Protein AF-0000000070131418 (afdb_homodimer)

Foldseek 3Di:
DALVVLCVLAPPLQVLLVVLLVLFFAADDDPPQPAAWKWKDDFLFIFTAYHHDPVVDDPVLLLQVLLQVVLLNCLSVPHPDHFDIDMFGADSDPDADDVFEHEYFKYFLQPVRQCSPPDSTRGYHFAHGSLCRFQPDPQQAPGHLVRSLVLLVVLVVCQVDDNHHLVQFALAEADEEAQPFAALVQGCQLVLVVVVVVVCVVVVHDRYHYDYDDPVSDHRLSVNLSHQEYEDDAGNQHDPSVLSNLQRLHAYEYAQHRMDGSCNVVFAEAELCNLVVHDQDDDDQSVSSCSSPVDHDDLQQGQYYHYGSSCVCVVVSSVSCVVVVVSSSNSSCNSNCVCPVSQCSPSVVNSSNSSSSSVSCRSRYDYDCVRCPPRNHHTVVVCSVPVRD/DALVVLCVLAPPLQVLLVVLLVLFFAADDDPPQPAAWKWKQDFLFIFTAYHHDPVVDDPVLLLQVLLQVVLLNVLSVPHPDHFDIDMFGADSDPDADDVFEHEYFKYFLQPVRQCSVPDVTRGYHFAHGSLCRFQPDPQQAPGHLVRSLVLLVVLVVCQVDDNHHLVQFALAEADEEAQPFAALVQGCQLVLVVVVVVVCVVVVHDRYHYDYDDPVSDHRLSVNLSHQEYEDDAGNQHDPSVLSNLQRLHAYEYAQHRMDGSCNVVFAEAELCVLVVHDQDDDDQSVSSCSSPVDHDDLQQGQYYHYGSSCVCVVVSSVSCVVVVVSSSNSSCNSNCVPPVSQCSPSVVNSSNSSSNSVSCRSRYDYDCVRCPPRNHHTVVVCSVPVRD

InterPro domains:
  IPR006598 Glycosyl transferase CAP10 domain [PF05686] (41-270)
  IPR006598 Glycosyl transferase CAP10 domain [SM00672] (82-368)
  IPR051091 Protein O-Glucosyltransferase/Glycosyltransferase 90 [PTHR12203] (39-366)

Structure (mmCIF, N/CA/C/O backbone):
data_AF-0000000070131418-model_v1
#
loop_
_entity.id
_entity.type
_entity.pdbx_description
1 polymer 'Glycosyl transferase CAP10 domain-containing protein'
#
loop_
_atom_site.group_PDB
_atom_site.id
_atom_site.type_symbol
_atom_site.label_atom_id
_atom_site.label_alt_id
_atom_site.label_comp_id
_atom_site.label_asym_id
_atom_site.label_entity_id
_atom_site.label_seq_id
_atom_site.pdbx_PDB_ins_code
_atom_site.Cartn_x
_atom_site.Cartn_y
_atom_site.Cartn_z
_atom_site.occupancy
_atom_site.B_iso_or_equiv
_atom_site.auth_seq_id
_atom_site.auth_comp_id
_atom_site.auth_asym_id
_atom_site.auth_atom_id
_atom_site.pdbx_PDB_model_num
ATOM 1 N N . MET A 1 1 ? -1.361 -1.388 16.875 1 94.69 1 MET A N 1
ATOM 2 C CA . MET A 1 1 ? -1.987 -1.33 18.188 1 94.69 1 MET A CA 1
ATOM 3 C C . MET A 1 1 ? -3.441 -1.785 18.125 1 94.69 1 MET A C 1
ATOM 5 O O . MET A 1 1 ? -4.117 -1.572 17.125 1 94.69 1 MET A O 1
ATOM 9 N N . THR A 1 2 ? -3.867 -2.418 19.219 1 96.69 2 THR A N 1
ATOM 10 C CA . THR A 1 2 ? -5.285 -2.732 19.359 1 96.69 2 THR A CA 1
ATOM 11 C C . THR A 1 2 ? -6.09 -1.469 19.641 1 96.69 2 THR A C 1
ATOM 13 O O . THR A 1 2 ? -5.523 -0.411 19.922 1 96.69 2 THR A O 1
ATOM 16 N N . GLU A 1 3 ? -7.422 -1.609 19.531 1 96.5 3 GLU A N 1
ATOM 17 C CA . GLU A 1 3 ? -8.289 -0.479 19.844 1 96.5 3 GLU A CA 1
ATOM 18 C C . GLU A 1 3 ? -8.062 0.023 21.266 1 96.5 3 GLU A C 1
ATOM 20 O O . GLU A 1 3 ? -7.984 1.23 21.5 1 96.5 3 GLU A O 1
ATOM 25 N N . ARG A 1 4 ? -8 -0.934 22.203 1 97.5 4 ARG A N 1
ATOM 26 C CA . ARG A 1 4 ? -7.773 -0.574 23.609 1 97.5 4 ARG A CA 1
ATOM 27 C C . ARG A 1 4 ? -6.449 0.16 23.766 1 97.5 4 ARG A C 1
ATOM 29 O O . ARG A 1 4 ? -6.387 1.189 24.453 1 97.5 4 ARG A O 1
ATOM 36 N N . GLU A 1 5 ? -5.383 -0.33 23.141 1 98.12 5 GLU A N 1
ATOM 37 C CA . GLU A 1 5 ? -4.074 0.314 23.203 1 98.12 5 GLU A CA 1
ATOM 38 C C . GLU A 1 5 ? -4.121 1.717 22.609 1 98.12 5 GLU A C 1
ATOM 40 O O . GLU A 1 5 ? -3.496 2.643 23.125 1 98.12 5 GLU A O 1
ATOM 45 N N . CYS A 1 6 ? -4.84 1.902 21.484 1 98.06 6 CYS A N 1
ATOM 46 C CA . CYS A 1 6 ? -4.98 3.193 20.828 1 98.06 6 CYS A CA 1
ATOM 47 C C . CYS A 1 6 ? -5.648 4.207 21.75 1 98.06 6 CYS A C 1
ATOM 49 O O . CYS A 1 6 ? -5.195 5.348 21.859 1 98.06 6 CYS A O 1
ATOM 51 N N . ARG A 1 7 ? -6.703 3.779 22.469 1 97.81 7 ARG A N 1
ATOM 52 C CA . ARG A 1 7 ? -7.445 4.676 23.344 1 97.81 7 ARG A CA 1
ATOM 53 C C . ARG A 1 7 ? -6.598 5.102 24.547 1 97.81 7 ARG A C 1
ATOM 55 O O . ARG A 1 7 ? -6.73 6.227 25.031 1 97.81 7 ARG A O 1
ATOM 62 N N . VAL A 1 8 ? -5.734 4.191 24.984 1 98.12 8 VAL A N 1
ATOM 63 C CA . VAL A 1 8 ? -4.855 4.492 26.109 1 98.12 8 VAL A CA 1
ATOM 64 C C . VAL A 1 8 ? -3.719 5.402 25.641 1 98.12 8 VAL A C 1
ATOM 66 O O . VAL A 1 8 ? -3.383 6.375 26.328 1 98.12 8 VAL A O 1
ATOM 69 N N . ARG A 1 9 ? -3.135 5.113 24.5 1 98.25 9 ARG A N 1
ATOM 70 C CA . ARG A 1 9 ? -1.961 5.828 24 1 98.25 9 ARG A CA 1
ATOM 71 C C . ARG A 1 9 ? -2.334 7.223 23.516 1 98.25 9 ARG A C 1
ATOM 73 O O . ARG A 1 9 ? -1.547 8.164 23.641 1 98.25 9 ARG A O 1
ATOM 80 N N . PHE A 1 10 ? -3.535 7.34 22.922 1 98.56 10 PHE A N 1
ATOM 81 C CA . PHE A 1 10 ? -3.975 8.609 22.359 1 98.56 10 PHE A CA 1
ATOM 82 C C . PHE A 1 10 ? -5.344 9 22.891 1 98.56 10 PHE A C 1
ATOM 84 O O . PHE A 1 10 ? -6.32 9.07 22.141 1 98.56 10 PHE A O 1
ATOM 91 N N . PRO A 1 11 ? -5.363 9.391 24.156 1 98.12 11 PRO A N 1
ATOM 92 C CA . PRO A 1 11 ? -6.645 9.789 24.734 1 98.12 11 PRO A CA 1
ATOM 93 C C . PRO A 1 11 ? -7.324 10.922 23.953 1 98.12 11 PRO A C 1
ATOM 95 O O . PRO A 1 11 ? -6.672 11.898 23.594 1 98.12 11 PRO A O 1
ATOM 98 N N . GLY A 1 12 ? -8.594 10.719 23.641 1 97.81 12 GLY A N 1
ATOM 99 C CA . GLY A 1 12 ? -9.414 11.742 23 1 97.81 12 GLY A CA 1
ATOM 100 C C . GLY A 1 12 ? -9.297 11.742 21.484 1 97.81 12 GLY A C 1
ATOM 101 O O . GLY A 1 12 ? -10.062 12.43 20.797 1 97.81 12 GLY A O 1
ATOM 102 N N . LEU A 1 13 ? -8.367 10.953 20.938 1 98.5 13 LEU A N 1
ATOM 103 C CA . LEU A 1 13 ? -8.133 10.969 19.484 1 98.5 13 LEU A CA 1
ATOM 104 C C . LEU A 1 13 ? -9.414 10.656 18.734 1 98.5 13 LEU A C 1
ATOM 106 O O . LEU A 1 13 ? -9.727 11.312 17.734 1 98.5 13 LEU A O 1
ATOM 110 N N . ALA A 1 14 ? -10.195 9.719 19.25 1 98.06 14 ALA A N 1
ATOM 111 C CA . ALA A 1 14 ? -11.352 9.219 18.5 1 98.06 14 ALA A CA 1
ATOM 112 C C . ALA A 1 14 ? -12.625 9.938 18.922 1 98.06 14 ALA A C 1
ATOM 114 O O . ALA A 1 14 ? -13.727 9.531 18.547 1 98.06 14 ALA A O 1
ATOM 115 N N . GLN A 1 15 ? -12.516 11.016 19.688 1 96.94 15 GLN A N 1
ATOM 116 C CA . GLN A 1 15 ? -13.703 11.672 20.234 1 96.94 15 GLN A CA 1
ATOM 117 C C . GLN A 1 15 ? -14.602 12.195 19.109 1 96.94 15 GLN A C 1
ATOM 119 O O . GLN A 1 15 ? -15.828 12.141 19.219 1 96.94 15 GLN A O 1
ATOM 124 N N . SER A 1 16 ? -13.992 12.727 18.094 1 94.44 16 SER A N 1
ATOM 125 C CA . SER A 1 16 ? -14.781 13.242 16.969 1 94.44 16 SER A CA 1
ATOM 126 C C . SER A 1 16 ? -15.609 12.133 16.328 1 94.44 16 SER A C 1
ATOM 128 O O . SER A 1 16 ? -16.703 12.383 15.836 1 94.44 16 SER A O 1
ATOM 130 N N . ILE A 1 17 ? -15.094 10.93 16.266 1 96.75 17 ILE A N 1
ATOM 131 C CA . ILE A 1 17 ? -15.805 9.766 15.734 1 96.75 17 ILE A CA 1
ATOM 132 C C . ILE A 1 17 ? -16.938 9.391 16.672 1 96.75 17 ILE A C 1
ATOM 134 O O . ILE A 1 17 ? -18.078 9.195 16.234 1 96.75 17 ILE A O 1
ATOM 138 N N . ASP A 1 18 ? -16.641 9.375 17.969 1 96.44 18 ASP A N 1
ATOM 139 C CA . ASP A 1 18 ? -17.625 9.016 18.984 1 96.44 18 ASP A CA 1
ATOM 140 C C . ASP A 1 18 ? -18.812 9.977 18.969 1 96.44 18 ASP A C 1
ATOM 142 O O . ASP A 1 18 ? -19.953 9.555 19.156 1 96.44 18 ASP A O 1
ATOM 146 N N . ASP A 1 19 ? -18.5 11.219 18.734 1 92 19 ASP A N 1
ATOM 147 C CA . ASP A 1 19 ? -19.547 12.234 18.688 1 92 19 ASP A CA 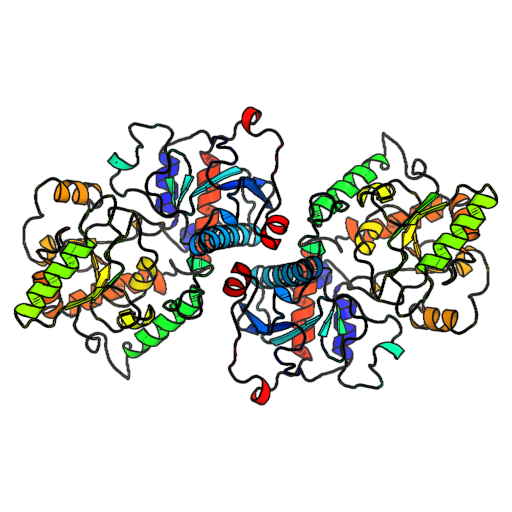1
ATOM 148 C C . ASP A 1 19 ? -20.531 11.953 17.562 1 92 19 ASP A C 1
ATOM 150 O O . ASP A 1 19 ? -21.734 12.133 17.719 1 92 19 ASP A O 1
ATOM 154 N N . VAL A 1 20 ? -20.047 11.578 16.406 1 91.69 20 VAL A N 1
ATOM 155 C CA . VAL A 1 20 ? -20.922 11.305 15.273 1 91.69 20 VAL A CA 1
ATOM 156 C C . VAL A 1 20 ? -21.672 10.008 15.508 1 91.69 20 VAL A C 1
ATOM 158 O O . VAL A 1 20 ? -22.875 9.914 15.195 1 91.69 20 VAL A O 1
ATOM 161 N N . VAL A 1 21 ? -21 9.008 16.047 1 94.06 21 VAL A N 1
ATOM 162 C CA . VAL A 1 21 ? -21.625 7.727 16.359 1 94.06 21 VAL A CA 1
ATOM 163 C C . VAL A 1 21 ? -22.812 7.949 17.297 1 94.06 21 VAL A C 1
ATOM 165 O O . VAL A 1 21 ? -23.859 7.328 17.141 1 94.06 21 VAL A O 1
ATOM 168 N N . ALA A 1 22 ? -22.672 8.836 18.234 1 92.12 22 ALA A N 1
ATOM 169 C CA . ALA A 1 22 ? -23.688 9.117 19.234 1 92.12 22 ALA A CA 1
ATOM 170 C C . ALA A 1 22 ? -24.953 9.695 18.594 1 92.12 22 ALA A C 1
ATOM 172 O O . ALA A 1 22 ? -26.016 9.711 19.203 1 92.12 22 ALA A O 1
ATOM 173 N N . GLN A 1 23 ? -24.828 10.141 17.359 1 87.69 23 GLN A N 1
ATOM 174 C CA . GLN A 1 23 ? -25.984 10.727 16.656 1 87.69 23 GLN A CA 1
ATOM 175 C C . GLN A 1 23 ? -26.906 9.641 16.141 1 87.69 23 GLN A C 1
ATOM 177 O O . GLN A 1 23 ? -28.047 9.922 15.742 1 87.69 23 GLN A O 1
ATOM 182 N N . GLY A 1 24 ? -26.438 8.367 16.109 1 88.88 24 GLY A N 1
ATOM 183 C CA . GLY A 1 24 ? -27.328 7.254 15.797 1 88.88 24 GLY A CA 1
ATOM 184 C C . GLY A 1 24 ? -27.141 6.727 14.383 1 88.88 24 GLY A C 1
ATOM 185 O O . GLY A 1 24 ? -26.266 7.191 13.656 1 88.88 24 GLY A O 1
ATOM 186 N N . PRO A 1 25 ? -27.938 5.773 14.023 1 90.69 25 PRO A N 1
ATOM 187 C CA . PRO A 1 25 ? -27.75 5.07 12.75 1 90.69 25 PRO A CA 1
ATOM 188 C C . PRO A 1 25 ? -28.188 5.91 11.547 1 90.69 25 PRO A C 1
ATOM 190 O O . PRO A 1 25 ? -28.984 6.844 11.695 1 90.69 25 PRO A O 1
ATOM 193 N N . PHE A 1 26 ? -27.641 5.605 10.43 1 89.06 26 PHE A N 1
ATOM 194 C CA . PHE A 1 26 ? -28.016 6.195 9.148 1 89.06 26 PHE A CA 1
ATOM 195 C C . PHE A 1 26 ? -27.938 5.164 8.031 1 89.06 26 PHE A C 1
ATOM 197 O O . PHE A 1 26 ? -27.344 4.094 8.211 1 89.06 26 PHE A O 1
ATOM 204 N N . GLU A 1 27 ? -28.469 5.5 6.867 1 88.62 27 GLU A N 1
ATOM 205 C CA . GLU A 1 27 ? -28.453 4.605 5.715 1 88.62 27 GLU A CA 1
ATOM 206 C C . GLU A 1 27 ? -27.359 4.992 4.73 1 88.62 27 GLU A C 1
ATOM 208 O O . GLU A 1 27 ? -27.234 6.156 4.344 1 88.62 27 GLU A O 1
ATOM 213 N N . VAL A 1 28 ? -26.516 4.008 4.41 1 90.06 28 VAL A N 1
ATOM 214 C CA . VAL A 1 28 ? -25.547 4.266 3.357 1 90.06 28 VAL A CA 1
ATOM 215 C C . VAL A 1 28 ? -26.219 4.16 1.991 1 90.06 28 VAL A C 1
ATOM 217 O O . VAL A 1 28 ? -26.594 3.066 1.563 1 90.06 28 VAL A O 1
ATOM 220 N N . MET A 1 29 ? -26.266 5.211 1.353 1 87.5 29 MET A N 1
ATOM 221 C CA . MET A 1 29 ? -26.938 5.242 0.052 1 87.5 29 MET A CA 1
ATOM 222 C C . MET A 1 29 ? -25.969 4.848 -1.06 1 87.5 29 MET A C 1
ATOM 224 O O . MET A 1 29 ? -24.781 5.152 -0.987 1 87.5 29 MET A O 1
ATOM 228 N N . ASP A 1 30 ? -26.5 4.105 -2 1 90.06 30 ASP A N 1
ATOM 229 C CA . ASP A 1 30 ? -25.766 3.883 -3.24 1 90.06 30 ASP A CA 1
ATOM 230 C C . ASP A 1 30 ? -25.875 5.086 -4.172 1 90.06 30 ASP A C 1
ATOM 232 O O . ASP A 1 30 ? -26.938 5.328 -4.754 1 90.06 30 ASP A O 1
ATOM 236 N N . THR A 1 31 ? -24.828 5.836 -4.312 1 85.31 31 THR A N 1
ATOM 237 C CA . THR A 1 31 ? -24.875 7.098 -5.047 1 85.31 31 THR A CA 1
ATOM 238 C C . THR A 1 31 ? -24.547 6.879 -6.52 1 85.31 31 THR A C 1
ATOM 240 O O . THR A 1 31 ? -24.703 7.789 -7.336 1 85.31 31 THR A O 1
ATOM 243 N N . GLY A 1 32 ? -24.125 5.727 -6.812 1 81.75 32 GLY A N 1
ATOM 244 C CA . GLY A 1 32 ? -23.812 5.41 -8.195 1 81.75 32 GLY A CA 1
ATOM 245 C C . GLY A 1 32 ? -22.531 6.07 -8.688 1 81.75 32 GLY A C 1
ATOM 246 O O . GLY A 1 32 ? -21.766 6.598 -7.887 1 81.75 32 GLY A O 1
ATOM 247 N N . ASP A 1 33 ? -22.281 6.059 -10.008 1 76.88 33 ASP A N 1
ATOM 248 C CA . ASP A 1 33 ? -21.016 6.43 -10.617 1 76.88 33 ASP A CA 1
ATOM 249 C C . ASP A 1 33 ? -20.781 7.941 -10.539 1 76.88 33 ASP A C 1
ATOM 251 O O . ASP A 1 33 ? -19.641 8.406 -10.625 1 76.88 33 ASP A O 1
ATOM 255 N N . ALA A 1 34 ? -21.891 8.633 -10.289 1 74.44 34 ALA A N 1
ATOM 256 C CA . ALA A 1 34 ? -21.766 10.094 -10.281 1 74.44 34 ALA A CA 1
ATOM 257 C C . ALA A 1 34 ? -21.5 10.609 -8.867 1 74.44 34 ALA A C 1
ATOM 259 O O . ALA A 1 34 ? -21.234 11.797 -8.68 1 74.44 34 ALA A O 1
ATOM 260 N N . GLY A 1 35 ? -21.547 9.703 -8.023 1 77.94 35 GLY A N 1
ATOM 261 C CA . GLY A 1 35 ? -21.375 10.117 -6.637 1 77.94 35 GLY A CA 1
ATOM 262 C C . GLY A 1 35 ? -19.938 10.031 -6.164 1 77.94 35 GLY A C 1
ATOM 263 O O . GLY A 1 35 ? -19.016 9.922 -6.977 1 77.94 35 GLY A O 1
ATOM 264 N N . PRO A 1 36 ? -19.766 10.211 -4.84 1 85.69 36 PRO A N 1
ATOM 265 C CA . PRO A 1 36 ? -18.438 10.086 -4.254 1 85.69 36 PRO A CA 1
ATOM 266 C C . PRO A 1 36 ? -17.859 8.68 -4.383 1 85.69 36 PRO A C 1
ATOM 268 O O . PRO A 1 36 ? -18.578 7.746 -4.754 1 85.69 36 PRO A O 1
ATOM 271 N N . LEU A 1 37 ? -16.625 8.609 -4.176 1 93.12 37 LEU A N 1
ATOM 272 C CA . LEU A 1 37 ? -16.031 7.281 -4.102 1 93.12 37 LEU A CA 1
ATOM 273 C C . LEU A 1 37 ? -16.703 6.441 -3.023 1 93.12 37 LEU A C 1
ATOM 275 O O . LEU A 1 37 ? -16.969 6.93 -1.92 1 93.12 37 LEU A O 1
ATOM 279 N N . GLN A 1 38 ? -17.156 5.266 -3.363 1 94.88 38 GLN A N 1
ATOM 280 C CA . GLN A 1 38 ? -17.688 4.328 -2.383 1 94.88 38 GLN A CA 1
ATOM 281 C C . GLN A 1 38 ? -16.859 3.045 -2.346 1 94.88 38 GLN A C 1
ATOM 283 O O . GLN A 1 38 ? -16.422 2.551 -3.387 1 94.88 38 GLN A O 1
ATOM 288 N N . GLY A 1 39 ? -16.594 2.639 -1.175 1 96.25 39 GLY A N 1
ATOM 289 C CA . GLY A 1 39 ? -15.812 1.427 -0.964 1 96.25 39 GLY A CA 1
ATOM 290 C C . GLY A 1 39 ? -16.484 0.446 -0.023 1 96.25 39 GLY A C 1
ATOM 291 O O . GLY A 1 39 ? -17.484 0.779 0.624 1 96.25 39 GLY A O 1
ATOM 292 N N . ARG A 1 40 ? -16.016 -0.737 -0.059 1 97.5 40 ARG A N 1
ATOM 293 C CA . ARG A 1 40 ? -16.469 -1.836 0.785 1 97.5 40 ARG A CA 1
ATOM 294 C C . ARG A 1 40 ? -15.297 -2.504 1.497 1 97.5 40 ARG A C 1
ATOM 296 O O . ARG A 1 40 ? -14.234 -2.701 0.905 1 97.5 40 ARG A O 1
ATOM 303 N N . ILE A 1 41 ? -15.391 -2.699 2.766 1 98.19 41 ILE A N 1
ATOM 304 C CA . ILE A 1 41 ? -14.5 -3.58 3.508 1 98.19 41 ILE A CA 1
ATOM 305 C C . ILE A 1 41 ? -15.203 -4.906 3.793 1 98.19 41 ILE A C 1
ATOM 307 O O . ILE A 1 41 ? -16.297 -4.926 4.348 1 98.19 41 ILE A O 1
ATOM 311 N N . LYS A 1 42 ? -14.688 -5.938 3.34 1 97.31 42 LYS A N 1
ATOM 312 C CA . LYS A 1 42 ? -15.227 -7.273 3.58 1 97.31 42 LYS A CA 1
ATOM 313 C C . LYS A 1 42 ? -14.109 -8.258 3.906 1 97.31 42 LYS A C 1
ATOM 315 O O . LYS A 1 42 ? -13.164 -8.414 3.129 1 97.31 42 LYS A O 1
ATOM 320 N N . ASN A 1 43 ? -14.188 -8.891 5.078 1 95.94 43 ASN A N 1
ATOM 321 C CA . ASN A 1 43 ? -13.203 -9.867 5.531 1 95.94 43 ASN A CA 1
ATOM 322 C C . ASN A 1 43 ? -11.789 -9.312 5.469 1 95.94 43 ASN A C 1
ATOM 324 O O . ASN A 1 43 ? -10.883 -9.961 4.941 1 95.94 43 ASN A O 1
ATOM 328 N N . GLY A 1 44 ? -11.648 -8.078 5.863 1 96.69 44 GLY A N 1
ATOM 329 C CA . GLY A 1 44 ? -10.344 -7.453 5.973 1 96.69 44 GLY A CA 1
ATOM 330 C C . GLY A 1 44 ? -9.773 -7.016 4.633 1 96.69 44 GLY A C 1
ATOM 331 O O . GLY A 1 44 ? -8.586 -6.699 4.527 1 96.69 44 GLY A O 1
ATOM 332 N N . LYS A 1 45 ? -10.602 -7.082 3.588 1 97.69 45 LYS A N 1
ATOM 333 C CA . LYS A 1 45 ? -10.172 -6.656 2.258 1 97.69 45 LYS A CA 1
ATOM 334 C C . LYS A 1 45 ? -10.898 -5.383 1.833 1 97.69 45 LYS A C 1
ATOM 336 O O . LYS A 1 45 ? -12.078 -5.203 2.127 1 97.69 45 LYS A O 1
ATOM 341 N N . LEU A 1 46 ? -10.141 -4.488 1.172 1 98.5 46 LEU A N 1
ATOM 342 C CA . LEU A 1 46 ? -10.688 -3.223 0.695 1 98.5 46 LEU A CA 1
ATOM 343 C C . LEU A 1 46 ? -11.102 -3.324 -0.769 1 98.5 46 LEU A C 1
ATOM 345 O O . LEU A 1 46 ? -10.32 -3.775 -1.609 1 98.5 46 LEU A O 1
ATOM 349 N N . TYR A 1 47 ? -12.344 -2.977 -1.037 1 98.25 47 TYR A N 1
ATOM 350 C CA . TYR A 1 47 ? -12.906 -2.951 -2.385 1 98.25 47 TYR A CA 1
ATOM 351 C C . TYR A 1 47 ? -13.336 -1.541 -2.768 1 98.25 47 TYR A C 1
ATOM 353 O O . TYR A 1 47 ? -13.828 -0.787 -1.927 1 98.25 47 TYR A O 1
ATOM 361 N N . ILE A 1 48 ? -13.141 -1.203 -4.023 1 97.5 48 ILE A N 1
ATOM 362 C CA . ILE A 1 48 ? -13.672 0.032 -4.586 1 97.5 48 ILE A CA 1
ATOM 363 C C . ILE A 1 48 ? -14.938 -0.271 -5.387 1 97.5 48 ILE A C 1
ATOM 365 O O . ILE A 1 48 ? -14.891 -1.01 -6.375 1 97.5 48 ILE A O 1
ATOM 369 N N . VAL A 1 49 ? -16.016 0.255 -4.93 1 95.88 49 VAL A N 1
ATOM 370 C CA . VAL A 1 49 ? -17.312 -0.027 -5.543 1 95.88 49 VAL A CA 1
ATOM 371 C C . VAL A 1 49 ? -17.578 0.973 -6.668 1 95.88 49 VAL A C 1
ATOM 373 O O . VAL A 1 49 ? -18 0.59 -7.758 1 95.88 49 VAL A O 1
ATOM 376 N N . ASN A 1 50 ? -17.359 2.236 -6.363 1 93.06 50 ASN A N 1
ATOM 377 C CA . ASN A 1 50 ? -17.453 3.314 -7.344 1 93.06 50 ASN A CA 1
ATOM 378 C C . ASN A 1 50 ? -16.344 4.344 -7.156 1 93.06 50 ASN A C 1
ATOM 380 O O . ASN A 1 50 ? -15.922 4.605 -6.031 1 93.06 50 ASN A O 1
ATOM 384 N N . ALA A 1 51 ? -15.859 4.82 -8.25 1 93.38 51 ALA A N 1
ATOM 385 C CA . ALA A 1 51 ? -14.828 5.852 -8.234 1 93.38 51 ALA A CA 1
ATOM 386 C C . ALA A 1 51 ? -14.938 6.766 -9.453 1 93.38 51 ALA A C 1
ATOM 388 O O . ALA A 1 51 ? -15.297 6.312 -10.539 1 93.38 51 ALA A O 1
ATOM 389 N N . GLN A 1 52 ? -14.586 7.973 -9.289 1 91.25 52 GLN A N 1
ATOM 390 C CA . GLN A 1 52 ? -14.516 8.891 -10.422 1 91.25 52 GLN A CA 1
ATOM 391 C C . GLN A 1 52 ? -13.406 8.492 -11.391 1 91.25 52 GLN A C 1
ATOM 393 O O . GLN A 1 52 ? -12.375 7.957 -10.977 1 91.25 52 GLN A O 1
ATOM 398 N N . ARG A 1 53 ? -13.633 8.852 -12.711 1 92.62 53 ARG A N 1
ATOM 399 C CA . ARG A 1 53 ? -12.594 8.609 -13.703 1 92.62 53 ARG A CA 1
ATOM 400 C C . ARG A 1 53 ? -11.391 9.508 -13.469 1 92.62 53 ARG A C 1
ATOM 402 O O . ARG A 1 53 ? -11.539 10.656 -13.039 1 92.62 53 ARG A O 1
ATOM 409 N N . ARG A 1 54 ? -10.234 8.977 -13.711 1 90.44 54 ARG A N 1
ATOM 410 C CA . ARG A 1 54 ? -9.008 9.75 -13.555 1 90.44 54 ARG A CA 1
ATOM 411 C C . ARG A 1 54 ? -9.078 11.047 -14.352 1 90.44 54 ARG A C 1
ATOM 413 O O . ARG A 1 54 ? -8.609 12.094 -13.891 1 90.44 54 ARG A O 1
ATOM 420 N N . SER A 1 55 ? -9.711 10.961 -15.477 1 90.94 55 SER A N 1
ATOM 421 C CA . SER A 1 55 ? -9.789 12.102 -16.391 1 90.94 55 SER A CA 1
ATOM 422 C C . SER A 1 55 ? -10.672 13.203 -15.828 1 90.94 55 SER A C 1
ATOM 424 O O . SER A 1 55 ? -10.602 14.352 -16.281 1 90.94 55 SER A O 1
ATOM 426 N N . ASP A 1 56 ? -11.477 12.859 -14.844 1 90.88 56 ASP A N 1
ATOM 427 C CA . ASP A 1 56 ? -12.414 13.82 -14.273 1 90.88 56 ASP A CA 1
ATOM 428 C C . ASP A 1 56 ? -11.797 14.531 -13.07 1 90.88 56 ASP A C 1
ATOM 430 O O . ASP A 1 56 ? -12.414 15.422 -12.484 1 90.88 56 ASP A O 1
ATOM 434 N N . LEU A 1 57 ? -10.586 14.18 -12.766 1 91.06 57 LEU A N 1
ATOM 435 C CA . LEU A 1 57 ? -9.969 14.695 -11.547 1 91.06 57 LEU A CA 1
ATOM 436 C C . LEU A 1 57 ? -8.703 15.484 -11.867 1 91.06 57 LEU A C 1
ATOM 438 O O . LEU A 1 57 ? -7.941 15.109 -12.758 1 91.06 57 LEU A O 1
ATOM 442 N N . SER A 1 58 ? -8.578 16.609 -11.148 1 92 58 SER A N 1
ATOM 443 C CA . SER A 1 58 ? -7.289 17.281 -11.188 1 92 58 SER A CA 1
ATOM 444 C C . SER A 1 58 ? -6.191 16.422 -10.578 1 92 58 SER A C 1
ATOM 446 O O . SER A 1 58 ? -6.477 15.414 -9.914 1 92 58 SER A O 1
ATOM 448 N N . ALA A 1 59 ? -4.969 16.75 -10.828 1 90.81 59 ALA A N 1
ATOM 449 C CA . ALA A 1 59 ? -3.836 16.031 -10.25 1 90.81 59 ALA A CA 1
ATOM 450 C C . ALA A 1 59 ? -3.918 16.016 -8.727 1 90.81 59 ALA A C 1
ATOM 452 O O . ALA A 1 59 ? -3.621 14.992 -8.102 1 90.81 59 ALA A O 1
ATOM 453 N N . GLU A 1 60 ? -4.328 17.094 -8.18 1 89.62 60 GLU A N 1
ATOM 454 C CA . GLU A 1 60 ? -4.438 17.203 -6.727 1 89.62 60 GLU A CA 1
ATOM 455 C C . GLU A 1 60 ? -5.535 16.281 -6.188 1 89.62 60 GLU A C 1
ATOM 457 O O . GLU A 1 60 ? -5.359 15.641 -5.152 1 89.62 60 GLU A O 1
ATOM 462 N N . MET A 1 61 ? -6.625 16.266 -6.922 1 92 61 MET A N 1
ATOM 463 C CA . MET A 1 61 ? -7.734 15.414 -6.512 1 92 61 MET A CA 1
ATOM 464 C C . MET A 1 61 ? -7.348 13.938 -6.594 1 92 61 MET A C 1
ATOM 466 O O . MET A 1 61 ? -7.719 13.148 -5.723 1 92 61 MET A O 1
ATOM 470 N N . LEU A 1 62 ? -6.578 13.641 -7.664 1 93.81 62 LEU A N 1
ATOM 471 C CA . LEU A 1 62 ? -6.102 12.273 -7.816 1 93.81 62 LEU A CA 1
ATOM 472 C C . LEU A 1 62 ? -5.172 11.891 -6.668 1 93.81 62 LEU A C 1
ATOM 474 O O . LEU A 1 62 ? -5.277 10.789 -6.121 1 93.81 62 LEU A O 1
ATOM 478 N N . ASN A 1 63 ? -4.324 12.789 -6.309 1 94.19 63 ASN A N 1
ATOM 479 C CA . ASN A 1 63 ? -3.416 12.547 -5.191 1 94.19 63 ASN A CA 1
ATOM 480 C C . ASN A 1 63 ? -4.172 12.375 -3.879 1 94.19 63 ASN A C 1
ATOM 482 O O . ASN A 1 63 ? -3.861 11.477 -3.094 1 94.19 63 ASN A O 1
ATOM 486 N N . SER A 1 64 ? -5.164 13.203 -3.719 1 94.94 64 SER A N 1
ATOM 487 C CA . SER A 1 64 ? -5.988 13.141 -2.516 1 94.94 64 SER A CA 1
ATOM 488 C C . SER A 1 64 ? -6.715 11.805 -2.414 1 94.94 64 SER A C 1
ATOM 490 O O . SER A 1 64 ? -6.672 11.148 -1.37 1 94.94 64 SER A O 1
ATOM 492 N N . ARG A 1 65 ? -7.352 11.383 -3.443 1 95.12 65 ARG A N 1
ATOM 493 C CA . ARG A 1 65 ? -8.078 10.117 -3.477 1 95.12 65 ARG A CA 1
ATOM 494 C C . ARG A 1 65 ? -7.141 8.945 -3.213 1 95.12 65 ARG A C 1
ATOM 496 O O . ARG A 1 65 ? -7.402 8.125 -2.33 1 95.12 65 ARG A O 1
ATOM 503 N N . THR A 1 66 ? -6.055 8.969 -3.973 1 96.44 66 THR A N 1
ATOM 504 C CA . THR A 1 66 ? -5.117 7.855 -3.922 1 96.44 66 THR A CA 1
ATOM 505 C C . THR A 1 66 ? -4.434 7.781 -2.561 1 96.44 66 THR A C 1
ATOM 507 O O . THR A 1 66 ? -4.32 6.707 -1.972 1 96.44 66 THR A O 1
ATOM 510 N N . GLY A 1 67 ? -4.02 8.938 -2.049 1 97.5 67 GLY A N 1
ATOM 511 C CA . GLY A 1 67 ? -3.396 8.977 -0.737 1 97.5 67 GLY A CA 1
ATOM 512 C C . GLY A 1 67 ? -4.309 8.492 0.373 1 97.5 67 GLY A C 1
ATOM 513 O O . GLY A 1 67 ? -3.887 7.73 1.245 1 97.5 67 GLY A O 1
ATOM 514 N N . SER A 1 68 ? -5.566 8.867 0.319 1 97.19 68 SER A N 1
ATOM 515 C CA . SER A 1 68 ? -6.535 8.461 1.332 1 97.19 68 SER A CA 1
ATOM 516 C C . SER A 1 68 ? -6.781 6.953 1.29 1 97.19 68 SER A C 1
ATOM 518 O O . SER A 1 68 ? -6.859 6.305 2.334 1 97.19 68 SER A O 1
ATOM 520 N N . LEU A 1 69 ? -6.879 6.434 0.088 1 98.19 69 LEU A N 1
ATOM 521 C CA . LEU A 1 69 ? -7.117 5.004 -0.055 1 98.19 69 LEU A CA 1
ATOM 522 C C . LEU A 1 69 ? -5.918 4.199 0.435 1 98.19 69 LEU A C 1
ATOM 524 O O . LEU A 1 69 ? -6.082 3.133 1.032 1 98.19 69 LEU A O 1
ATOM 528 N N . HIS A 1 70 ? -4.715 4.719 0.159 1 98.38 70 HIS A N 1
ATOM 529 C CA . HIS A 1 70 ? -3.521 4.043 0.657 1 98.38 70 HIS A CA 1
ATOM 530 C C . HIS A 1 70 ? -3.477 4.059 2.182 1 98.38 70 HIS A C 1
ATOM 532 O O . HIS A 1 70 ? -3.094 3.064 2.805 1 98.38 70 HIS A O 1
ATOM 538 N N . GLN A 1 71 ? -3.852 5.172 2.797 1 98.5 71 GLN A N 1
ATOM 539 C CA . GLN A 1 71 ? -3.918 5.246 4.254 1 98.5 71 GLN A CA 1
ATOM 540 C C . GLN A 1 71 ? -4.879 4.203 4.812 1 98.5 71 GLN A C 1
ATOM 542 O O . GLN A 1 71 ? -4.543 3.48 5.75 1 98.5 71 GLN A O 1
ATOM 547 N N . LEU A 1 72 ? -6.008 4.184 4.223 1 98.62 72 LEU A N 1
ATOM 548 C CA . LEU A 1 72 ? -7.039 3.254 4.664 1 98.62 72 LEU A CA 1
ATOM 549 C C . LEU A 1 72 ? -6.574 1.81 4.512 1 98.62 72 LEU A C 1
ATOM 551 O O . LEU A 1 72 ? -6.711 1.009 5.441 1 98.62 72 LEU A O 1
ATOM 555 N N . HIS A 1 73 ? -6.027 1.501 3.359 1 98.62 73 HIS A N 1
ATOM 556 C CA . HIS A 1 73 ? -5.531 0.153 3.109 1 98.62 73 HIS A CA 1
ATOM 557 C C . HIS A 1 73 ? -4.453 -0.234 4.117 1 98.62 73 HIS A C 1
ATOM 559 O O . HIS A 1 73 ? -4.477 -1.34 4.664 1 98.62 73 HIS A O 1
ATOM 565 N N . ARG A 1 74 ? -3.5 0.673 4.387 1 97.88 74 ARG A N 1
ATOM 566 C CA . ARG A 1 74 ? -2.438 0.417 5.352 1 97.88 74 ARG A CA 1
ATOM 567 C C . ARG A 1 74 ? -3.012 0.14 6.738 1 97.88 74 ARG A C 1
ATOM 569 O O . ARG A 1 74 ? -2.553 -0.767 7.438 1 97.88 74 ARG A O 1
ATOM 576 N N . ALA A 1 75 ? -4.039 0.919 7.121 1 98.44 75 ALA A N 1
ATOM 577 C CA . ALA A 1 75 ? -4.664 0.725 8.43 1 98.44 75 ALA A CA 1
ATOM 578 C C . ALA A 1 75 ? -5.297 -0.659 8.531 1 98.44 75 ALA A C 1
ATOM 580 O O . ALA A 1 75 ? -5.25 -1.291 9.594 1 98.44 75 ALA A O 1
ATOM 581 N N . ILE A 1 76 ? -5.848 -1.131 7.438 1 98.31 76 ILE A N 1
ATOM 582 C CA . ILE A 1 76 ? -6.527 -2.42 7.422 1 98.31 76 ILE A CA 1
ATOM 583 C C . ILE A 1 76 ? -5.5 -3.547 7.504 1 98.31 76 ILE A C 1
ATOM 585 O O . ILE A 1 76 ? -5.602 -4.426 8.359 1 98.31 76 ILE A O 1
ATOM 589 N N . VAL A 1 77 ? -4.434 -3.488 6.688 1 96.5 77 VAL A N 1
ATOM 590 C CA . VAL A 1 77 ? -3.531 -4.629 6.551 1 96.5 77 VAL A CA 1
ATOM 591 C C . VAL A 1 77 ? -2.615 -4.711 7.77 1 96.5 77 VAL A C 1
ATOM 593 O O . VAL A 1 77 ? -2.092 -5.785 8.086 1 96.5 77 VAL A O 1
ATOM 596 N N . THR A 1 78 ? -2.467 -3.592 8.516 1 96.5 78 THR A N 1
ATOM 597 C CA . THR A 1 78 ? -1.576 -3.594 9.672 1 96.5 78 THR A CA 1
ATOM 598 C C . THR A 1 78 ? -2.363 -3.801 10.961 1 96.5 78 THR A C 1
ATOM 600 O O . THR A 1 78 ? -1.792 -3.781 12.055 1 96.5 78 THR A O 1
ATOM 603 N N . SER A 1 79 ? -3.674 -3.979 10.859 1 97.25 79 SER A N 1
ATOM 604 C CA . SER A 1 79 ? -4.484 -4.125 12.062 1 97.25 79 SER A CA 1
ATOM 605 C C . SER A 1 79 ? -4.203 -5.449 12.758 1 97.25 79 SER A C 1
ATOM 607 O O . SER A 1 79 ? -4.188 -6.504 12.117 1 97.25 79 SER A O 1
ATOM 609 N N . PRO A 1 80 ? -3.984 -5.465 14.031 1 95.06 80 PRO A N 1
ATOM 610 C CA . PRO A 1 80 ? -3.826 -6.719 14.766 1 95.06 80 PRO A CA 1
ATOM 611 C C . PRO A 1 80 ? -5.16 -7.375 15.109 1 95.06 80 PRO A C 1
ATOM 613 O O . PRO A 1 80 ? -5.188 -8.484 15.648 1 95.06 80 PRO A O 1
ATOM 616 N N . GLU A 1 81 ? -6.25 -6.648 14.828 1 97.12 81 GLU A N 1
ATOM 617 C CA . GLU A 1 81 ? -7.602 -7.117 15.109 1 97.12 81 GLU A CA 1
ATOM 618 C C . GLU A 1 81 ? -8.461 -7.129 13.852 1 97.12 81 GLU A C 1
ATOM 620 O O . GLU A 1 81 ? -8.188 -6.383 12.906 1 97.12 81 GLU A O 1
ATOM 625 N N . PRO A 1 82 ? -9.523 -7.973 13.852 1 97.19 82 PRO A N 1
ATOM 626 C CA . PRO A 1 82 ? -10.414 -7.953 12.695 1 97.19 82 PRO A CA 1
ATOM 627 C C . PRO A 1 82 ? -11.062 -6.586 12.469 1 97.19 82 PRO A C 1
ATOM 629 O O . PRO A 1 82 ? -11.414 -5.902 13.43 1 97.19 82 PRO A O 1
ATOM 632 N N . ILE A 1 83 ? -11.133 -6.184 11.266 1 97.88 83 ILE A N 1
ATOM 633 C CA . ILE A 1 83 ? -11.805 -4.961 10.844 1 97.88 83 ILE A CA 1
ATOM 634 C C . ILE A 1 83 ? -13.242 -5.281 10.422 1 97.88 83 ILE A C 1
ATOM 636 O O . ILE A 1 83 ? -13.469 -6.223 9.656 1 97.88 83 ILE A O 1
ATOM 640 N N . PRO A 1 84 ? -14.203 -4.582 10.938 1 98.06 84 PRO A N 1
ATOM 641 C CA . PRO A 1 84 ? -15.586 -4.906 10.594 1 98.06 84 PRO A CA 1
ATOM 642 C C . PRO A 1 84 ? -15.898 -4.668 9.117 1 98.06 84 PRO A C 1
ATOM 644 O O . PRO A 1 84 ? -15.359 -3.736 8.516 1 98.06 84 PRO A O 1
ATOM 647 N N . ASP A 1 85 ? -16.828 -5.531 8.586 1 96.94 85 ASP A N 1
ATOM 648 C CA . ASP A 1 85 ? -17.359 -5.348 7.234 1 96.94 85 ASP A CA 1
ATOM 649 C C . ASP A 1 85 ? -18.25 -4.109 7.152 1 96.94 85 ASP A C 1
ATOM 651 O O . ASP A 1 85 ? -19.016 -3.828 8.078 1 96.94 85 ASP A O 1
ATOM 655 N N . THR A 1 86 ? -18.141 -3.379 6.078 1 96.81 86 THR A N 1
ATOM 656 C CA . THR A 1 86 ? -19.016 -2.217 5.891 1 96.81 86 THR A CA 1
ATOM 657 C C . THR A 1 86 ? -18.891 -1.682 4.469 1 96.81 86 THR A C 1
ATOM 659 O O . THR A 1 86 ? -18.125 -2.207 3.662 1 96.81 86 THR A O 1
ATOM 662 N N . ILE A 1 87 ? -19.797 -0.82 4.113 1 96.5 87 ILE A N 1
ATOM 663 C CA . ILE A 1 87 ? -19.719 0.013 2.918 1 96.5 87 ILE A CA 1
ATOM 664 C C . ILE A 1 87 ? -19.594 1.481 3.318 1 96.5 87 ILE A C 1
ATOM 666 O O . ILE A 1 87 ? -20.25 1.931 4.254 1 96.5 87 ILE A O 1
ATOM 670 N N . PHE A 1 88 ? -18.719 2.189 2.66 1 94.88 88 PHE A N 1
ATOM 671 C CA . PHE A 1 88 ? -18.5 3.572 3.07 1 94.88 88 PHE A CA 1
ATOM 672 C C . PHE A 1 88 ? -18.453 4.496 1.859 1 94.88 88 PHE A C 1
ATOM 674 O O . PHE A 1 88 ? -18.312 4.035 0.725 1 94.88 88 PHE A O 1
ATOM 681 N N . SER A 1 89 ? -18.656 5.75 2.104 1 92.25 89 SER A N 1
ATOM 682 C CA . SER A 1 89 ? -18.531 6.828 1.131 1 92.25 89 SER A CA 1
ATOM 683 C C . SER A 1 89 ? -17.422 7.809 1.53 1 92.25 89 SER A C 1
ATOM 685 O O . SER A 1 89 ? -17.359 8.242 2.682 1 92.25 89 SER A O 1
ATOM 687 N N . LEU A 1 90 ? -16.578 8.07 0.593 1 92.19 90 LEU A N 1
ATOM 688 C CA . LEU A 1 90 ? -15.43 8.938 0.843 1 92.19 90 LEU A CA 1
ATOM 689 C C . LEU A 1 90 ? -15.523 10.219 0.012 1 92.19 90 LEU A C 1
ATOM 691 O O . LEU A 1 90 ? -15.617 10.156 -1.217 1 92.19 90 LEU A O 1
ATOM 695 N N . ASN A 1 91 ? -15.539 11.328 0.679 1 89.12 91 ASN A N 1
ATOM 696 C CA . ASN A 1 91 ? -15.406 12.633 0.033 1 89.12 91 ASN A CA 1
ATOM 697 C C . ASN A 1 91 ? -13.984 13.18 0.156 1 89.12 91 ASN A C 1
ATOM 699 O O . ASN A 1 91 ? -13.656 13.844 1.14 1 89.12 91 ASN A O 1
ATOM 703 N N . PHE A 1 92 ? -13.211 12.992 -0.911 1 88.06 92 PHE A N 1
ATOM 704 C CA . PHE A 1 92 ? -11.805 13.367 -0.877 1 88.06 92 PHE A CA 1
ATOM 705 C C . PHE A 1 92 ? -11.602 14.766 -1.454 1 88.06 92 PHE A C 1
ATOM 707 O O . PHE A 1 92 ? -10.469 15.188 -1.704 1 88.06 92 PHE A O 1
ATOM 714 N N . GLN A 1 93 ? -12.719 15.422 -1.688 1 82.38 93 GLN A N 1
ATOM 715 C CA . GLN A 1 93 ? -12.672 16.781 -2.193 1 82.38 93 GLN A CA 1
ATOM 716 C C . GLN A 1 93 ? -12.891 17.797 -1.069 1 82.38 93 GLN A C 1
ATOM 718 O O . GLN A 1 93 ? -13.352 17.438 0.013 1 82.38 93 GLN A O 1
ATOM 723 N N . ASP A 1 94 ? -12.391 18.969 -1.374 1 71.88 94 ASP A N 1
ATOM 724 C CA . ASP A 1 94 ? -12.617 20.062 -0.435 1 71.88 94 ASP A CA 1
ATOM 725 C C . ASP A 1 94 ? -14.023 20.641 -0.596 1 71.88 94 ASP A C 1
ATOM 727 O O . ASP A 1 94 ? -14.188 21.75 -1.09 1 71.88 94 ASP A O 1
ATOM 731 N N . SER A 1 95 ? -14.992 19.703 -0.555 1 65 95 SER A N 1
ATOM 732 C CA . SER A 1 95 ? -16.359 20.188 -0.747 1 65 95 SER A CA 1
ATOM 733 C C . SER A 1 95 ? -17.062 20.375 0.588 1 65 95 SER A C 1
ATOM 735 O O . SER A 1 95 ? -17.281 19.391 1.32 1 65 95 SER A O 1
ATOM 737 N N . PRO A 1 96 ? -17.375 21.609 0.785 1 59.03 96 PRO A N 1
ATOM 738 C CA . PRO A 1 96 ? -17.922 21.906 2.105 1 59.03 96 PRO A CA 1
ATOM 739 C C . PRO A 1 96 ? -19.281 21.25 2.336 1 59.03 96 PRO A C 1
ATOM 741 O O . PRO A 1 96 ? -19.734 21.156 3.479 1 59.03 96 PRO A O 1
ATOM 744 N N . LEU A 1 97 ? -19.922 20.922 1.196 1 57 97 LEU A N 1
ATOM 745 C CA . LEU A 1 97 ? -21.297 20.5 1.448 1 57 97 LEU A CA 1
ATOM 746 C C . LEU A 1 97 ? -21.531 19.094 0.877 1 57 97 LEU A C 1
ATOM 748 O O . LEU A 1 97 ? -21.422 18.891 -0.333 1 57 97 LEU A O 1
ATOM 752 N N . SER A 1 98 ? -21.094 18.156 1.7 1 59.62 98 SER A N 1
ATOM 753 C CA . SER A 1 98 ? -21.453 16.812 1.288 1 59.62 98 SER A CA 1
ATOM 754 C C . SER A 1 98 ? -22.906 16.5 1.569 1 59.62 98 SER A C 1
ATOM 756 O O . SER A 1 98 ? -23.438 16.844 2.635 1 59.62 98 SER A O 1
ATOM 758 N N . ASP A 1 99 ? -23.734 16.359 0.54 1 58.34 99 ASP A N 1
ATOM 759 C CA . ASP A 1 99 ? -25.156 16.094 0.675 1 58.34 99 ASP A CA 1
ATOM 760 C C . ASP A 1 99 ? -25.406 14.734 1.322 1 58.34 99 ASP A C 1
ATOM 762 O O . ASP A 1 99 ? -26.562 14.375 1.588 1 58.34 99 ASP A O 1
ATOM 766 N N . GLY A 1 100 ? -24.406 14.156 1.915 1 62.72 100 GLY A N 1
ATOM 767 C CA . GLY A 1 100 ? -24.703 12.844 2.465 1 62.72 100 GLY A CA 1
ATOM 768 C C . GLY A 1 100 ? -23.688 12.383 3.488 1 62.72 100 GLY A C 1
ATOM 769 O O . GLY A 1 100 ? -22.891 13.18 3.992 1 62.72 100 GLY A O 1
ATOM 770 N N . TYR A 1 101 ? -23.984 11.148 3.93 1 75.25 101 TYR A N 1
ATOM 771 C CA . TYR A 1 101 ? -23.094 10.484 4.875 1 75.25 101 TYR A CA 1
ATOM 772 C C . TYR A 1 101 ? -21.766 10.125 4.211 1 75.25 101 TYR A C 1
ATOM 774 O O . TYR A 1 101 ? -21.734 9.398 3.219 1 75.25 101 TYR A O 1
ATOM 782 N N . SER A 1 102 ? -20.812 10.852 4.699 1 86.12 102 SER A N 1
ATOM 783 C CA . SER A 1 102 ? -19.516 10.57 4.105 1 86.12 102 SER A CA 1
ATOM 784 C C . SER A 1 102 ? -18.391 10.727 5.129 1 86.12 102 SER A C 1
ATOM 786 O O . SER A 1 102 ? -18.625 11.211 6.238 1 86.12 102 SER A O 1
ATOM 788 N N . ILE A 1 103 ? -17.375 10.164 4.75 1 93 103 ILE A N 1
ATOM 789 C CA . ILE A 1 103 ? -16.094 10.422 5.41 1 93 103 ILE A CA 1
ATOM 790 C C . ILE A 1 103 ? -15.336 11.5 4.652 1 93 103 ILE A C 1
ATOM 792 O O . ILE A 1 103 ? -15.102 11.375 3.445 1 93 103 ILE A O 1
ATOM 796 N N . GLY A 1 104 ? -15.062 12.609 5.316 1 92.44 104 GLY A N 1
ATOM 797 C CA . GLY A 1 104 ? -14.391 13.719 4.652 1 92.44 104 GLY A CA 1
ATOM 798 C C . GLY A 1 104 ? -13.266 14.32 5.477 1 92.44 104 GLY A C 1
ATOM 799 O O . GLY A 1 104 ? -12.977 13.844 6.574 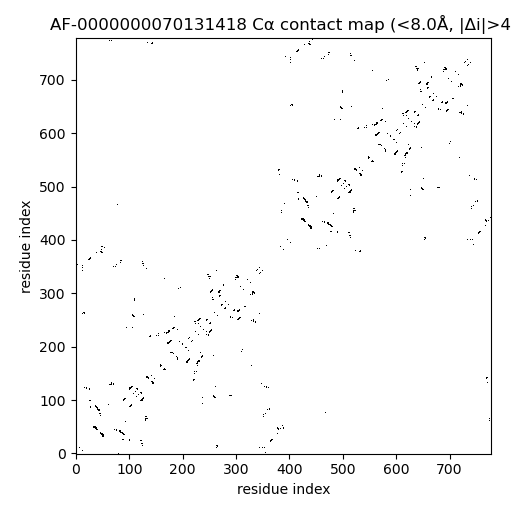1 92.44 104 GLY A O 1
ATOM 800 N N . TYR A 1 105 ? -12.641 15.406 4.945 1 93.19 105 TYR A N 1
ATOM 801 C CA . TYR A 1 105 ? -11.484 16.016 5.602 1 93.19 105 TYR A CA 1
ATOM 802 C C . TYR A 1 105 ? -11.93 17.047 6.633 1 93.19 105 TYR A C 1
ATOM 804 O O . TYR A 1 105 ? -11.148 17.438 7.508 1 93.19 105 TYR A O 1
ATOM 812 N N . SER A 1 106 ? -13.18 17.516 6.445 1 91.62 106 SER A N 1
ATOM 813 C CA . SER A 1 106 ? -13.648 18.578 7.34 1 91.62 106 SER A CA 1
ATOM 814 C C . SER A 1 106 ? -15.164 18.531 7.5 1 91.62 106 SER A C 1
ATOM 816 O O . SER A 1 106 ? -15.859 17.922 6.691 1 91.62 106 SER A O 1
ATOM 818 N N . ARG A 1 107 ? -15.586 19.109 8.539 1 89.31 107 ARG A N 1
ATOM 819 C CA . ARG A 1 107 ? -17 19.328 8.797 1 89.31 107 ARG A CA 1
ATOM 820 C C . ARG A 1 107 ? -17.219 20.609 9.586 1 89.31 107 ARG A C 1
ATOM 822 O O . ARG A 1 107 ? -16.312 21.094 10.273 1 89.31 107 ARG A O 1
ATOM 829 N N . PRO A 1 108 ? -18.391 21.172 9.516 1 88.75 108 PRO A N 1
ATOM 830 C CA . PRO A 1 108 ? -18.625 22.406 10.273 1 88.75 108 PRO A CA 1
ATOM 831 C C . PRO A 1 108 ? -18.422 22.219 11.773 1 88.75 108 PRO A C 1
ATOM 833 O O . PRO A 1 108 ? -18.812 21.188 12.336 1 88.75 108 PRO A O 1
ATOM 836 N N . ALA A 1 109 ? -17.828 23.234 12.406 1 90.94 109 ALA A N 1
ATOM 837 C CA . ALA A 1 109 ? -17.625 23.234 13.852 1 90.94 109 ALA A CA 1
ATOM 838 C C . ALA A 1 109 ? -18.922 23.531 14.586 1 90.94 109 ALA A C 1
ATOM 840 O O . ALA A 1 109 ? -19.172 22.953 15.656 1 90.94 109 ALA A O 1
ATOM 841 N N . ASP A 1 110 ? -19.719 24.406 14 1 88.81 110 ASP A N 1
ATOM 842 C CA . ASP A 1 110 ? -21 24.766 14.578 1 88.81 110 ASP A CA 1
ATOM 843 C C . ASP A 1 110 ? -21.984 23.594 14.492 1 88.81 110 ASP A C 1
ATOM 845 O O . ASP A 1 110 ? -22.375 23.188 13.391 1 88.81 110 ASP A O 1
ATOM 849 N N . PRO A 1 111 ? -22.359 23.078 15.586 1 81.19 111 PRO A N 1
ATOM 850 C CA . PRO A 1 111 ? -23.266 21.938 15.562 1 81.19 111 PRO A CA 1
ATOM 851 C C . PRO A 1 111 ? -24.547 22.203 14.773 1 81.19 111 PRO A C 1
ATOM 853 O O . PRO A 1 111 ? -25.172 21.281 14.266 1 81.19 111 PRO A O 1
ATOM 856 N N . ARG A 1 112 ? -24.953 23.469 14.602 1 78.88 112 ARG A N 1
ATOM 857 C CA . ARG A 1 112 ? -26.188 23.812 13.898 1 78.88 112 ARG A CA 1
ATOM 858 C C . ARG A 1 112 ? -26.031 23.609 12.398 1 78.88 112 ARG A C 1
ATOM 860 O O . ARG A 1 112 ? -27.031 23.516 11.672 1 78.88 112 ARG A O 1
ATOM 867 N N . LEU A 1 113 ? -24.766 23.594 12.023 1 76.75 113 LEU A N 1
ATOM 868 C CA . LEU A 1 113 ? -24.5 23.5 10.594 1 76.75 113 LEU A CA 1
ATOM 869 C C . LEU A 1 113 ? -24.219 22.062 10.18 1 76.75 113 LEU A C 1
ATOM 871 O O . LEU A 1 113 ? -24.047 21.766 8.992 1 76.75 113 LEU A O 1
ATOM 875 N N . ARG A 1 114 ? -24.094 21.25 11.094 1 71.94 114 ARG A N 1
ATOM 876 C CA . ARG A 1 114 ? -23.766 19.859 10.797 1 71.94 114 ARG A CA 1
ATOM 877 C C . ARG A 1 114 ? -25 19.094 10.312 1 71.94 114 ARG A C 1
ATOM 879 O O . ARG A 1 114 ? -24.891 17.984 9.797 1 71.94 114 ARG A O 1
ATOM 886 N N . GLY A 1 115 ? -26.062 19.969 10.109 1 60.16 115 GLY A N 1
ATOM 887 C CA . GLY A 1 115 ? -27.297 19.406 9.602 1 60.16 115 GLY A CA 1
ATOM 888 C C . GLY A 1 115 ? -27.891 18.328 10.5 1 60.16 115 GLY A C 1
ATOM 889 O O . GLY A 1 115 ? -28.75 17.547 10.07 1 60.16 115 GLY A O 1
ATOM 890 N N . ASP A 1 116 ? -27.234 18.031 11.672 1 52.94 116 ASP A N 1
ATOM 891 C CA . ASP A 1 116 ? -27.734 16.969 12.547 1 52.94 116 ASP A CA 1
ATOM 892 C C . ASP A 1 116 ? -29.219 17.156 12.852 1 52.94 116 ASP A C 1
ATOM 894 O O . ASP A 1 116 ? -29.938 16.172 13.031 1 52.94 116 ASP A O 1
ATOM 898 N N . ASP A 1 117 ? -29.656 18.469 12.828 1 49.72 117 ASP A N 1
ATOM 899 C CA . ASP A 1 117 ? -31.031 18.719 13.258 1 49.72 117 ASP A CA 1
ATOM 900 C C . ASP A 1 117 ? -32 18.547 12.102 1 49.72 117 ASP A C 1
ATOM 902 O O . ASP A 1 117 ? -33.219 18.375 12.312 1 49.72 117 ASP A O 1
ATOM 906 N N . LEU A 1 118 ? -31.562 18.75 10.82 1 49.78 118 LEU A N 1
ATOM 907 C CA . LEU A 1 118 ? -32.594 18.812 9.789 1 49.78 118 LEU A CA 1
ATOM 908 C C . LEU A 1 118 ? -32.5 17.594 8.859 1 49.78 118 LEU A C 1
ATOM 910 O O . LEU A 1 118 ? -33.469 17.281 8.148 1 49.78 118 LEU A O 1
ATOM 914 N N . ASN A 1 119 ? -31.422 17.047 8.781 1 55.97 119 ASN A N 1
ATOM 915 C CA . ASN A 1 119 ? -31.312 15.859 7.93 1 55.97 119 ASN A CA 1
ATOM 916 C C . ASN A 1 119 ? -30.75 14.672 8.695 1 55.97 119 ASN A C 1
ATOM 918 O O . ASN A 1 119 ? -29.547 14.625 8.984 1 55.97 119 ASN A O 1
ATOM 922 N N . LYS A 1 120 ? -31.75 13.906 9.281 1 56.88 120 LYS A N 1
ATOM 923 C CA . LYS A 1 120 ? -31.469 12.727 10.102 1 56.88 120 LYS A CA 1
ATOM 924 C C . LYS A 1 120 ? -30.391 11.852 9.461 1 56.88 120 LYS A C 1
ATOM 926 O O . LYS A 1 120 ? -29.75 11.047 10.141 1 56.88 120 LYS A O 1
ATOM 931 N N . ASN A 1 121 ? -30.094 12.227 8.211 1 60.69 121 ASN A N 1
ATOM 932 C CA . ASN A 1 121 ? -29.219 11.281 7.535 1 60.69 121 ASN A CA 1
ATOM 933 C C . ASN A 1 121 ? -27.859 11.898 7.227 1 60.69 121 ASN A C 1
ATOM 935 O O . ASN A 1 121 ? -27 11.25 6.637 1 60.69 121 ASN A O 1
ATOM 939 N N . ARG A 1 122 ? -27.688 13.078 7.73 1 73.69 122 ARG A N 1
ATOM 940 C CA . ARG A 1 122 ? -26.406 13.656 7.375 1 73.69 122 ARG A CA 1
ATOM 941 C C . ARG A 1 122 ? -25.375 13.406 8.477 1 73.69 122 ARG A C 1
ATOM 943 O O . ARG A 1 122 ? -25.594 13.781 9.633 1 73.69 122 ARG A O 1
ATOM 950 N N . ARG A 1 123 ? -24.438 12.602 8.195 1 82 123 ARG A N 1
ATOM 951 C CA . ARG A 1 123 ? -23.297 12.336 9.055 1 82 123 ARG A CA 1
ATOM 952 C C . ARG A 1 123 ? -21.984 12.555 8.297 1 82 123 ARG A C 1
ATOM 954 O O . ARG A 1 123 ? -21.828 12.109 7.16 1 82 123 ARG A O 1
ATOM 961 N N . THR A 1 124 ? -21.172 13.43 8.914 1 87.81 124 THR A N 1
ATOM 962 C CA . THR A 1 124 ? -19.859 13.562 8.32 1 87.81 124 THR A CA 1
ATOM 963 C C . THR A 1 124 ? -18.781 13.125 9.312 1 87.81 124 THR A C 1
ATOM 965 O O . THR A 1 124 ? -18.531 13.789 10.32 1 87.81 124 THR A O 1
ATOM 968 N N . PHE A 1 125 ? -18.281 11.992 9.062 1 93.44 125 PHE A N 1
ATOM 969 C CA . PHE A 1 125 ? -17.094 11.555 9.781 1 93.44 125 PHE A CA 1
ATOM 970 C C . PHE A 1 125 ? -15.844 12.195 9.203 1 93.44 125 PHE A C 1
ATOM 972 O O . PHE A 1 125 ? -15.797 12.523 8.016 1 93.44 125 PHE A O 1
ATOM 979 N N . LEU A 1 126 ? -14.891 12.391 10.023 1 95.12 126 LEU A N 1
ATOM 980 C CA . LEU A 1 126 ? -13.648 13.008 9.578 1 95.12 126 LEU A CA 1
ATOM 981 C C . LEU A 1 126 ? -12.578 11.945 9.336 1 95.12 126 LEU A C 1
ATOM 983 O O . LEU A 1 126 ? -12.453 10.992 10.109 1 95.12 126 LEU A O 1
ATOM 987 N N . MET A 1 127 ? -11.867 12.125 8.281 1 96.56 127 MET A N 1
ATOM 988 C CA . MET A 1 127 ? -10.695 11.289 8.047 1 96.56 127 MET A CA 1
ATOM 989 C C . MET A 1 127 ? -9.414 12.117 8.094 1 96.56 127 MET A C 1
ATOM 991 O O . MET A 1 127 ? -9.453 13.336 7.926 1 96.56 127 MET A O 1
ATOM 995 N N . PRO A 1 128 ? -8.242 11.438 8.383 1 97.5 128 PRO A N 1
ATOM 996 C CA . PRO A 1 128 ? -6.973 12.164 8.297 1 97.5 128 PRO A CA 1
ATOM 997 C C . PRO A 1 128 ? -6.688 12.695 6.895 1 97.5 128 PRO A C 1
ATOM 999 O O . PRO A 1 128 ? -7.078 12.07 5.906 1 97.5 128 PRO A O 1
ATOM 1002 N N . HIS A 1 129 ? -6.039 13.82 6.816 1 96.88 129 HIS A N 1
ATOM 1003 C CA . HIS A 1 129 ? -5.633 14.43 5.555 1 96.88 129 HIS A CA 1
ATOM 1004 C C . HIS A 1 129 ? -4.723 13.5 4.762 1 96.88 129 HIS A C 1
ATOM 1006 O O . HIS A 1 129 ? -3.932 12.758 5.344 1 96.88 129 HIS A O 1
ATOM 1012 N N . PHE A 1 130 ? -4.754 13.531 3.432 1 97.12 130 PHE A N 1
ATOM 1013 C CA . PHE A 1 130 ? -4.008 12.617 2.574 1 97.12 130 PHE A CA 1
ATOM 1014 C C . PHE A 1 130 ? -2.508 12.867 2.697 1 97.12 130 PHE A C 1
ATOM 1016 O O . PHE A 1 130 ? -1.699 12.016 2.311 1 97.12 130 PHE A O 1
ATOM 1023 N N . SER A 1 131 ? -2.08 13.984 3.279 1 97.25 131 SER A N 1
ATOM 1024 C CA . SER A 1 131 ? -0.664 14.281 3.471 1 97.25 131 SER A CA 1
ATOM 1025 C C . SER A 1 131 ? -0.013 13.289 4.426 1 97.25 131 SER A C 1
ATOM 1027 O O . SER A 1 131 ? 1.214 13.18 4.473 1 97.25 131 SER A O 1
ATOM 1029 N N . PHE A 1 132 ? -0.844 12.594 5.215 1 98 132 PHE A N 1
ATOM 1030 C CA . PHE A 1 132 ? -0.302 11.57 6.105 1 98 132 PHE A CA 1
ATOM 1031 C C . PHE A 1 132 ? 0.222 10.383 5.312 1 98 132 PHE A C 1
ATOM 1033 O O . PHE A 1 132 ? 0.963 9.555 5.844 1 98 132 PHE A O 1
ATOM 1040 N N . TRP A 1 133 ? -0.178 10.305 4.012 1 98 133 TRP A N 1
ATOM 1041 C CA . TRP A 1 133 ? 0.49 9.43 3.055 1 98 133 TRP A CA 1
ATOM 1042 C C . TRP A 1 133 ? 1.581 10.188 2.301 1 98 133 TRP A C 1
ATOM 1044 O O . TRP A 1 133 ? 2.771 10 2.574 1 98 133 TRP A O 1
ATOM 1054 N N . ALA A 1 134 ? 1.147 11.109 1.488 1 97.81 134 ALA A N 1
ATOM 1055 C CA . ALA A 1 134 ? 2.086 11.945 0.748 1 97.81 134 ALA A CA 1
ATOM 1056 C C . ALA A 1 134 ? 1.39 13.18 0.178 1 97.81 134 ALA A C 1
ATOM 1058 O O . ALA A 1 134 ? 0.221 13.117 -0.209 1 97.81 134 ALA A O 1
ATOM 1059 N N . TRP A 1 135 ? 2.004 14.172 0.211 1 96.81 135 TRP A N 1
ATOM 1060 C CA . TRP A 1 135 ? 1.637 15.43 -0.431 1 96.81 135 TRP A CA 1
ATOM 1061 C C . TRP A 1 135 ? 2.844 16.062 -1.115 1 96.81 135 TRP A C 1
ATOM 1063 O O . TRP A 1 135 ? 3.457 16.984 -0.574 1 96.81 135 TRP A O 1
ATOM 1073 N N . PRO A 1 136 ? 3.143 15.547 -2.334 1 95.38 136 PRO A N 1
ATOM 1074 C CA . PRO A 1 136 ? 4.406 15.922 -2.971 1 95.38 136 PRO A CA 1
ATOM 1075 C C . PRO A 1 136 ? 4.332 17.266 -3.684 1 95.38 136 PRO A C 1
ATOM 1077 O O . PRO A 1 136 ? 4.406 17.328 -4.914 1 95.38 136 PRO A O 1
ATOM 1080 N N . ILE A 1 137 ? 4.262 18.297 -2.922 1 92.56 137 ILE A N 1
ATOM 1081 C CA . ILE A 1 137 ? 4.344 19.641 -3.453 1 92.56 137 ILE A CA 1
ATOM 1082 C C . ILE A 1 137 ? 5.645 20.297 -2.994 1 92.56 137 ILE A C 1
ATOM 1084 O O . ILE A 1 137 ? 6.289 19.828 -2.057 1 92.56 137 ILE A O 1
ATOM 1088 N N . ARG A 1 138 ? 6.023 21.312 -3.648 1 89.69 138 ARG A N 1
ATOM 1089 C CA . ARG A 1 138 ? 7.32 21.969 -3.477 1 89.69 138 ARG A CA 1
ATOM 1090 C C . ARG A 1 138 ? 7.527 22.406 -2.031 1 89.69 138 ARG A C 1
ATOM 1092 O O . ARG A 1 138 ? 8.648 22.406 -1.528 1 89.69 138 ARG A O 1
ATOM 1099 N N . HIS A 1 139 ? 6.441 22.688 -1.35 1 92.5 139 HIS A N 1
ATOM 1100 C CA . HIS A 1 139 ? 6.578 23.328 -0.046 1 92.5 139 HIS A CA 1
ATOM 1101 C C . HIS A 1 139 ? 6.578 22.297 1.077 1 92.5 139 HIS A C 1
ATOM 1103 O O . HIS A 1 139 ? 6.797 22.641 2.24 1 92.5 139 HIS A O 1
ATOM 1109 N N . VAL A 1 140 ? 6.348 21.094 0.742 1 95.75 140 VAL A N 1
ATOM 1110 C CA . VAL A 1 140 ? 6.363 20.016 1.729 1 95.75 140 VAL A CA 1
ATOM 1111 C C . VAL A 1 140 ? 7.613 19.172 1.541 1 95.75 140 VAL A C 1
ATOM 1113 O O . VAL A 1 140 ? 7.73 18.438 0.558 1 95.75 140 VAL A O 1
ATOM 1116 N N . ALA A 1 141 ? 8.5 19.266 2.498 1 94.38 141 ALA A N 1
ATOM 1117 C CA . ALA A 1 141 ? 9.797 18.609 2.414 1 94.38 141 ALA A CA 1
ATOM 1118 C C . ALA A 1 141 ? 9.625 17.094 2.209 1 94.38 141 ALA A C 1
ATOM 1120 O O . ALA A 1 141 ? 8.914 16.438 2.969 1 94.38 141 ALA A O 1
ATOM 1121 N N . GLY A 1 142 ? 10.25 16.578 1.115 1 93.5 142 GLY A N 1
ATOM 1122 C CA . GLY A 1 142 ? 10.273 15.148 0.846 1 93.5 142 GLY A CA 1
ATOM 1123 C C . GLY A 1 142 ? 8.953 14.617 0.328 1 93.5 142 GLY A C 1
ATOM 1124 O O . GLY A 1 142 ? 8.906 13.57 -0.313 1 93.5 142 GLY A O 1
ATOM 1125 N N . GLY A 1 143 ? 7.844 15.234 0.75 1 96.12 143 GLY A N 1
ATOM 1126 C CA . GLY A 1 143 ? 6.535 14.875 0.233 1 96.12 143 GLY A CA 1
ATOM 1127 C C . GLY A 1 143 ? 5.758 13.953 1.16 1 96.12 143 GLY A C 1
ATOM 1128 O O . GLY A 1 143 ? 4.547 13.797 1.007 1 96.12 143 GLY A O 1
ATOM 1129 N N . THR A 1 144 ? 6.441 13.297 2.082 1 97.38 144 THR A N 1
ATOM 1130 C CA . THR A 1 144 ? 5.742 12.461 3.051 1 97.38 144 THR A CA 1
ATOM 1131 C C . THR A 1 144 ? 5.609 13.18 4.391 1 97.38 144 THR A C 1
ATOM 1133 O O . THR A 1 144 ? 6.355 14.125 4.668 1 97.38 144 THR A O 1
ATOM 1136 N N . PHE A 1 145 ? 4.68 12.766 5.168 1 97.38 145 PHE A N 1
ATOM 1137 C CA . PHE A 1 145 ? 4.383 13.438 6.426 1 97.38 145 PHE A CA 1
ATOM 1138 C C . PHE A 1 145 ? 5.582 13.383 7.367 1 97.38 145 PHE A C 1
ATOM 1140 O O . PHE A 1 145 ? 5.93 14.383 8 1 97.38 145 PHE A O 1
ATOM 1147 N N . ASP A 1 146 ? 6.227 12.211 7.465 1 96.69 146 ASP A N 1
ATOM 1148 C CA . ASP A 1 146 ? 7.328 12.047 8.406 1 96.69 146 ASP A CA 1
ATOM 1149 C C . ASP A 1 146 ? 8.57 12.812 7.941 1 96.69 146 ASP A C 1
ATOM 1151 O O . ASP A 1 146 ? 9.359 13.281 8.758 1 96.69 146 ASP A O 1
ATOM 1155 N N . GLU A 1 147 ? 8.742 12.938 6.605 1 97.06 147 GLU A N 1
ATOM 1156 C CA . GLU A 1 147 ? 9.859 13.75 6.125 1 97.06 147 GLU A CA 1
ATOM 1157 C C . GLU A 1 147 ? 9.633 15.227 6.422 1 97.06 147 GLU A C 1
ATOM 1159 O O . GLU A 1 147 ? 10.57 15.945 6.793 1 97.06 147 GLU A O 1
ATOM 1164 N N . ALA A 1 148 ? 8.422 15.68 6.238 1 97.88 148 ALA A N 1
ATOM 1165 C CA . ALA A 1 148 ? 8.078 17.047 6.605 1 97.88 148 ALA A CA 1
ATOM 1166 C C . ALA A 1 148 ? 8.258 17.281 8.102 1 97.88 148 ALA A C 1
ATOM 1168 O O . ALA A 1 148 ? 8.805 18.297 8.523 1 97.88 148 ALA A O 1
ATOM 1169 N N . ALA A 1 149 ? 7.824 16.328 8.906 1 98.06 149 ALA A N 1
ATOM 1170 C CA . ALA A 1 149 ? 7.977 16.406 10.359 1 98.06 149 ALA A CA 1
ATOM 1171 C C . ALA A 1 149 ? 9.445 16.484 10.758 1 98.06 149 ALA A C 1
ATOM 1173 O O . ALA A 1 149 ? 9.82 17.25 11.641 1 98.06 149 ALA A O 1
ATOM 1174 N N . ALA A 1 150 ? 10.266 15.672 10.109 1 97.44 150 ALA A N 1
ATOM 1175 C CA . ALA A 1 150 ? 11.703 15.672 10.398 1 97.44 150 ALA A CA 1
ATOM 1176 C C . ALA A 1 150 ? 12.328 17.031 10.062 1 97.44 150 ALA A C 1
ATOM 1178 O O . ALA A 1 150 ? 13.195 17.516 10.789 1 97.44 150 ALA A O 1
ATOM 1179 N N . ALA A 1 151 ? 11.898 17.594 8.945 1 98.12 151 ALA A N 1
ATOM 1180 C CA . ALA A 1 151 ? 12.398 18.906 8.57 1 98.12 151 ALA A CA 1
ATOM 1181 C C . ALA A 1 151 ? 12.008 19.969 9.609 1 98.12 151 ALA A C 1
ATOM 1183 O O . ALA A 1 151 ? 12.812 20.828 9.953 1 98.12 151 ALA A O 1
ATOM 1184 N N . ILE A 1 152 ? 10.828 19.891 10.102 1 98.31 152 ILE A N 1
ATOM 1185 C CA . ILE A 1 152 ? 10.352 20.797 11.141 1 98.31 152 ILE A CA 1
ATOM 1186 C C . ILE A 1 152 ? 11.164 20.594 12.414 1 98.31 152 ILE A C 1
ATOM 1188 O O . ILE A 1 152 ? 11.602 21.562 13.039 1 98.31 152 ILE A O 1
ATOM 1192 N N . ASP A 1 153 ? 11.391 19.328 12.758 1 97.44 153 ASP A N 1
ATOM 1193 C CA . ASP A 1 153 ? 12.188 19.016 13.945 1 97.44 153 ASP A CA 1
ATOM 1194 C C . ASP A 1 153 ? 13.586 19.625 13.844 1 97.44 153 ASP A C 1
ATOM 1196 O O . ASP A 1 153 ? 14.125 20.125 14.836 1 97.44 153 ASP A O 1
ATOM 1200 N N . GLU A 1 154 ? 14.102 19.547 12.664 1 96.75 154 GLU A N 1
ATOM 1201 C CA . GLU A 1 154 ? 15.438 20.109 12.453 1 96.75 154 GLU A CA 1
ATOM 1202 C C . GLU A 1 154 ? 15.453 21.609 12.68 1 96.75 154 GLU A C 1
ATOM 1204 O O . GLU A 1 154 ? 16.359 22.141 13.328 1 96.75 154 GLU A O 1
ATOM 1209 N N . VAL A 1 155 ? 14.492 22.281 12.141 1 97.25 155 VAL A N 1
ATOM 1210 C CA . VAL A 1 155 ? 14.398 23.734 12.344 1 97.25 155 VAL A CA 1
ATOM 1211 C C . VAL A 1 155 ? 14.203 24.031 13.828 1 97.25 155 VAL A C 1
ATOM 1213 O O . VAL A 1 155 ? 14.906 24.875 14.383 1 97.25 155 VAL A O 1
ATOM 1216 N N . GLU A 1 156 ? 13.336 23.312 14.5 1 97.25 156 GLU A N 1
ATOM 1217 C CA . GLU A 1 156 ? 13.008 23.547 15.906 1 97.25 156 GLU A CA 1
ATOM 1218 C C . GLU A 1 156 ? 14.211 23.281 16.797 1 97.25 156 GLU A C 1
ATOM 1220 O O . GLU A 1 156 ? 14.391 23.938 17.828 1 97.25 156 GLU A O 1
ATOM 1225 N N . ALA A 1 157 ? 14.984 22.312 16.406 1 95.38 157 ALA A N 1
ATOM 1226 C CA . ALA A 1 157 ? 16.172 21.969 17.188 1 95.38 157 ALA A CA 1
ATOM 1227 C C . ALA A 1 157 ? 17.141 23.156 17.266 1 95.38 157 ALA A C 1
ATOM 1229 O O . ALA A 1 157 ? 17.891 23.297 18.219 1 95.38 157 ALA A O 1
ATOM 1230 N N . GLY A 1 158 ? 17.031 23.984 16.281 1 94.75 158 GLY A N 1
ATOM 1231 C CA . GLY A 1 158 ? 17.859 25.188 16.266 1 94.75 158 GLY A CA 1
ATOM 1232 C C . GLY A 1 158 ? 17.469 26.203 17.328 1 94.75 158 GLY A C 1
ATOM 1233 O O . GLY A 1 158 ? 18.234 27.125 17.625 1 94.75 158 GLY A O 1
ATOM 1234 N N . TYR A 1 159 ? 16.328 25.953 17.906 1 94.88 159 TYR A N 1
ATOM 1235 C CA . TYR A 1 159 ? 15.828 26.891 18.906 1 94.88 159 TYR A CA 1
ATOM 1236 C C . TYR A 1 159 ? 15.727 26.25 20.281 1 94.88 159 TYR A C 1
ATOM 1238 O O . TYR A 1 159 ? 15.031 26.75 21.156 1 94.88 159 TYR A O 1
ATOM 1246 N N . ASP A 1 160 ? 16.203 24.922 20.422 1 84 160 ASP A N 1
ATOM 1247 C CA . ASP A 1 160 ? 16.172 24.188 21.672 1 84 160 ASP A CA 1
ATOM 1248 C C . ASP A 1 160 ? 17.562 24.156 22.312 1 84 160 ASP A C 1
ATOM 1250 O O . ASP A 1 160 ? 18.281 23.156 22.188 1 84 160 ASP A O 1
ATOM 1254 N N . GLY A 1 161 ? 18.219 25.062 22.703 1 66.5 161 GLY A N 1
ATOM 1255 C CA . GLY A 1 161 ? 19.547 25.062 23.281 1 66.5 161 GLY A CA 1
ATOM 1256 C C . GLY A 1 161 ? 20.641 25.297 22.25 1 66.5 161 GLY A C 1
ATOM 1257 O O . GLY A 1 161 ? 20.375 25.359 21.047 1 66.5 161 GLY A O 1
ATOM 1258 N N . GLY A 1 162 ? 21.922 25.5 22.609 1 59.22 162 GLY A N 1
ATOM 1259 C CA . GLY A 1 162 ? 23.203 25.797 22 1 59.22 162 GLY A CA 1
ATOM 1260 C C . GLY A 1 162 ? 23.172 27.016 21.109 1 59.22 162 GLY A C 1
ATOM 1261 O O . GLY A 1 162 ? 24.016 27.906 21.234 1 59.22 162 GLY A O 1
ATOM 1262 N N . GLY A 1 163 ? 22.125 26.844 19.953 1 55.81 163 GLY A N 1
ATOM 1263 C CA . GLY A 1 163 ? 22.188 27.906 18.969 1 55.81 163 GLY A CA 1
ATOM 1264 C C . GLY A 1 163 ? 21.172 29 19.203 1 55.81 163 GLY A C 1
ATOM 1265 O O . GLY A 1 163 ? 21.141 30 18.484 1 55.81 163 GLY A O 1
ATOM 1266 N N . GLY A 1 164 ? 20.234 28.797 20.188 1 75.88 164 GLY A N 1
ATOM 1267 C CA . GLY A 1 164 ? 19.266 29.812 20.531 1 75.88 164 GLY A CA 1
ATOM 1268 C C . GLY A 1 164 ? 18.062 29.266 21.281 1 75.88 164 GLY A C 1
ATOM 1269 O O . GLY A 1 164 ? 17.969 28.062 21.531 1 75.88 164 GLY A O 1
ATOM 1270 N N . ASP A 1 165 ? 17.359 30.078 21.891 1 90.44 165 ASP A N 1
ATOM 1271 C CA . ASP A 1 165 ? 16.109 29.75 22.594 1 90.44 165 ASP A CA 1
ATOM 1272 C C . ASP A 1 165 ? 14.898 30.266 21.828 1 90.44 165 ASP A C 1
ATOM 1274 O O . ASP A 1 165 ? 15.031 30.766 20.703 1 90.44 165 ASP A O 1
ATOM 1278 N N . TRP A 1 166 ? 13.758 30.031 22.188 1 95.44 166 TRP A N 1
ATOM 1279 C CA . TRP A 1 166 ? 12.508 30.391 21.531 1 95.44 166 TRP A CA 1
ATOM 1280 C C . TRP A 1 166 ? 12.5 31.859 21.125 1 95.44 166 TRP A C 1
ATOM 1282 O O . TRP A 1 166 ? 11.969 32.219 20.062 1 95.44 166 TRP A O 1
ATOM 1292 N N . THR A 1 167 ? 13.125 32.688 21.922 1 93.31 167 THR A N 1
ATOM 1293 C CA . THR A 1 167 ? 13.109 34.125 21.688 1 93.31 167 THR A CA 1
ATOM 1294 C C . THR A 1 167 ? 13.977 34.469 20.484 1 93.31 167 THR A C 1
ATOM 1296 O O . THR A 1 167 ? 13.914 35.594 19.984 1 93.31 167 THR A O 1
ATOM 1299 N N . SER A 1 168 ? 14.805 33.531 20.047 1 95.38 168 SER A N 1
ATOM 1300 C CA . SER A 1 168 ? 15.648 33.781 18.875 1 95.38 168 SER A CA 1
ATOM 1301 C C . SER A 1 168 ? 14.852 33.625 17.578 1 95.38 168 SER A C 1
ATOM 1303 O O . SER A 1 168 ? 15.32 34 16.5 1 95.38 168 SER A O 1
ATOM 1305 N N . LYS A 1 169 ? 13.656 33.094 17.656 1 97.5 169 LYS A N 1
ATOM 1306 C CA . LYS A 1 169 ? 12.773 33.062 16.484 1 97.5 169 LYS A CA 1
ATOM 1307 C C . LYS A 1 169 ? 12.422 34.469 16.016 1 97.5 169 LYS A C 1
ATOM 1309 O O . LYS A 1 169 ? 12.484 35.438 16.812 1 97.5 169 LYS A O 1
ATOM 1314 N N . THR A 1 170 ? 12.109 34.562 14.734 1 97.88 170 THR A N 1
ATOM 1315 C CA . THR A 1 170 ? 11.688 35.844 14.18 1 97.88 170 THR A CA 1
ATOM 1316 C C . THR A 1 170 ? 10.406 36.344 14.852 1 97.88 170 THR A C 1
ATOM 1318 O O . THR A 1 170 ? 9.391 35.625 14.836 1 97.88 170 THR A O 1
ATOM 1321 N N . ALA A 1 171 ? 10.422 37.562 15.391 1 97.69 171 ALA A N 1
ATOM 1322 C CA . ALA A 1 171 ? 9.297 38.094 16.141 1 97.69 171 ALA A CA 1
ATOM 1323 C C . ALA A 1 171 ? 8.258 38.719 15.203 1 97.69 171 ALA A C 1
ATOM 1325 O O . ALA A 1 171 ? 7.953 39.906 15.297 1 97.69 171 ALA A O 1
ATOM 1326 N N . ARG A 1 172 ? 7.699 37.906 14.312 1 98.25 172 ARG A N 1
ATOM 1327 C CA . ARG A 1 172 ? 6.688 38.312 13.344 1 98.25 172 ARG A CA 1
ATOM 1328 C C . ARG A 1 172 ? 5.625 37.25 13.172 1 98.25 172 ARG A C 1
ATOM 1330 O O . ARG A 1 172 ? 5.859 36.062 13.5 1 98.25 172 ARG A O 1
ATOM 1337 N N . ALA A 1 173 ? 4.461 37.688 12.781 1 98.81 173 ALA A N 1
ATOM 1338 C CA . ALA A 1 173 ? 3.41 36.75 12.344 1 98.81 173 ALA A CA 1
ATOM 1339 C C . ALA A 1 173 ? 3.498 36.5 10.844 1 98.81 173 ALA A C 1
ATOM 1341 O O . ALA A 1 173 ? 3.443 37.438 10.039 1 98.81 173 ALA A O 1
ATOM 1342 N N . VAL A 1 174 ? 3.646 35.219 10.516 1 98.75 174 VAL A N 1
ATOM 1343 C CA . VAL A 1 174 ? 3.902 34.875 9.125 1 98.75 174 VAL A CA 1
ATOM 1344 C C . VAL A 1 174 ? 2.686 34.188 8.531 1 98.75 174 VAL A C 1
ATOM 1346 O O . VAL A 1 174 ? 2.02 33.406 9.211 1 98.75 174 VAL A O 1
ATOM 1349 N N . TRP A 1 175 ? 2.379 34.469 7.27 1 98.31 175 TRP A N 1
ATOM 1350 C CA . TRP A 1 175 ? 1.327 33.812 6.508 1 98.31 175 TRP A CA 1
ATOM 1351 C C . TRP A 1 175 ? 1.625 33.875 5.012 1 98.31 175 TRP A C 1
ATOM 1353 O O . TRP A 1 175 ? 2.062 34.906 4.492 1 98.31 175 TRP A O 1
ATOM 1363 N N . ARG A 1 176 ? 1.533 32.75 4.375 1 97.06 176 ARG A N 1
ATOM 1364 C CA . ARG A 1 176 ? 1.503 32.625 2.922 1 97.06 176 ARG A CA 1
ATOM 1365 C C . ARG A 1 176 ? 0.26 31.859 2.475 1 97.06 176 ARG A C 1
ATOM 1367 O O . ARG A 1 176 ? -0.023 30.766 2.977 1 97.06 176 ARG A O 1
ATOM 1374 N N . GLY A 1 177 ? -0.569 32.344 1.609 1 94.38 177 GLY A N 1
ATOM 1375 C CA . GLY A 1 177 ? -1.758 31.625 1.179 1 94.38 177 GLY A CA 1
ATOM 1376 C C . GLY A 1 177 ? -2.334 32.156 -0.124 1 94.38 177 GLY A C 1
ATOM 1377 O O . GLY A 1 177 ? -1.935 33.219 -0.601 1 94.38 177 GLY A O 1
ATOM 1378 N N . THR A 1 178 ? -3.197 31.328 -0.688 1 92 178 THR A N 1
ATOM 1379 C CA . THR A 1 178 ? -3.916 31.719 -1.898 1 92 178 THR A CA 1
ATOM 1380 C C . THR A 1 178 ? -5.137 32.562 -1.556 1 92 178 THR A C 1
ATOM 1382 O O . THR A 1 178 ? -6.141 32.031 -1.06 1 92 178 THR A O 1
ATOM 1385 N N . VAL A 1 179 ? -5.094 33.75 -1.99 1 90.38 179 VAL A N 1
ATOM 1386 C CA . VAL A 1 179 ? -6.066 34.75 -1.549 1 90.38 179 VAL A CA 1
ATOM 1387 C C . VAL A 1 179 ? -7.422 34.469 -2.186 1 90.38 179 VAL A C 1
ATOM 1389 O O . VAL A 1 179 ? -8.469 34.719 -1.577 1 90.38 179 VAL A O 1
ATOM 1392 N N . ARG A 1 180 ? -7.406 33.844 -3.346 1 85.5 180 ARG A N 1
ATOM 1393 C CA . ARG A 1 180 ? -8.656 33.688 -4.086 1 85.5 180 ARG A CA 1
ATOM 1394 C C . ARG A 1 180 ? -9.508 32.562 -3.475 1 85.5 180 ARG A C 1
ATOM 1396 O O . ARG A 1 180 ? -10.703 32.469 -3.764 1 85.5 180 ARG A O 1
ATOM 1403 N N . PHE A 1 181 ? -8.922 31.75 -2.711 1 81.94 181 PHE A N 1
ATOM 1404 C CA . PHE A 1 181 ? -9.711 30.734 -2.02 1 81.94 181 PHE A CA 1
ATOM 1405 C C . PHE A 1 181 ? -10.43 31.344 -0.817 1 81.94 181 PHE A C 1
ATOM 1407 O O . PHE A 1 181 ? -9.789 31.75 0.15 1 81.94 181 PHE A O 1
ATOM 1414 N N . GLU A 1 182 ? -11.727 31.438 -0.958 1 80.94 182 GLU A N 1
ATOM 1415 C CA . GLU A 1 182 ? -12.547 32.031 0.087 1 80.94 182 GLU A CA 1
ATOM 1416 C C . GLU A 1 182 ? -13.242 30.969 0.924 1 80.94 182 GLU A C 1
ATOM 1418 O O . GLU A 1 182 ? -13.773 30 0.382 1 80.94 182 GLU A O 1
ATOM 1423 N N . SER A 1 183 ? -13.125 31.219 2.209 1 84 183 SER A N 1
ATOM 1424 C CA . SER A 1 183 ? -13.844 30.312 3.102 1 84 183 SER A CA 1
ATOM 1425 C C . SER A 1 183 ? -15.344 30.359 2.838 1 84 183 SER A C 1
ATOM 1427 O O . SER A 1 183 ? -15.922 31.438 2.682 1 84 183 SER A O 1
ATOM 1429 N N . ALA A 1 184 ? -15.922 29.25 2.793 1 81.88 184 ALA A N 1
ATOM 1430 C CA . ALA A 1 184 ? -17.359 29.156 2.551 1 81.88 184 ALA A CA 1
ATOM 1431 C C . ALA A 1 184 ? -18.156 29.781 3.701 1 81.88 184 ALA A C 1
ATOM 1433 O O . ALA A 1 184 ? -19.234 30.344 3.492 1 81.88 184 ALA A O 1
ATOM 1434 N N . LEU A 1 185 ? -17.516 29.766 4.871 1 84.5 185 LEU A N 1
ATOM 1435 C CA . LEU A 1 185 ? -18.25 30.219 6.043 1 84.5 185 LEU A CA 1
ATOM 1436 C C . LEU A 1 185 ? -17.703 31.562 6.535 1 84.5 185 LEU A C 1
ATOM 1438 O O . LEU A 1 185 ? -18.328 32.219 7.379 1 84.5 185 LEU A O 1
ATOM 1442 N N . GLN A 1 186 ? -16.547 31.953 6.055 1 87.25 186 GLN A N 1
ATOM 1443 C CA . GLN A 1 186 ? -15.945 33.219 6.414 1 87.25 186 GLN A CA 1
ATOM 1444 C C . GLN A 1 186 ? -15.445 33.969 5.176 1 87.25 186 GLN A C 1
ATOM 1446 O O . GLN A 1 186 ? -14.242 34.219 5.035 1 87.25 186 GLN A O 1
ATOM 1451 N N . PRO A 1 187 ? -16.391 34.438 4.402 1 88.38 187 PRO A N 1
ATOM 1452 C CA . PRO A 1 187 ? -15.969 35.125 3.191 1 88.38 187 PRO A CA 1
ATOM 1453 C C . PRO A 1 187 ? -15.078 36.344 3.494 1 88.38 187 PRO A C 1
ATOM 1455 O O . PRO A 1 187 ? -15.336 37.062 4.457 1 88.38 187 PRO A O 1
ATOM 1458 N N . GLY A 1 188 ? -14 36.5 2.711 1 91.69 188 GLY A N 1
ATOM 1459 C CA . GLY A 1 188 ? -13.102 37.625 2.842 1 91.69 188 GLY A CA 1
ATOM 1460 C C . GLY A 1 188 ? -12.008 37.406 3.873 1 91.69 188 GLY A C 1
ATOM 1461 O O . GLY A 1 188 ? -11.156 38.281 4.078 1 91.69 188 GLY A O 1
ATOM 1462 N N . LEU A 1 189 ? -11.984 36.219 4.445 1 94.06 189 LEU A N 1
ATOM 1463 C CA . LEU A 1 189 ? -11.07 35.906 5.539 1 94.06 189 LEU A CA 1
ATOM 1464 C C . LEU A 1 189 ? -9.633 36.25 5.156 1 94.06 189 LEU A C 1
ATOM 1466 O O . LEU A 1 189 ? -8.945 36.969 5.867 1 94.06 189 LEU A O 1
ATOM 1470 N N . ARG A 1 190 ? -9.148 35.781 4.047 1 95.94 190 ARG A N 1
ATOM 1471 C CA . ARG A 1 190 ? -7.762 35.938 3.639 1 95.94 190 ARG A CA 1
ATOM 1472 C C . ARG A 1 190 ? -7.504 37.344 3.109 1 95.94 190 ARG A C 1
ATOM 1474 O O . ARG A 1 190 ? -6.445 37.938 3.355 1 95.94 190 ARG A O 1
ATOM 1481 N N . ARG A 1 191 ? -8.484 37.906 2.393 1 95.19 191 ARG A N 1
ATOM 1482 C CA . ARG A 1 191 ? -8.367 39.281 1.912 1 95.19 191 ARG A CA 1
ATOM 1483 C C . ARG A 1 191 ? -8.234 40.25 3.074 1 95.19 191 ARG A C 1
ATOM 1485 O O . ARG A 1 191 ? -7.414 41.156 3.027 1 95.19 191 ARG A O 1
ATOM 1492 N N . ASN A 1 192 ? -9.062 40.062 4.062 1 96.06 192 ASN A N 1
ATOM 1493 C CA . ASN A 1 192 ? -9.031 40.938 5.23 1 96.06 192 ASN A CA 1
ATOM 1494 C C . ASN A 1 192 ? -7.699 40.844 5.973 1 96.06 192 ASN A C 1
ATOM 1496 O O . ASN A 1 192 ? -7.199 41.844 6.492 1 96.06 192 ASN A O 1
ATOM 1500 N N . LEU A 1 193 ? -7.156 39.656 6.031 1 97.62 193 LEU A N 1
ATOM 1501 C CA . LEU A 1 193 ? -5.855 39.469 6.664 1 97.62 193 LEU A CA 1
ATOM 1502 C C . LEU A 1 193 ? -4.781 40.281 5.953 1 97.62 193 LEU A C 1
ATOM 1504 O O . LEU A 1 193 ? -3.98 40.969 6.602 1 97.62 193 LEU A O 1
ATOM 1508 N N . ILE A 1 194 ? -4.832 40.219 4.668 1 96.75 194 ILE A N 1
ATOM 1509 C CA . ILE A 1 194 ? -3.863 40.969 3.867 1 96.75 194 ILE A CA 1
ATOM 1510 C C . ILE A 1 194 ? -4.039 42.469 4.098 1 96.75 194 ILE A C 1
ATOM 1512 O O . ILE A 1 194 ? -3.057 43.188 4.203 1 96.75 194 ILE A O 1
ATOM 1516 N N . GLN A 1 195 ? -5.223 42.906 4.191 1 96.56 195 GLN A N 1
ATOM 1517 C CA . GLN A 1 195 ? -5.508 44.312 4.398 1 96.56 195 GLN A CA 1
ATOM 1518 C C . GLN A 1 195 ? -4.988 44.781 5.754 1 96.56 195 GLN A C 1
ATOM 1520 O O . GLN A 1 195 ? -4.414 45.875 5.863 1 96.56 195 GLN A O 1
ATOM 1525 N N . VAL A 1 196 ? -5.238 44 6.734 1 97.38 196 VAL A N 1
ATOM 1526 C CA . VAL A 1 196 ? -4.766 44.312 8.07 1 97.38 196 VAL A CA 1
ATOM 1527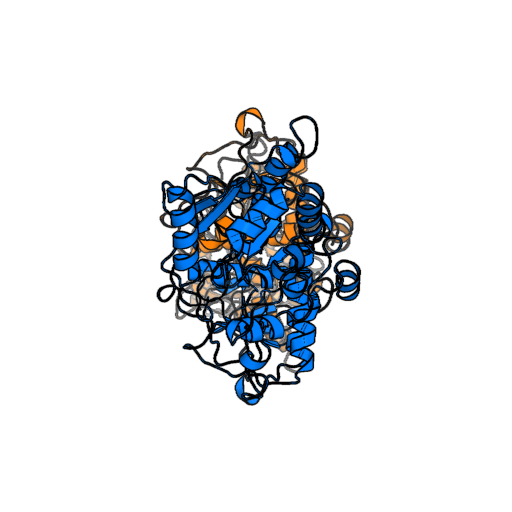 C C . VAL A 1 196 ? -3.24 44.438 8.07 1 97.38 196 VAL A C 1
ATOM 1529 O O . VAL A 1 196 ? -2.672 45.344 8.656 1 97.38 196 VAL A O 1
ATOM 1532 N N . ALA A 1 197 ? -2.561 43.5 7.426 1 96.62 197 ALA A N 1
ATOM 1533 C CA . ALA A 1 197 ? -1.103 43.5 7.336 1 96.62 197 ALA A CA 1
ATOM 1534 C C . ALA A 1 197 ? -0.605 44.719 6.547 1 96.62 197 ALA A C 1
ATOM 1536 O O . ALA A 1 197 ? 0.417 45.312 6.895 1 96.62 197 ALA A O 1
ATOM 1537 N N . ALA A 1 198 ? -1.327 45.031 5.496 1 95.88 198 ALA A N 1
ATOM 1538 C CA . ALA A 1 198 ? -0.963 46.188 4.672 1 95.88 198 ALA A CA 1
ATOM 1539 C C . ALA A 1 198 ? -1.057 47.5 5.473 1 95.88 198 ALA A C 1
ATOM 1541 O O . ALA A 1 198 ? -0.211 48.375 5.328 1 95.88 198 ALA A O 1
ATOM 1542 N N . ARG A 1 199 ? -2.08 47.562 6.227 1 96.31 199 ARG A N 1
ATOM 1543 C CA . ARG A 1 199 ? -2.242 48.75 7.074 1 96.31 199 ARG A CA 1
ATOM 1544 C C . ARG A 1 199 ? -1.109 48.844 8.094 1 96.31 199 ARG A C 1
ATOM 1546 O O . ARG A 1 199 ? -0.602 49.938 8.352 1 96.31 199 ARG A O 1
ATOM 1553 N N . ALA A 1 200 ? -0.791 47.75 8.633 1 94.75 200 ALA A N 1
ATOM 1554 C CA . ALA A 1 200 ? 0.322 47.719 9.578 1 94.75 200 ALA A CA 1
ATOM 1555 C C . ALA A 1 200 ? 1.62 48.188 8.906 1 94.75 200 ALA A C 1
ATOM 1557 O O . ALA A 1 200 ? 2.377 48.969 9.477 1 94.75 200 ALA A O 1
ATOM 1558 N N . ALA A 1 201 ? 1.85 47.719 7.75 1 93.94 201 ALA A N 1
ATOM 1559 C CA . ALA A 1 201 ? 3.051 48.094 7.012 1 93.94 201 ALA A CA 1
ATOM 1560 C C . ALA A 1 201 ? 3.068 49.594 6.727 1 93.94 201 ALA A C 1
ATOM 1562 O O . ALA A 1 201 ? 4.109 50.25 6.852 1 93.94 201 ALA A O 1
ATOM 1563 N N . ALA A 1 202 ? 2.018 50.094 6.363 1 96.25 202 ALA A N 1
ATOM 1564 C CA . ALA A 1 202 ? 1.889 51.5 6.078 1 96.25 202 ALA A CA 1
ATOM 1565 C C . ALA A 1 202 ? 2.174 52.344 7.32 1 96.25 202 ALA A C 1
ATOM 1567 O O . ALA A 1 202 ? 2.682 53.469 7.219 1 96.25 202 ALA A O 1
ATOM 1568 N N . ALA A 1 203 ? 1.816 51.781 8.375 1 95.88 203 ALA A N 1
ATOM 1569 C CA . ALA A 1 203 ? 2.027 52.469 9.641 1 95.88 203 ALA A CA 1
ATOM 1570 C C . ALA A 1 203 ? 3.451 52.25 10.148 1 95.88 203 ALA A C 1
ATOM 1572 O O . ALA A 1 203 ? 3.797 52.719 11.25 1 95.88 203 ALA A O 1
ATOM 1573 N N . GLY A 1 204 ? 4.277 51.562 9.445 1 94.56 204 GLY A N 1
ATOM 1574 C CA . GLY A 1 204 ? 5.668 51.375 9.797 1 94.56 204 GLY A CA 1
ATOM 1575 C C . GLY A 1 204 ? 5.863 50.219 10.797 1 94.56 204 GLY A C 1
ATOM 1576 O O . GLY A 1 204 ? 6.93 50.125 11.406 1 94.56 204 GLY A O 1
ATOM 1577 N N . GLU A 1 205 ? 4.801 49.438 10.906 1 94.69 205 GLU A N 1
ATOM 1578 C CA . GLU A 1 205 ? 4.895 48.281 11.812 1 94.69 205 GLU A CA 1
ATOM 1579 C C . GLU A 1 205 ? 5.484 47.094 11.102 1 94.69 205 GLU A C 1
ATOM 1581 O O . GLU A 1 205 ? 5.273 46.906 9.898 1 94.69 205 GLU A O 1
ATOM 1586 N N . SER A 1 206 ? 6.289 46.25 11.844 1 94.56 206 SER A N 1
ATOM 1587 C CA . SER A 1 206 ? 7 45.156 11.188 1 94.56 206 SER A CA 1
ATOM 1588 C C . SER A 1 206 ? 6.562 43.812 11.734 1 94.56 206 SER A C 1
ATOM 1590 O O . SER A 1 206 ? 7.16 42.781 11.406 1 94.56 206 SER A O 1
ATOM 1592 N N . TRP A 1 207 ? 5.492 43.75 12.492 1 96.75 207 TRP A N 1
ATOM 1593 C CA . TRP A 1 207 ? 5.109 42.531 13.195 1 96.75 207 TRP A CA 1
ATOM 1594 C C . TRP A 1 207 ? 4.562 41.5 12.227 1 96.75 207 TRP A C 1
ATOM 1596 O O . TRP A 1 207 ? 4.52 40.312 12.539 1 96.75 207 TRP A O 1
ATOM 1606 N N . ALA A 1 208 ? 4.164 41.938 11.023 1 97.81 208 ALA A N 1
ATOM 1607 C CA . ALA A 1 208 ? 3.438 41.062 10.117 1 97.81 208 ALA A CA 1
ATOM 1608 C C . ALA A 1 208 ? 4.281 40.719 8.891 1 97.81 208 ALA A C 1
ATOM 1610 O O . ALA A 1 208 ? 4.809 41.625 8.227 1 97.81 208 ALA A O 1
ATOM 1611 N N . ASP A 1 209 ? 4.508 39.5 8.602 1 97.88 209 ASP A N 1
ATOM 1612 C CA . ASP A 1 209 ? 5.027 38.969 7.352 1 97.88 209 ASP A CA 1
ATOM 1613 C C . ASP A 1 209 ? 3.955 38.156 6.609 1 97.88 209 ASP A C 1
ATOM 1615 O O . ASP A 1 209 ? 4.039 36.938 6.512 1 97.88 209 ASP A O 1
ATOM 1619 N N . VAL A 1 210 ? 2.963 38.875 6.113 1 98.25 210 VAL A N 1
ATOM 1620 C CA . VAL A 1 210 ? 1.757 38.312 5.5 1 98.25 210 VAL A CA 1
ATOM 1621 C C . VAL A 1 210 ? 1.749 38.625 4.008 1 98.25 210 VAL A C 1
ATOM 1623 O O . VAL A 1 210 ? 1.619 39.781 3.611 1 98.25 210 VAL A O 1
ATOM 1626 N N . LEU A 1 211 ? 1.902 37.625 3.203 1 96.38 211 LEU A N 1
ATOM 1627 C CA . LEU A 1 211 ? 1.988 37.812 1.761 1 96.38 211 LEU A CA 1
ATOM 1628 C C . LEU A 1 211 ? 1.19 36.75 1.019 1 96.38 211 LEU A C 1
ATOM 1630 O O . LEU A 1 211 ? 1.104 35.594 1.471 1 96.38 211 LEU A O 1
ATOM 1634 N N . PRO A 1 212 ? 0.587 37.094 -0.142 1 95.12 212 PRO A N 1
ATOM 1635 C CA . PRO A 1 212 ? -0.004 36.062 -0.991 1 95.12 212 PRO A CA 1
ATOM 1636 C C . PRO A 1 212 ? 1.015 35.031 -1.44 1 95.12 212 PRO A C 1
ATOM 1638 O O . PRO A 1 212 ? 2.178 35.344 -1.682 1 95.12 212 PRO A O 1
ATOM 1641 N N . LEU A 1 213 ? 0.499 33.812 -1.566 1 93.5 213 LEU A N 1
ATOM 1642 C CA . LEU A 1 213 ? 1.36 32.719 -2 1 93.5 213 LEU A CA 1
ATOM 1643 C C . LEU A 1 213 ? 1.644 32.812 -3.496 1 93.5 213 LEU A C 1
ATOM 1645 O O . LEU A 1 213 ? 0.714 32.844 -4.305 1 93.5 213 LEU A O 1
ATOM 1649 N N . ASN A 1 214 ? 2.855 32.844 -3.875 1 91.69 214 ASN A N 1
ATOM 1650 C CA . ASN A 1 214 ? 3.352 32.719 -5.238 1 91.69 214 ASN A CA 1
ATOM 1651 C C . ASN A 1 214 ? 4.777 32.188 -5.266 1 91.69 214 ASN A C 1
ATOM 1653 O O . ASN A 1 214 ? 5.32 31.797 -4.23 1 91.69 214 ASN A O 1
ATOM 1657 N N . ASP A 1 215 ? 5.363 32.094 -6.371 1 90.44 215 ASP A N 1
ATOM 1658 C CA . ASP A 1 215 ? 6.664 31.453 -6.52 1 90.44 215 ASP A CA 1
ATOM 1659 C C . ASP A 1 215 ? 7.738 32.219 -5.727 1 90.44 215 ASP A C 1
ATOM 1661 O O . ASP A 1 215 ? 8.648 31.594 -5.176 1 90.44 215 ASP A O 1
ATOM 1665 N N . SER A 1 216 ? 7.637 33.5 -5.609 1 92.62 216 SER A N 1
ATOM 1666 C CA . SER A 1 216 ? 8.664 34.312 -4.973 1 92.62 216 SER A CA 1
ATOM 1667 C C . SER A 1 216 ? 8.445 34.406 -3.469 1 92.62 216 SER A C 1
ATOM 1669 O O . SER A 1 216 ? 9.391 34.625 -2.707 1 92.62 216 SER A O 1
ATOM 1671 N N . THR A 1 217 ? 7.199 34.25 -3.029 1 94.69 217 THR A N 1
ATOM 1672 C CA . THR A 1 217 ? 6.895 34.469 -1.622 1 94.69 217 THR A CA 1
ATOM 1673 C C . THR A 1 217 ? 6.746 33.156 -0.877 1 94.69 217 THR A C 1
ATOM 1675 O O . THR A 1 217 ? 6.734 33.125 0.355 1 94.69 217 THR A O 1
ATOM 1678 N N . ALA A 1 218 ? 6.742 32.062 -1.609 1 95.5 218 ALA A N 1
ATOM 1679 C CA . ALA A 1 218 ? 6.48 30.75 -1.024 1 95.5 218 ALA A CA 1
ATOM 1680 C C . ALA A 1 218 ? 7.547 30.391 0.004 1 95.5 218 ALA A C 1
ATOM 1682 O O . ALA A 1 218 ? 8.727 30.688 -0.187 1 95.5 218 ALA A O 1
ATOM 1683 N N . LEU A 1 219 ? 7.07 29.781 1.078 1 97.06 219 LEU A N 1
ATOM 1684 C CA . LEU A 1 219 ? 7.941 29.234 2.113 1 97.06 219 LEU A CA 1
ATOM 1685 C C . LEU A 1 219 ? 7.75 27.734 2.24 1 97.06 219 LEU A C 1
ATOM 1687 O O . LEU A 1 219 ? 6.625 27.234 2.139 1 97.06 219 LEU A O 1
ATOM 1691 N N . ALA A 1 220 ? 8.852 27.062 2.441 1 97.44 220 ALA A N 1
ATOM 1692 C CA . ALA A 1 220 ? 8.727 25.656 2.857 1 97.44 220 ALA A CA 1
ATOM 1693 C C . ALA A 1 220 ? 8 25.547 4.195 1 97.44 220 ALA A C 1
ATOM 1695 O O . ALA A 1 220 ? 8.141 26.422 5.055 1 97.44 220 ALA A O 1
ATOM 1696 N N . ILE A 1 221 ? 7.344 24.5 4.348 1 97.62 221 ILE A N 1
ATOM 1697 C CA . ILE A 1 221 ? 6.5 24.344 5.527 1 97.62 221 ILE A CA 1
ATOM 1698 C C . ILE A 1 221 ? 7.344 24.484 6.793 1 97.62 221 ILE A C 1
ATOM 1700 O O . ILE A 1 221 ? 6.914 25.109 7.766 1 97.62 221 ILE A O 1
ATOM 1704 N N . GLN A 1 222 ? 8.594 23.891 6.777 1 98.5 222 GLN A N 1
ATOM 1705 C CA . GLN A 1 222 ? 9.43 23.938 7.973 1 98.5 222 GLN A CA 1
ATOM 1706 C C . GLN A 1 222 ? 9.945 25.344 8.227 1 98.5 222 GLN A C 1
ATOM 1708 O O . GLN A 1 222 ? 10.336 25.672 9.352 1 98.5 222 GLN A O 1
ATOM 1713 N N . ALA A 1 223 ? 9.93 26.188 7.215 1 98.38 223 ALA A N 1
ATOM 1714 C CA . ALA A 1 223 ? 10.43 27.547 7.355 1 98.38 223 ALA A CA 1
ATOM 1715 C C . ALA A 1 223 ? 9.484 28.391 8.211 1 98.38 223 ALA A C 1
ATOM 1717 O O . ALA A 1 223 ? 9.914 29.359 8.852 1 98.38 223 ALA A O 1
ATOM 1718 N N . PHE A 1 224 ? 8.258 28.047 8.227 1 98.69 224 PHE A N 1
ATOM 1719 C CA . PHE A 1 224 ? 7.301 28.75 9.078 1 98.69 224 PHE A CA 1
ATOM 1720 C C . PHE A 1 224 ? 7.699 28.641 10.547 1 98.69 224 PHE A C 1
ATOM 1722 O O . PHE A 1 224 ? 7.422 29.531 11.344 1 98.69 224 PHE A O 1
ATOM 1729 N N . CYS A 1 225 ? 8.391 27.594 10.906 1 98.56 225 CYS A N 1
ATOM 1730 C CA . CYS A 1 225 ? 8.719 27.281 12.297 1 98.56 225 CYS A CA 1
ATOM 1731 C C . CYS A 1 225 ? 9.828 28.188 12.812 1 98.56 225 CYS A C 1
ATOM 1733 O O . CYS A 1 225 ? 10.148 28.172 14 1 98.56 225 CYS A O 1
ATOM 1735 N N . ARG A 1 226 ? 10.359 29.047 11.953 1 98.31 226 ARG A N 1
ATOM 1736 C CA . ARG A 1 226 ? 11.367 30.016 12.359 1 98.31 226 ARG A CA 1
ATOM 1737 C C . ARG A 1 226 ? 10.719 31.266 12.977 1 98.31 226 ARG A C 1
ATOM 1739 O O . ARG A 1 226 ? 11.398 32.094 13.594 1 98.31 226 ARG A O 1
ATOM 1746 N N . TYR A 1 227 ? 9.414 31.344 12.867 1 98.69 227 TYR A N 1
ATOM 1747 C CA . TYR A 1 227 ? 8.664 32.5 13.352 1 98.69 227 TYR A CA 1
ATOM 1748 C C . TYR A 1 227 ? 8.008 32.219 14.688 1 98.69 227 TYR A C 1
ATOM 1750 O O . TYR A 1 227 ? 7.625 31.078 14.969 1 98.69 227 TYR A O 1
ATOM 1758 N N . ARG A 1 228 ? 7.84 33.25 15.492 1 98.56 228 ARG A N 1
ATOM 1759 C CA . ARG A 1 228 ? 7.184 33.094 16.781 1 98.56 228 ARG A CA 1
ATOM 1760 C C . ARG A 1 228 ? 5.68 32.875 16.609 1 98.56 228 ARG A C 1
ATOM 1762 O O . ARG A 1 228 ? 5.051 32.188 17.406 1 98.56 228 ARG A O 1
ATOM 1769 N N . TYR A 1 229 ? 5.195 33.5 15.547 1 98.88 229 TYR A N 1
ATOM 1770 C CA . TYR A 1 229 ? 3.758 33.438 15.312 1 98.88 229 TYR A CA 1
ATOM 1771 C C . TYR A 1 229 ? 3.453 32.969 13.898 1 98.88 229 TYR A C 1
ATOM 1773 O O . TYR A 1 229 ? 4.055 33.438 12.93 1 98.88 229 TYR A O 1
ATOM 1781 N N . VAL A 1 230 ? 2.594 31.938 13.797 1 98.88 230 VAL A N 1
ATOM 1782 C CA . VAL A 1 230 ? 2.123 31.469 12.5 1 98.88 230 VAL A CA 1
ATOM 1783 C C . VAL A 1 230 ? 0.616 31.688 12.391 1 98.88 230 VAL A C 1
ATOM 1785 O O . VAL A 1 230 ? -0.134 31.375 13.312 1 98.88 230 VAL A O 1
ATOM 1788 N N . LEU A 1 231 ? 0.24 32.344 11.297 1 98.62 231 LEU A N 1
ATOM 1789 C CA . LEU A 1 231 ? -1.17 32.625 11.062 1 98.62 231 LEU A CA 1
ATOM 1790 C C . LEU A 1 231 ? -1.837 31.5 10.281 1 98.62 231 LEU A C 1
ATOM 1792 O O . LEU A 1 231 ? -1.3 31.031 9.266 1 98.62 231 LEU A O 1
ATOM 1796 N N . HIS A 1 232 ? -2.953 31.016 10.781 1 97.75 232 HIS A N 1
ATOM 1797 C CA . HIS A 1 232 ? -3.754 30 10.109 1 97.75 232 HIS A CA 1
ATOM 1798 C C . HIS A 1 232 ? -5.047 30.594 9.562 1 97.75 232 HIS A C 1
ATOM 1800 O O . HIS A 1 232 ? -5.723 31.359 10.25 1 97.75 232 HIS A O 1
ATOM 1806 N N . THR A 1 233 ? -5.34 30.344 8.336 1 95.81 233 THR A N 1
ATOM 1807 C CA . THR A 1 233 ? -6.625 30.625 7.711 1 95.81 233 THR A CA 1
ATOM 1808 C C . THR A 1 233 ? -7.199 29.375 7.055 1 95.81 233 THR A C 1
ATOM 1810 O O . THR A 1 233 ? -6.453 28.562 6.5 1 95.81 233 THR A O 1
ATOM 1813 N N . GLU A 1 234 ? -8.477 29.266 7.176 1 92.31 234 GLU A N 1
ATOM 1814 C CA . GLU A 1 234 ? -9.164 28.25 6.387 1 92.31 234 GLU A CA 1
ATOM 1815 C C . GLU A 1 234 ? -9.172 28.609 4.902 1 92.31 234 GLU A C 1
ATOM 1817 O O . GLU A 1 234 ? -8.891 29.75 4.535 1 92.31 234 GLU A O 1
ATOM 1822 N N . GLY A 1 235 ? -9.352 27.578 4.051 1 89.69 235 GLY A N 1
ATOM 1823 C CA . GLY A 1 235 ? -9.602 27.797 2.633 1 89.69 235 GLY A CA 1
ATOM 1824 C C . GLY A 1 235 ? -11.078 27.844 2.289 1 89.69 235 GLY A C 1
ATOM 1825 O O . GLY A 1 235 ? -11.836 28.609 2.893 1 89.69 235 GLY A O 1
ATOM 1826 N N . VAL A 1 236 ? -11.344 26.969 1.37 1 86.44 236 VAL A N 1
ATOM 1827 C CA . VAL A 1 236 ? -12.773 26.828 1.108 1 86.44 236 VAL A CA 1
ATOM 1828 C C . VAL A 1 236 ? -13.461 26.188 2.318 1 86.44 236 VAL A C 1
ATOM 1830 O O . VAL A 1 236 ? -14.469 26.703 2.807 1 86.44 236 VAL A O 1
ATOM 1833 N N . ALA A 1 237 ? -12.852 25.172 2.812 1 89.25 237 ALA A N 1
ATOM 1834 C CA . ALA A 1 237 ? -13.25 24.578 4.086 1 89.25 237 ALA A CA 1
ATOM 1835 C C . ALA A 1 237 ? -12.062 24.469 5.035 1 89.25 237 ALA A C 1
ATOM 1837 O O . ALA A 1 237 ? -11.891 25.297 5.926 1 89.25 237 ALA A O 1
ATOM 1838 N N . TYR A 1 238 ? -11.18 23.594 4.734 1 87.19 238 TYR A N 1
ATOM 1839 C CA . TYR A 1 238 ? -10.031 23.391 5.605 1 87.19 238 TYR A CA 1
ATOM 1840 C C . TYR A 1 238 ? -8.734 23.75 4.895 1 87.19 238 TYR A C 1
ATOM 1842 O O . TYR A 1 238 ? -8.742 24.094 3.705 1 87.19 238 TYR A O 1
ATOM 1850 N N . SER A 1 239 ? -7.703 23.891 5.719 1 90.38 239 SER A N 1
ATOM 1851 C CA . SER A 1 239 ? -6.363 24.047 5.168 1 90.38 239 SER A CA 1
ATOM 1852 C C . SER A 1 239 ? -5.516 22.812 5.398 1 90.38 239 SER A C 1
ATOM 1854 O O . SER A 1 239 ? -5.34 22.375 6.539 1 90.38 239 SER A O 1
ATOM 1856 N N . GLY A 1 240 ? -4.938 22.375 4.336 1 91.5 240 GLY A N 1
ATOM 1857 C CA . GLY A 1 240 ? -4.129 21.156 4.406 1 91.5 240 GLY A CA 1
ATOM 1858 C C . GLY A 1 240 ? -2.807 21.375 5.121 1 91.5 240 GLY A C 1
ATOM 1859 O O . GLY A 1 240 ? -2.107 20.406 5.438 1 91.5 240 GLY A O 1
ATOM 1860 N N . ARG A 1 241 ? -2.439 22.609 5.453 1 94.25 241 ARG A N 1
ATOM 1861 C CA . ARG A 1 241 ? -1.146 22.844 6.086 1 94.25 241 ARG A CA 1
ATOM 1862 C C . ARG A 1 241 ? -1.297 23 7.594 1 94.25 241 ARG A C 1
ATOM 1864 O O . ARG A 1 241 ? -0.303 23.125 8.312 1 94.25 241 ARG A O 1
ATOM 1871 N N . PHE A 1 242 ? -2.518 23 8.102 1 97 242 PHE A N 1
ATOM 1872 C CA . PHE A 1 242 ? -2.773 23.344 9.5 1 97 242 PHE A CA 1
ATOM 1873 C C . PHE A 1 242 ? -1.972 22.438 10.43 1 97 242 PHE A C 1
ATOM 1875 O O . PHE A 1 242 ? -1.344 22.922 11.375 1 97 242 PHE A O 1
ATOM 1882 N N . HIS A 1 243 ? -1.957 21.156 10.156 1 97.88 243 HIS A N 1
ATOM 1883 C CA . HIS A 1 243 ? -1.268 20.234 11.055 1 97.88 243 HIS A CA 1
ATOM 1884 C C . HIS A 1 243 ? 0.238 20.469 11.047 1 97.88 243 HIS A C 1
ATOM 1886 O O . HIS A 1 243 ? 0.914 20.266 12.055 1 97.88 243 HIS A O 1
ATOM 1892 N N . PHE A 1 244 ? 0.794 20.938 9.945 1 98.25 244 PHE A N 1
ATOM 1893 C CA . PHE A 1 244 ? 2.217 21.266 9.93 1 98.25 244 PHE A CA 1
ATOM 1894 C C . PHE A 1 244 ? 2.506 22.5 10.781 1 98.25 244 PHE A C 1
ATOM 1896 O O . PHE A 1 244 ? 3.516 22.547 11.484 1 98.25 244 PHE A O 1
ATOM 1903 N N . LEU A 1 245 ? 1.612 23.469 10.68 1 98.38 245 LEU A N 1
ATOM 1904 C CA . LEU A 1 245 ? 1.772 24.672 11.508 1 98.38 245 LEU A CA 1
ATOM 1905 C C . LEU A 1 245 ? 1.725 24.312 12.992 1 98.38 245 LEU A C 1
ATOM 1907 O O . LEU A 1 245 ? 2.451 24.891 13.797 1 98.38 245 LEU A O 1
ATOM 1911 N N . GLN A 1 246 ? 0.92 23.344 13.312 1 98.5 246 GLN A N 1
ATOM 1912 C CA . GLN A 1 246 ? 0.761 22.906 14.695 1 98.5 246 GLN A CA 1
ATOM 1913 C C . GLN A 1 246 ? 2.01 22.188 15.195 1 98.5 246 GLN A C 1
ATOM 1915 O O . GLN A 1 246 ? 2.178 21.984 16.391 1 98.5 246 GLN A O 1
ATOM 1920 N N . MET A 1 247 ? 2.854 21.781 14.305 1 98.62 247 MET A N 1
ATOM 1921 C CA . MET A 1 247 ? 4.074 21.078 14.703 1 98.62 247 MET A CA 1
ATOM 1922 C C . MET A 1 247 ? 5.176 22.062 15.062 1 98.62 247 MET A C 1
ATOM 1924 O O . MET A 1 247 ? 6.184 21.688 15.664 1 98.62 247 MET A O 1
ATOM 1928 N N . CYS A 1 248 ? 4.996 23.312 14.672 1 98.5 248 CYS A N 1
ATOM 1929 C CA . CYS A 1 248 ? 5.961 24.359 15.023 1 98.5 248 CYS A CA 1
ATOM 1930 C C . CYS A 1 248 ? 5.82 24.766 16.484 1 98.5 248 CYS A C 1
ATOM 1932 O O . CYS A 1 248 ? 4.707 24.812 17.016 1 98.5 248 CYS A O 1
ATOM 1934 N N . ARG A 1 249 ? 6.934 24.984 17.141 1 98.25 249 ARG A N 1
ATOM 1935 C CA . ARG A 1 249 ? 6.875 25.672 18.422 1 98.25 249 ARG A CA 1
ATOM 1936 C C . ARG A 1 249 ? 6.641 27.156 18.25 1 98.25 249 ARG A C 1
ATOM 1938 O O . ARG A 1 249 ? 7.465 27.984 18.672 1 98.25 249 ARG A O 1
ATOM 1945 N N . SER A 1 250 ? 5.578 27.484 17.625 1 98.81 250 SER A N 1
ATOM 1946 C CA . SER A 1 250 ? 5.066 28.828 17.344 1 98.81 250 SER A CA 1
ATOM 1947 C C . SER A 1 250 ? 3.631 28.984 17.828 1 98.81 250 SER A C 1
ATOM 1949 O O . SER A 1 250 ? 2.898 28 17.953 1 98.81 250 SER A O 1
ATOM 1951 N N . VAL A 1 251 ? 3.297 30.141 18.203 1 98.88 251 VAL A N 1
ATOM 1952 C CA . VAL A 1 251 ? 1.897 30.406 18.531 1 98.88 251 VAL A CA 1
ATOM 1953 C C . VAL A 1 251 ? 1.068 30.438 17.25 1 98.88 251 VAL A C 1
ATOM 1955 O O . VAL A 1 251 ? 1.34 31.234 16.344 1 98.88 251 VAL A O 1
ATOM 1958 N N . VAL A 1 252 ? 0.134 29.531 17.156 1 98.88 252 VAL A N 1
ATOM 1959 C CA . VAL A 1 252 ? -0.807 29.594 16.031 1 98.88 252 VAL A CA 1
ATOM 1960 C C . VAL A 1 252 ? -1.897 30.625 16.344 1 98.88 252 VAL A C 1
ATOM 1962 O O . VAL A 1 252 ? -2.578 30.531 17.359 1 98.88 252 VAL A O 1
ATOM 1965 N N . LEU A 1 253 ? -1.979 31.641 15.492 1 98.81 253 LEU A N 1
ATOM 1966 C CA . LEU A 1 253 ? -3.035 32.656 15.555 1 98.81 253 LEU A CA 1
ATOM 1967 C C . LEU A 1 253 ? -4.066 32.406 14.453 1 98.81 253 LEU A C 1
ATOM 1969 O O . LEU A 1 253 ? -3.707 32.281 13.273 1 98.81 253 LEU A O 1
ATOM 1973 N N . SER A 1 254 ? -5.25 32.281 14.812 1 98 254 SER A N 1
ATOM 1974 C CA . SER A 1 254 ? -6.34 32.031 13.875 1 98 254 SER A CA 1
ATOM 1975 C C . SER A 1 254 ? -7.66 32.562 14.398 1 98 254 SER A C 1
ATOM 1977 O O . SER A 1 254 ? -7.852 32.688 15.609 1 98 254 SER A O 1
ATOM 1979 N N . PRO A 1 255 ? -8.578 33.031 13.445 1 96.12 255 PRO A N 1
ATOM 1980 C CA . PRO A 1 255 ? -9.945 33.094 13.953 1 96.12 255 PRO A CA 1
ATOM 1981 C C . PRO A 1 255 ? -10.461 31.734 14.422 1 96.12 255 PRO A C 1
ATOM 1983 O O . PRO A 1 255 ? -9.867 30.703 14.102 1 96.12 255 PRO A O 1
ATOM 1986 N N . PRO A 1 256 ? -11.547 31.781 15.25 1 95.94 256 PRO A N 1
ATOM 1987 C CA . PRO A 1 256 ? -12.125 30.484 15.602 1 95.94 256 PRO A CA 1
ATOM 1988 C C . PRO A 1 256 ? -12.406 29.609 14.383 1 95.94 256 PRO A C 1
ATOM 1990 O O . PRO A 1 256 ? -13.016 30.078 13.422 1 95.94 256 PRO A O 1
ATOM 1993 N N . LEU A 1 257 ? -11.906 28.344 14.43 1 95.25 257 LEU A N 1
ATOM 1994 C CA . LEU A 1 257 ? -12.109 27.438 13.305 1 95.25 257 LEU A CA 1
ATOM 1995 C C . LEU A 1 257 ? -13.602 27.172 13.086 1 95.25 257 LEU A C 1
ATOM 1997 O O . LEU A 1 257 ? -14.328 26.875 14.039 1 95.25 257 LEU A O 1
ATOM 2001 N N . LEU A 1 258 ? -13.977 27.344 11.852 1 92.69 258 LEU A N 1
ATOM 2002 C CA . LEU A 1 258 ? -15.367 27.031 11.539 1 92.69 258 LEU A CA 1
ATOM 2003 C C . LEU A 1 258 ? -15.477 25.688 10.836 1 92.69 258 LEU A C 1
ATOM 2005 O O . LEU A 1 258 ? -16.578 25.141 10.68 1 92.69 258 LEU A O 1
ATOM 2009 N N . TRP A 1 259 ? -14.383 25.078 10.469 1 91.81 259 TRP A N 1
ATOM 2010 C CA . TRP A 1 259 ? -14.273 23.734 9.914 1 91.81 259 TRP A CA 1
ATOM 2011 C C . TRP A 1 259 ? -13.344 22.875 10.75 1 91.81 259 TRP A C 1
ATOM 2013 O O . TRP A 1 259 ? -12.172 23.203 10.938 1 91.81 259 TRP A O 1
ATOM 2023 N N . MET A 1 260 ? -13.898 21.797 11.156 1 93.31 260 MET A N 1
ATOM 2024 C CA . MET A 1 260 ? -13.141 20.859 11.984 1 93.31 260 MET A CA 1
ATOM 2025 C C . MET A 1 260 ? -12.414 19.844 11.125 1 93.31 260 MET A C 1
ATOM 2027 O O . MET A 1 260 ? -12.961 19.359 10.125 1 93.31 260 MET A O 1
ATOM 2031 N N . GLN A 1 261 ? -11.219 19.547 11.508 1 95.5 261 GLN A N 1
ATOM 2032 C CA . GLN A 1 261 ? -10.492 18.391 10.977 1 95.5 261 GLN A CA 1
ATOM 2033 C C . GLN A 1 261 ? -10.344 17.297 12.031 1 95.5 261 GLN A C 1
ATOM 2035 O O . GLN A 1 261 ? -10.859 17.438 13.148 1 95.5 261 GLN A O 1
ATOM 2040 N N . HIS A 1 262 ? -9.68 16.203 11.789 1 96.12 262 HIS A N 1
ATOM 2041 C CA . HIS A 1 262 ? -9.805 15 12.594 1 96.12 262 HIS A CA 1
ATOM 2042 C C . HIS A 1 262 ? -9.18 15.18 13.969 1 96.12 262 HIS A C 1
ATOM 2044 O O . HIS A 1 262 ? -9.492 14.445 14.906 1 96.12 262 HIS A O 1
ATOM 2050 N N . THR A 1 263 ? -8.297 16.25 14.148 1 97.62 263 THR A N 1
ATOM 2051 C CA . THR A 1 263 ? -7.691 16.453 15.461 1 97.62 263 THR A CA 1
ATOM 2052 C C . THR A 1 263 ? -8.062 17.812 16.031 1 97.62 263 THR A C 1
ATOM 2054 O O . THR A 1 263 ? -7.555 18.219 17.078 1 97.62 263 THR A O 1
ATOM 2057 N N . SER A 1 264 ? -8.914 18.547 15.328 1 96.75 264 SER A N 1
ATOM 2058 C CA . SER A 1 264 ? -9.219 19.922 15.727 1 96.75 264 SER A CA 1
ATOM 2059 C C . SER A 1 264 ? -9.844 19.969 17.109 1 96.75 264 SER A C 1
ATOM 2061 O O . SER A 1 264 ? -9.656 20.938 17.859 1 96.75 264 SER A O 1
ATOM 2063 N N . HIS A 1 265 ? -10.547 18.922 17.5 1 96.38 265 HIS A N 1
ATOM 2064 C CA . HIS A 1 265 ? -11.25 18.906 18.781 1 96.38 265 HIS A CA 1
ATOM 2065 C C . HIS A 1 265 ? -10.266 18.875 19.953 1 96.38 265 HIS A C 1
ATOM 2067 O O . HIS A 1 265 ? -10.648 19.094 21.094 1 96.38 265 HIS A O 1
ATOM 2073 N N . LEU A 1 266 ? -9 18.625 19.672 1 97.88 266 LEU A N 1
ATOM 2074 C CA . LEU A 1 266 ? -7.98 18.547 20.719 1 97.88 266 LEU A CA 1
ATOM 2075 C C . LEU A 1 266 ? -7.422 19.938 21.031 1 97.88 266 LEU A C 1
ATOM 2077 O O . LEU A 1 266 ? -6.645 20.094 21.984 1 97.88 266 LEU A O 1
ATOM 2081 N N . LEU A 1 267 ? -7.832 20.969 20.281 1 98.19 267 LEU A N 1
ATOM 2082 C CA . LEU A 1 267 ? -7.367 22.328 20.5 1 98.19 267 LEU A CA 1
ATOM 2083 C C . LEU A 1 267 ? -7.906 22.875 21.828 1 98.19 267 LEU A C 1
ATOM 2085 O O . LEU A 1 267 ? -9.016 22.531 22.234 1 98.19 267 LEU A O 1
ATOM 2089 N N . ARG A 1 268 ? -7.07 23.672 22.438 1 98.31 268 ARG A N 1
ATOM 2090 C CA . ARG A 1 268 ? -7.418 24.422 23.641 1 98.31 268 ARG A CA 1
ATOM 2091 C C . ARG A 1 268 ? -7.211 25.922 23.406 1 98.31 268 ARG A C 1
ATOM 2093 O O . ARG A 1 268 ? -6.23 26.5 23.891 1 98.31 268 ARG A O 1
ATOM 2100 N N . PRO A 1 269 ? -8.219 26.547 22.781 1 98.38 269 PRO A N 1
ATOM 2101 C CA . PRO A 1 269 ? -8.031 27.938 22.375 1 98.38 269 PRO A CA 1
ATOM 2102 C C . PRO A 1 269 ? -8.195 28.922 23.531 1 98.38 269 PRO A C 1
ATOM 2104 O O . PRO A 1 269 ? -9.031 28.703 24.406 1 98.38 269 PRO A O 1
ATOM 2107 N N . ILE A 1 270 ? -7.359 29.875 23.594 1 98.12 270 ILE A N 1
ATOM 2108 C CA . ILE A 1 270 ? -7.633 31.109 24.328 1 98.12 270 ILE A CA 1
ATOM 2109 C C . ILE A 1 270 ? -8.031 32.219 23.359 1 98.12 270 ILE A C 1
ATOM 2111 O O . ILE A 1 270 ? -7.391 32.406 22.328 1 98.12 270 ILE A O 1
ATOM 2115 N N . PHE A 1 271 ? -9.094 32.875 23.672 1 96.75 271 PHE A N 1
ATOM 2116 C CA . PHE A 1 271 ? -9.555 33.969 22.828 1 96.75 271 PHE A CA 1
ATOM 2117 C C . PHE A 1 271 ? -8.758 35.219 23.109 1 96.75 271 PHE A C 1
ATOM 2119 O O . PHE A 1 271 ? -8.438 35.531 24.266 1 96.75 271 PHE A O 1
ATOM 2126 N N . SER A 1 272 ? -8.484 36 22.047 1 96.81 272 SER A N 1
ATOM 2127 C CA . SER A 1 272 ? -7.734 37.25 22.172 1 96.81 272 SER A CA 1
ATOM 2128 C C . SER A 1 272 ? -8.414 38.188 23.156 1 96.81 272 SER A C 1
ATOM 2130 O O . SER A 1 272 ? -7.738 38.938 23.875 1 96.81 272 SER A O 1
ATOM 2132 N N . ALA A 1 273 ? -9.719 38.188 23.172 1 94.25 273 ALA A N 1
ATOM 2133 C CA . ALA A 1 273 ? -10.445 39 24.125 1 94.25 273 ALA A CA 1
ATOM 2134 C C . ALA A 1 273 ? -10.008 38.719 25.562 1 94.25 273 ALA A C 1
ATOM 2136 O O . ALA A 1 273 ? -9.844 39.656 26.359 1 94.25 273 ALA A O 1
ATOM 2137 N N . SER A 1 274 ? -9.852 37.469 25.859 1 94.31 274 SER A N 1
ATOM 2138 C CA . SER A 1 274 ? -9.406 37.062 27.188 1 94.31 274 SER A CA 1
ATOM 2139 C C . SER A 1 274 ? -7.977 37.531 27.453 1 94.31 274 SER A C 1
ATOM 2141 O O . SER A 1 274 ? -7.656 37.969 28.562 1 94.31 274 SER A O 1
ATOM 2143 N N . LEU A 1 275 ? -7.117 37.438 26.484 1 95.69 275 LEU A N 1
ATOM 2144 C CA . LEU A 1 275 ? -5.727 37.875 26.609 1 95.69 275 LEU A CA 1
ATOM 2145 C C . LEU A 1 275 ? -5.637 39.375 26.828 1 95.69 275 LEU A C 1
ATOM 2147 O O . LEU A 1 275 ? -4.84 39.844 27.656 1 95.69 275 LEU A O 1
ATOM 2151 N N . LEU A 1 276 ? -6.457 40.125 26.109 1 96.06 276 LEU A N 1
ATOM 2152 C CA . LEU A 1 276 ? -6.375 41.562 26.078 1 96.06 276 LEU A CA 1
ATOM 2153 C C . LEU A 1 276 ? -7.25 42.188 27.156 1 96.06 276 LEU A C 1
ATOM 2155 O O . LEU A 1 276 ? -7.25 43.406 27.328 1 96.06 276 LEU A O 1
ATOM 2159 N N . GLY A 1 277 ? -7.938 41.406 27.891 1 93.38 277 GLY A N 1
ATOM 2160 C CA . GLY A 1 277 ? -8.797 41.938 28.938 1 93.38 277 GLY A CA 1
ATOM 2161 C C . GLY A 1 277 ? -9.984 42.719 28.406 1 93.38 277 GLY A C 1
ATOM 2162 O O . GLY A 1 277 ? -10.305 43.781 28.922 1 93.38 277 GLY A O 1
ATOM 2163 N N . ARG A 1 278 ? -10.625 42.188 27.312 1 92 278 ARG A N 1
ATOM 2164 C CA . ARG A 1 278 ? -11.789 42.812 26.672 1 92 278 ARG A CA 1
ATOM 2165 C C . ARG A 1 278 ? -12.961 41.844 26.609 1 92 278 ARG A C 1
ATOM 2167 O O . ARG A 1 278 ? -12.773 40.625 26.766 1 92 278 ARG A O 1
ATOM 2174 N N . PRO A 1 279 ? -14.07 42.406 26.438 1 87.12 279 PRO A N 1
ATOM 2175 C CA . PRO A 1 279 ? -15.211 41.5 26.234 1 87.12 279 PRO A CA 1
ATOM 2176 C C . PRO A 1 279 ? -15.164 40.781 24.891 1 87.12 279 PRO A C 1
ATOM 2178 O O . PRO A 1 279 ? -14.617 41.344 23.922 1 87.12 279 PRO A O 1
ATOM 2181 N N . GLN A 1 280 ? -15.758 39.594 24.828 1 82.94 280 GLN A N 1
ATOM 2182 C CA . GLN A 1 280 ? -15.891 38.875 23.562 1 82.94 280 GLN A CA 1
ATOM 2183 C C . GLN A 1 280 ? -16.734 39.656 22.578 1 82.94 280 GLN A C 1
ATOM 2185 O O . GLN A 1 280 ? -17.703 40.312 22.969 1 82.94 280 GLN A O 1
ATOM 2190 N N . PRO A 1 281 ? -16.266 39.531 21.344 1 80.56 281 PRO A N 1
ATOM 2191 C CA . PRO A 1 281 ? -17.062 40.219 20.344 1 80.56 281 PRO A CA 1
ATOM 2192 C C . PRO A 1 281 ? -18.531 39.812 20.359 1 80.56 281 PRO A C 1
ATOM 2194 O O . PRO A 1 281 ? -18.828 38.625 20.562 1 80.56 281 PRO A O 1
ATOM 2197 N N . ALA A 1 282 ? -19.328 40.781 20.141 1 78.56 282 ALA A N 1
ATOM 2198 C CA . ALA A 1 282 ? -20.766 40.562 20.031 1 78.56 282 ALA A CA 1
ATOM 2199 C C . ALA A 1 282 ? -21.172 40.344 18.578 1 78.56 282 ALA A C 1
ATOM 2201 O O . ALA A 1 282 ? -20.328 40.312 17.688 1 78.56 282 ALA A O 1
ATOM 2202 N N . GLY A 1 283 ? -22.344 39.781 18.25 1 80.62 283 GLY A N 1
ATOM 2203 C CA . GLY A 1 283 ? -22.875 39.656 16.891 1 80.62 283 GLY A CA 1
ATOM 2204 C C . GLY A 1 283 ? -22.891 38.219 16.406 1 80.62 283 GLY A C 1
ATOM 2205 O O . GLY A 1 283 ? -22.594 37.312 17.156 1 80.62 283 GLY A O 1
ATOM 2206 N N . ALA A 1 284 ? -23.172 38.219 15.148 1 79.25 284 ALA A N 1
ATOM 2207 C CA . ALA A 1 284 ? -23.406 36.906 14.562 1 79.25 284 ALA A CA 1
ATOM 2208 C C . ALA A 1 284 ? -22.125 36.094 14.492 1 79.25 284 ALA A C 1
ATOM 2210 O O . ALA A 1 284 ? -22.125 34.906 14.773 1 79.25 284 ALA A O 1
ATOM 2211 N N . SER A 1 285 ? -21.078 36.75 14.102 1 80.25 285 SER A N 1
ATOM 2212 C CA . SER A 1 285 ? -19.797 36.062 14.008 1 80.25 285 SER A CA 1
ATOM 2213 C C . SER A 1 285 ? -19.312 35.594 15.375 1 80.25 285 SER A C 1
ATOM 2215 O O . SER A 1 285 ? -18.797 34.5 15.516 1 80.25 285 SER A O 1
ATOM 2217 N N . GLY A 1 286 ? -19.484 36.438 16.266 1 80.5 286 GLY A N 1
ATOM 2218 C CA . GLY A 1 286 ? -19.125 36.094 17.625 1 80.5 286 GLY A CA 1
ATOM 2219 C C . GLY A 1 286 ? -19.953 34.938 18.188 1 80.5 286 GLY A C 1
ATOM 2220 O O . GLY A 1 286 ? -19.422 34.062 18.859 1 80.5 286 GLY A O 1
ATOM 2221 N N . ALA A 1 287 ? -21.172 35.031 17.906 1 85.44 287 ALA A N 1
ATOM 2222 C CA . ALA A 1 287 ? -22.078 33.969 18.391 1 85.44 287 ALA A CA 1
ATOM 2223 C C . ALA A 1 287 ? -21.719 32.625 17.766 1 85.44 287 ALA A C 1
ATOM 2225 O O . ALA A 1 287 ? -21.75 31.609 18.453 1 85.44 287 ALA A O 1
ATOM 2226 N N . ARG A 1 288 ? -21.484 32.625 16.562 1 88 288 ARG A N 1
ATOM 2227 C CA . ARG A 1 288 ? -21.094 31.391 15.891 1 88 288 ARG A CA 1
ATOM 2228 C C . ARG A 1 288 ? -19.797 30.844 16.453 1 88 288 ARG A C 1
ATOM 2230 O O . ARG A 1 288 ? -19.641 29.625 16.625 1 88 288 ARG A O 1
ATOM 2237 N N . ALA A 1 289 ? -18.875 31.75 16.656 1 87.94 289 ALA A N 1
ATOM 2238 C CA . ALA A 1 289 ? -17.594 31.359 17.25 1 87.94 289 ALA A CA 1
ATOM 2239 C C . ALA A 1 289 ? -17.812 30.703 18.609 1 87.94 289 ALA A C 1
ATOM 2241 O O . ALA A 1 289 ? -17.188 29.688 18.922 1 87.94 289 ALA A O 1
ATOM 2242 N N . ALA A 1 290 ? -18.703 31.312 19.344 1 87.38 290 ALA A N 1
ATOM 2243 C CA . ALA A 1 290 ? -18.953 30.828 20.688 1 87.38 290 ALA A CA 1
ATOM 2244 C C . ALA A 1 290 ? -19.641 29.469 20.656 1 87.38 290 ALA A C 1
ATOM 2246 O O . ALA A 1 290 ? -19.406 28.625 21.531 1 87.38 290 ALA A O 1
ATOM 2247 N N . ARG A 1 291 ? -20.469 29.266 19.703 1 90.38 291 ARG A N 1
ATOM 2248 C CA . ARG A 1 291 ? -21.125 27.969 19.562 1 90.38 291 ARG A CA 1
ATOM 2249 C C . ARG A 1 291 ? -20.125 26.906 19.109 1 90.38 291 ARG A C 1
ATOM 2251 O O . ARG A 1 291 ? -20.219 25.75 19.547 1 90.38 291 ARG A O 1
ATOM 2258 N N . SER A 1 292 ? -19.219 27.312 18.328 1 92.75 292 SER A N 1
ATOM 2259 C CA . SER A 1 292 ? -18.234 26.391 17.781 1 92.75 292 SER A CA 1
ATOM 2260 C C . SER A 1 292 ? -17.156 26.047 18.812 1 92.75 292 SER A C 1
ATOM 2262 O O . SER A 1 292 ? -16.688 24.906 18.859 1 92.75 292 SER A O 1
ATOM 2264 N N . TRP A 1 293 ? -16.797 27.047 19.578 1 95.44 293 TRP A N 1
ATOM 2265 C CA . TRP A 1 293 ? -15.766 26.922 20.594 1 95.44 293 TRP A CA 1
ATOM 2266 C C . TRP A 1 293 ? -16.219 27.562 21.906 1 95.44 293 TRP A C 1
ATOM 2268 O O . TRP A 1 293 ? -15.805 28.672 22.234 1 95.44 293 TRP A O 1
ATOM 2278 N N . PRO A 1 294 ? -16.922 26.797 22.703 1 91.31 294 PRO A N 1
ATOM 2279 C CA . PRO A 1 294 ? -17.594 27.375 23.859 1 91.31 294 PRO A CA 1
ATOM 2280 C C . PRO A 1 294 ? -16.641 27.641 25.031 1 91.31 294 PRO A C 1
ATOM 2282 O O . PRO A 1 294 ? -17.016 28.328 25.984 1 91.31 294 PRO A O 1
ATOM 2285 N N . VAL A 1 295 ? -15.492 27.109 24.969 1 90.19 295 VAL A N 1
ATOM 2286 C CA . VAL A 1 295 ? -14.57 27.234 26.109 1 90.19 295 VAL A CA 1
ATOM 2287 C C . VAL A 1 295 ? -13.352 28.062 25.688 1 90.19 295 VAL A C 1
ATOM 2289 O O . VAL A 1 295 ? -12.727 27.781 24.656 1 90.19 295 VAL A O 1
ATOM 2292 N N . SER A 1 296 ? -13.055 29.047 26.438 1 92.5 296 SER A N 1
ATOM 2293 C CA . SER A 1 296 ? -11.773 29.734 26.359 1 92.5 296 SER A CA 1
ATOM 2294 C C . SER A 1 296 ? -10.828 29.281 27.469 1 92.5 296 SER A C 1
ATOM 2296 O O . SER A 1 296 ? -11.109 29.469 28.641 1 92.5 296 SER A O 1
ATOM 2298 N N . PHE A 1 297 ? -9.719 28.781 27.109 1 97.25 297 PHE A N 1
ATOM 2299 C CA . PHE A 1 297 ? -8.781 28.219 28.078 1 97.25 297 PHE A CA 1
ATOM 2300 C C . PHE A 1 297 ? -7.887 29.312 28.641 1 97.25 297 PHE A C 1
ATOM 2302 O O . PHE A 1 297 ? -7.781 30.406 28.078 1 97.25 297 PHE A O 1
ATOM 2309 N N . SER A 1 298 ? -7.27 29.016 29.797 1 96.88 298 SER A N 1
ATOM 2310 C CA . SER A 1 298 ? -6.355 29.969 30.422 1 96.88 298 SER A CA 1
ATOM 2311 C C . SER A 1 298 ? -5.004 29.984 29.719 1 96.88 298 SER A C 1
ATOM 2313 O O . SER A 1 298 ? -4.703 29.078 28.922 1 96.88 298 SER A O 1
ATOM 2315 N N . VAL A 1 299 ? -4.207 31 29.969 1 96.31 299 VAL A N 1
ATOM 2316 C CA . VAL A 1 299 ? -2.885 31.141 29.375 1 96.31 299 VAL A CA 1
ATOM 2317 C C . VAL A 1 299 ? -2.027 29.938 29.734 1 96.31 299 VAL A C 1
ATOM 2319 O O . VAL A 1 299 ? -1.11 29.578 28.984 1 96.31 299 VAL A O 1
ATOM 2322 N N . GLY A 1 300 ? -2.385 29.266 30.859 1 97.25 300 GLY A N 1
ATOM 2323 C CA . GLY A 1 300 ? -1.601 28.125 31.297 1 97.25 300 GLY A CA 1
ATOM 2324 C C . GLY A 1 300 ? -2.043 26.812 30.672 1 97.25 300 GLY A C 1
ATOM 2325 O O . GLY A 1 300 ? -1.347 25.797 30.781 1 97.25 300 GLY A O 1
ATOM 2326 N N . GLU A 1 301 ? -3.131 26.828 29.859 1 98.31 301 GLU A N 1
ATOM 2327 C CA . GLU A 1 301 ? -3.693 25.594 29.312 1 98.31 301 GLU A CA 1
ATOM 2328 C C . GLU A 1 301 ? -3.785 25.656 27.797 1 98.31 301 GLU A C 1
ATOM 2330 O O . GLU A 1 301 ? -3.816 24.625 27.109 1 98.31 301 GLU A O 1
ATOM 2335 N N . ALA A 1 302 ? -3.801 26.875 27.312 1 98.75 302 ALA A N 1
ATOM 2336 C CA . ALA A 1 302 ? -4.109 27.094 25.906 1 98.75 302 ALA A CA 1
ATOM 2337 C C . ALA A 1 302 ? -2.967 26.625 25.016 1 98.75 302 ALA A C 1
ATOM 2339 O O . ALA A 1 302 ? -1.8 26.656 25.406 1 98.75 302 ALA A O 1
ATOM 2340 N N . ASN A 1 303 ? -3.32 26.109 23.844 1 98.75 303 ASN A N 1
ATOM 2341 C CA . ASN A 1 303 ? -2.316 25.719 22.859 1 98.75 303 ASN A CA 1
ATOM 2342 C C . ASN A 1 303 ? -2.543 26.391 21.516 1 98.75 303 ASN A C 1
ATOM 2344 O O . ASN A 1 303 ? -1.91 26.031 20.531 1 98.75 303 ASN A O 1
ATOM 2348 N N . ILE A 1 304 ? -3.477 27.297 21.422 1 98.88 304 ILE A N 1
ATOM 2349 C CA . ILE A 1 304 ? -3.746 28.109 20.25 1 98.88 304 ILE A CA 1
ATOM 2350 C C . ILE A 1 304 ? -4.434 29.406 20.672 1 98.88 304 ILE A C 1
ATOM 2352 O O . ILE A 1 304 ? -5.082 29.469 21.703 1 98.88 304 ILE A O 1
ATOM 2356 N N . VAL A 1 305 ? -4.262 30.516 19.891 1 98.81 305 VAL A N 1
ATOM 2357 C CA . VAL A 1 305 ? -4.918 31.781 20.172 1 98.81 305 VAL A CA 1
ATOM 2358 C C . VAL A 1 305 ? -5.918 32.094 19.062 1 98.81 305 VAL A C 1
ATOM 2360 O O . VAL A 1 305 ? -5.562 32.125 17.875 1 98.81 305 VAL A O 1
ATOM 2363 N N . PHE A 1 306 ? -7.152 32.312 19.5 1 98.06 306 PHE A N 1
ATOM 2364 C CA . PHE A 1 306 ? -8.195 32.719 18.562 1 98.06 306 PHE A CA 1
ATOM 2365 C C . PHE A 1 306 ? -8.367 34.25 18.578 1 98.06 306 PHE A C 1
ATOM 2367 O O . PHE A 1 306 ? -8.656 34.844 19.625 1 98.06 306 PHE A O 1
ATOM 2374 N N . VAL A 1 307 ? -8.148 34.875 17.453 1 97.19 307 VAL A N 1
ATOM 2375 C CA . VAL A 1 307 ? -8.398 36.281 17.266 1 97.19 307 VAL A CA 1
ATOM 2376 C C . VAL A 1 307 ? -9.766 36.5 16.625 1 97.19 307 VAL A C 1
ATOM 2378 O O . VAL A 1 307 ? -10.453 35.531 16.281 1 97.19 307 VAL A O 1
ATOM 2381 N N . THR A 1 308 ? -10.133 37.75 16.453 1 94.19 308 THR A N 1
ATOM 2382 C CA . THR A 1 308 ? -11.43 38.062 15.859 1 94.19 308 THR A CA 1
ATOM 2383 C C . THR A 1 308 ? -11.445 37.688 14.375 1 94.19 308 THR A C 1
ATOM 2385 O O . THR A 1 308 ? -10.406 37.719 13.711 1 94.19 308 THR A O 1
ATOM 2388 N N . GLN A 1 309 ? -12.586 37.375 13.844 1 92.38 309 GLN A N 1
ATOM 2389 C CA . GLN A 1 309 ? -12.758 36.906 12.477 1 92.38 309 GLN A CA 1
ATOM 2390 C C . GLN A 1 309 ? -12.266 37.938 11.469 1 92.38 309 GLN A C 1
ATOM 2392 O O . GLN A 1 309 ? -11.781 37.562 10.391 1 92.38 309 GLN A O 1
ATOM 2397 N N . ASP A 1 310 ? -12.438 39.188 11.742 1 92.25 310 ASP A N 1
ATOM 2398 C CA . ASP A 1 310 ? -12.039 40.25 10.812 1 92.25 310 ASP A CA 1
ATOM 2399 C C . ASP A 1 310 ? -10.602 40.688 11.07 1 92.25 310 ASP A C 1
ATOM 2401 O O . ASP A 1 310 ? -10.133 41.656 10.492 1 92.25 310 ASP A O 1
ATOM 2405 N N . TRP A 1 311 ? -9.898 40.094 11.977 1 96.25 311 TRP A N 1
ATOM 2406 C CA . TRP A 1 311 ? -8.484 40.281 12.297 1 96.25 311 TRP A CA 1
ATOM 2407 C C . TRP A 1 311 ? -8.266 41.656 12.969 1 96.25 311 TRP A C 1
ATOM 2409 O O . TRP A 1 311 ? -7.129 42.125 13.07 1 96.25 311 TRP A O 1
ATOM 2419 N N . SER A 1 312 ? -9.312 42.312 13.469 1 93.81 312 SER A N 1
ATOM 2420 C CA . SER A 1 312 ? -9.195 43.656 14 1 93.81 312 SER A CA 1
ATOM 2421 C C . SER A 1 312 ? -8.305 43.688 15.242 1 93.81 312 SER A C 1
ATOM 2423 O O . SER A 1 312 ? -7.684 44.719 15.531 1 93.81 312 SER A O 1
ATOM 2425 N N . ASP A 1 313 ? -8.258 42.625 15.953 1 96 313 ASP A N 1
ATOM 2426 C CA . ASP A 1 313 ? -7.488 42.625 17.188 1 96 313 ASP A CA 1
ATOM 2427 C C . ASP A 1 313 ? -6.141 41.938 17 1 96 313 ASP A C 1
ATOM 2429 O O . ASP A 1 313 ? -5.41 41.719 17.969 1 96 313 ASP A O 1
ATOM 2433 N N . LEU A 1 314 ? -5.793 41.5 15.75 1 98.19 314 LEU A N 1
ATOM 2434 C CA . LEU A 1 314 ? -4.562 40.75 15.484 1 98.19 314 LEU A CA 1
ATOM 2435 C C . LEU A 1 314 ? -3.342 41.594 15.867 1 98.19 314 LEU A C 1
ATOM 2437 O O . LEU A 1 314 ? -2.453 41.094 16.562 1 98.19 314 LEU A O 1
ATOM 2441 N N . PRO A 1 315 ? -3.213 42.938 15.492 1 97.75 315 PRO A N 1
ATOM 2442 C CA . PRO A 1 315 ? -2.029 43.719 15.859 1 97.75 315 PRO A CA 1
ATOM 2443 C C . PRO A 1 315 ? -1.826 43.812 17.375 1 97.75 315 PRO A C 1
ATOM 2445 O O . PRO A 1 315 ? -0.715 43.562 17.859 1 97.75 315 PRO A O 1
ATOM 2448 N N . GLU A 1 316 ? -2.895 44.031 18.094 1 97.31 316 GLU A N 1
ATOM 2449 C CA . GLU A 1 316 ? -2.803 44.156 19.547 1 97.31 316 GLU A CA 1
ATOM 2450 C C . GLU A 1 316 ? -2.471 42.812 20.203 1 97.31 316 GLU A C 1
ATOM 2452 O O . GLU A 1 316 ? -1.778 42.781 21.219 1 97.31 316 GLU A O 1
ATOM 2457 N N . THR A 1 317 ? -3.037 41.781 19.656 1 98.44 317 THR A N 1
ATOM 2458 C CA . THR A 1 317 ? -2.77 40.469 20.188 1 98.44 317 THR A CA 1
ATOM 2459 C C . THR A 1 317 ? -1.293 40.094 20.031 1 98.44 317 THR A C 1
ATOM 2461 O O . THR A 1 317 ? -0.662 39.625 20.969 1 98.44 317 THR A O 1
ATOM 2464 N N . VAL A 1 318 ? -0.712 40.344 18.844 1 98.69 318 VAL A N 1
ATOM 2465 C CA . VAL A 1 318 ? 0.7 40.062 18.609 1 98.69 318 VAL A CA 1
ATOM 2466 C C . VAL A 1 318 ? 1.558 40.906 19.531 1 98.69 318 VAL A C 1
ATOM 2468 O O . VAL A 1 318 ? 2.508 40.406 20.141 1 98.69 318 VAL A O 1
ATOM 2471 N N . ALA A 1 319 ? 1.217 42.188 19.688 1 97.88 319 ALA A N 1
ATOM 2472 C CA . ALA A 1 319 ? 1.953 43.094 20.578 1 97.88 319 ALA A CA 1
ATOM 2473 C C . ALA A 1 319 ? 1.916 42.594 22.031 1 97.88 319 ALA A C 1
ATOM 2475 O O . ALA A 1 319 ? 2.928 42.625 22.734 1 97.88 319 ALA A O 1
ATOM 2476 N N . TRP A 1 320 ? 0.765 42.156 22.422 1 98.38 320 TRP A N 1
ATOM 2477 C CA . TRP A 1 320 ? 0.616 41.656 23.781 1 98.38 320 TRP A CA 1
ATOM 2478 C C . TRP A 1 320 ? 1.48 40.406 24 1 98.38 320 TRP A C 1
ATOM 2480 O O . TRP A 1 320 ? 2.16 40.281 25.016 1 98.38 320 TRP A O 1
ATOM 2490 N N . LEU A 1 321 ? 1.458 39.469 23.062 1 98.69 321 LEU A N 1
ATOM 2491 C CA . LEU A 1 321 ? 2.242 38.25 23.172 1 98.69 321 LEU A CA 1
ATOM 2492 C C . LEU A 1 321 ? 3.734 38.562 23.188 1 98.69 321 LEU A C 1
ATOM 2494 O O . LEU A 1 321 ? 4.496 37.906 23.922 1 98.69 321 LEU A O 1
ATOM 2498 N N . GLU A 1 322 ? 4.184 39.594 22.422 1 98.12 322 GLU A N 1
ATOM 2499 C CA . GLU A 1 322 ? 5.586 40 22.422 1 98.12 322 GLU A CA 1
ATOM 2500 C C . GLU A 1 322 ? 5.984 40.594 23.766 1 98.12 322 GLU A C 1
ATOM 2502 O O . GLU A 1 322 ? 7.129 40.438 24.203 1 98.12 322 GLU A O 1
ATOM 2507 N N . ALA A 1 323 ? 5.07 41.188 24.406 1 97.81 323 ALA A N 1
ATOM 2508 C CA . ALA A 1 323 ? 5.32 41.781 25.719 1 97.81 323 ALA A CA 1
ATOM 2509 C C . ALA A 1 323 ? 5.305 40.688 26.797 1 97.81 323 ALA A C 1
ATOM 2511 O O . ALA A 1 323 ? 5.777 40.938 27.922 1 97.81 323 ALA A O 1
ATOM 2512 N N . HIS A 1 324 ? 4.754 39.531 26.484 1 97.62 324 HIS A N 1
ATOM 2513 C CA . HIS A 1 324 ? 4.676 38.438 27.438 1 97.62 324 HIS A CA 1
ATOM 2514 C C . HIS A 1 324 ? 5.254 37.156 26.828 1 97.62 324 HIS A C 1
ATOM 2516 O O . HIS A 1 324 ? 4.543 36.156 26.688 1 97.62 324 HIS A O 1
ATOM 2522 N N . PRO A 1 325 ? 6.555 37.094 26.594 1 96.62 325 PRO A N 1
ATOM 2523 C CA . PRO A 1 325 ? 7.168 36 25.844 1 96.62 325 PRO A CA 1
ATOM 2524 C C . PRO A 1 325 ? 7.023 34.656 26.531 1 96.62 325 PRO A C 1
ATOM 2526 O O . PRO A 1 325 ? 6.938 33.625 25.859 1 96.62 325 PRO A O 1
ATOM 2529 N N . HIS A 1 326 ? 6.906 34.656 27.828 1 96.81 326 HIS A N 1
ATOM 2530 C CA . HIS A 1 326 ? 6.746 33.375 28.531 1 96.81 326 HIS A CA 1
ATOM 2531 C C . HIS A 1 326 ? 5.387 32.75 28.25 1 96.81 326 HIS A C 1
ATOM 2533 O O . HIS A 1 326 ? 5.266 31.531 28.141 1 96.81 326 HIS A O 1
ATOM 2539 N N . VAL A 1 327 ? 4.371 33.562 28.219 1 98.12 327 VAL A N 1
ATOM 2540 C CA . VAL A 1 327 ? 3.029 33.094 27.891 1 98.12 327 VAL A CA 1
ATOM 2541 C C . VAL A 1 327 ? 3 32.594 26.438 1 98.12 327 VAL A C 1
ATOM 2543 O O . VAL A 1 327 ? 2.48 31.5 26.172 1 98.12 327 VAL A O 1
ATOM 2546 N N . ALA A 1 328 ? 3.613 33.344 25.562 1 98.56 328 ALA A N 1
ATOM 2547 C CA . ALA A 1 328 ? 3.643 33 24.141 1 98.56 328 ALA A CA 1
ATOM 2548 C C . ALA A 1 328 ? 4.359 31.656 23.938 1 98.56 328 ALA A C 1
ATOM 2550 O O . ALA A 1 328 ? 3.824 30.75 23.297 1 98.56 328 ALA A O 1
ATOM 2551 N N . GLU A 1 329 ? 5.516 31.562 24.531 1 98.06 329 GLU A N 1
ATOM 2552 C CA . GLU A 1 329 ? 6.277 30.328 24.422 1 98.06 329 GLU A CA 1
ATOM 2553 C C . GLU A 1 329 ? 5.512 29.156 25.031 1 98.06 329 GLU A C 1
ATOM 2555 O O . GLU A 1 329 ? 5.57 28.031 24.5 1 98.06 329 GLU A O 1
ATOM 2560 N N . GLY A 1 330 ? 4.879 29.375 26.156 1 98.44 330 GLY A N 1
ATOM 2561 C CA . GLY A 1 330 ? 4.082 28.328 26.781 1 98.44 330 GLY A CA 1
ATOM 2562 C C . GLY A 1 330 ? 2.992 27.797 25.875 1 98.44 330 GLY A C 1
ATOM 2563 O O . GLY A 1 330 ? 2.826 26.578 25.75 1 98.44 330 GLY A O 1
ATOM 2564 N N . ILE A 1 331 ? 2.238 28.672 25.234 1 98.75 331 ILE A N 1
ATOM 2565 C CA . ILE A 1 331 ? 1.167 28.297 24.312 1 98.75 331 ILE A CA 1
ATOM 2566 C C . ILE A 1 331 ? 1.744 27.5 23.141 1 98.75 331 ILE A C 1
ATOM 2568 O O . ILE A 1 331 ? 1.234 26.422 22.797 1 98.75 331 ILE A O 1
ATOM 2572 N N . ALA A 1 332 ? 2.842 28 22.578 1 98.62 332 ALA A N 1
ATOM 2573 C CA . ALA A 1 332 ? 3.512 27.344 21.453 1 98.62 332 ALA A CA 1
ATOM 2574 C C . ALA A 1 332 ? 3.998 25.953 21.844 1 98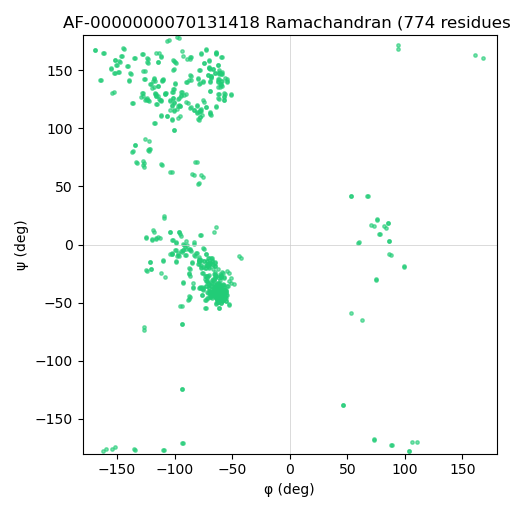.62 332 ALA A C 1
ATOM 2576 O O . ALA A 1 332 ? 3.812 24.984 21.109 1 98.62 332 ALA A O 1
ATOM 2577 N N . SER A 1 333 ? 4.574 25.828 23.016 1 98.12 333 SER A N 1
ATOM 2578 C CA . SER A 1 333 ? 5.152 24.578 23.5 1 98.12 333 SER A CA 1
ATOM 2579 C C . SER A 1 333 ? 4.074 23.531 23.766 1 98.12 333 SER A C 1
ATOM 2581 O O . SER A 1 333 ? 4.238 22.359 23.438 1 98.12 333 SER A O 1
ATOM 2583 N N . ARG A 1 334 ? 2.98 23.953 24.359 1 98.69 334 ARG A N 1
ATOM 2584 C CA . ARG A 1 334 ? 1.902 23.031 24.656 1 98.69 334 ARG A CA 1
ATOM 2585 C C . ARG A 1 334 ? 1.294 22.453 23.391 1 98.69 334 ARG A C 1
ATOM 2587 O O . ARG A 1 334 ? 0.913 21.281 23.344 1 98.69 334 ARG A O 1
ATOM 2594 N N . GLN A 1 335 ? 1.227 23.312 22.375 1 98.38 335 GLN A N 1
ATOM 2595 C CA . GLN A 1 335 ? 0.739 22.828 21.094 1 98.38 335 GLN A CA 1
ATOM 2596 C C . GLN A 1 335 ? 1.642 21.719 20.547 1 98.38 335 GLN A C 1
ATOM 2598 O O . GLN A 1 335 ? 1.169 20.625 20.219 1 98.38 335 GLN A O 1
ATOM 2603 N N . ARG A 1 336 ? 2.883 22.016 20.438 1 98.25 336 ARG A N 1
ATOM 2604 C CA . ARG A 1 336 ? 3.838 21.062 19.875 1 98.25 336 ARG A CA 1
ATOM 2605 C C . ARG A 1 336 ? 3.969 19.828 20.75 1 98.25 336 ARG A C 1
ATOM 2607 O O . ARG A 1 336 ? 4.117 18.719 20.25 1 98.25 336 ARG A O 1
ATOM 2614 N N . GLU A 1 337 ? 3.914 20.016 22.078 1 97.88 337 GLU A N 1
ATOM 2615 C CA . GLU A 1 337 ? 4.004 18.891 23.016 1 97.88 337 GLU A CA 1
ATOM 2616 C C . GLU A 1 337 ? 2.834 17.922 22.828 1 97.88 337 GLU A C 1
ATOM 2618 O O . GLU A 1 337 ? 3.004 16.703 22.922 1 97.88 337 GLU A O 1
ATOM 2623 N N . LEU A 1 338 ? 1.73 18.453 22.516 1 97.94 338 LEU A N 1
ATOM 2624 C CA . LEU A 1 338 ? 0.564 17.609 22.312 1 97.94 338 LEU A CA 1
ATOM 2625 C C . LEU A 1 338 ? 0.674 16.859 20.984 1 97.94 338 LEU A C 1
ATOM 2627 O O . LEU A 1 338 ? 0.653 15.625 20.969 1 97.94 338 LEU A O 1
ATOM 2631 N N . PHE A 1 339 ? 0.863 17.531 19.938 1 98.31 339 PHE A N 1
ATOM 2632 C CA . PHE A 1 339 ? 0.681 16.938 18.625 1 98.31 339 PHE A CA 1
ATOM 2633 C C . PHE A 1 339 ? 1.934 16.188 18.188 1 98.31 339 PHE A C 1
ATOM 2635 O O . PHE A 1 339 ? 1.845 15.156 17.516 1 98.31 339 PHE A O 1
ATOM 2642 N N . VAL A 1 340 ? 3.135 16.734 18.531 1 98.12 340 VAL A N 1
ATOM 2643 C CA . VAL A 1 340 ? 4.391 16.062 18.203 1 98.12 340 VAL A CA 1
ATOM 2644 C C . VAL A 1 340 ? 4.848 15.203 19.375 1 98.12 340 VAL A C 1
ATOM 2646 O O . VAL A 1 340 ? 5.02 13.992 19.219 1 98.12 340 VAL A O 1
ATOM 2649 N N . GLY A 1 341 ? 4.941 15.781 20.547 1 97.69 341 GLY A N 1
ATOM 2650 C CA . GLY A 1 341 ? 5.391 15.062 21.734 1 97.69 341 GLY A CA 1
ATOM 2651 C C . GLY A 1 341 ? 4.465 13.922 22.125 1 97.69 341 GLY A C 1
ATOM 2652 O O . GLY A 1 341 ? 4.922 12.836 22.469 1 97.69 341 GLY A O 1
ATOM 2653 N N . GLY A 1 342 ? 3.17 14.242 22.047 1 97.94 342 GLY A N 1
ATOM 2654 C CA . GLY A 1 342 ? 2.162 13.25 22.391 1 97.94 342 GLY A CA 1
ATOM 2655 C C . GLY A 1 342 ? 1.909 12.242 21.281 1 97.94 342 GLY A C 1
ATOM 2656 O O . GLY A 1 342 ? 1.255 11.219 21.516 1 97.94 342 GLY A O 1
ATOM 2657 N N . GLY A 1 343 ? 2.379 12.523 20.109 1 98.12 343 GLY A N 1
ATOM 2658 C CA . GLY A 1 343 ? 2.338 11.57 19.016 1 98.12 343 GLY A CA 1
ATOM 2659 C C . GLY A 1 343 ? 1.03 11.602 18.25 1 98.12 343 GLY A C 1
ATOM 2660 O O . GLY A 1 343 ? 0.7 10.656 17.531 1 98.12 343 GLY A O 1
ATOM 2661 N N . TYR A 1 344 ? 0.226 12.641 18.328 1 98.56 344 TYR A N 1
ATOM 2662 C CA . TYR A 1 344 ? -1.085 12.672 17.688 1 98.56 344 TYR A CA 1
ATOM 2663 C C . TYR A 1 344 ? -0.954 12.859 16.188 1 98.56 344 TYR A C 1
ATOM 2665 O O . TYR A 1 344 ? -1.913 12.648 15.438 1 98.56 344 TYR A O 1
ATOM 2673 N N . PHE A 1 345 ? 0.29 13.266 15.719 1 98 345 PHE A N 1
ATOM 2674 C CA . PHE A 1 345 ? 0.576 13.359 14.297 1 98 345 PHE A CA 1
ATOM 2675 C C . PHE A 1 345 ? 1.536 12.258 13.859 1 98 345 PHE A C 1
ATOM 2677 O O . PHE A 1 345 ? 2.207 12.383 12.836 1 98 345 PHE A O 1
ATOM 2684 N N . SER A 1 346 ? 1.586 11.156 14.625 1 97 346 SER A N 1
ATOM 2685 C CA . SER A 1 346 ? 2.414 10 14.281 1 97 346 SER A CA 1
ATOM 2686 C C . SER A 1 346 ? 1.668 9.039 13.359 1 97 346 SER A C 1
ATOM 2688 O O . SER A 1 346 ? 0.438 9.062 13.297 1 97 346 SER A O 1
ATOM 2690 N N . PRO A 1 347 ? 2.434 8.188 12.648 1 95.06 347 PRO A N 1
ATOM 2691 C CA . PRO A 1 347 ? 1.79 7.125 11.875 1 95.06 347 PRO A CA 1
ATOM 2692 C C . PRO A 1 347 ? 0.924 6.207 12.734 1 95.06 347 PRO A C 1
ATOM 2694 O O . PRO A 1 347 ? -0.113 5.723 12.281 1 95.06 347 PRO A O 1
ATOM 2697 N N . ALA A 1 348 ? 1.328 5.984 13.938 1 96.62 348 ALA A N 1
ATOM 2698 C CA . ALA A 1 348 ? 0.562 5.148 14.852 1 96.62 348 ALA A CA 1
ATOM 2699 C C . ALA A 1 348 ? -0.808 5.758 15.141 1 96.62 348 ALA A C 1
ATOM 2701 O O . ALA A 1 348 ? -1.823 5.059 15.117 1 96.62 348 ALA A O 1
ATOM 2702 N N . ALA A 1 349 ? -0.821 7.051 15.406 1 98.5 349 ALA A N 1
ATOM 2703 C CA . ALA A 1 349 ? -2.084 7.727 15.688 1 98.5 349 ALA A CA 1
ATOM 2704 C C . ALA A 1 349 ? -2.988 7.73 14.461 1 98.5 349 ALA A C 1
ATOM 2706 O O . ALA A 1 349 ? -4.207 7.57 14.578 1 98.5 349 ALA A O 1
ATOM 2707 N N . GLU A 1 350 ? -2.383 7.938 13.336 1 98.19 350 GLU A N 1
ATOM 2708 C CA . GLU A 1 350 ? -3.143 7.926 12.086 1 98.19 350 GLU A CA 1
ATOM 2709 C C . GLU A 1 350 ? -3.805 6.57 11.859 1 98.19 350 GLU A C 1
ATOM 2711 O O . GLU A 1 350 ? -4.988 6.5 11.523 1 98.19 350 GLU A O 1
ATOM 2716 N N . ALA A 1 351 ? -3.076 5.48 12.047 1 97.94 351 ALA A N 1
ATOM 2717 C CA . ALA A 1 351 ? -3.619 4.137 11.883 1 97.94 351 ALA A CA 1
ATOM 2718 C C . ALA A 1 351 ? -4.715 3.854 12.906 1 97.94 351 ALA A C 1
ATOM 2720 O O . ALA A 1 351 ? -5.762 3.299 12.57 1 97.94 351 ALA A O 1
ATOM 2721 N N . CYS A 1 352 ? -4.418 4.25 14.164 1 98.62 352 CYS A N 1
ATOM 2722 C CA . CYS A 1 352 ? -5.414 4.109 15.219 1 98.62 352 CYS A CA 1
ATOM 2723 C C . CYS A 1 352 ? -6.707 4.828 14.844 1 98.62 352 CYS A C 1
ATOM 2725 O O . CYS A 1 352 ? -7.797 4.285 15.023 1 98.62 352 CYS A O 1
ATOM 2727 N N . TYR A 1 353 ? -6.582 6.039 14.336 1 98.88 353 TYR A N 1
ATOM 2728 C CA . TYR A 1 353 ? -7.758 6.832 14 1 98.88 353 TYR A CA 1
ATOM 2729 C C . TYR A 1 353 ? -8.562 6.16 12.891 1 98.88 353 TYR A C 1
ATOM 2731 O O . TYR A 1 353 ? -9.789 6.039 12.992 1 98.88 353 TYR A O 1
ATOM 2739 N N . TRP A 1 354 ? -7.914 5.699 11.828 1 98.81 354 TRP A N 1
ATOM 2740 C CA . TRP A 1 354 ? -8.602 5.039 10.719 1 98.81 354 TRP A CA 1
ATOM 2741 C C . TRP A 1 354 ? -9.367 3.812 11.211 1 98.81 354 TRP A C 1
ATOM 2743 O O . TRP A 1 354 ? -10.508 3.59 10.812 1 98.81 354 TRP A O 1
ATOM 2753 N N . ARG A 1 355 ? -8.727 3.014 12.039 1 98.81 355 ARG A N 1
ATOM 2754 C CA . ARG A 1 355 ? -9.375 1.807 12.539 1 98.81 355 ARG A CA 1
ATOM 2755 C C . ARG A 1 355 ? -10.578 2.154 13.406 1 98.81 355 ARG A C 1
ATOM 2757 O O . ARG A 1 355 ? -11.641 1.535 13.289 1 98.81 355 ARG A O 1
ATOM 2764 N N . SER A 1 356 ? -10.406 3.195 14.242 1 98.69 356 SER A N 1
ATOM 2765 C CA . SER A 1 356 ? -11.531 3.67 15.039 1 98.69 356 SER A CA 1
ATOM 2766 C C . SER A 1 356 ? -12.648 4.203 14.156 1 98.69 356 SER A C 1
ATOM 2768 O O . SER A 1 356 ? -13.836 4.023 14.461 1 98.69 356 SER A O 1
ATOM 2770 N N . LEU A 1 357 ? -12.281 4.891 13.117 1 98.56 357 LEU A N 1
ATOM 2771 C CA . LEU A 1 357 ? -13.25 5.445 12.18 1 98.56 357 LEU A CA 1
ATOM 2772 C C . LEU A 1 357 ? -14.07 4.336 11.523 1 98.56 357 LEU A C 1
ATOM 2774 O O . LEU A 1 357 ? -15.297 4.426 11.461 1 98.56 357 LEU A O 1
ATOM 2778 N N . ILE A 1 358 ? -13.398 3.242 11.047 1 98.38 358 ILE A N 1
ATOM 2779 C CA . ILE A 1 358 ? -14.094 2.125 10.414 1 98.38 358 ILE A CA 1
ATOM 2780 C C . ILE A 1 358 ? -15.039 1.471 11.414 1 98.38 358 ILE A C 1
ATOM 2782 O O . ILE A 1 358 ? -16.188 1.174 11.094 1 98.38 358 ILE A O 1
ATOM 2786 N N . ARG A 1 359 ? -14.539 1.278 12.625 1 98.12 359 ARG A N 1
ATOM 2787 C CA . ARG A 1 359 ? -15.352 0.645 13.664 1 98.12 359 ARG A CA 1
ATOM 2788 C C . ARG A 1 359 ? -16.562 1.505 14.016 1 98.12 359 ARG A C 1
ATOM 2790 O O . ARG A 1 359 ? -17.688 1.01 14.07 1 98.12 359 ARG A O 1
ATOM 2797 N N . GLY A 1 360 ? -16.266 2.816 14.305 1 97.56 360 GLY A N 1
ATOM 2798 C CA . GLY A 1 360 ? -17.375 3.719 14.594 1 97.56 360 GLY A CA 1
ATOM 2799 C C . GLY A 1 360 ? -18.391 3.811 13.477 1 97.56 360 GLY A C 1
ATOM 2800 O O . GLY A 1 360 ? -19.594 3.699 13.711 1 97.56 360 GLY A O 1
ATOM 2801 N N . TRP A 1 361 ? -17.938 3.984 12.273 1 97.06 361 TRP A N 1
ATOM 2802 C CA . TRP A 1 361 ? -18.797 4.031 11.094 1 97.06 361 TRP A CA 1
ATOM 2803 C C . TRP A 1 361 ? -19.656 2.773 11 1 97.06 361 TRP A C 1
ATOM 2805 O O . TRP A 1 361 ? -20.875 2.857 10.781 1 97.06 361 TRP A O 1
ATOM 2815 N N . SER A 1 362 ? -19.062 1.598 11.148 1 96.75 362 SER A N 1
ATOM 2816 C CA . SER A 1 362 ? -19.734 0.319 10.938 1 96.75 362 SER A CA 1
ATOM 2817 C C . SER A 1 362 ? -20.844 0.1 11.961 1 96.75 362 SER A C 1
ATOM 2819 O O . SER A 1 362 ? -21.781 -0.673 11.719 1 96.75 362 SER A O 1
ATOM 2821 N N . THR A 1 363 ? -20.75 0.744 13.102 1 96.44 363 THR A N 1
ATOM 2822 C CA . THR A 1 363 ? -21.75 0.552 14.141 1 96.44 363 THR A CA 1
ATOM 2823 C C . THR A 1 363 ? -23.031 1.304 13.797 1 96.44 363 THR A C 1
ATOM 2825 O O . THR A 1 363 ? -24.125 0.924 14.242 1 96.44 363 THR A O 1
ATOM 2828 N N . VAL A 1 364 ? -22.891 2.355 12.969 1 94.5 364 VAL A N 1
ATOM 2829 C CA . VAL A 1 364 ? -24.062 3.201 12.805 1 94.5 364 VAL A CA 1
ATOM 2830 C C . VAL A 1 364 ? -24.469 3.25 11.328 1 94.5 364 VAL A C 1
ATOM 2832 O O . VAL A 1 364 ? -25.562 3.684 10.992 1 94.5 364 VAL A O 1
ATOM 2835 N N . ALA A 1 365 ? -23.578 2.82 10.43 1 93.69 365 ALA A N 1
ATOM 2836 C CA . ALA A 1 365 ? -23.906 2.779 9.008 1 93.69 365 ALA A CA 1
ATOM 2837 C C . ALA A 1 365 ? -24.719 1.538 8.664 1 93.69 365 ALA A C 1
ATOM 2839 O O . ALA A 1 365 ? -24.234 0.412 8.781 1 93.69 365 ALA A O 1
ATOM 2840 N N . HIS A 1 366 ? -25.922 1.718 8.281 1 92.88 366 HIS A N 1
ATOM 2841 C CA . HIS A 1 366 ? -26.781 0.61 7.852 1 92.88 366 HIS A CA 1
ATOM 2842 C C . HIS A 1 366 ? -26.578 0.309 6.367 1 92.88 366 HIS A C 1
ATOM 2844 O O . HIS A 1 366 ? -26.797 1.18 5.52 1 92.88 366 HIS A O 1
ATOM 2850 N N . VAL A 1 367 ? -26.141 -0.829 6.07 1 93.19 367 VAL A N 1
ATOM 2851 C CA . VAL A 1 367 ? -25.938 -1.308 4.707 1 93.19 367 VAL A CA 1
ATOM 2852 C C . VAL A 1 367 ? -27.078 -2.24 4.32 1 93.19 367 VAL A C 1
ATOM 2854 O O . VAL A 1 367 ? -27.156 -3.381 4.781 1 93.19 367 VAL A O 1
ATOM 2857 N N . ASP A 1 368 ? -27.953 -1.77 3.459 1 93.25 368 ASP A N 1
ATOM 2858 C CA . ASP A 1 368 ? -29.125 -2.529 3.033 1 93.25 368 ASP A CA 1
ATOM 2859 C C . ASP A 1 368 ? -28.75 -3.598 2.01 1 93.25 368 ASP A C 1
ATOM 2861 O O . ASP A 1 368 ? -28.328 -3.277 0.894 1 93.25 368 ASP A O 1
ATOM 2865 N N . PRO A 1 369 ? -28.938 -4.809 2.369 1 92.06 369 PRO A N 1
ATOM 2866 C CA . PRO A 1 369 ? -28.594 -5.875 1.428 1 92.06 369 PRO A CA 1
ATOM 2867 C C . PRO A 1 369 ? -29.375 -5.785 0.119 1 92.06 369 PRO A C 1
ATOM 2869 O O . PRO A 1 369 ? -28.891 -6.246 -0.922 1 92.06 369 PRO A O 1
ATOM 2872 N N . ASP A 1 370 ? -30.547 -5.215 0.112 1 92.88 370 ASP A N 1
ATOM 2873 C CA . ASP A 1 370 ? -31.359 -5.086 -1.094 1 92.88 370 ASP A CA 1
ATOM 2874 C C . ASP A 1 370 ? -30.766 -4.051 -2.047 1 92.88 370 ASP A C 1
ATOM 2876 O O . ASP A 1 370 ? -30.984 -4.121 -3.258 1 92.88 370 ASP A O 1
ATOM 2880 N N . VAL A 1 371 ? -30.094 -3.125 -1.447 1 90.06 371 VAL A N 1
ATOM 2881 C CA . VAL A 1 371 ? -29.484 -2.061 -2.24 1 90.06 371 VAL A CA 1
ATOM 2882 C C . VAL A 1 371 ? -28.109 -2.502 -2.723 1 90.06 371 VAL A C 1
ATOM 2884 O O . VAL A 1 371 ? -27.766 -2.326 -3.895 1 90.06 371 VAL A O 1
ATOM 2887 N N . TRP A 1 372 ? -27.344 -3.064 -1.887 1 91.44 372 TRP A N 1
ATOM 2888 C CA . TRP A 1 372 ? -25.938 -3.324 -2.17 1 91.44 372 TRP A CA 1
ATOM 2889 C C . TRP A 1 372 ? -25.734 -4.77 -2.609 1 91.44 372 TRP A C 1
ATOM 2891 O O . TRP A 1 372 ? -24.766 -5.074 -3.314 1 91.44 372 TRP A O 1
ATOM 2901 N N . GLY A 1 373 ? -26.625 -5.562 -2.416 1 84.62 373 GLY A N 1
ATOM 2902 C CA . GLY A 1 373 ? -26.578 -6.949 -2.861 1 84.62 373 GLY A CA 1
ATOM 2903 C C . GLY A 1 373 ? -25.25 -7.629 -2.545 1 84.62 373 GLY A C 1
ATOM 2904 O O . GLY A 1 373 ? -24.703 -7.453 -1.455 1 84.62 373 GLY A O 1
ATOM 2905 N N . THR A 1 374 ? -24.828 -8.398 -3.604 1 84.06 374 THR A N 1
ATOM 2906 C CA . THR A 1 374 ? -23.609 -9.18 -3.42 1 84.06 374 THR A CA 1
ATOM 2907 C C . THR A 1 374 ? -22.422 -8.539 -4.148 1 84.06 374 THR A C 1
ATOM 2909 O O . THR A 1 374 ? -21.344 -9.117 -4.223 1 84.06 374 THR A O 1
ATOM 2912 N N . ARG A 1 375 ? -22.688 -7.348 -4.586 1 87.44 375 ARG A N 1
ATOM 2913 C CA . ARG A 1 375 ? -21.656 -6.625 -5.312 1 87.44 375 ARG A CA 1
ATOM 2914 C C . ARG A 1 375 ? -20.453 -6.332 -4.414 1 87.44 375 ARG A C 1
ATOM 2916 O O . ARG A 1 375 ? -20.578 -5.621 -3.416 1 87.44 375 ARG A O 1
ATOM 2923 N N . LEU A 1 376 ? -19.312 -6.781 -4.676 1 91.88 376 LEU A N 1
ATOM 2924 C CA . LEU A 1 376 ? -18.125 -6.594 -3.832 1 91.88 376 LEU A CA 1
ATOM 2925 C C . LEU A 1 376 ? -17.344 -5.359 -4.262 1 91.88 376 LEU A C 1
ATOM 2927 O O . LEU A 1 376 ? -16.844 -4.613 -3.42 1 91.88 376 LEU A O 1
ATOM 2931 N N . GLY A 1 377 ? -17.359 -5.047 -5.586 1 94.81 377 GLY A N 1
ATOM 2932 C CA . GLY A 1 377 ? -16.453 -4.043 -6.145 1 94.81 377 GLY A CA 1
ATOM 2933 C C . GLY A 1 377 ? -15.117 -4.613 -6.574 1 94.81 377 GLY A C 1
ATOM 2934 O O . GLY A 1 377 ? -14.969 -5.828 -6.711 1 94.81 377 GLY A O 1
ATOM 2935 N N . THR A 1 378 ? -14.234 -3.742 -6.938 1 96.88 378 THR A N 1
ATOM 2936 C CA . THR A 1 378 ? -12.883 -4.102 -7.363 1 96.88 378 THR A CA 1
ATOM 2937 C C . THR A 1 378 ? -11.914 -4.039 -6.188 1 96.88 378 THR A C 1
ATOM 2939 O O . THR A 1 378 ? -11.891 -3.059 -5.441 1 96.88 378 THR A O 1
ATOM 2942 N N . ARG A 1 379 ? -11.133 -5.102 -6.047 1 98.25 379 ARG A N 1
ATOM 2943 C CA . ARG A 1 379 ? -10.117 -5.102 -4.996 1 98.25 379 ARG A CA 1
ATOM 2944 C C . ARG A 1 379 ? -9.211 -3.885 -5.105 1 98.25 379 ARG A C 1
ATOM 2946 O O . ARG A 1 379 ? -8.82 -3.492 -6.207 1 98.25 379 ARG A O 1
ATOM 2953 N N . PHE A 1 380 ? -8.883 -3.334 -3.992 1 98.56 380 PHE A N 1
ATOM 2954 C CA . PHE A 1 380 ? -7.973 -2.195 -3.971 1 98.56 380 PHE A CA 1
ATOM 2955 C C . PHE A 1 380 ? -6.668 -2.533 -4.684 1 98.56 380 PHE A C 1
ATOM 2957 O O . PHE A 1 380 ? -6.086 -1.683 -5.363 1 98.56 380 PHE A O 1
ATOM 2964 N N . GLU A 1 381 ? -6.152 -3.758 -4.5 1 98.5 381 GLU A N 1
ATOM 2965 C CA . GLU A 1 381 ? -4.906 -4.184 -5.133 1 98.5 381 GLU A CA 1
ATOM 2966 C C . GLU A 1 381 ? -4.973 -4.02 -6.645 1 98.5 381 GLU A C 1
ATOM 2968 O O . GLU A 1 381 ? -4.008 -3.57 -7.27 1 98.5 381 GLU A O 1
ATOM 2973 N N . VAL A 1 382 ? -6.105 -4.367 -7.184 1 97.88 382 VAL A N 1
ATOM 2974 C CA . VAL A 1 382 ? -6.312 -4.215 -8.625 1 97.88 382 VAL A CA 1
ATOM 2975 C C . VAL A 1 382 ? -6.445 -2.734 -8.969 1 97.88 382 VAL A C 1
ATOM 2977 O O . VAL A 1 382 ? -5.793 -2.246 -9.898 1 97.88 382 VAL A O 1
ATOM 2980 N N . PHE A 1 383 ? -7.238 -2 -8.203 1 97.25 383 PHE A N 1
ATOM 2981 C CA . PHE A 1 383 ? -7.492 -0.582 -8.422 1 97.25 383 PHE A CA 1
ATOM 2982 C C . PHE A 1 383 ? -6.199 0.218 -8.344 1 97.25 383 PHE A C 1
ATOM 2984 O O . PHE A 1 383 ? -6.02 1.188 -9.086 1 97.25 383 PHE A O 1
ATOM 2991 N N . SER A 1 384 ? -5.277 -0.133 -7.441 1 96.44 384 SER A N 1
ATOM 2992 C CA . SER A 1 384 ? -4.059 0.611 -7.156 1 96.44 384 SER A CA 1
ATOM 2993 C C . SER A 1 384 ? -3.096 0.572 -8.336 1 96.44 384 SER A C 1
ATOM 2995 O O . SER A 1 384 ? -2.143 1.351 -8.398 1 96.44 384 SER A O 1
ATOM 2997 N N . LEU A 1 385 ? -3.277 -0.333 -9.258 1 94.94 385 LEU A N 1
ATOM 2998 C CA . LEU A 1 385 ? -2.371 -0.456 -10.398 1 94.94 385 LEU A CA 1
ATOM 2999 C C . LEU A 1 385 ? -2.609 0.661 -11.406 1 94.94 385 LEU A C 1
ATOM 3001 O O . LEU A 1 385 ? -1.657 1.251 -11.922 1 94.94 385 LEU A O 1
ATOM 3005 N N . LYS A 1 386 ? -3.912 1.037 -11.648 1 87.88 386 LYS A N 1
ATOM 3006 C CA . LYS A 1 386 ? -4.23 2.012 -12.688 1 87.88 386 LYS A CA 1
ATOM 3007 C C . LYS A 1 386 ? -4.938 3.229 -12.102 1 87.88 386 LYS A C 1
ATOM 3009 O O . LYS A 1 386 ? -5.023 4.273 -12.75 1 87.88 386 LYS A O 1
ATOM 3014 N N . GLY A 1 387 ? -5.508 3.035 -10.945 1 87.69 387 GLY A N 1
ATOM 3015 C CA . GLY A 1 387 ? -6.27 4.105 -10.32 1 87.69 387 GLY A CA 1
ATOM 3016 C C . GLY A 1 387 ? -7.637 4.312 -10.945 1 87.69 387 GLY A C 1
ATOM 3017 O O . GLY A 1 387 ? -8.172 5.422 -10.938 1 87.69 387 GLY A O 1
ATOM 3018 N N . GLU A 1 388 ? -8.117 3.312 -11.594 1 89.06 388 GLU A N 1
ATOM 3019 C CA . GLU A 1 388 ? -9.445 3.381 -12.203 1 89.06 388 GLU A CA 1
ATOM 3020 C C . GLU A 1 388 ? -10.094 2 -12.266 1 89.06 388 GLU A C 1
ATOM 3022 O O . GLU A 1 388 ? -9.398 0.981 -12.234 1 89.06 388 GLU A O 1
ATOM 3027 N N . LEU A 1 389 ? -11.453 2.018 -12.297 1 90 389 LEU A N 1
ATOM 3028 C CA . LEU A 1 389 ? -12.219 0.775 -12.367 1 90 389 LEU A CA 1
ATOM 3029 C C . LEU A 1 389 ? -12.227 0.219 -13.789 1 90 389 LEU A C 1
ATOM 3031 O O . LEU A 1 389 ? -12.172 0.98 -14.758 1 90 389 LEU A O 1
ATOM 3035 N N . MET B 1 1 ? 4.348 -12.195 11.148 1 94.56 1 MET B N 1
ATOM 3036 C CA . MET B 1 1 ? 5.168 -13.203 11.805 1 94.56 1 MET B CA 1
ATOM 3037 C C . MET B 1 1 ? 6.625 -12.758 11.891 1 94.56 1 MET B C 1
ATOM 3039 O O . MET B 1 1 ? 7.113 -12.055 11 1 94.56 1 MET B O 1
ATOM 3043 N N . THR B 1 2 ? 7.262 -13.172 12.961 1 96.75 2 THR B N 1
ATOM 3044 C CA . THR B 1 2 ? 8.703 -12.977 13.07 1 96.75 2 THR B CA 1
ATOM 3045 C C . THR B 1 2 ? 9.453 -13.93 12.141 1 96.75 2 THR B C 1
ATOM 3047 O O . THR B 1 2 ? 8.859 -14.859 11.586 1 96.75 2 THR B O 1
ATOM 3050 N N . GLU B 1 3 ? 10.758 -13.664 11.984 1 96.5 3 GLU B N 1
ATOM 3051 C CA . GLU B 1 3 ? 11.578 -14.547 11.164 1 96.5 3 GLU B CA 1
ATOM 3052 C C . GLU B 1 3 ? 11.539 -15.984 11.688 1 96.5 3 GLU B C 1
ATOM 3054 O O . GLU B 1 3 ? 11.414 -16.922 10.914 1 96.5 3 GLU B O 1
ATOM 3059 N N . ARG B 1 4 ? 11.688 -16.109 13.031 1 97.44 4 ARG B N 1
ATOM 3060 C CA . ARG B 1 4 ? 11.656 -17.438 13.648 1 97.44 4 ARG B CA 1
ATOM 3061 C C . ARG B 1 4 ? 10.328 -18.125 13.391 1 97.44 4 ARG B C 1
ATOM 3063 O O . ARG B 1 4 ? 10.297 -19.297 13.016 1 97.44 4 ARG B O 1
ATOM 3070 N N . GLU B 1 5 ? 9.211 -17.406 13.539 1 98.12 5 GLU B N 1
ATOM 3071 C CA . GLU B 1 5 ? 7.883 -17.953 13.281 1 98.12 5 GLU B CA 1
ATOM 3072 C C . GLU B 1 5 ? 7.734 -18.375 11.82 1 98.12 5 GLU B C 1
ATOM 3074 O O . GLU B 1 5 ? 7.137 -19.406 11.523 1 98.12 5 GLU B O 1
ATOM 3079 N N . CYS B 1 6 ? 8.25 -17.578 10.875 1 98.06 6 CYS B N 1
ATOM 3080 C CA . CYS B 1 6 ? 8.195 -17.875 9.445 1 98.06 6 CYS B CA 1
ATOM 3081 C C . CYS B 1 6 ? 8.922 -19.172 9.125 1 98.06 6 CYS B C 1
ATOM 3083 O O . CYS B 1 6 ? 8.406 -20.016 8.383 1 98.06 6 CYS B O 1
ATOM 3085 N N . ARG B 1 7 ? 10.102 -19.375 9.727 1 97.75 7 ARG B N 1
ATOM 3086 C CA . ARG B 1 7 ? 10.906 -20.562 9.461 1 97.75 7 ARG B CA 1
ATOM 3087 C C . ARG B 1 7 ? 10.234 -21.812 9.992 1 97.75 7 ARG B C 1
ATOM 3089 O O . ARG B 1 7 ? 10.352 -22.891 9.406 1 97.75 7 ARG B O 1
ATOM 3096 N N . VAL B 1 8 ? 9.516 -21.641 11.109 1 98.12 8 VAL B N 1
ATOM 3097 C CA . VAL B 1 8 ? 8.812 -22.766 11.711 1 98.12 8 VAL B CA 1
ATOM 3098 C C . VAL B 1 8 ? 7.551 -23.078 10.906 1 98.12 8 VAL B C 1
ATOM 3100 O O . VAL B 1 8 ? 7.254 -24.234 10.625 1 98.12 8 VAL B O 1
ATOM 3103 N N . ARG B 1 9 ? 6.816 -22.047 10.516 1 98.25 9 ARG B N 1
ATOM 3104 C CA . ARG B 1 9 ? 5.527 -22.203 9.844 1 98.25 9 ARG B CA 1
ATOM 3105 C C . ARG B 1 9 ? 5.715 -22.688 8.406 1 98.25 9 ARG B C 1
ATOM 3107 O O . ARG B 1 9 ? 4.887 -23.438 7.883 1 98.25 9 ARG B O 1
ATOM 3114 N N . PHE B 1 10 ? 6.793 -22.219 7.762 1 98.56 10 PHE B N 1
ATOM 3115 C CA . PHE B 1 10 ? 7.035 -22.531 6.363 1 98.56 10 PHE B CA 1
ATOM 3116 C C . PHE B 1 10 ? 8.438 -23.109 6.176 1 98.56 10 PHE B C 1
ATOM 3118 O O . PHE B 1 10 ? 9.273 -22.484 5.508 1 98.56 10 PHE B O 1
ATOM 3125 N N . PRO B 1 11 ? 8.641 -24.312 6.648 1 98.12 11 PRO B N 1
ATOM 3126 C CA . PRO B 1 11 ? 9.961 -24.922 6.496 1 98.12 11 PRO B CA 1
ATOM 3127 C C . PRO B 1 11 ? 10.422 -24.984 5.039 1 98.12 11 PRO B C 1
ATOM 3129 O O . PRO B 1 11 ? 9.641 -25.375 4.16 1 98.12 11 PRO B O 1
ATOM 3132 N N . GLY B 1 12 ? 11.625 -24.516 4.785 1 97.81 12 GLY B N 1
ATOM 3133 C CA . GLY B 1 12 ? 12.25 -24.609 3.477 1 97.81 12 GLY B CA 1
ATOM 3134 C C . GLY B 1 12 ? 11.906 -23.438 2.564 1 97.81 12 GLY B C 1
ATOM 3135 O O . GLY B 1 12 ? 12.5 -23.281 1.495 1 97.81 12 GLY B O 1
ATOM 3136 N N . LEU B 1 13 ? 10.961 -22.578 2.977 1 98.5 13 LEU B N 1
ATOM 3137 C CA . LEU B 1 13 ? 10.5 -21.5 2.113 1 98.5 13 LEU B CA 1
ATOM 3138 C C . LEU B 1 13 ? 11.672 -20.609 1.684 1 98.5 13 LEU B C 1
ATOM 3140 O O . LEU B 1 13 ? 11.773 -20.25 0.512 1 98.5 13 LEU B O 1
ATOM 3144 N N . ALA B 1 14 ? 12.586 -20.375 2.607 1 98.06 14 ALA B N 1
ATOM 3145 C CA . ALA B 1 14 ? 13.641 -19.391 2.354 1 98.06 14 ALA B CA 1
ATOM 3146 C C . ALA B 1 14 ? 14.914 -20.078 1.853 1 98.06 14 ALA B C 1
ATOM 3148 O O . ALA B 1 14 ? 15.969 -19.453 1.758 1 98.06 14 ALA B O 1
ATOM 3149 N N . GLN B 1 15 ? 14.844 -21.359 1.509 1 96.94 15 GLN B N 1
ATOM 3150 C CA . GLN B 1 15 ? 16.047 -22.094 1.143 1 96.94 15 GLN B CA 1
ATOM 3151 C C . GLN B 1 15 ? 16.719 -21.484 -0.09 1 96.94 15 GLN B C 1
ATOM 3153 O O . GLN B 1 15 ? 17.938 -21.438 -0.176 1 96.94 15 GLN B O 1
ATOM 3158 N N . SER B 1 16 ? 15.914 -21.078 -1.027 1 94.25 16 SER B N 1
ATOM 3159 C CA . SER B 1 16 ? 16.469 -20.484 -2.234 1 94.25 16 SER B CA 1
ATOM 3160 C C . SER B 1 16 ? 17.266 -19.219 -1.909 1 94.25 16 SER B C 1
ATOM 3162 O O . SER B 1 16 ? 18.266 -18.922 -2.572 1 94.25 16 SER B O 1
ATOM 3164 N N . ILE B 1 17 ? 16.844 -18.453 -0.946 1 96.69 17 ILE B N 1
ATOM 3165 C CA . ILE B 1 17 ? 17.547 -17.266 -0.479 1 96.69 17 ILE B CA 1
ATOM 3166 C C . ILE B 1 17 ? 18.844 -17.656 0.208 1 96.69 17 ILE B C 1
ATOM 3168 O O . ILE B 1 17 ? 19.906 -17.109 -0.092 1 96.69 17 ILE B O 1
ATOM 3172 N N . ASP B 1 18 ? 18.75 -18.688 1.062 1 96.38 18 ASP B N 1
ATOM 3173 C CA . ASP B 1 18 ? 19.906 -19.172 1.81 1 96.38 18 ASP B CA 1
ATOM 3174 C C . ASP B 1 18 ? 21 -19.656 0.867 1 96.38 18 ASP B C 1
ATOM 3176 O O . ASP B 1 18 ? 22.188 -19.453 1.121 1 96.38 18 ASP B O 1
ATOM 3180 N N . ASP B 1 19 ? 20.562 -20.281 -0.18 1 91.81 19 ASP B N 1
ATOM 3181 C CA . ASP B 1 19 ? 21.516 -20.812 -1.158 1 91.81 19 ASP B CA 1
ATOM 3182 C C . ASP B 1 19 ? 22.312 -19.688 -1.8 1 91.81 19 ASP B C 1
ATOM 3184 O O . ASP B 1 19 ? 23.516 -19.828 -2.029 1 91.81 19 ASP B O 1
ATOM 3188 N N . VAL B 1 20 ? 21.688 -18.609 -2.135 1 91.62 20 VAL B N 1
ATOM 3189 C CA . VAL B 1 20 ? 22.375 -17.484 -2.76 1 91.62 20 VAL B CA 1
ATOM 3190 C C . VAL B 1 20 ? 23.266 -16.797 -1.731 1 91.62 20 VAL B C 1
ATOM 3192 O O . VAL B 1 20 ? 24.406 -16.391 -2.041 1 91.62 20 VAL B O 1
ATOM 3195 N N . VAL B 1 21 ? 22.766 -16.641 -0.523 1 94.06 21 VAL B N 1
ATOM 3196 C CA . VAL B 1 21 ? 23.531 -16.016 0.554 1 94.06 21 VAL B CA 1
ATOM 3197 C C . VAL B 1 21 ? 24.828 -16.797 0.772 1 94.06 21 VAL B C 1
ATOM 3199 O O . VAL B 1 21 ? 25.891 -16.203 0.99 1 94.06 21 VAL B O 1
ATOM 3202 N N . ALA B 1 22 ? 24.766 -18.078 0.687 1 92.19 22 ALA B N 1
ATOM 3203 C CA . ALA B 1 22 ? 25.906 -18.953 0.922 1 92.19 22 ALA B CA 1
ATOM 3204 C C . ALA B 1 22 ? 27 -18.734 -0.124 1 92.19 22 ALA B C 1
ATOM 3206 O O . ALA B 1 22 ? 28.141 -19.125 0.071 1 92.19 22 ALA B O 1
ATOM 3207 N N . GLN B 1 23 ? 26.656 -18.062 -1.212 1 87.75 23 GLN B N 1
ATOM 3208 C CA . GLN B 1 23 ? 27.625 -17.812 -2.271 1 87.75 23 GLN B CA 1
ATOM 3209 C C . GLN B 1 23 ? 28.547 -16.656 -1.9 1 87.75 23 GLN B C 1
ATOM 3211 O O . GLN B 1 23 ? 29.578 -16.438 -2.543 1 87.75 23 GLN B O 1
ATOM 3216 N N . GLY B 1 24 ? 28.172 -15.859 -0.845 1 88.81 24 GLY B N 1
ATOM 3217 C CA . GLY B 1 24 ? 29.078 -14.852 -0.324 1 88.81 24 GLY B CA 1
ATOM 3218 C C . GLY B 1 24 ? 28.719 -13.445 -0.751 1 88.81 24 GLY B C 1
ATOM 3219 O O . GLY B 1 24 ? 27.703 -13.234 -1.415 1 88.81 24 GLY B O 1
ATOM 3220 N N . PRO B 1 25 ? 29.516 -12.508 -0.366 1 90.62 25 PRO B N 1
ATOM 3221 C CA . PRO B 1 25 ? 29.188 -11.094 -0.577 1 90.62 25 PRO B CA 1
ATOM 3222 C C . PRO B 1 25 ? 29.359 -10.664 -2.031 1 90.62 25 PRO B C 1
ATOM 3224 O O . PRO B 1 25 ? 30.094 -11.305 -2.789 1 90.62 25 PRO B O 1
ATOM 3227 N N . PHE B 1 26 ? 28.672 -9.641 -2.396 1 89 26 PHE B N 1
ATOM 3228 C CA . PHE B 1 26 ? 28.797 -8.992 -3.699 1 89 26 PHE B CA 1
ATOM 3229 C C . PHE B 1 26 ? 28.609 -7.484 -3.576 1 89 26 PHE B C 1
ATOM 3231 O O . PHE B 1 26 ? 28.156 -6.992 -2.547 1 89 26 PHE B O 1
ATOM 3238 N N . GLU B 1 27 ? 28.922 -6.75 -4.637 1 88.69 27 GLU B N 1
ATOM 3239 C CA . GLU B 1 27 ? 28.797 -5.297 -4.652 1 88.69 27 GLU B CA 1
ATOM 3240 C C . GLU B 1 27 ? 27.531 -4.867 -5.383 1 88.69 27 GLU B C 1
ATOM 3242 O O . GLU B 1 27 ? 27.266 -5.32 -6.5 1 88.69 27 GLU B O 1
ATOM 3247 N N . VAL B 1 28 ? 26.734 -4.066 -4.691 1 90 28 VAL B N 1
ATOM 3248 C CA . VAL B 1 28 ? 25.578 -3.492 -5.383 1 90 28 VAL B CA 1
ATOM 3249 C C . VAL B 1 28 ? 26.031 -2.32 -6.25 1 90 28 VAL B C 1
ATOM 3251 O O . VAL B 1 28 ? 26.422 -1.27 -5.734 1 90 28 VAL B O 1
ATOM 3254 N N . MET B 1 29 ? 25.906 -2.486 -7.465 1 87.5 29 MET B N 1
ATOM 3255 C CA . MET B 1 29 ? 26.344 -1.452 -8.398 1 87.5 29 MET B CA 1
ATOM 3256 C C . MET B 1 29 ? 25.25 -0.416 -8.617 1 87.5 29 MET B C 1
ATOM 3258 O O . MET B 1 29 ? 24.062 -0.748 -8.609 1 87.5 29 MET B O 1
ATOM 3262 N N . ASP B 1 30 ? 25.688 0.812 -8.711 1 89.94 30 ASP B N 1
ATOM 3263 C CA . ASP B 1 30 ? 24.781 1.857 -9.188 1 89.94 30 ASP B CA 1
ATOM 3264 C C . ASP B 1 30 ? 24.672 1.833 -10.711 1 89.94 30 ASP B C 1
ATOM 3266 O O . ASP B 1 30 ? 25.609 2.213 -11.414 1 89.94 30 ASP B O 1
ATOM 3270 N N . THR B 1 31 ? 23.562 1.401 -11.211 1 85.31 31 THR B N 1
ATOM 3271 C CA . THR B 1 31 ? 23.406 1.182 -12.648 1 85.31 31 THR B CA 1
ATOM 3272 C C . THR B 1 31 ? 22.875 2.436 -13.336 1 85.31 31 THR B C 1
ATOM 3274 O O . THR B 1 31 ? 22.828 2.506 -14.562 1 85.31 31 THR B O 1
ATOM 3277 N N . GLY B 1 32 ? 22.5 3.357 -12.562 1 81.56 32 GLY B N 1
ATOM 3278 C CA . GLY B 1 32 ? 22 4.605 -13.117 1 81.56 32 GLY B CA 1
ATOM 3279 C C . GLY B 1 32 ? 20.609 4.477 -13.719 1 81.56 32 GLY B C 1
ATOM 3280 O O . GLY B 1 32 ? 19.922 3.467 -13.516 1 81.56 32 GLY B O 1
ATOM 3281 N N . ASP B 1 33 ? 20.141 5.484 -14.469 1 76.75 33 ASP B N 1
ATOM 3282 C CA . ASP B 1 33 ? 18.766 5.633 -14.922 1 76.75 33 ASP B CA 1
ATOM 3283 C C . ASP B 1 33 ? 18.438 4.609 -16 1 76.75 33 ASP B C 1
ATOM 3285 O O . ASP B 1 33 ? 17.266 4.301 -16.234 1 76.75 33 ASP B O 1
ATOM 3289 N N . ALA B 1 34 ? 19.5 4.059 -16.562 1 74.69 34 ALA B N 1
ATOM 3290 C CA . ALA B 1 34 ? 19.266 3.125 -17.656 1 74.69 34 ALA B CA 1
ATOM 3291 C C . ALA B 1 34 ? 19.188 1.688 -17.156 1 74.69 34 ALA B C 1
ATOM 3293 O O . ALA B 1 34 ? 18.859 0.773 -17.906 1 74.69 34 ALA B O 1
ATOM 3294 N N . GLY B 1 35 ? 19.438 1.602 -15.945 1 78.25 35 GLY B N 1
ATOM 3295 C CA . GLY B 1 35 ? 19.453 0.259 -15.383 1 78.25 35 GLY B CA 1
ATOM 3296 C C . GLY B 1 35 ? 18.125 -0.163 -14.805 1 78.25 35 GLY B C 1
ATOM 3297 O O . GLY B 1 35 ? 17.094 0.458 -15.086 1 78.25 35 GLY B O 1
ATOM 3298 N N . PRO B 1 36 ? 18.141 -1.317 -14.109 1 85.81 36 PRO B N 1
ATOM 3299 C CA . PRO B 1 36 ? 16.922 -1.797 -13.453 1 85.81 36 PRO B CA 1
ATOM 3300 C C . PRO B 1 36 ? 16.453 -0.857 -12.352 1 85.81 36 PRO B C 1
ATOM 3302 O O . PRO B 1 36 ? 17.156 0.083 -11.984 1 85.81 36 PRO B O 1
ATOM 3305 N N . LEU B 1 37 ? 15.266 -1.091 -11.977 1 93.19 37 LEU B N 1
ATOM 3306 C CA . LEU B 1 37 ? 14.789 -0.36 -10.812 1 93.19 37 LEU B CA 1
ATOM 3307 C C . LEU B 1 37 ? 15.695 -0.607 -9.609 1 93.19 37 LEU B C 1
ATOM 3309 O O . LEU B 1 37 ? 16.094 -1.745 -9.352 1 93.19 37 LEU B O 1
ATOM 3313 N N . GLN B 1 38 ? 16.156 0.431 -8.969 1 94.88 38 GLN B N 1
ATOM 3314 C CA . GLN B 1 38 ? 16.922 0.308 -7.73 1 94.88 38 GLN B CA 1
ATOM 3315 C C . GLN B 1 38 ? 16.219 1.024 -6.582 1 94.88 38 GLN B C 1
ATOM 3317 O O . GLN B 1 38 ? 15.656 2.104 -6.77 1 94.88 38 GLN B O 1
ATOM 3322 N N . GLY B 1 39 ? 16.172 0.349 -5.504 1 96.25 39 GLY B N 1
ATOM 3323 C CA . GLY B 1 39 ? 15.531 0.889 -4.316 1 96.25 39 GLY B CA 1
ATOM 3324 C C . GLY B 1 39 ? 16.422 0.833 -3.084 1 96.25 39 GLY B C 1
ATOM 3325 O O . GLY B 1 39 ? 17.484 0.203 -3.105 1 96.25 39 GLY B O 1
ATOM 3326 N N . ARG B 1 40 ? 16.031 1.573 -2.117 1 97.5 40 ARG B N 1
ATOM 3327 C CA . ARG B 1 40 ? 16.703 1.649 -0.822 1 97.5 40 ARG B CA 1
ATOM 3328 C C . ARG B 1 40 ? 15.719 1.433 0.319 1 97.5 40 ARG B C 1
ATOM 3330 O O . ARG B 1 40 ? 14.594 1.935 0.277 1 97.5 40 ARG B O 1
ATOM 3337 N N . ILE B 1 41 ? 16.031 0.579 1.231 1 98.19 41 ILE B N 1
ATOM 3338 C CA . ILE B 1 41 ? 15.328 0.49 2.51 1 98.19 41 ILE B CA 1
ATOM 3339 C C . ILE B 1 41 ? 16.172 1.157 3.6 1 98.19 41 ILE B C 1
ATOM 3341 O O . ILE B 1 41 ? 17.344 0.823 3.785 1 98.19 41 ILE B O 1
ATOM 3345 N N . LYS B 1 42 ? 15.672 2.121 4.191 1 97.25 42 LYS B N 1
ATOM 3346 C CA . LYS B 1 42 ? 16.328 2.818 5.285 1 97.25 42 LYS B CA 1
ATOM 3347 C C . LYS B 1 42 ? 15.359 3.109 6.426 1 97.25 42 LYS B C 1
ATOM 3349 O O . LYS B 1 42 ? 14.32 3.734 6.215 1 97.25 42 LYS B O 1
ATOM 3354 N N . ASN B 1 43 ? 15.672 2.609 7.617 1 95.94 43 ASN B N 1
ATOM 3355 C CA . ASN B 1 43 ? 14.852 2.811 8.805 1 95.94 43 ASN B CA 1
ATOM 3356 C C . ASN B 1 43 ? 13.406 2.4 8.562 1 95.94 43 ASN B C 1
ATOM 3358 O O . ASN B 1 43 ? 12.484 3.15 8.883 1 95.94 43 ASN B O 1
ATOM 3362 N N . GLY B 1 44 ? 13.242 1.302 7.891 1 96.69 44 GLY B N 1
ATOM 3363 C CA . GLY B 1 44 ? 11.93 0.724 7.684 1 96.69 44 GLY B CA 1
ATOM 3364 C C . GLY B 1 44 ? 11.125 1.432 6.609 1 96.69 44 GLY B C 1
ATOM 3365 O O . GLY B 1 44 ? 9.914 1.222 6.488 1 96.69 44 GLY B O 1
ATOM 3366 N N . LYS B 1 45 ? 11.773 2.338 5.895 1 97.75 45 LYS B N 1
ATOM 3367 C CA . LYS B 1 45 ? 11.109 3.064 4.812 1 97.75 45 LYS B CA 1
ATOM 3368 C C . LYS B 1 45 ? 11.656 2.641 3.451 1 97.75 45 LYS B C 1
ATOM 3370 O O . LYS B 1 45 ? 12.852 2.391 3.307 1 97.75 45 LYS B O 1
ATOM 3375 N N . LEU B 1 46 ? 10.742 2.539 2.467 1 98.5 46 LEU B N 1
ATOM 3376 C CA . LEU B 1 46 ? 11.102 2.146 1.109 1 98.5 46 LEU B CA 1
ATOM 3377 C C . LEU B 1 46 ? 11.281 3.371 0.22 1 98.5 46 LEU B C 1
ATOM 3379 O O . LEU B 1 46 ? 10.414 4.246 0.173 1 98.5 46 LEU B O 1
ATOM 3383 N N . TYR B 1 47 ? 12.438 3.463 -0.414 1 98.25 47 TYR B N 1
ATOM 3384 C CA . TYR B 1 47 ? 12.773 4.531 -1.352 1 98.25 47 TYR B CA 1
ATOM 3385 C C . TYR B 1 47 ? 13.031 3.969 -2.746 1 98.25 47 TYR B C 1
ATOM 3387 O O . TYR B 1 47 ? 13.602 2.887 -2.891 1 98.25 47 TYR B O 1
ATOM 3395 N N . ILE B 1 48 ? 12.602 4.711 -3.748 1 97.5 48 ILE B N 1
ATOM 3396 C CA . ILE B 1 48 ? 12.938 4.406 -5.133 1 97.5 48 ILE B CA 1
ATOM 3397 C C . ILE B 1 48 ? 14.078 5.312 -5.594 1 97.5 48 ILE B C 1
ATOM 3399 O O . ILE B 1 48 ? 13.938 6.535 -5.625 1 97.5 48 ILE B O 1
ATOM 3403 N N . VAL B 1 49 ? 15.18 4.711 -5.879 1 95.81 49 VAL B N 1
ATOM 3404 C CA . VAL B 1 49 ? 16.375 5.461 -6.246 1 95.81 49 VAL B CA 1
ATOM 3405 C C . VAL B 1 49 ? 16.391 5.719 -7.75 1 95.81 49 VAL B C 1
ATOM 3407 O O . VAL B 1 49 ? 16.672 6.836 -8.195 1 95.81 49 VAL B O 1
ATOM 3410 N N . ASN B 1 50 ? 16.125 4.664 -8.516 1 93.06 50 ASN B N 1
ATOM 3411 C CA . ASN B 1 50 ? 15.992 4.742 -9.961 1 93.06 50 ASN B CA 1
ATOM 3412 C C . ASN B 1 50 ? 14.844 3.869 -10.469 1 93.06 50 ASN B C 1
ATOM 3414 O O . ASN B 1 50 ? 14.586 2.801 -9.914 1 93.06 50 ASN B O 1
ATOM 3418 N N . ALA B 1 51 ? 14.148 4.379 -11.422 1 93.31 51 ALA B N 1
ATOM 3419 C CA . ALA B 1 51 ? 13.062 3.635 -12.047 1 93.31 51 ALA B CA 1
ATOM 3420 C C . ALA B 1 51 ? 12.906 4.008 -13.523 1 93.31 51 ALA B C 1
ATOM 3422 O O . ALA B 1 51 ? 13.117 5.164 -13.898 1 93.31 51 ALA B O 1
ATOM 3423 N N . GLN B 1 52 ? 12.492 3.102 -14.305 1 91.25 52 GLN B N 1
ATOM 3424 C CA . GLN B 1 52 ? 12.18 3.387 -15.703 1 91.25 52 GLN B CA 1
ATOM 3425 C C . GLN B 1 52 ? 10.961 4.309 -15.812 1 91.25 52 GLN B C 1
ATOM 3427 O O . GLN B 1 52 ? 10.055 4.25 -14.984 1 91.25 52 GLN B O 1
ATOM 3432 N N . ARG B 1 53 ? 10.953 5.113 -16.938 1 92.56 53 ARG B N 1
ATOM 3433 C CA . ARG B 1 53 ? 9.789 5.957 -17.188 1 92.56 53 ARG B CA 1
ATOM 3434 C C . ARG B 1 53 ? 8.57 5.113 -17.547 1 92.56 53 ARG B C 1
ATOM 3436 O O . ARG B 1 53 ? 8.703 4.07 -18.188 1 92.56 53 ARG B O 1
ATOM 3443 N N . ARG B 1 54 ? 7.426 5.559 -17.109 1 90.38 54 ARG B N 1
ATOM 3444 C CA . ARG B 1 54 ? 6.188 4.852 -17.422 1 90.38 54 ARG B CA 1
ATOM 3445 C C . ARG B 1 54 ? 6.031 4.652 -18.922 1 90.38 54 ARG B C 1
ATOM 3447 O O . ARG B 1 54 ? 5.559 3.605 -19.359 1 90.38 54 ARG B O 1
ATOM 3454 N N . SER B 1 55 ? 6.477 5.629 -19.641 1 90.94 55 SER B N 1
ATOM 3455 C CA . SER B 1 55 ? 6.316 5.625 -21.094 1 90.94 55 SER B CA 1
ATOM 3456 C C . SER B 1 55 ? 7.195 4.559 -21.75 1 90.94 55 SER B C 1
ATOM 3458 O O . SER B 1 55 ? 6.965 4.176 -22.891 1 90.94 55 SER B O 1
ATOM 3460 N N . ASP B 1 56 ? 8.172 4.082 -21 1 90.81 56 ASP B N 1
ATOM 3461 C CA . ASP B 1 56 ? 9.109 3.104 -21.531 1 90.81 56 ASP B CA 1
ATOM 3462 C C . ASP B 1 56 ? 8.641 1.679 -21.25 1 90.81 56 ASP B C 1
ATOM 3464 O O . ASP B 1 56 ? 9.273 0.713 -21.672 1 90.81 56 ASP B O 1
ATOM 3468 N N . LEU B 1 57 ? 7.531 1.564 -20.609 1 91.06 57 LEU B N 1
ATOM 3469 C CA . LEU B 1 57 ? 7.082 0.251 -20.156 1 91.06 57 LEU B CA 1
ATOM 3470 C C . LEU B 1 57 ? 5.727 -0.094 -20.75 1 91.06 57 LEU B C 1
ATOM 3472 O O . LEU B 1 57 ? 4.863 0.775 -20.891 1 91.06 57 LEU B O 1
ATOM 3476 N N . SER B 1 58 ? 5.621 -1.354 -21.156 1 92 58 SER B N 1
ATOM 3477 C CA . SER B 1 58 ? 4.289 -1.844 -21.5 1 92 58 SER B CA 1
ATOM 3478 C C . SER B 1 58 ? 3.375 -1.854 -20.281 1 92 58 SER B C 1
ATOM 3480 O O . SER B 1 58 ? 3.84 -1.712 -19.141 1 92 58 SER B O 1
ATOM 3482 N N . ALA B 1 59 ? 2.107 -1.973 -20.484 1 90.75 59 ALA B N 1
ATOM 3483 C CA . ALA B 1 59 ? 1.136 -2.053 -19.406 1 90.75 59 ALA B CA 1
ATOM 3484 C C . ALA B 1 59 ? 1.459 -3.211 -18.469 1 90.75 59 ALA B C 1
ATOM 3486 O O . ALA B 1 59 ? 1.343 -3.082 -17.25 1 90.75 59 ALA B O 1
ATOM 3487 N N . GLU B 1 60 ? 1.875 -4.289 -19.031 1 89.69 60 GLU B N 1
ATOM 3488 C CA . GLU B 1 60 ? 2.205 -5.469 -18.234 1 89.69 60 GLU B CA 1
ATOM 3489 C C . GLU B 1 60 ? 3.439 -5.227 -17.375 1 89.69 60 GLU B C 1
ATOM 3491 O O . GLU B 1 60 ? 3.479 -5.633 -16.203 1 89.69 60 GLU B O 1
ATOM 3496 N N . MET B 1 61 ? 4.398 -4.562 -17.984 1 91.94 61 MET B N 1
ATOM 3497 C CA . MET B 1 61 ? 5.621 -4.254 -17.25 1 91.94 61 MET B CA 1
ATOM 3498 C C . MET B 1 61 ? 5.34 -3.295 -16.094 1 91.94 61 MET B C 1
ATOM 3500 O O . MET B 1 61 ? 5.902 -3.439 -15.008 1 91.94 61 MET B O 1
ATOM 3504 N N . LEU B 1 62 ? 4.43 -2.336 -16.406 1 93.75 62 LEU B N 1
ATOM 3505 C CA . LEU B 1 62 ? 4.043 -1.389 -15.367 1 93.75 62 LEU B CA 1
ATOM 3506 C C . LEU B 1 62 ? 3.34 -2.102 -14.211 1 93.75 62 LEU B C 1
ATOM 3508 O O . LEU B 1 62 ? 3.615 -1.822 -13.047 1 93.75 62 LEU B O 1
ATOM 3512 N N . ASN B 1 63 ? 2.494 -3.014 -14.555 1 94.25 63 ASN B N 1
ATOM 3513 C CA . ASN B 1 63 ? 1.795 -3.791 -13.539 1 94.25 63 ASN B CA 1
ATOM 3514 C C . ASN B 1 63 ? 2.764 -4.637 -12.711 1 94.25 63 ASN B C 1
ATOM 3516 O O . ASN B 1 63 ? 2.65 -4.695 -11.484 1 94.25 63 ASN B O 1
ATOM 3520 N N . SER B 1 64 ? 3.697 -5.211 -13.406 1 94.94 64 SER B N 1
ATOM 3521 C CA . SER B 1 64 ? 4.703 -6.039 -12.75 1 94.94 64 SER B CA 1
ATOM 3522 C C . SER B 1 64 ? 5.535 -5.215 -11.773 1 94.94 64 SER B C 1
ATOM 3524 O O . SER B 1 64 ? 5.715 -5.609 -10.617 1 94.94 64 SER B O 1
ATOM 3526 N N . ARG B 1 65 ? 6.039 -4.109 -12.188 1 95.06 65 ARG B N 1
ATOM 3527 C CA . ARG B 1 65 ? 6.844 -3.229 -11.352 1 95.06 65 ARG B CA 1
ATOM 3528 C C . ARG B 1 65 ? 6.055 -2.764 -10.133 1 95.06 65 ARG B C 1
ATOM 3530 O O . ARG B 1 65 ? 6.516 -2.908 -8.992 1 95.06 65 ARG B O 1
ATOM 3537 N N . THR B 1 66 ? 4.863 -2.275 -10.445 1 96.44 66 THR B N 1
ATOM 3538 C CA . THR B 1 66 ? 4.035 -1.682 -9.398 1 96.44 66 THR B CA 1
ATOM 3539 C C . THR B 1 66 ? 3.584 -2.74 -8.398 1 96.44 66 THR B C 1
ATOM 3541 O O . THR B 1 66 ? 3.65 -2.525 -7.184 1 96.44 66 THR B O 1
ATOM 3544 N N . GLY B 1 67 ? 3.17 -3.896 -8.906 1 97.5 67 GLY B N 1
ATOM 3545 C CA . GLY B 1 67 ? 2.76 -4.98 -8.031 1 97.5 67 GLY B CA 1
ATOM 3546 C C . GLY B 1 67 ? 3.871 -5.465 -7.117 1 97.5 67 GLY B C 1
ATOM 3547 O O . GLY B 1 67 ? 3.65 -5.699 -5.926 1 97.5 67 GLY B O 1
ATOM 3548 N N . SER B 1 68 ? 5.074 -5.559 -7.645 1 97.25 68 SER B N 1
ATOM 3549 C CA . SER B 1 68 ? 6.219 -6.012 -6.859 1 97.25 68 SER B CA 1
ATOM 3550 C C . SER B 1 68 ? 6.566 -5.016 -5.762 1 97.25 68 SER B C 1
ATOM 3552 O O . SER B 1 68 ? 6.855 -5.406 -4.629 1 97.25 68 SER B O 1
ATOM 3554 N N . LEU B 1 69 ? 6.508 -3.746 -6.113 1 98.19 69 LEU B N 1
ATOM 3555 C CA . LEU B 1 69 ? 6.828 -2.715 -5.133 1 98.19 69 LEU B CA 1
ATOM 3556 C C . LEU B 1 69 ? 5.785 -2.678 -4.02 1 98.19 69 LEU B C 1
ATOM 3558 O O . LEU B 1 69 ? 6.121 -2.455 -2.855 1 98.19 69 LEU B O 1
ATOM 3562 N N . HIS B 1 70 ? 4.523 -2.891 -4.402 1 98.38 70 HIS B N 1
ATOM 3563 C CA . HIS B 1 70 ? 3.479 -2.943 -3.385 1 98.38 70 HIS B CA 1
ATOM 3564 C C . HIS B 1 70 ? 3.678 -4.133 -2.451 1 98.38 70 HIS B C 1
ATOM 3566 O O . HIS B 1 70 ? 3.473 -4.016 -1.24 1 98.38 70 HIS B O 1
ATOM 3572 N N . GLN B 1 71 ? 4.066 -5.277 -2.984 1 98.5 71 GLN B N 1
ATOM 3573 C CA . GLN B 1 71 ? 4.359 -6.441 -2.156 1 98.5 71 GLN B CA 1
ATOM 3574 C C . GLN B 1 71 ? 5.473 -6.141 -1.159 1 98.5 71 GLN B C 1
ATOM 3576 O O . GLN B 1 71 ? 5.348 -6.438 0.031 1 98.5 71 GLN B O 1
ATOM 3581 N N . LEU B 1 72 ? 6.488 -5.586 -1.687 1 98.62 72 LEU B N 1
ATOM 3582 C CA . LEU B 1 72 ? 7.648 -5.262 -0.864 1 98.62 72 LEU B CA 1
ATOM 3583 C C . LEU B 1 72 ? 7.277 -4.273 0.236 1 98.62 72 LEU B C 1
ATOM 3585 O O . LEU B 1 72 ? 7.617 -4.48 1.402 1 98.62 72 LEU B O 1
ATOM 3589 N N . HIS B 1 73 ? 6.574 -3.23 -0.152 1 98.69 73 HIS B N 1
ATOM 3590 C CA . HIS B 1 73 ? 6.145 -2.227 0.815 1 98.69 73 HIS B CA 1
ATOM 3591 C C . HIS B 1 73 ? 5.277 -2.846 1.905 1 98.69 73 HIS B C 1
ATOM 3593 O O . HIS B 1 73 ? 5.469 -2.568 3.092 1 98.69 73 HIS B O 1
ATOM 3599 N N . ARG B 1 74 ? 4.316 -3.697 1.521 1 97.88 74 ARG B N 1
ATOM 3600 C CA . ARG B 1 74 ? 3.445 -4.367 2.482 1 97.88 74 ARG B CA 1
ATOM 3601 C C . ARG B 1 74 ? 4.254 -5.219 3.455 1 97.88 74 ARG B C 1
ATOM 3603 O O . ARG B 1 74 ? 3.982 -5.223 4.656 1 97.88 74 ARG B O 1
ATOM 3610 N N . ALA B 1 75 ? 5.27 -5.926 2.928 1 98.44 75 ALA B N 1
ATOM 3611 C CA . ALA B 1 75 ? 6.105 -6.766 3.781 1 98.44 75 ALA B CA 1
ATOM 3612 C C . ALA B 1 75 ? 6.852 -5.926 4.816 1 98.44 75 ALA B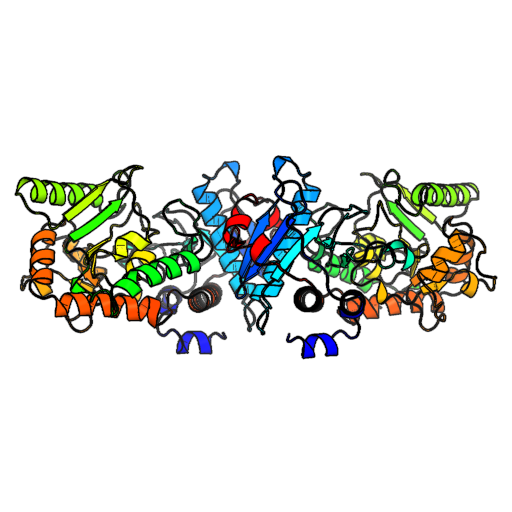 C 1
ATOM 3614 O O . ALA B 1 75 ? 7.027 -6.348 5.961 1 98.44 75 ALA B O 1
ATOM 3615 N N . ILE B 1 76 ? 7.246 -4.738 4.414 1 98.31 76 ILE B N 1
ATOM 3616 C CA . ILE B 1 76 ? 8.016 -3.857 5.289 1 98.31 76 ILE B CA 1
ATOM 3617 C C . ILE B 1 76 ? 7.102 -3.287 6.371 1 98.31 76 ILE B C 1
ATOM 3619 O O . ILE B 1 76 ? 7.406 -3.383 7.562 1 98.31 76 ILE B O 1
ATOM 3623 N N . VAL B 1 77 ? 5.914 -2.781 6 1 96.5 77 VAL B N 1
ATOM 3624 C CA . VAL B 1 77 ? 5.094 -2.023 6.938 1 96.5 77 VAL B CA 1
ATOM 3625 C C . VAL B 1 77 ? 4.395 -2.98 7.898 1 96.5 77 VAL B C 1
ATOM 3627 O O . VAL B 1 77 ? 4.004 -2.588 9 1 96.5 77 VAL B O 1
ATOM 3630 N N . THR B 1 78 ? 4.285 -4.277 7.52 1 96.56 78 THR B N 1
ATOM 3631 C CA . THR B 1 78 ? 3.596 -5.238 8.375 1 96.56 78 THR B CA 1
ATOM 3632 C C . THR B 1 78 ? 4.594 -6.039 9.203 1 96.56 78 THR B C 1
ATOM 3634 O O . THR B 1 78 ? 4.203 -6.938 9.953 1 96.56 78 THR B O 1
ATOM 3637 N N . SER B 1 79 ? 5.879 -5.75 9.062 1 97.25 79 SER B N 1
ATOM 3638 C CA . SER B 1 79 ? 6.879 -6.527 9.789 1 97.25 79 SER B CA 1
ATOM 3639 C C . SER B 1 79 ? 6.812 -6.246 11.289 1 97.25 79 SER B C 1
ATOM 3641 O O . SER B 1 79 ? 6.773 -5.09 11.711 1 97.25 79 SER B O 1
ATOM 3643 N N . PRO B 1 80 ? 6.809 -7.23 12.125 1 95.06 80 PRO B N 1
ATOM 3644 C CA . PRO B 1 80 ? 6.859 -7.023 13.57 1 95.06 80 PRO B CA 1
ATOM 3645 C C . PRO B 1 80 ? 8.281 -6.766 14.078 1 95.06 80 PRO B C 1
ATOM 3647 O O . PRO B 1 80 ? 8.477 -6.488 15.266 1 95.06 80 PRO B O 1
ATOM 3650 N N . GLU B 1 81 ? 9.242 -6.926 13.164 1 97.12 81 GLU B N 1
ATOM 3651 C CA . GLU B 1 81 ? 10.656 -6.746 13.492 1 97.12 81 GLU B CA 1
ATOM 3652 C C . GLU B 1 81 ? 11.305 -5.703 12.586 1 97.12 81 GLU B C 1
ATOM 3654 O O . GLU B 1 81 ? 10.828 -5.457 11.477 1 97.12 81 GLU B O 1
ATOM 3659 N N . PRO B 1 82 ? 12.414 -5.102 13.062 1 97.19 82 PRO B N 1
ATOM 3660 C CA . PRO B 1 82 ? 13.109 -4.152 12.195 1 97.19 82 PRO B CA 1
ATOM 3661 C C . PRO B 1 82 ? 13.602 -4.789 10.898 1 97.19 82 PRO B C 1
ATOM 3663 O O . PRO B 1 82 ? 14.055 -5.938 10.906 1 97.19 82 PRO B O 1
ATOM 3666 N N . ILE B 1 83 ? 13.445 -4.109 9.844 1 97.88 83 ILE B N 1
ATOM 3667 C CA . ILE B 1 83 ? 13.945 -4.5 8.531 1 97.88 83 ILE B CA 1
ATOM 3668 C C . ILE B 1 83 ? 15.312 -3.863 8.289 1 97.88 83 ILE B C 1
ATOM 3670 O O . ILE B 1 83 ? 15.492 -2.662 8.508 1 97.88 83 ILE B O 1
ATOM 3674 N N . PRO B 1 84 ? 16.297 -4.629 7.922 1 98.06 84 PRO B N 1
ATOM 3675 C CA . PRO B 1 84 ? 17.625 -4.051 7.738 1 98.06 84 PRO B CA 1
ATOM 3676 C C . PRO B 1 84 ? 17.688 -3.041 6.594 1 98.06 84 PRO B C 1
ATOM 3678 O O . PRO B 1 84 ? 16.984 -3.199 5.594 1 98.06 84 PRO B O 1
ATOM 3681 N N . ASP B 1 85 ? 18.578 -2.023 6.77 1 96.94 85 ASP B N 1
ATOM 3682 C CA . ASP B 1 85 ? 18.875 -1.061 5.715 1 96.94 85 ASP B CA 1
ATOM 3683 C C . ASP B 1 85 ? 19.641 -1.716 4.566 1 96.94 85 ASP B C 1
ATOM 3685 O O . ASP B 1 85 ? 20.516 -2.553 4.797 1 96.94 85 ASP B O 1
ATOM 3689 N N . THR B 1 86 ? 19.312 -1.347 3.359 1 96.81 86 THR B N 1
ATOM 3690 C CA . THR B 1 86 ? 20.047 -1.873 2.211 1 96.81 86 THR B CA 1
ATOM 3691 C C . THR B 1 86 ? 19.672 -1.122 0.938 1 96.81 86 THR B C 1
ATOM 3693 O O . THR B 1 86 ? 18.812 -0.231 0.97 1 96.81 86 THR B O 1
ATOM 3696 N N . ILE B 1 87 ? 20.422 -1.314 -0.088 1 96.5 87 ILE B N 1
ATOM 3697 C CA . ILE B 1 87 ? 20.094 -0.92 -1.452 1 96.5 87 ILE B CA 1
ATOM 3698 C C . ILE B 1 87 ? 19.938 -2.164 -2.324 1 96.5 87 ILE B C 1
ATOM 3700 O O . ILE B 1 87 ? 20.703 -3.119 -2.201 1 96.5 87 ILE B O 1
ATOM 3704 N N . PHE B 1 88 ? 18.906 -2.162 -3.143 1 94.88 88 PHE B N 1
ATOM 3705 C CA . PHE B 1 88 ? 18.656 -3.367 -3.926 1 94.88 88 PHE B CA 1
ATOM 3706 C C . PHE B 1 88 ? 18.359 -3.018 -5.375 1 94.88 88 PHE B C 1
ATOM 3708 O O . PHE B 1 88 ? 18.062 -1.863 -5.691 1 94.88 88 PHE B O 1
ATOM 3715 N N . SER B 1 89 ? 18.5 -3.982 -6.227 1 92.25 89 SER B N 1
ATOM 3716 C CA . SER B 1 89 ? 18.125 -3.922 -7.637 1 92.25 89 SER B CA 1
ATOM 3717 C C . SER B 1 89 ? 17.031 -4.93 -7.969 1 92.25 89 SER B C 1
ATOM 3719 O O . SER B 1 89 ? 17.125 -6.102 -7.594 1 92.25 89 SER B O 1
ATOM 3721 N N . LEU B 1 90 ? 16.031 -4.438 -8.617 1 92.19 90 LEU B N 1
ATOM 3722 C CA . LEU B 1 90 ? 14.867 -5.262 -8.945 1 92.19 90 LEU B CA 1
ATOM 3723 C C . LEU B 1 90 ? 14.719 -5.414 -10.453 1 92.19 90 LEU B C 1
ATOM 3725 O O . LEU B 1 90 ? 14.602 -4.418 -11.172 1 92.19 90 LEU B O 1
ATOM 3729 N N . ASN B 1 91 ? 14.75 -6.629 -10.906 1 89.19 91 ASN B N 1
ATOM 3730 C CA . ASN B 1 91 ? 14.414 -6.961 -12.281 1 89.19 91 ASN B CA 1
ATOM 3731 C C . ASN B 1 91 ? 12.992 -7.504 -12.398 1 89.19 91 ASN B C 1
ATOM 3733 O O . ASN B 1 91 ? 12.773 -8.703 -12.25 1 89.19 91 ASN B O 1
ATOM 3737 N N . PHE B 1 92 ? 12.078 -6.621 -12.781 1 87.75 92 PHE B N 1
ATOM 3738 C CA . PHE B 1 92 ? 10.664 -6.988 -12.828 1 87.75 92 PHE B CA 1
ATOM 3739 C C . PHE B 1 92 ? 10.266 -7.449 -14.219 1 87.75 92 PHE B C 1
ATOM 3741 O O . PHE B 1 92 ? 9.086 -7.625 -14.508 1 87.75 92 PHE B O 1
ATOM 3748 N N . GLN B 1 93 ? 11.273 -7.578 -15.047 1 82.25 93 GLN B N 1
ATOM 3749 C CA . GLN B 1 93 ? 11.039 -8.062 -16.406 1 82.25 93 GLN B CA 1
ATOM 3750 C C . GLN B 1 93 ? 11.367 -9.547 -16.516 1 82.25 93 GLN B C 1
ATOM 3752 O O . GLN B 1 93 ? 12.039 -10.109 -15.656 1 82.25 93 GLN B O 1
ATOM 3757 N N . ASP B 1 94 ? 10.719 -10.094 -17.516 1 70.38 94 ASP B N 1
ATOM 3758 C CA . ASP B 1 94 ? 11.023 -11.484 -17.828 1 70.38 94 ASP B CA 1
ATOM 3759 C C . ASP B 1 94 ? 12.32 -11.609 -18.609 1 70.38 94 ASP B C 1
ATOM 3761 O O . ASP B 1 94 ? 12.297 -11.891 -19.812 1 70.38 94 ASP B O 1
ATOM 3765 N N . SER B 1 95 ? 13.359 -10.984 -18.016 1 64.88 95 SER B N 1
ATOM 3766 C CA . SER B 1 95 ? 14.617 -11.016 -18.766 1 64.88 95 SER B CA 1
ATOM 3767 C C . SER B 1 95 ? 15.586 -12.031 -18.172 1 64.88 95 SER B C 1
ATOM 3769 O O . SER B 1 95 ? 15.984 -11.906 -17 1 64.88 95 SER B O 1
ATOM 3771 N N . PRO B 1 96 ? 15.82 -13.008 -19.031 1 57.56 96 PRO B N 1
ATOM 3772 C CA . PRO B 1 96 ? 16.625 -14.117 -18.516 1 57.56 96 PRO B CA 1
ATOM 3773 C C . PRO B 1 96 ? 18.031 -13.688 -18.109 1 57.56 96 PRO B C 1
ATOM 3775 O O . PRO B 1 96 ? 18.734 -14.414 -17.391 1 57.56 96 PRO B O 1
ATOM 3778 N N . LEU B 1 97 ? 18.422 -12.547 -18.688 1 55.72 97 LEU B N 1
ATOM 3779 C CA . LEU B 1 97 ? 19.844 -12.328 -18.469 1 55.72 97 LEU B CA 1
ATOM 3780 C C . LEU B 1 97 ? 20.094 -10.992 -17.766 1 55.72 97 LEU B C 1
ATOM 3782 O O . LEU B 1 97 ? 19.734 -9.938 -18.312 1 55.72 97 LEU B O 1
ATOM 3786 N N . SER B 1 98 ? 19.891 -11.109 -16.453 1 59.16 98 SER B N 1
ATOM 3787 C CA . SER B 1 98 ? 20.312 -9.906 -15.734 1 59.16 98 SER B CA 1
ATOM 3788 C C . SER B 1 98 ? 21.828 -9.844 -15.578 1 59.16 98 SER B C 1
ATOM 3790 O O . SER B 1 98 ? 22.469 -10.852 -15.297 1 59.16 98 SER B O 1
ATOM 3792 N N . ASP B 1 99 ? 22.469 -8.867 -16.188 1 58.31 99 ASP B N 1
ATOM 3793 C CA . ASP B 1 99 ? 23.922 -8.719 -16.141 1 58.31 99 ASP B CA 1
ATOM 3794 C C . ASP B 1 99 ? 24.406 -8.406 -14.734 1 58.31 99 ASP B C 1
ATOM 3796 O O . ASP B 1 99 ? 25.609 -8.297 -14.492 1 58.31 99 ASP B O 1
ATOM 3800 N N . GLY B 1 100 ? 23.531 -8.531 -13.766 1 62.75 100 GLY B N 1
ATOM 3801 C CA . GLY B 1 100 ? 24.016 -8.156 -12.453 1 62.75 100 GLY B CA 1
ATOM 3802 C C . GLY B 1 100 ? 23.203 -8.742 -11.32 1 62.75 100 GLY B C 1
ATOM 3803 O O . GLY B 1 100 ? 22.406 -9.672 -11.531 1 62.75 100 GLY B O 1
ATOM 3804 N N . TYR B 1 101 ? 23.625 -8.305 -10.125 1 75.62 101 TYR B N 1
ATOM 3805 C CA . TYR B 1 101 ? 22.953 -8.711 -8.891 1 75.62 101 TYR B CA 1
ATOM 3806 C C . TYR B 1 101 ? 21.562 -8.086 -8.797 1 75.62 101 TYR B C 1
ATOM 3808 O O . TYR B 1 101 ? 21.422 -6.863 -8.836 1 75.62 101 TYR B O 1
ATOM 3816 N N . SER B 1 102 ? 20.656 -9 -8.898 1 86.5 102 SER B N 1
ATOM 3817 C CA . SER B 1 102 ? 19.297 -8.469 -8.844 1 86.5 102 SER B CA 1
ATOM 3818 C C . SER B 1 102 ? 18.344 -9.445 -8.156 1 86.5 102 SER B C 1
ATOM 3820 O O . SER B 1 102 ? 18.719 -10.586 -7.879 1 86.5 102 SER B O 1
ATOM 3822 N N . ILE B 1 103 ? 17.312 -8.883 -7.801 1 93.06 103 ILE B N 1
ATOM 3823 C CA . ILE B 1 103 ? 16.141 -9.656 -7.395 1 93.06 103 ILE B CA 1
ATOM 3824 C C . ILE B 1 103 ? 15.188 -9.812 -8.578 1 93.06 103 ILE B C 1
ATOM 3826 O O . ILE B 1 103 ? 14.781 -8.82 -9.188 1 93.06 103 ILE B O 1
ATOM 3830 N N . GLY B 1 104 ? 14.93 -11.055 -8.977 1 92.44 104 GLY B N 1
ATOM 3831 C CA . GLY B 1 104 ? 14.078 -11.289 -10.125 1 92.44 104 GLY B CA 1
ATOM 3832 C C . GLY B 1 104 ? 13.062 -12.391 -9.906 1 92.44 104 GLY B C 1
ATOM 3833 O O . GLY B 1 104 ? 12.984 -12.961 -8.82 1 92.44 104 GLY B O 1
ATOM 3834 N N . TYR B 1 105 ? 12.281 -12.719 -10.977 1 93.19 105 TYR B N 1
ATOM 3835 C CA . TYR B 1 105 ? 11.211 -13.695 -10.852 1 93.19 105 TYR B CA 1
ATOM 3836 C C . TYR B 1 105 ? 11.727 -15.109 -11.094 1 93.19 105 TYR B C 1
ATOM 3838 O O . TYR B 1 105 ? 11.07 -16.094 -10.734 1 93.19 105 TYR B O 1
ATOM 3846 N N . SER B 1 106 ? 12.891 -15.164 -11.781 1 91.5 106 SER B N 1
ATOM 3847 C CA . SER B 1 106 ? 13.406 -16.484 -12.117 1 91.5 106 SER B CA 1
ATOM 3848 C C . SER B 1 106 ? 14.93 -16.469 -12.234 1 91.5 106 SER B C 1
ATOM 3850 O O . SER B 1 106 ? 15.539 -15.406 -12.359 1 91.5 106 SER B O 1
ATOM 3852 N N . ARG B 1 107 ? 15.469 -17.609 -12.094 1 89.19 107 ARG B N 1
ATOM 3853 C CA . ARG B 1 107 ? 16.891 -17.844 -12.328 1 89.19 107 ARG B CA 1
ATOM 3854 C C . ARG B 1 107 ? 17.141 -19.25 -12.875 1 89.19 107 ARG B C 1
ATOM 3856 O O . ARG B 1 107 ? 16.312 -20.141 -12.672 1 89.19 107 ARG B O 1
ATOM 3863 N N . PRO B 1 108 ? 18.219 -19.453 -13.531 1 88.62 108 PRO B N 1
ATOM 3864 C CA . PRO B 1 108 ? 18.484 -20.797 -14.062 1 88.62 108 PRO B CA 1
ATOM 3865 C C . PRO B 1 108 ? 18.531 -21.859 -12.969 1 88.62 108 PRO B C 1
ATOM 3867 O O . PRO B 1 108 ? 19.078 -21.609 -11.891 1 88.62 108 PRO B O 1
ATOM 3870 N N . ALA B 1 109 ? 17.969 -23.031 -13.258 1 90.88 109 ALA B N 1
ATOM 3871 C CA . ALA B 1 109 ? 18 -24.156 -12.336 1 90.88 109 ALA B CA 1
ATOM 3872 C C . ALA B 1 109 ? 19.375 -24.812 -12.312 1 90.88 109 ALA B C 1
ATOM 3874 O O . ALA B 1 109 ? 19.828 -25.266 -11.266 1 90.88 109 ALA B O 1
ATOM 3875 N N . ASP B 1 110 ? 19.984 -24.859 -13.477 1 88.69 110 ASP B N 1
ATOM 3876 C CA . ASP B 1 110 ? 21.328 -25.438 -13.602 1 88.69 110 ASP B CA 1
ATOM 3877 C C . ASP B 1 110 ? 22.375 -24.562 -12.914 1 88.69 110 ASP B C 1
ATOM 3879 O O . ASP B 1 110 ? 22.594 -23.422 -13.32 1 88.69 110 ASP B O 1
ATOM 3883 N N . PRO B 1 111 ? 22.938 -25.062 -11.891 1 81.12 111 PRO B N 1
ATOM 3884 C CA . PRO B 1 111 ? 23.922 -24.266 -11.156 1 81.12 111 PRO B CA 1
ATOM 3885 C C . PRO B 1 111 ? 25.031 -23.719 -12.055 1 81.12 111 PRO B C 1
ATOM 3887 O O . PRO B 1 111 ? 25.641 -22.703 -11.734 1 81.12 111 PRO B O 1
ATOM 3890 N N . ARG B 1 112 ? 25.312 -24.359 -13.211 1 78.94 112 ARG B N 1
ATOM 3891 C CA . ARG B 1 112 ? 26.375 -23.922 -14.102 1 78.94 112 ARG B CA 1
ATOM 3892 C C . ARG B 1 112 ? 26 -22.641 -14.836 1 78.94 112 ARG B C 1
ATOM 3894 O O . ARG B 1 112 ? 26.875 -21.938 -15.359 1 78.94 112 ARG B O 1
ATOM 3901 N N . LEU B 1 113 ? 24.703 -22.422 -14.852 1 76.31 113 LEU B N 1
ATOM 3902 C CA . LEU B 1 113 ? 24.219 -21.281 -15.609 1 76.31 113 LEU B CA 1
ATOM 3903 C C . LEU B 1 113 ? 23.984 -20.078 -14.695 1 76.31 113 LEU B C 1
ATOM 3905 O O . LEU B 1 113 ? 23.641 -19 -15.164 1 76.31 113 LEU B O 1
ATOM 3909 N N . ARG B 1 114 ? 24.047 -20.312 -13.484 1 70.88 114 ARG B N 1
ATOM 3910 C CA . ARG B 1 114 ? 23.766 -19.234 -12.531 1 70.88 114 ARG B CA 1
ATOM 3911 C C . ARG B 1 114 ? 24.953 -18.281 -12.43 1 70.88 114 ARG B C 1
ATOM 3913 O O . ARG B 1 114 ? 24.828 -17.203 -11.859 1 70.88 114 ARG B O 1
ATOM 3920 N N . GLY B 1 115 ? 25.906 -18.562 -13.391 1 60.06 115 GLY B N 1
ATOM 3921 C CA . GLY B 1 115 ? 27.078 -17.703 -13.461 1 60.06 115 GLY B CA 1
ATOM 3922 C C . GLY B 1 115 ? 27.891 -17.703 -12.18 1 60.06 115 GLY B C 1
ATOM 3923 O O . GLY B 1 115 ? 28.703 -16.812 -11.961 1 60.06 115 GLY B O 1
ATOM 3924 N N . ASP B 1 116 ? 27.484 -18.516 -11.133 1 53.06 116 ASP B N 1
ATOM 3925 C CA . ASP B 1 116 ? 28.203 -18.516 -9.859 1 53.06 116 ASP B CA 1
ATOM 3926 C C . ASP B 1 116 ? 29.703 -18.75 -10.07 1 53.06 116 ASP B C 1
ATOM 3928 O O . ASP B 1 116 ? 30.531 -18.25 -9.297 1 53.06 116 ASP B O 1
ATOM 3932 N N . ASP B 1 117 ? 30.031 -19.531 -11.141 1 49.41 117 ASP B N 1
ATOM 3933 C CA . ASP B 1 117 ? 31.438 -19.922 -11.297 1 49.41 117 ASP B CA 1
ATOM 3934 C C . ASP B 1 117 ? 32.219 -18.828 -12.016 1 49.41 117 ASP B C 1
ATOM 3936 O O . ASP B 1 117 ? 33.469 -18.766 -11.906 1 49.41 117 ASP B O 1
ATOM 3940 N N . LEU B 1 118 ? 31.625 -18.031 -12.984 1 49.22 118 LEU B N 1
ATOM 3941 C CA . LEU B 1 118 ? 32.469 -17.188 -13.836 1 49.22 118 LEU B CA 1
ATOM 3942 C C . LEU B 1 118 ? 32.312 -15.719 -13.469 1 49.22 118 LEU B C 1
ATOM 3944 O O . LEU B 1 118 ? 33.156 -14.898 -13.82 1 49.22 118 LEU B O 1
ATOM 3948 N N . ASN B 1 119 ? 31.219 -15.359 -12.977 1 55.62 119 ASN B N 1
ATOM 3949 C CA . ASN B 1 119 ? 31.047 -13.961 -12.594 1 55.62 119 ASN B CA 1
ATOM 3950 C C . ASN B 1 119 ? 30.688 -13.828 -11.109 1 55.62 119 ASN B C 1
ATOM 3952 O O . ASN B 1 119 ? 29.547 -14.07 -10.719 1 55.62 119 ASN B O 1
ATOM 3956 N N . LYS B 1 120 ? 31.828 -13.742 -10.328 1 55.97 120 LYS B N 1
ATOM 3957 C CA . LYS B 1 120 ? 31.766 -13.633 -8.867 1 55.97 120 LYS B CA 1
ATOM 3958 C C . LYS B 1 120 ? 30.672 -12.656 -8.438 1 55.97 120 LYS B C 1
ATOM 3960 O O . LYS B 1 120 ? 30.219 -12.695 -7.297 1 55.97 120 LYS B O 1
ATOM 3965 N N . ASN B 1 121 ? 30.188 -11.945 -9.469 1 59.56 121 ASN B N 1
ATOM 3966 C CA . ASN B 1 121 ? 29.312 -10.867 -9.047 1 59.56 121 ASN B CA 1
ATOM 3967 C C . ASN B 1 121 ? 27.859 -11.117 -9.477 1 59.56 121 ASN B C 1
ATOM 3969 O O . ASN B 1 121 ? 26.984 -10.297 -9.219 1 59.56 121 ASN B O 1
ATOM 3973 N N . ARG B 1 122 ? 27.656 -12.273 -10.023 1 72.94 122 ARG B N 1
ATOM 3974 C CA . ARG B 1 122 ? 26.281 -12.453 -10.453 1 72.94 122 ARG B CA 1
ATOM 3975 C C . ARG B 1 122 ? 25.469 -13.227 -9.422 1 72.94 122 ARG B C 1
ATOM 3977 O O . ARG B 1 122 ? 25.844 -14.344 -9.039 1 72.94 122 ARG B O 1
ATOM 3984 N N . ARG B 1 123 ? 24.609 -12.57 -8.781 1 81.5 123 ARG B N 1
ATOM 3985 C CA . ARG B 1 123 ? 23.656 -13.164 -7.859 1 81.5 123 ARG B CA 1
ATOM 3986 C C . ARG B 1 123 ? 22.219 -12.805 -8.258 1 81.5 123 ARG B C 1
ATOM 3988 O O . ARG B 1 123 ? 21.938 -11.648 -8.594 1 81.5 123 ARG B O 1
ATOM 3995 N N . THR B 1 124 ? 21.438 -13.898 -8.406 1 87.69 124 THR B N 1
ATOM 3996 C CA . THR B 1 124 ? 20.031 -13.609 -8.641 1 87.69 124 THR B CA 1
ATOM 3997 C C . THR B 1 124 ? 19.172 -14.18 -7.516 1 87.69 124 THR B C 1
ATOM 3999 O O . THR B 1 124 ? 19.062 -15.398 -7.375 1 87.69 124 THR B O 1
ATOM 4002 N N . PHE B 1 125 ? 18.75 -13.312 -6.707 1 93.38 125 PHE B N 1
ATOM 4003 C CA . PHE B 1 125 ? 17.734 -13.688 -5.734 1 93.38 125 PHE B CA 1
ATOM 4004 C C . PHE B 1 125 ? 16.344 -13.742 -6.387 1 93.38 125 PHE B C 1
ATOM 4006 O O . PHE B 1 125 ? 16.094 -13.023 -7.359 1 93.38 125 PHE B O 1
ATOM 4013 N N . LEU B 1 126 ? 15.531 -14.57 -5.879 1 95.12 126 LEU B N 1
ATOM 4014 C CA . LEU B 1 126 ? 14.188 -14.703 -6.43 1 95.12 126 LEU B CA 1
ATOM 4015 C C . LEU B 1 126 ? 13.18 -13.938 -5.59 1 95.12 126 LEU B C 1
ATOM 4017 O O . LEU B 1 126 ? 13.258 -13.938 -4.359 1 95.12 126 LEU B O 1
ATOM 4021 N N . MET B 1 127 ? 12.289 -13.289 -6.266 1 96.56 127 MET B N 1
ATOM 4022 C CA . MET B 1 127 ? 11.156 -12.672 -5.574 1 96.56 127 MET B CA 1
ATOM 4023 C C . MET B 1 127 ? 9.844 -13.336 -5.98 1 96.56 127 MET B C 1
ATOM 4025 O O . MET B 1 127 ? 9.766 -13.977 -7.027 1 96.56 127 MET B O 1
ATOM 4029 N N . PRO B 1 128 ? 8.789 -13.211 -5.094 1 97.5 128 PRO B N 1
ATOM 4030 C CA . PRO B 1 128 ? 7.469 -13.703 -5.504 1 97.5 128 PRO B CA 1
ATOM 4031 C C . PRO B 1 128 ? 6.926 -12.977 -6.73 1 97.5 128 PRO B C 1
ATOM 4033 O O . PRO B 1 128 ? 7.199 -11.789 -6.918 1 97.5 128 PRO B O 1
ATOM 4036 N N . HIS B 1 129 ? 6.184 -13.672 -7.539 1 96.88 129 HIS B N 1
ATOM 4037 C CA . HIS B 1 129 ? 5.535 -13.117 -8.719 1 96.88 129 HIS B CA 1
ATOM 4038 C C . HIS B 1 129 ? 4.586 -11.984 -8.352 1 96.88 129 HIS B C 1
ATOM 4040 O O . HIS B 1 129 ? 3.959 -12.023 -7.285 1 96.88 129 HIS B O 1
ATOM 4046 N N . PHE B 1 130 ? 4.406 -10.977 -9.195 1 97.12 130 PHE B N 1
ATOM 4047 C CA . PHE B 1 130 ? 3.604 -9.797 -8.898 1 97.12 130 PHE B CA 1
ATOM 4048 C C . PHE B 1 130 ? 2.127 -10.156 -8.781 1 97.12 130 PHE B C 1
ATOM 4050 O O . PHE B 1 130 ? 1.336 -9.391 -8.234 1 97.12 130 PHE B O 1
ATOM 4057 N N . SER B 1 131 ? 1.714 -11.344 -9.211 1 97.25 131 SER B N 1
ATOM 4058 C CA . SER B 1 131 ? 0.329 -11.789 -9.094 1 97.25 131 SER B CA 1
ATOM 4059 C C . SER B 1 131 ? -0.081 -11.953 -7.637 1 97.25 131 SER B C 1
ATOM 4061 O O . SER B 1 131 ? -1.272 -12.016 -7.324 1 97.25 131 SER B O 1
ATOM 4063 N N . PHE B 1 132 ? 0.912 -12.062 -6.754 1 98 132 PHE B N 1
ATOM 4064 C CA . PHE B 1 132 ? 0.6 -12.148 -5.332 1 98 132 PHE B CA 1
ATOM 4065 C C . PHE B 1 132 ? 0.044 -10.82 -4.816 1 98 132 PHE B C 1
ATOM 4067 O O . PHE B 1 132 ? -0.542 -10.766 -3.734 1 98 132 PHE B O 1
ATOM 4074 N N . TRP B 1 133 ? 0.244 -9.734 -5.625 1 98 133 TRP B N 1
ATOM 4075 C CA . TRP B 1 133 ? -0.499 -8.492 -5.434 1 98 133 TRP B CA 1
ATOM 4076 C C . TRP B 1 133 ? -1.748 -8.469 -6.309 1 98 133 TRP B C 1
ATOM 4078 O O . TRP B 1 133 ? -2.861 -8.656 -5.812 1 98 133 TRP B O 1
ATOM 4088 N N . ALA B 1 134 ? -1.518 -8.391 -7.578 1 97.75 134 ALA B N 1
ATOM 4089 C CA . ALA B 1 134 ? -2.623 -8.414 -8.531 1 97.75 134 ALA B CA 1
ATOM 4090 C C . ALA B 1 134 ? -2.121 -8.695 -9.945 1 97.75 134 ALA B C 1
ATOM 4092 O O . ALA B 1 134 ? -1.024 -8.273 -10.32 1 97.75 134 ALA B O 1
ATOM 4093 N N . TRP B 1 135 ? -2.803 -9.398 -10.602 1 96.81 135 TRP B N 1
ATOM 4094 C CA . TRP B 1 135 ? -2.639 -9.672 -12.023 1 96.81 135 TRP B CA 1
ATOM 4095 C C . TRP B 1 135 ? -3.982 -9.641 -12.742 1 96.81 135 TRP B C 1
ATOM 4097 O O . TRP B 1 135 ? -4.566 -10.688 -13.031 1 96.81 135 TRP B O 1
ATOM 4107 N N . PRO B 1 136 ? -4.434 -8.391 -13.031 1 95.31 136 PRO B N 1
ATOM 4108 C CA . PRO B 1 136 ? -5.809 -8.227 -13.516 1 95.31 136 PRO B CA 1
ATOM 4109 C C . PRO B 1 136 ? -5.953 -8.523 -15.008 1 95.31 136 PRO B C 1
ATOM 4111 O O . PRO B 1 136 ? -6.23 -7.613 -15.789 1 95.31 136 PRO B O 1
ATOM 4114 N N . ILE B 1 137 ? -5.836 -9.742 -15.336 1 92.5 137 ILE B N 1
ATOM 4115 C CA . ILE B 1 137 ? -6.105 -10.195 -16.703 1 92.5 137 ILE B CA 1
ATOM 4116 C C . ILE B 1 137 ? -7.363 -11.062 -16.719 1 92.5 137 ILE B C 1
ATOM 4118 O O . ILE B 1 137 ? -7.816 -11.531 -15.672 1 92.5 137 ILE B O 1
ATOM 4122 N N . ARG B 1 138 ? -7.914 -11.219 -17.844 1 89.69 138 ARG B N 1
ATOM 4123 C CA . ARG B 1 138 ? -9.219 -11.859 -18.016 1 89.69 138 ARG B CA 1
ATOM 4124 C C . ARG B 1 138 ? -9.219 -13.273 -17.438 1 89.69 138 ARG B C 1
ATOM 4126 O O . ARG B 1 138 ? -10.25 -13.742 -16.953 1 89.69 138 ARG B O 1
ATOM 4133 N N . HIS B 1 139 ? -8.062 -13.891 -17.422 1 92.56 139 HIS B N 1
ATOM 4134 C CA . HIS B 1 139 ? -8.039 -15.312 -17.094 1 92.56 139 HIS B CA 1
ATOM 4135 C C . HIS B 1 139 ? -7.789 -15.531 -15.602 1 92.56 139 HIS B C 1
ATOM 4137 O O . HIS B 1 139 ? -7.855 -16.656 -15.109 1 92.56 139 HIS B O 1
ATOM 4143 N N . VAL B 1 140 ? -7.516 -14.508 -14.914 1 95.69 140 VAL B N 1
ATOM 4144 C CA . VAL B 1 140 ? -7.293 -14.594 -13.477 1 95.69 140 VAL B CA 1
ATOM 4145 C C . VAL B 1 140 ? -8.492 -14.008 -12.727 1 95.69 140 VAL B C 1
ATOM 4147 O O . VAL B 1 140 ? -8.703 -12.789 -12.75 1 95.69 140 VAL B O 1
ATOM 4150 N N . ALA B 1 141 ? -9.211 -14.875 -12.078 1 94.38 141 ALA B N 1
ATOM 4151 C CA . ALA B 1 141 ? -10.453 -14.484 -11.406 1 94.38 141 ALA B CA 1
ATOM 4152 C C . ALA B 1 141 ? -10.203 -13.367 -10.398 1 94.38 141 ALA B C 1
ATOM 4154 O O . ALA B 1 141 ? -9.328 -13.484 -9.531 1 94.38 141 ALA B O 1
ATOM 4155 N N . GLY B 1 142 ? -10.953 -12.242 -10.57 1 93.56 142 GLY B N 1
ATOM 4156 C CA . GLY B 1 142 ? -10.914 -11.133 -9.633 1 93.56 142 GLY B CA 1
ATOM 4157 C C . GLY B 1 142 ? -9.648 -10.297 -9.742 1 93.56 142 GLY B C 1
ATOM 4158 O O . GLY B 1 142 ? -9.625 -9.141 -9.328 1 93.56 142 GLY B O 1
ATOM 4159 N N . GLY B 1 143 ? -8.547 -10.93 -10.141 1 96.12 143 GLY B N 1
ATOM 4160 C CA . GLY B 1 143 ? -7.309 -10.203 -10.391 1 96.12 143 GLY B CA 1
ATOM 4161 C C . GLY B 1 143 ? -6.324 -10.281 -9.234 1 96.12 143 GLY B C 1
ATOM 4162 O O . GLY B 1 143 ? -5.141 -9.977 -9.398 1 96.12 143 GLY B O 1
ATOM 4163 N N . THR B 1 144 ? -6.797 -10.625 -8.047 1 97.38 144 THR B N 1
ATOM 4164 C CA . THR B 1 144 ? -5.887 -10.797 -6.922 1 97.38 144 THR B CA 1
ATOM 4165 C C . THR B 1 144 ? -5.602 -12.281 -6.676 1 97.38 144 THR B C 1
ATOM 4167 O O . THR B 1 144 ? -6.367 -13.141 -7.109 1 97.38 144 THR B O 1
ATOM 4170 N N . PHE B 1 145 ? -4.531 -12.547 -6.035 1 97.38 145 PHE B N 1
ATOM 4171 C CA . PHE B 1 145 ? -4.09 -13.922 -5.828 1 97.38 145 PHE B CA 1
ATOM 4172 C C . PHE B 1 145 ? -5.113 -14.703 -5.016 1 97.38 145 PHE B C 1
ATOM 4174 O O . PHE B 1 145 ? -5.43 -15.852 -5.344 1 97.38 145 PHE B O 1
ATOM 4181 N N . ASP B 1 146 ? -5.645 -14.086 -3.945 1 96.75 146 ASP B N 1
ATOM 4182 C CA . ASP B 1 146 ? -6.562 -14.805 -3.066 1 96.75 146 ASP B CA 1
ATOM 4183 C C . ASP B 1 146 ? -7.914 -15.016 -3.744 1 96.75 146 ASP B C 1
ATOM 4185 O O . ASP B 1 146 ? -8.602 -16 -3.479 1 96.75 146 ASP B O 1
ATOM 4189 N N . GLU B 1 147 ? -8.312 -14.07 -4.625 1 97.06 147 GLU B N 1
ATOM 4190 C CA . GLU B 1 147 ? -9.555 -14.297 -5.367 1 97.06 147 GLU B CA 1
ATOM 4191 C C . GLU B 1 147 ? -9.391 -15.445 -6.363 1 97.06 147 GLU B C 1
ATOM 4193 O O . GLU B 1 147 ? -10.312 -16.25 -6.539 1 97.06 147 GLU B O 1
ATOM 4198 N N . ALA B 1 148 ? -8.266 -15.492 -7.027 1 97.88 148 ALA B N 1
ATOM 4199 C CA . ALA B 1 148 ? -7.973 -16.609 -7.914 1 97.88 148 ALA B CA 1
ATOM 4200 C C . ALA B 1 148 ? -7.93 -17.922 -7.137 1 97.88 148 ALA B C 1
ATOM 4202 O O . ALA B 1 148 ? -8.477 -18.938 -7.586 1 97.88 148 ALA B O 1
ATOM 4203 N N . ALA B 1 149 ? -7.301 -17.922 -5.977 1 98.06 149 ALA B N 1
ATOM 4204 C CA . ALA B 1 149 ? -7.223 -19.109 -5.125 1 98.06 149 ALA B CA 1
ATOM 4205 C C . ALA B 1 149 ? -8.617 -19.562 -4.699 1 98.06 149 ALA B C 1
ATOM 4207 O O . ALA B 1 149 ? -8.898 -20.766 -4.695 1 98.06 149 ALA B O 1
ATOM 4208 N N . ALA B 1 150 ? -9.469 -18.625 -4.348 1 97.44 150 ALA B N 1
ATOM 4209 C CA . ALA B 1 150 ? -10.836 -18.953 -3.943 1 97.44 150 ALA B CA 1
ATOM 4210 C C . ALA B 1 150 ? -11.602 -19.594 -5.094 1 97.44 150 ALA B C 1
ATOM 4212 O O . ALA B 1 150 ? -12.383 -20.531 -4.883 1 97.44 150 ALA B O 1
ATOM 4213 N N . ALA B 1 151 ? -11.406 -19.062 -6.281 1 98.12 151 ALA B N 1
ATOM 4214 C CA . ALA B 1 151 ? -12.055 -19.641 -7.453 1 98.12 151 ALA B CA 1
ATOM 4215 C C . ALA B 1 151 ? -11.586 -21.078 -7.688 1 98.12 151 ALA B C 1
ATOM 4217 O O . ALA B 1 151 ? -12.391 -21.953 -8.016 1 98.12 151 ALA B O 1
ATOM 4218 N N . ILE B 1 152 ? -10.336 -21.328 -7.516 1 98.25 152 ILE B N 1
ATOM 4219 C CA . ILE B 1 152 ? -9.766 -22.656 -7.66 1 98.25 152 ILE B CA 1
ATOM 4220 C C . ILE B 1 152 ? -10.359 -23.578 -6.594 1 98.25 152 ILE B C 1
ATOM 4222 O O . ILE B 1 152 ? -10.758 -24.719 -6.891 1 98.25 152 ILE B O 1
ATOM 4226 N N . ASP B 1 153 ? -10.422 -23.062 -5.359 1 97.44 153 ASP B N 1
ATOM 4227 C CA . ASP B 1 153 ? -10.992 -23.844 -4.266 1 97.44 153 ASP B CA 1
ATOM 4228 C C . ASP B 1 153 ? -12.43 -24.266 -4.578 1 97.44 153 ASP B C 1
ATOM 4230 O O . ASP B 1 153 ? -12.844 -25.375 -4.258 1 97.44 153 ASP B O 1
ATOM 4234 N N . GLU B 1 154 ? -13.125 -23.344 -5.16 1 96.75 154 GLU B N 1
ATOM 4235 C CA . GLU B 1 154 ? -14.516 -23.625 -5.5 1 96.75 154 GLU B CA 1
ATOM 4236 C C . GLU B 1 154 ? -14.609 -24.766 -6.523 1 96.75 154 GLU B C 1
ATOM 4238 O O . GLU B 1 154 ? -15.438 -25.656 -6.387 1 96.75 154 GLU B O 1
ATOM 4243 N N . VAL B 1 155 ? -13.805 -24.688 -7.535 1 97.25 155 VAL B N 1
ATOM 4244 C CA . VAL B 1 155 ? -13.789 -25.75 -8.539 1 97.25 155 VAL B CA 1
ATOM 4245 C C . VAL B 1 155 ? -13.391 -27.078 -7.891 1 97.25 155 VAL B C 1
ATOM 4247 O O . VAL B 1 155 ? -14.047 -28.094 -8.094 1 97.25 155 VAL B O 1
ATOM 4250 N N . GLU B 1 156 ? -12.367 -27.078 -7.059 1 97.31 156 GLU B N 1
ATOM 4251 C CA . GLU B 1 156 ? -11.844 -28.297 -6.434 1 97.31 156 GLU B CA 1
ATOM 4252 C C . GLU B 1 156 ? -12.859 -28.906 -5.473 1 97.31 156 GLU B C 1
ATOM 4254 O O . GLU B 1 156 ? -12.922 -30.125 -5.324 1 97.31 156 GLU B O 1
ATOM 4259 N N . ALA B 1 157 ? -13.609 -28.047 -4.844 1 95.44 157 ALA B N 1
ATOM 4260 C CA . ALA B 1 157 ? -14.633 -28.516 -3.918 1 95.44 157 ALA B CA 1
ATOM 4261 C C . ALA B 1 157 ? -15.656 -29.406 -4.637 1 95.44 157 ALA B C 1
ATOM 4263 O O . ALA B 1 157 ? -16.25 -30.297 -4.027 1 95.44 157 ALA B O 1
ATOM 4264 N N . GLY B 1 158 ? -15.773 -29.172 -5.898 1 94.81 158 GLY B N 1
ATOM 4265 C CA . GLY B 1 158 ? -16.688 -29.984 -6.695 1 94.81 158 GLY B CA 1
ATOM 4266 C C . GLY B 1 158 ? -16.203 -31.406 -6.891 1 94.81 158 GLY B C 1
ATOM 4267 O O . GLY B 1 158 ? -16.984 -32.281 -7.301 1 94.81 158 GLY B O 1
ATOM 4268 N N . TYR B 1 159 ? -14.969 -31.609 -6.535 1 94.88 159 TYR B N 1
ATOM 4269 C CA . TYR B 1 159 ? -14.391 -32.938 -6.734 1 94.88 159 TYR B CA 1
ATOM 4270 C C . TYR B 1 159 ? -14.023 -33.562 -5.402 1 94.88 159 TYR B C 1
ATOM 4272 O O . TYR B 1 159 ? -13.234 -34.531 -5.363 1 94.88 159 TYR B O 1
ATOM 4280 N N . ASP B 1 160 ? -14.367 -32.906 -4.215 1 84.06 160 ASP B N 1
ATOM 4281 C CA . ASP B 1 160 ? -14.086 -33.406 -2.877 1 84.06 160 ASP B CA 1
ATOM 4282 C C . ASP B 1 160 ? -15.352 -33.969 -2.227 1 84.06 160 ASP B C 1
ATOM 4284 O O . ASP B 1 160 ? -15.961 -33.312 -1.378 1 84.06 160 ASP B O 1
ATOM 4288 N N . GLY B 1 161 ? -16 -34.875 -2.576 1 67.12 161 GLY B N 1
ATOM 4289 C CA . GLY B 1 161 ? -17.219 -35.438 -2.002 1 67.12 161 GLY B CA 1
ATOM 4290 C C . GLY B 1 161 ? -18.484 -34.875 -2.635 1 67.12 161 GLY B C 1
ATOM 4291 O O . GLY B 1 161 ? -18.422 -33.969 -3.449 1 67.12 161 GLY B O 1
ATOM 4292 N N . GLY B 1 162 ? -19.672 -35.438 -2.393 1 59.25 162 GLY B N 1
ATOM 4293 C CA . GLY B 1 162 ? -21.062 -35.219 -2.779 1 59.25 162 GLY B CA 1
ATOM 4294 C C . GLY B 1 162 ? -21.281 -35.375 -4.273 1 59.25 162 GLY B C 1
ATOM 4295 O O . GLY B 1 162 ? -22.156 -36.125 -4.703 1 59.25 162 GLY B O 1
ATOM 4296 N N . GLY B 1 163 ? -20.484 -34.25 -5.051 1 55.31 163 GLY B N 1
ATOM 4297 C CA . GLY B 1 163 ? -20.812 -34.219 -6.469 1 55.31 163 GLY B CA 1
ATOM 4298 C C . GLY B 1 163 ? -19.828 -35 -7.328 1 55.31 163 GLY B C 1
ATOM 4299 O O . GLY B 1 163 ? -20.016 -35.125 -8.539 1 55.31 163 GLY B O 1
ATOM 4300 N N . GLY B 1 164 ? -18.672 -35.438 -6.727 1 75.56 164 GLY B N 1
ATOM 4301 C CA . GLY B 1 164 ? -17.734 -36.25 -7.477 1 75.56 164 GLY B CA 1
ATOM 4302 C C . GLY B 1 164 ? -16.391 -36.406 -6.781 1 75.56 164 GLY B C 1
ATOM 4303 O O . GLY B 1 164 ? -16.172 -35.844 -5.703 1 75.56 164 GLY B O 1
ATOM 4304 N N . ASP B 1 165 ? -15.664 -37.344 -7.121 1 90.44 165 ASP B N 1
ATOM 4305 C CA . ASP B 1 165 ? -14.305 -37.594 -6.633 1 90.44 165 ASP B CA 1
ATOM 4306 C C . ASP B 1 165 ? -13.266 -37.219 -7.695 1 90.44 165 ASP B C 1
ATOM 4308 O O . ASP B 1 165 ? -13.609 -36.688 -8.75 1 90.44 165 ASP B O 1
ATOM 4312 N N . TRP B 1 166 ? -12.07 -37.281 -7.469 1 95.5 166 TRP B N 1
ATOM 4313 C CA . TRP B 1 166 ? -10.969 -36.875 -8.344 1 95.5 166 TRP B CA 1
ATOM 4314 C C . TRP B 1 166 ? -11.133 -37.5 -9.734 1 95.5 166 TRP B C 1
ATOM 4316 O O . TRP B 1 166 ? -10.805 -36.875 -10.742 1 95.5 166 TRP B O 1
ATOM 4326 N N . THR B 1 167 ? -11.68 -38.688 -9.781 1 93.38 167 THR B N 1
ATOM 4327 C CA . THR B 1 167 ? -11.812 -39.406 -11.039 1 93.38 167 THR B CA 1
ATOM 4328 C C . THR B 1 167 ? -12.883 -38.781 -11.914 1 93.38 167 THR B C 1
ATOM 4330 O O . THR B 1 167 ? -12.984 -39.094 -13.102 1 93.38 167 THR B O 1
ATOM 4333 N N . SER B 1 168 ? -13.711 -37.906 -11.336 1 95.44 168 SER B N 1
ATOM 4334 C CA . SER B 1 168 ? -14.742 -37.188 -12.102 1 95.44 168 SER B CA 1
ATOM 4335 C C . SER B 1 168 ? -14.148 -36.062 -12.906 1 95.44 168 SER B C 1
ATOM 4337 O O . SER B 1 168 ? -14.812 -35.5 -13.789 1 95.44 168 SER B O 1
ATOM 4339 N N . LYS B 1 169 ? -12.922 -35.688 -12.633 1 97.56 169 LYS B N 1
ATOM 4340 C CA . LYS B 1 169 ? -12.242 -34.688 -13.461 1 97.56 169 LYS B CA 1
ATOM 4341 C C . LYS B 1 169 ? -12.078 -35.188 -14.891 1 97.56 169 LYS B C 1
ATOM 4343 O O . LYS B 1 169 ? -12.086 -36.406 -15.133 1 97.56 169 LYS B O 1
ATOM 4348 N N . THR B 1 170 ? -11.977 -34.25 -15.797 1 97.88 170 THR B N 1
ATOM 4349 C CA . THR B 1 170 ? -11.75 -34.594 -17.203 1 97.88 170 THR B CA 1
ATOM 4350 C C . THR B 1 170 ? -10.414 -35.312 -17.359 1 97.88 170 THR B C 1
ATOM 4352 O O . THR B 1 170 ? -9.367 -34.781 -17 1 97.88 170 THR B O 1
ATOM 4355 N N . ALA B 1 171 ? -10.438 -36.5 -17.969 1 97.69 171 ALA B N 1
ATOM 4356 C CA . ALA B 1 171 ? -9.25 -37.344 -18.125 1 97.69 171 ALA B CA 1
ATOM 4357 C C . ALA B 1 171 ? -8.43 -36.938 -19.328 1 97.69 171 ALA B C 1
ATOM 4359 O O . ALA B 1 171 ? -8.203 -37.75 -20.25 1 97.69 171 ALA B O 1
ATOM 4360 N N . ARG B 1 172 ? -7.949 -35.688 -19.344 1 98.31 172 ARG B N 1
ATOM 4361 C CA . ARG B 1 172 ? -7.137 -35.125 -20.422 1 98.31 172 ARG B CA 1
ATOM 4362 C C . ARG B 1 172 ? -6.039 -34.219 -19.859 1 98.31 172 ARG B C 1
ATOM 4364 O O . ARG B 1 172 ? -6.133 -33.75 -18.719 1 98.31 172 ARG B O 1
ATOM 4371 N N . ALA B 1 173 ? -4.988 -34.125 -20.625 1 98.81 173 ALA B N 1
ATOM 4372 C CA . ALA B 1 173 ? -3.953 -33.125 -20.359 1 98.81 173 ALA B CA 1
ATOM 4373 C C . ALA B 1 173 ? -4.262 -31.797 -21.062 1 98.81 173 ALA B C 1
ATOM 4375 O O . ALA B 1 173 ? -4.414 -31.766 -22.281 1 98.81 173 ALA B O 1
ATOM 4376 N N . VAL B 1 174 ? -4.363 -30.75 -20.25 1 98.75 174 VAL B N 1
ATOM 4377 C CA . VAL B 1 174 ? -4.812 -29.484 -20.797 1 98.75 174 VAL B CA 1
ATOM 4378 C C . VAL B 1 174 ? -3.656 -28.484 -20.812 1 98.75 174 VAL B C 1
ATOM 4380 O O . VAL B 1 174 ? -2.834 -28.469 -19.891 1 98.75 174 VAL B O 1
ATOM 4383 N N . TRP B 1 175 ? -3.58 -27.672 -21.875 1 98.31 175 TRP B N 1
ATOM 4384 C CA . TRP B 1 175 ? -2.617 -26.578 -22 1 98.31 175 TRP B CA 1
ATOM 4385 C C . TRP B 1 175 ? -3.154 -25.484 -22.906 1 98.31 175 TRP B C 1
ATOM 4387 O O . TRP B 1 175 ? -3.742 -25.766 -23.953 1 98.31 175 TRP B O 1
ATOM 4397 N N . ARG B 1 176 ? -3.08 -24.297 -22.453 1 97.12 176 ARG B N 1
ATOM 4398 C CA . ARG B 1 176 ? -3.27 -23.078 -23.234 1 97.12 176 ARG B CA 1
ATOM 4399 C C . ARG B 1 176 ? -2.061 -22.156 -23.125 1 97.12 176 ARG B C 1
ATOM 4401 O O . ARG B 1 176 ? -1.62 -21.828 -22.016 1 97.12 176 ARG B O 1
ATOM 4408 N N . GLY B 1 177 ? -1.413 -21.734 -24.172 1 94.38 177 GLY B N 1
ATOM 4409 C CA . GLY B 1 177 ? -0.256 -20.859 -24.062 1 94.38 177 GLY B CA 1
ATOM 4410 C C . GLY B 1 177 ? 0.063 -20.141 -25.375 1 94.38 177 GLY B C 1
ATOM 4411 O O . GLY B 1 177 ? -0.491 -20.469 -26.422 1 94.38 177 GLY B O 1
ATOM 4412 N N . THR B 1 178 ? 0.889 -19.125 -25.219 1 92.06 178 THR B N 1
ATOM 4413 C CA . THR B 1 178 ? 1.371 -18.375 -26.375 1 92.06 178 THR B CA 1
ATOM 4414 C C . THR B 1 178 ? 2.562 -19.078 -27.016 1 92.06 178 THR B C 1
ATOM 4416 O O . THR B 1 178 ? 3.67 -19.047 -26.469 1 92.06 178 THR B O 1
ATOM 4419 N N . VAL B 1 179 ? 2.354 -19.5 -28.203 1 90.5 179 VAL B N 1
ATOM 4420 C CA . VAL B 1 179 ? 3.305 -20.391 -28.844 1 90.5 179 VAL B CA 1
ATOM 4421 C C . VAL B 1 179 ? 4.559 -19.609 -29.25 1 90.5 179 VAL B C 1
ATOM 4423 O O . VAL B 1 179 ? 5.664 -20.156 -29.234 1 90.5 179 VAL B O 1
ATOM 4426 N N . ARG B 1 180 ? 4.391 -18.328 -29.484 1 85.75 180 ARG B N 1
ATOM 4427 C CA . ARG B 1 180 ? 5.504 -17.547 -30 1 85.75 180 ARG B CA 1
ATOM 4428 C C . ARG B 1 180 ? 6.527 -17.25 -28.922 1 85.75 180 ARG B C 1
ATOM 4430 O O . ARG B 1 180 ? 7.664 -16.859 -29.203 1 85.75 180 ARG B O 1
ATOM 4437 N N . PHE B 1 181 ? 6.145 -17.359 -27.703 1 82.19 181 PHE B N 1
ATOM 4438 C CA . PHE B 1 181 ? 7.109 -17.188 -26.625 1 82.19 181 PHE B CA 1
ATOM 4439 C C . PHE B 1 181 ? 7.965 -18.438 -26.469 1 82.19 181 PHE B C 1
ATOM 4441 O O . PHE B 1 181 ? 7.457 -19.5 -26.109 1 82.19 181 PHE B O 1
ATOM 4448 N N . GLU B 1 182 ? 9.211 -18.281 -26.844 1 80.88 182 GLU B N 1
ATOM 4449 C CA . GLU B 1 182 ? 10.148 -19.406 -26.781 1 80.88 182 GLU B CA 1
ATOM 4450 C C . GLU B 1 182 ? 11.039 -19.328 -25.547 1 80.88 182 GLU B C 1
ATOM 4452 O O . GLU B 1 182 ? 11.555 -18.25 -25.219 1 80.88 182 GLU B O 1
ATOM 4457 N N . SER B 1 183 ? 11.117 -20.5 -24.938 1 83.62 183 SER B N 1
ATOM 4458 C CA . SER B 1 183 ? 12.031 -20.547 -23.797 1 83.62 183 SER B CA 1
ATOM 4459 C C . SER B 1 183 ? 13.461 -20.266 -24.234 1 83.62 183 SER B C 1
ATOM 4461 O O . SER B 1 183 ? 13.93 -20.797 -25.25 1 83.62 183 SER B O 1
ATOM 4463 N N . ALA B 1 184 ? 14.109 -19.484 -23.5 1 81.69 184 ALA B N 1
ATOM 4464 C CA . ALA B 1 184 ? 15.5 -19.141 -23.812 1 81.69 184 ALA B CA 1
ATOM 4465 C C . ALA B 1 184 ? 16.406 -20.359 -23.688 1 81.69 184 ALA B C 1
ATOM 4467 O O . ALA B 1 184 ? 17.391 -20.469 -24.422 1 81.69 184 ALA B O 1
ATOM 4468 N N . LEU B 1 185 ? 15.969 -21.312 -22.859 1 84.62 185 LEU B N 1
ATOM 4469 C CA . LEU B 1 185 ? 16.844 -22.453 -22.609 1 84.62 185 LEU B CA 1
ATOM 4470 C C . LEU B 1 185 ? 16.281 -23.719 -23.25 1 84.62 185 LEU B C 1
ATOM 4472 O O . LEU B 1 185 ? 16.984 -24.734 -23.328 1 84.62 185 LEU B O 1
ATOM 4476 N N . GLN B 1 186 ? 15.031 -23.672 -23.672 1 87.44 186 GLN B N 1
ATOM 4477 C CA . GLN B 1 186 ? 14.406 -24.812 -24.344 1 87.44 186 GLN B CA 1
ATOM 4478 C C . GLN B 1 186 ? 13.664 -24.359 -25.594 1 87.44 186 GLN B C 1
ATOM 4480 O O . GLN B 1 186 ? 12.438 -24.5 -25.672 1 87.44 186 GLN B O 1
ATOM 4485 N N . PRO B 1 187 ? 14.445 -23.984 -26.578 1 88.56 187 PRO B N 1
ATOM 4486 C CA . PRO B 1 187 ? 13.773 -23.531 -27.812 1 88.56 187 PRO B CA 1
ATOM 4487 C C . PRO B 1 187 ? 12.867 -24.594 -28.406 1 88.56 187 PRO B C 1
ATOM 4489 O O . PRO B 1 187 ? 13.211 -25.766 -28.422 1 88.56 187 PRO B O 1
ATOM 4492 N N . GLY B 1 188 ? 11.656 -24.156 -28.844 1 91.81 188 GLY B N 1
ATOM 4493 C CA . GLY B 1 188 ? 10.703 -25.031 -29.5 1 91.81 188 GLY B CA 1
ATOM 4494 C C . GLY B 1 188 ? 9.805 -25.781 -28.516 1 91.81 188 GLY B C 1
ATOM 4495 O O . GLY B 1 188 ? 8.93 -26.547 -28.922 1 91.81 188 GLY B O 1
ATOM 4496 N N . LEU B 1 189 ? 9.969 -25.5 -27.266 1 94.12 189 LEU B N 1
ATOM 4497 C CA . LEU B 1 189 ? 9.266 -26.219 -26.203 1 94.12 189 LEU B CA 1
ATOM 4498 C C . LEU B 1 189 ? 7.762 -26.234 -26.453 1 94.12 189 LEU B C 1
ATOM 4500 O O . LEU B 1 189 ? 7.145 -27.297 -26.484 1 94.12 189 LEU B O 1
ATOM 4504 N N . ARG B 1 190 ? 7.145 -25.125 -26.703 1 96 190 ARG B N 1
ATOM 4505 C CA . ARG B 1 190 ? 5.699 -25.016 -26.859 1 96 190 ARG B CA 1
ATOM 4506 C C . ARG B 1 190 ? 5.254 -25.5 -28.234 1 96 190 ARG B C 1
ATOM 4508 O O . ARG B 1 190 ? 4.203 -26.141 -28.359 1 96 190 ARG B O 1
ATOM 4515 N N . ARG B 1 191 ? 6.062 -25.219 -29.25 1 95.25 191 ARG B N 1
ATOM 4516 C CA . ARG B 1 191 ? 5.766 -25.719 -30.578 1 95.25 191 ARG B CA 1
ATOM 4517 C C . ARG B 1 191 ? 5.742 -27.25 -30.609 1 95.25 191 ARG B C 1
ATOM 4519 O O . ARG B 1 191 ? 4.855 -27.859 -31.203 1 95.25 191 ARG B O 1
ATOM 4526 N N . ASN B 1 192 ? 6.738 -27.844 -30 1 96.12 192 ASN B N 1
ATOM 4527 C CA . ASN B 1 192 ? 6.832 -29.297 -29.953 1 96.12 192 ASN B CA 1
ATOM 4528 C C . ASN B 1 192 ? 5.648 -29.906 -29.203 1 96.12 192 ASN B C 1
ATOM 4530 O O . ASN B 1 192 ? 5.164 -30.984 -29.594 1 96.12 192 ASN B O 1
ATOM 4534 N N . LEU B 1 193 ? 5.207 -29.25 -28.172 1 97.62 193 LEU B N 1
ATOM 4535 C CA . LEU B 1 193 ? 4.043 -29.719 -27.422 1 97.62 193 LEU B CA 1
ATOM 4536 C C . LEU B 1 193 ? 2.811 -29.766 -28.312 1 97.62 193 LEU B C 1
ATOM 4538 O O . LEU B 1 193 ? 2.076 -30.766 -28.312 1 97.62 193 LEU B O 1
ATOM 4542 N N . ILE B 1 194 ? 2.66 -28.719 -29.062 1 96.75 194 ILE B N 1
ATOM 4543 C CA . ILE B 1 194 ? 1.521 -28.641 -29.969 1 96.75 194 ILE B CA 1
ATOM 4544 C C . ILE B 1 194 ? 1.616 -29.75 -31.016 1 96.75 194 ILE B C 1
ATOM 4546 O O . ILE B 1 194 ? 0.61 -30.375 -31.359 1 96.75 194 ILE B O 1
ATOM 4550 N N . GLN B 1 195 ? 2.768 -30.016 -31.484 1 96.56 195 GLN B N 1
ATOM 4551 C CA . GLN B 1 195 ? 2.973 -31.047 -32.5 1 96.56 195 GLN B CA 1
ATOM 4552 C C . GLN B 1 195 ? 2.641 -32.438 -31.953 1 96.56 195 GLN B C 1
ATOM 4554 O O . GLN B 1 195 ? 2.01 -33.25 -32.625 1 96.56 195 GLN B O 1
ATOM 4559 N N . VAL B 1 196 ? 3.104 -32.656 -30.766 1 97.38 196 VAL B N 1
ATOM 4560 C CA . VAL B 1 196 ? 2.824 -33.938 -30.125 1 97.38 196 VAL B CA 1
ATOM 4561 C C . VAL B 1 196 ? 1.316 -34.125 -29.969 1 97.38 196 VAL B C 1
ATOM 4563 O O . VAL B 1 196 ? 0.78 -35.219 -30.219 1 97.38 196 VAL B O 1
ATOM 4566 N N . ALA B 1 197 ? 0.61 -33.094 -29.531 1 96.62 197 ALA B N 1
ATOM 4567 C CA . ALA B 1 197 ? -0.839 -33.156 -29.359 1 96.62 197 ALA B CA 1
ATOM 4568 C C . ALA B 1 197 ? -1.547 -33.344 -30.703 1 96.62 197 ALA B C 1
ATOM 4570 O O . ALA B 1 197 ? -2.541 -34.062 -30.781 1 96.62 197 ALA B O 1
ATOM 4571 N N . ALA B 1 198 ? -1.032 -32.688 -31.719 1 95.88 198 ALA B N 1
ATOM 4572 C CA . ALA B 1 198 ? -1.61 -32.781 -33.062 1 95.88 198 ALA B CA 1
ATOM 4573 C C . ALA B 1 198 ? -1.489 -34.219 -33.594 1 95.88 198 ALA B C 1
ATOM 4575 O O . ALA B 1 198 ? -2.412 -34.719 -34.219 1 95.88 198 ALA B O 1
ATOM 4576 N N . ARG B 1 199 ? -0.36 -34.781 -33.344 1 96.38 199 ARG B N 1
ATOM 4577 C CA . ARG B 1 199 ? -0.153 -36.156 -33.75 1 96.38 199 ARG B CA 1
ATOM 4578 C C . ARG B 1 199 ? -1.112 -37.094 -33.031 1 96.38 199 ARG B C 1
ATOM 4580 O O . ARG B 1 199 ? -1.655 -38.031 -33.656 1 96.38 199 ARG B O 1
ATOM 4587 N N . ALA B 1 200 ? -1.261 -36.844 -31.812 1 94.75 200 ALA B N 1
ATOM 4588 C CA . ALA B 1 200 ? -2.203 -37.656 -31.031 1 94.75 200 ALA B CA 1
ATOM 4589 C C . ALA B 1 200 ? -3.621 -37.5 -31.578 1 94.75 200 ALA B C 1
ATOM 4591 O O . ALA B 1 200 ? -4.332 -38.5 -31.719 1 94.75 200 ALA B O 1
ATOM 4592 N N . ALA B 1 201 ? -4.004 -36.344 -31.891 1 94.06 201 ALA B N 1
ATOM 4593 C CA . ALA B 1 201 ? -5.336 -36.094 -32.438 1 94.06 201 ALA B CA 1
ATOM 4594 C C . ALA B 1 201 ? -5.512 -36.812 -33.781 1 94.06 201 ALA B C 1
ATOM 4596 O O . ALA B 1 201 ? -6.566 -37.406 -34.031 1 94.06 201 ALA B O 1
ATOM 4597 N N . ALA B 1 202 ? -4.578 -36.781 -34.562 1 96.25 202 ALA B N 1
ATOM 4598 C CA . ALA B 1 202 ? -4.605 -37.438 -35.844 1 96.25 202 ALA B CA 1
ATOM 4599 C C . ALA B 1 202 ? -4.75 -38.969 -35.688 1 96.25 202 ALA B C 1
ATOM 4601 O O . ALA B 1 202 ? -5.352 -39.625 -36.531 1 96.25 202 ALA B O 1
ATOM 4602 N N . ALA B 1 203 ? -4.184 -39.375 -34.656 1 95.94 203 ALA B N 1
ATOM 4603 C CA . ALA B 1 203 ? -4.238 -40.812 -34.375 1 95.94 203 ALA B CA 1
ATOM 4604 C C . ALA B 1 203 ? -5.543 -41.188 -33.688 1 95.94 203 ALA B C 1
ATOM 4606 O O . ALA B 1 203 ? -5.746 -42.344 -33.312 1 95.94 203 ALA B O 1
ATOM 4607 N N . GLY B 1 204 ? -6.418 -40.281 -33.438 1 94.56 204 GLY B N 1
ATOM 4608 C CA . GLY B 1 204 ? -7.715 -40.5 -32.844 1 94.56 204 GLY B CA 1
ATOM 4609 C C . GLY B 1 204 ? -7.656 -40.594 -31.312 1 94.56 204 GLY B C 1
ATOM 4610 O O . GLY B 1 204 ? -8.602 -41.062 -30.688 1 94.56 204 GLY B O 1
ATOM 4611 N N . GLU B 1 205 ? -6.523 -40.125 -30.812 1 94.69 205 GLU B N 1
ATOM 4612 C CA . GLU B 1 205 ? -6.387 -40.094 -29.359 1 94.69 205 GLU B CA 1
ATOM 4613 C C . GLU B 1 205 ? -6.988 -38.812 -28.766 1 94.69 205 GLU B C 1
ATOM 4615 O O . GLU B 1 205 ? -6.953 -37.75 -29.391 1 94.69 205 GLU B O 1
ATOM 4620 N N . SER B 1 206 ? -7.594 -38.938 -27.531 1 94.62 206 SER B N 1
ATOM 4621 C CA . SER B 1 206 ? -8.32 -37.781 -26.969 1 94.62 206 SER B CA 1
ATOM 4622 C C . SER B 1 206 ? -7.699 -37.312 -25.672 1 94.62 206 SER B C 1
ATOM 4624 O O . SER B 1 206 ? -8.258 -36.469 -24.969 1 94.62 206 SER B O 1
ATOM 4626 N N . TRP B 1 207 ? -6.523 -37.812 -25.328 1 96.69 207 TRP B N 1
ATOM 4627 C CA . TRP B 1 207 ? -5.941 -37.562 -24.016 1 96.69 207 TRP B CA 1
ATOM 4628 C C . TRP B 1 207 ? -5.48 -36.094 -23.906 1 96.69 207 TRP B C 1
ATOM 4630 O O . TRP B 1 207 ? -5.301 -35.594 -22.797 1 96.69 207 TRP B O 1
ATOM 4640 N N . ALA B 1 208 ? -5.312 -35.406 -25.062 1 97.81 208 ALA B N 1
ATOM 4641 C CA . ALA B 1 208 ? -4.676 -34.094 -25.047 1 97.81 208 ALA B CA 1
ATOM 4642 C C . ALA B 1 208 ? -5.68 -33 -25.406 1 97.81 208 ALA B C 1
ATOM 4644 O O . ALA B 1 208 ? -6.367 -33.094 -26.422 1 97.81 208 ALA B O 1
ATOM 4645 N N . ASP B 1 209 ? -5.852 -32.031 -24.594 1 97.88 209 ASP B N 1
ATOM 4646 C CA . ASP B 1 209 ? -6.52 -30.766 -24.859 1 97.88 209 ASP B CA 1
ATOM 4647 C C . ASP B 1 209 ? -5.52 -29.609 -24.875 1 97.88 209 ASP B C 1
ATOM 4649 O O . ASP B 1 209 ? -5.527 -28.766 -23.969 1 97.88 209 ASP B O 1
ATOM 4653 N N . VAL B 1 210 ? -4.676 -29.594 -25.875 1 98.25 210 VAL B N 1
ATOM 4654 C CA . VAL B 1 210 ? -3.547 -28.688 -26.031 1 98.25 210 VAL B CA 1
ATOM 4655 C C . VAL B 1 210 ? -3.799 -27.734 -27.188 1 98.25 210 VAL B C 1
ATOM 4657 O O . VAL B 1 210 ? -3.816 -28.141 -28.344 1 98.25 210 VAL B O 1
ATOM 4660 N N . LEU B 1 211 ? -3.998 -26.484 -26.875 1 96.38 211 LEU B N 1
ATOM 4661 C CA . LEU B 1 211 ? -4.324 -25.5 -27.906 1 96.38 211 LEU B CA 1
ATOM 4662 C C . LEU B 1 211 ? -3.574 -24.188 -27.656 1 96.38 211 LEU B C 1
ATOM 4664 O O . LEU B 1 211 ? -3.33 -23.812 -26.516 1 96.38 211 LEU B O 1
ATOM 4668 N N . PRO B 1 212 ? -3.199 -23.469 -28.75 1 95.12 212 PRO B N 1
ATOM 4669 C CA . PRO B 1 212 ? -2.674 -22.109 -28.562 1 95.12 212 PRO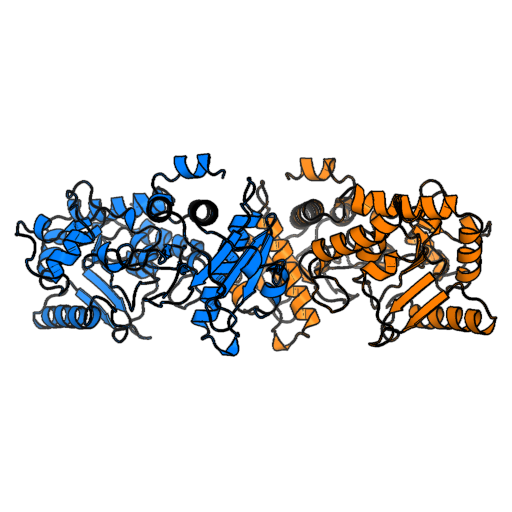 B CA 1
ATOM 4670 C C . PRO B 1 212 ? -3.666 -21.188 -27.859 1 95.12 212 PRO B C 1
ATOM 4672 O O . PRO B 1 212 ? -4.875 -21.297 -28.078 1 95.12 212 PRO B O 1
ATOM 4675 N N . LEU B 1 213 ? -3.086 -20.297 -27.078 1 93.44 213 LEU B N 1
ATOM 4676 C CA . LEU B 1 213 ? -3.916 -19.328 -26.359 1 93.44 213 LEU B CA 1
ATOM 4677 C C . LEU B 1 213 ? -4.438 -18.25 -27.297 1 93.44 213 LEU B C 1
ATOM 4679 O O . LEU B 1 213 ? -3.656 -17.594 -27.984 1 93.44 213 LEU B O 1
ATOM 4683 N N . ASN B 1 214 ? -5.699 -18.078 -27.391 1 91.75 214 ASN B N 1
ATOM 4684 C CA . ASN B 1 214 ? -6.391 -16.969 -28.031 1 91.75 214 ASN B CA 1
ATOM 4685 C C . ASN B 1 214 ? -7.758 -16.719 -27.406 1 91.75 214 ASN B C 1
ATOM 4687 O O . ASN B 1 214 ? -8.102 -17.312 -26.391 1 91.75 214 ASN B O 1
ATOM 4691 N N . ASP B 1 215 ? -8.5 -15.867 -27.922 1 90.5 215 ASP B N 1
ATOM 4692 C CA . ASP B 1 215 ? -9.758 -15.445 -27.312 1 90.5 215 ASP B CA 1
ATOM 4693 C C . ASP B 1 215 ? -10.742 -16.609 -27.234 1 90.5 215 ASP B C 1
ATOM 4695 O O . ASP B 1 215 ? -11.5 -16.719 -26.266 1 90.5 215 ASP B O 1
ATOM 4699 N N . SER B 1 216 ? -10.727 -17.5 -28.188 1 92.69 216 SER B N 1
ATOM 4700 C CA . SER B 1 216 ? -11.703 -18.578 -28.266 1 92.69 216 SER B CA 1
ATOM 4701 C C . SER B 1 216 ? -11.25 -19.797 -27.453 1 92.69 216 SER B C 1
ATOM 4703 O O . SER B 1 216 ? -12.078 -20.578 -27 1 92.69 216 SER B O 1
ATOM 4705 N N . THR B 1 217 ? -9.938 -19.922 -27.25 1 94.69 217 THR B N 1
ATOM 4706 C CA . THR B 1 217 ? -9.438 -21.125 -26.609 1 94.69 217 THR B CA 1
ATOM 4707 C C . THR B 1 217 ? -9.07 -20.859 -25.156 1 94.69 217 THR B C 1
ATOM 4709 O O . THR B 1 217 ? -8.859 -21.797 -24.375 1 94.69 217 THR B O 1
ATOM 4712 N N . ALA B 1 218 ? -9.102 -19.609 -24.766 1 95.5 218 ALA B N 1
ATOM 4713 C CA . ALA B 1 218 ? -8.648 -19.219 -23.438 1 95.5 218 ALA B CA 1
ATOM 4714 C C . ALA B 1 218 ? -9.516 -19.875 -22.359 1 95.5 218 ALA B C 1
ATOM 4716 O O . ALA B 1 218 ? -10.727 -20 -22.516 1 95.5 218 ALA B O 1
ATOM 4717 N N . LEU B 1 219 ? -8.828 -20.297 -21.312 1 97.06 219 LEU B N 1
ATOM 4718 C CA . LEU B 1 219 ? -9.477 -20.812 -20.109 1 97.06 219 LEU B CA 1
ATOM 4719 C C . LEU B 1 219 ? -9.156 -19.938 -18.891 1 97.06 219 LEU B C 1
ATOM 4721 O O . LEU B 1 219 ? -8.031 -19.453 -18.75 1 97.06 219 LEU B O 1
ATOM 4725 N N . ALA B 1 220 ? -10.156 -19.766 -18.078 1 97.44 220 ALA B N 1
ATOM 4726 C CA . ALA B 1 220 ? -9.867 -19.203 -16.766 1 97.44 220 ALA B CA 1
ATOM 4727 C C . ALA B 1 220 ? -8.922 -20.109 -15.969 1 97.44 220 ALA B C 1
ATOM 4729 O O . ALA B 1 220 ? -8.984 -21.328 -16.094 1 97.44 220 ALA B O 1
ATOM 4730 N N . ILE B 1 221 ? -8.164 -19.516 -15.18 1 97.62 221 ILE B N 1
ATOM 4731 C CA . ILE B 1 221 ? -7.137 -20.266 -14.461 1 97.62 221 ILE B CA 1
ATOM 4732 C C . ILE B 1 221 ? -7.777 -21.391 -13.664 1 97.62 221 ILE B C 1
ATOM 4734 O O . ILE B 1 221 ? -7.25 -22.516 -13.625 1 97.62 221 ILE B O 1
ATOM 4738 N N . GLN B 1 222 ? -8.969 -21.109 -13.008 1 98.5 222 GLN B N 1
ATOM 4739 C CA . GLN B 1 222 ? -9.602 -22.125 -12.172 1 98.5 222 GLN B CA 1
ATOM 4740 C C . GLN B 1 222 ? -10.172 -23.25 -13.023 1 98.5 222 GLN B C 1
ATOM 4742 O O . GLN B 1 222 ? -10.406 -24.359 -12.531 1 98.5 222 GLN B O 1
ATOM 4747 N N . ALA B 1 223 ? -10.398 -22.984 -14.297 1 98.38 223 ALA B N 1
ATOM 4748 C CA . ALA B 1 223 ? -10.969 -24 -15.188 1 98.38 223 ALA B CA 1
ATOM 4749 C C . ALA B 1 223 ? -9.969 -25.109 -15.461 1 98.38 223 ALA B C 1
ATOM 4751 O O . ALA B 1 223 ? -10.359 -26.25 -15.742 1 98.38 223 ALA B O 1
ATOM 4752 N N . PHE B 1 224 ? -8.727 -24.828 -15.383 1 98.69 224 PHE B N 1
ATOM 4753 C CA . PHE B 1 224 ? -7.703 -25.844 -15.547 1 98.69 224 PHE B CA 1
ATOM 4754 C C . PHE B 1 224 ? -7.855 -26.938 -14.5 1 98.69 224 PHE B C 1
ATOM 4756 O O . PHE B 1 224 ? -7.527 -28.094 -14.75 1 98.69 224 PHE B O 1
ATOM 4763 N N . CYS B 1 225 ? -8.391 -26.609 -13.359 1 98.56 225 CYS B N 1
ATOM 4764 C CA . CYS B 1 225 ? -8.477 -27.516 -12.211 1 98.56 225 CYS B CA 1
ATOM 4765 C C . CYS B 1 225 ? -9.547 -28.578 -12.43 1 98.56 225 CYS B C 1
ATOM 4767 O O . CYS B 1 225 ? -9.68 -29.5 -11.633 1 98.56 225 CYS B O 1
ATOM 4769 N N . ARG B 1 226 ? -10.273 -28.484 -13.531 1 98.38 226 ARG B N 1
ATOM 4770 C CA . ARG B 1 226 ? -11.273 -29.5 -13.867 1 98.38 226 ARG B CA 1
ATOM 4771 C C . ARG B 1 226 ? -10.633 -30.703 -14.547 1 98.38 226 ARG B C 1
ATOM 4773 O O . ARG B 1 226 ? -11.266 -31.734 -14.703 1 98.38 226 ARG B O 1
ATOM 4780 N N . TYR B 1 227 ? -9.375 -30.562 -14.898 1 98.69 227 TYR B N 1
ATOM 4781 C CA . TYR B 1 227 ? -8.656 -31.609 -15.609 1 98.69 227 TYR B CA 1
ATOM 4782 C C . TYR B 1 227 ? -7.773 -32.406 -14.664 1 98.69 227 TYR B C 1
ATOM 4784 O O . TYR B 1 227 ? -7.266 -31.875 -13.68 1 98.69 227 TYR B O 1
ATOM 4792 N N . ARG B 1 228 ? -7.555 -33.688 -15.008 1 98.62 228 ARG B N 1
ATOM 4793 C CA . ARG B 1 228 ? -6.688 -34.531 -14.188 1 98.62 228 ARG B CA 1
ATOM 4794 C C . ARG B 1 228 ? -5.223 -34.156 -14.375 1 98.62 228 ARG B C 1
ATOM 4796 O O . ARG B 1 228 ? -4.418 -34.281 -13.453 1 98.62 228 ARG B O 1
ATOM 4803 N N . TYR B 1 229 ? -4.957 -33.656 -15.586 1 98.88 229 TYR B N 1
ATOM 4804 C CA . TYR B 1 229 ? -3.574 -33.344 -15.922 1 98.88 229 TYR B CA 1
ATOM 4805 C C . TYR B 1 229 ? -3.463 -31.938 -16.469 1 98.88 229 TYR B C 1
ATOM 4807 O O . TYR B 1 229 ? -4.242 -31.531 -17.328 1 98.88 229 TYR B O 1
ATOM 4815 N N . VAL B 1 230 ? -2.566 -31.156 -15.875 1 98.88 230 VAL B N 1
ATOM 4816 C CA . VAL B 1 230 ? -2.275 -29.812 -16.391 1 98.88 230 VAL B CA 1
ATOM 4817 C C . VAL B 1 230 ? -0.826 -29.75 -16.859 1 98.88 230 VAL B C 1
ATOM 4819 O O . VAL B 1 230 ? 0.084 -30.203 -16.172 1 98.88 230 VAL B O 1
ATOM 4822 N N . LEU B 1 231 ? -0.678 -29.266 -18.078 1 98.62 231 LEU B N 1
ATOM 4823 C CA . LEU B 1 231 ? 0.651 -29.172 -18.672 1 98.62 231 LEU B CA 1
ATOM 4824 C C . LEU B 1 231 ? 1.267 -27.797 -18.391 1 98.62 231 LEU B C 1
ATOM 4826 O O . LEU B 1 231 ? 0.612 -26.766 -18.578 1 98.62 231 LEU B O 1
ATOM 4830 N N . HIS B 1 232 ? 2.479 -27.797 -17.875 1 97.81 232 HIS B N 1
ATOM 4831 C CA . HIS B 1 232 ? 3.236 -26.578 -17.641 1 97.81 232 HIS B CA 1
ATOM 4832 C C . HIS B 1 232 ? 4.379 -26.438 -18.641 1 97.81 232 HIS B C 1
ATOM 4834 O O . HIS B 1 232 ? 5.098 -27.391 -18.906 1 97.81 232 HIS B O 1
ATOM 4840 N N . THR B 1 233 ? 4.492 -25.297 -19.25 1 95.81 233 THR B N 1
ATOM 4841 C CA . THR B 1 233 ? 5.641 -24.906 -20.062 1 95.81 233 THR B CA 1
ATOM 4842 C C . THR B 1 233 ? 6.195 -23.562 -19.578 1 95.81 233 THR B C 1
ATOM 4844 O O . THR B 1 233 ? 5.441 -22.688 -19.172 1 95.81 233 THR B O 1
ATOM 4847 N N . GLU B 1 234 ? 7.473 -23.484 -19.625 1 92.25 234 GLU B N 1
ATOM 4848 C CA . GLU B 1 234 ? 8.102 -22.188 -19.438 1 92.25 234 GLU B CA 1
ATOM 4849 C C . GLU B 1 234 ? 7.84 -21.266 -20.625 1 92.25 234 GLU B C 1
ATOM 4851 O O . GLU B 1 234 ? 7.41 -21.719 -21.688 1 92.25 234 GLU B O 1
ATOM 4856 N N . GLY B 1 235 ? 7.969 -19.938 -20.391 1 89.62 235 GLY B N 1
ATOM 4857 C CA . GLY B 1 235 ? 7.957 -18.953 -21.453 1 89.62 235 GLY B CA 1
ATOM 4858 C C . GLY B 1 235 ? 9.344 -18.594 -21.953 1 89.62 235 GLY B C 1
ATOM 4859 O O . GLY B 1 235 ? 10.133 -19.484 -22.312 1 89.62 235 GLY B O 1
ATOM 4860 N N . VAL B 1 236 ? 9.539 -17.312 -21.875 1 86.5 236 VAL B N 1
ATOM 4861 C CA . VAL B 1 236 ? 10.906 -16.906 -22.156 1 86.5 236 VAL B CA 1
ATOM 4862 C C . VAL B 1 236 ? 11.828 -17.406 -21.047 1 86.5 236 VAL B C 1
ATOM 4864 O O . VAL B 1 236 ? 12.859 -18.016 -21.312 1 86.5 236 VAL B O 1
ATOM 4867 N N . ALA B 1 237 ? 11.383 -17.203 -19.859 1 89.31 237 ALA B N 1
ATOM 4868 C CA . ALA B 1 237 ? 12.016 -17.781 -18.672 1 89.31 237 ALA B CA 1
ATOM 4869 C C . ALA B 1 237 ? 11.008 -18.547 -17.828 1 89.31 237 ALA B C 1
ATOM 4871 O O . ALA B 1 237 ? 10.883 -19.766 -17.938 1 89.31 237 ALA B O 1
ATOM 4872 N N . TYR B 1 238 ? 10.18 -17.828 -17.172 1 87.31 238 TYR B N 1
ATOM 4873 C CA . TYR B 1 238 ? 9.195 -18.453 -16.297 1 87.31 238 TYR B CA 1
ATOM 4874 C C . TYR B 1 238 ? 7.781 -18.234 -16.828 1 87.31 238 TYR B C 1
ATOM 4876 O O . TYR B 1 238 ? 7.578 -17.516 -17.797 1 87.31 238 TYR B O 1
ATOM 4884 N N . SER B 1 239 ? 6.883 -19.047 -16.266 1 90.5 239 SER B N 1
ATOM 4885 C CA . SER B 1 239 ? 5.465 -18.828 -16.516 1 90.5 239 SER B CA 1
ATOM 4886 C C . SER B 1 239 ? 4.762 -18.281 -15.273 1 90.5 239 SER B C 1
ATOM 4888 O O . SER B 1 239 ? 4.816 -18.891 -14.203 1 90.5 239 SER B O 1
ATOM 4890 N N . GLY B 1 240 ? 4.059 -17.234 -15.5 1 91.56 240 GLY B N 1
ATOM 4891 C CA . GLY B 1 240 ? 3.371 -16.594 -14.391 1 91.56 240 GLY B CA 1
ATOM 4892 C C . GLY B 1 240 ? 2.17 -17.375 -13.898 1 91.56 240 GLY B C 1
ATOM 4893 O O . GLY B 1 240 ? 1.609 -17.062 -12.844 1 91.56 240 GLY B O 1
ATOM 4894 N N . ARG B 1 241 ? 1.76 -18.438 -14.594 1 94.38 241 ARG B N 1
ATOM 4895 C CA . ARG B 1 241 ? 0.571 -19.172 -14.18 1 94.38 241 ARG B CA 1
ATOM 4896 C C . ARG B 1 241 ? 0.95 -20.422 -13.391 1 94.38 241 ARG B C 1
ATOM 4898 O O . ARG B 1 241 ? 0.078 -21.125 -12.875 1 94.38 241 ARG B O 1
ATOM 4905 N N . PHE B 1 242 ? 2.229 -20.719 -13.281 1 97.06 242 PHE B N 1
ATOM 4906 C CA . PHE B 1 242 ? 2.68 -22 -12.727 1 97.06 242 PHE B CA 1
ATOM 4907 C C . PHE B 1 242 ? 2.107 -22.203 -11.328 1 97.06 242 PHE B C 1
ATOM 4909 O O . PHE B 1 242 ? 1.604 -23.281 -11.016 1 97.06 242 PHE B O 1
ATOM 4916 N N . HIS B 1 243 ? 2.158 -21.188 -10.492 1 97.81 243 HIS B N 1
ATOM 4917 C CA . HIS B 1 243 ? 1.692 -21.359 -9.117 1 97.81 243 HIS B CA 1
ATOM 4918 C C . HIS B 1 243 ? 0.191 -21.625 -9.07 1 97.81 243 HIS B C 1
ATOM 4920 O O . HIS B 1 243 ? -0.297 -22.312 -8.18 1 97.81 243 HIS B O 1
ATOM 4926 N N . PHE B 1 244 ? -0.568 -21.094 -10.016 1 98.25 244 PHE B N 1
ATOM 4927 C CA . PHE B 1 244 ? -1.996 -21.391 -10.055 1 98.25 244 PHE B CA 1
ATOM 4928 C C . PHE B 1 244 ? -2.24 -22.844 -10.43 1 98.25 244 PHE B C 1
ATOM 4930 O O . PHE B 1 244 ? -3.125 -23.5 -9.875 1 98.25 244 PHE B O 1
ATOM 4937 N N . LEU B 1 245 ? -1.455 -23.328 -11.398 1 98.38 245 LEU B N 1
ATOM 4938 C CA . LEU B 1 245 ? -1.572 -24.734 -11.781 1 98.38 245 LEU B CA 1
ATOM 4939 C C . LEU B 1 245 ? -1.263 -25.641 -10.594 1 98.38 245 LEU B C 1
ATOM 4941 O O . LEU B 1 245 ? -1.898 -26.688 -10.43 1 98.38 245 LEU B O 1
ATOM 4945 N N . GLN B 1 246 ? -0.343 -25.234 -9.789 1 98.5 246 GLN B N 1
ATOM 4946 C CA . GLN B 1 246 ? 0.067 -26.016 -8.625 1 98.5 246 GLN B CA 1
ATOM 4947 C C . GLN B 1 246 ? -1.028 -26.031 -7.562 1 98.5 246 GLN B C 1
ATOM 4949 O O . GLN B 1 246 ? -0.991 -26.859 -6.645 1 98.5 246 GLN B O 1
ATOM 4954 N N . MET B 1 247 ? -1.963 -25.156 -7.66 1 98.62 247 MET B N 1
ATOM 4955 C CA . MET B 1 247 ? -3.047 -25.109 -6.684 1 98.62 247 MET B CA 1
ATOM 4956 C C . MET B 1 247 ? -4.152 -26.094 -7.051 1 98.62 247 MET B C 1
ATOM 4958 O O . MET B 1 247 ? -5.023 -26.391 -6.23 1 98.62 247 MET B O 1
ATOM 4962 N N . CYS B 1 248 ? -4.137 -26.562 -8.281 1 98.56 248 CYS B N 1
ATOM 4963 C CA . CYS B 1 248 ? -5.109 -27.562 -8.719 1 98.56 248 CYS B CA 1
ATOM 4964 C C . CYS B 1 248 ? -4.766 -28.938 -8.156 1 98.56 248 CYS B C 1
ATOM 4966 O O . CYS B 1 248 ? -3.594 -29.281 -8.047 1 98.56 248 CYS B O 1
ATOM 4968 N N . ARG B 1 249 ? -5.777 -29.672 -7.762 1 98.25 249 ARG B N 1
ATOM 4969 C CA . ARG B 1 249 ? -5.559 -31.094 -7.496 1 98.25 249 ARG B CA 1
ATOM 4970 C C . ARG B 1 249 ? -5.473 -31.875 -8.797 1 98.25 249 ARG B C 1
ATOM 4972 O O . ARG B 1 249 ? -6.273 -32.781 -9.039 1 98.25 249 ARG B O 1
ATOM 4979 N N . SER B 1 250 ? -4.547 -31.531 -9.602 1 98.81 250 SER B N 1
ATOM 4980 C CA . SER B 1 250 ? -4.191 -32.125 -10.883 1 98.81 250 SER B CA 1
ATOM 4981 C C . SER B 1 250 ? -2.713 -32.469 -10.938 1 98.81 250 SER B C 1
ATOM 4983 O O . SER B 1 250 ? -1.897 -31.891 -10.227 1 98.81 250 SER B O 1
ATOM 4985 N N . VAL B 1 251 ? -2.412 -33.469 -11.664 1 98.88 251 VAL B N 1
ATOM 4986 C CA . VAL B 1 251 ? -1.003 -33.781 -11.883 1 98.88 251 VAL B CA 1
ATOM 4987 C C . VAL B 1 251 ? -0.393 -32.75 -12.828 1 98.88 251 VAL B C 1
ATOM 4989 O O . VAL B 1 251 ? -0.862 -32.562 -13.961 1 98.88 251 VAL B O 1
ATOM 4992 N N . VAL B 1 252 ? 0.574 -32.031 -12.344 1 98.88 252 VAL B N 1
ATOM 4993 C CA . VAL B 1 252 ? 1.318 -31.125 -13.227 1 98.88 252 VAL B CA 1
ATOM 4994 C C . VAL B 1 252 ? 2.359 -31.922 -14.008 1 98.88 252 VAL B C 1
ATOM 4996 O O . VAL B 1 252 ? 3.197 -32.625 -13.414 1 98.88 252 VAL B O 1
ATOM 4999 N N . LEU B 1 253 ? 2.238 -31.906 -15.32 1 98.88 253 LEU B N 1
ATOM 5000 C CA . LEU B 1 253 ? 3.209 -32.5 -16.234 1 98.88 253 LEU B CA 1
ATOM 5001 C C . LEU B 1 253 ? 4.062 -31.422 -16.891 1 98.88 253 LEU B C 1
ATOM 5003 O O . LEU B 1 253 ? 3.535 -30.469 -17.469 1 98.88 253 LEU B O 1
ATOM 5007 N N . SER B 1 254 ? 5.293 -31.531 -16.75 1 98 254 SER B N 1
ATOM 5008 C CA . SER B 1 254 ? 6.238 -30.562 -17.297 1 98 254 SER B CA 1
ATOM 5009 C C . SER B 1 254 ? 7.578 -31.219 -17.609 1 98 254 SER B C 1
ATOM 5011 O O . SER B 1 254 ? 7.949 -32.219 -17 1 98 254 SER B O 1
ATOM 5013 N N . PRO B 1 255 ? 8.297 -30.703 -18.703 1 96.19 255 PRO B N 1
ATOM 5014 C CA . PRO B 1 255 ? 9.727 -31.031 -18.656 1 96.19 255 PRO B CA 1
ATOM 5015 C C . PRO B 1 255 ? 10.414 -30.484 -17.406 1 96.19 255 PRO B C 1
ATOM 5017 O O . PRO B 1 255 ? 9.852 -29.641 -16.703 1 96.19 255 PRO B O 1
ATOM 5020 N N . PRO B 1 256 ? 11.609 -31.078 -17.109 1 96.06 256 PRO B N 1
ATOM 5021 C CA . PRO B 1 256 ? 12.328 -30.484 -15.977 1 96.06 256 PRO B CA 1
ATOM 5022 C C . PRO B 1 256 ? 12.477 -28.969 -16.109 1 96.06 256 PRO B C 1
ATOM 5024 O O . PRO B 1 256 ? 12.891 -28.469 -17.156 1 96.06 256 PRO B O 1
ATOM 5027 N N . LEU B 1 257 ? 12.086 -28.25 -15.016 1 95.25 257 LEU B N 1
ATOM 5028 C CA . LEU B 1 257 ? 12.18 -26.797 -15.039 1 95.25 257 LEU B CA 1
ATOM 5029 C C . LEU B 1 257 ? 13.625 -26.344 -15.211 1 95.25 257 LEU B C 1
ATOM 5031 O O . LEU B 1 257 ? 14.516 -26.828 -14.5 1 95.25 257 LEU B O 1
ATOM 5035 N N . LEU B 1 258 ? 13.789 -25.469 -16.156 1 92.62 258 LEU B N 1
ATOM 5036 C CA . LEU B 1 258 ? 15.133 -24.922 -16.328 1 92.62 258 LEU B CA 1
ATOM 5037 C C . LEU B 1 258 ? 15.227 -23.516 -15.727 1 92.62 258 LEU B C 1
ATOM 5039 O O . LEU B 1 258 ? 16.312 -22.969 -15.594 1 92.62 258 LEU B O 1
ATOM 5043 N N . TRP B 1 259 ? 14.125 -22.953 -15.328 1 91.69 259 TRP B N 1
ATOM 5044 C CA . TRP B 1 259 ? 14.031 -21.672 -14.617 1 91.69 259 TRP B CA 1
ATOM 5045 C C . TRP B 1 259 ? 13.32 -21.844 -13.281 1 91.69 259 TRP B C 1
ATOM 5047 O O . TRP B 1 259 ? 12.172 -22.297 -13.234 1 91.69 259 TRP B O 1
ATOM 5057 N N . MET B 1 260 ? 14.016 -21.453 -12.289 1 93.25 260 MET B N 1
ATOM 5058 C CA . MET B 1 260 ? 13.469 -21.562 -10.938 1 93.25 260 MET B CA 1
ATOM 5059 C C . MET B 1 260 ? 12.695 -20.297 -10.555 1 93.25 260 MET B C 1
ATOM 5061 O O . MET B 1 260 ? 13.109 -19.188 -10.891 1 93.25 260 MET B O 1
ATOM 5065 N N . GLN B 1 261 ? 11.602 -20.5 -9.906 1 95.44 261 GLN B N 1
ATOM 5066 C CA . GLN B 1 261 ? 10.891 -19.422 -9.227 1 95.44 261 GLN B CA 1
ATOM 5067 C C . GLN B 1 261 ? 11 -19.562 -7.711 1 95.44 261 GLN B C 1
ATOM 5069 O O . GLN B 1 261 ? 11.672 -20.469 -7.211 1 95.44 261 GLN B O 1
ATOM 5074 N N . HIS B 1 262 ? 10.391 -18.734 -6.914 1 96.06 262 HIS B N 1
ATOM 5075 C CA . HIS B 1 262 ? 10.742 -18.578 -5.508 1 96.06 262 HIS B CA 1
ATOM 5076 C C . HIS B 1 262 ? 10.328 -19.812 -4.703 1 96.06 262 HIS B C 1
ATOM 5078 O O . HIS B 1 262 ? 10.852 -20.047 -3.609 1 96.06 262 HIS B O 1
ATOM 5084 N N . THR B 1 263 ? 9.398 -20.688 -5.285 1 97.62 263 THR B N 1
ATOM 5085 C CA . THR B 1 263 ? 9 -21.875 -4.531 1 97.62 263 THR B CA 1
ATOM 5086 C C . THR B 1 263 ? 9.352 -23.156 -5.297 1 97.62 263 THR B C 1
ATOM 5088 O O . THR B 1 263 ? 8.992 -24.25 -4.879 1 97.62 263 THR B O 1
ATOM 5091 N N . SER B 1 264 ? 10.016 -23.016 -6.422 1 96.75 264 SER B N 1
ATOM 5092 C CA . SER B 1 264 ? 10.281 -24.156 -7.285 1 96.75 264 SER B CA 1
ATOM 5093 C C . SER B 1 264 ? 11.109 -25.219 -6.562 1 96.75 264 SER B C 1
ATOM 5095 O O . SER B 1 264 ? 10.969 -26.406 -6.828 1 96.75 264 SER B O 1
ATOM 5097 N N . HIS B 1 265 ? 11.953 -24.797 -5.633 1 96.38 265 HIS B N 1
ATOM 5098 C CA . HIS B 1 265 ? 12.844 -25.719 -4.941 1 96.38 265 HIS B CA 1
ATOM 5099 C C . HIS B 1 265 ? 12.07 -26.672 -4.043 1 96.38 265 HIS B C 1
ATOM 5101 O O . HIS B 1 265 ? 12.617 -27.672 -3.566 1 96.38 265 HIS B O 1
ATOM 5107 N N . LEU B 1 266 ? 10.797 -26.406 -3.818 1 97.88 266 LEU B N 1
ATOM 5108 C CA . LEU B 1 266 ? 9.969 -27.234 -2.957 1 97.88 266 LEU B CA 1
ATOM 5109 C C . LEU B 1 266 ? 9.367 -28.406 -3.744 1 97.88 266 LEU B C 1
ATOM 5111 O O . LEU B 1 266 ? 8.734 -29.297 -3.164 1 97.88 266 LEU B O 1
ATOM 5115 N N . LEU B 1 267 ? 9.57 -28.438 -5.07 1 98.19 267 LEU B N 1
ATOM 5116 C CA . LEU B 1 267 ? 9.039 -29.5 -5.91 1 98.19 267 LEU B CA 1
ATOM 5117 C C . LEU B 1 267 ? 9.742 -30.828 -5.609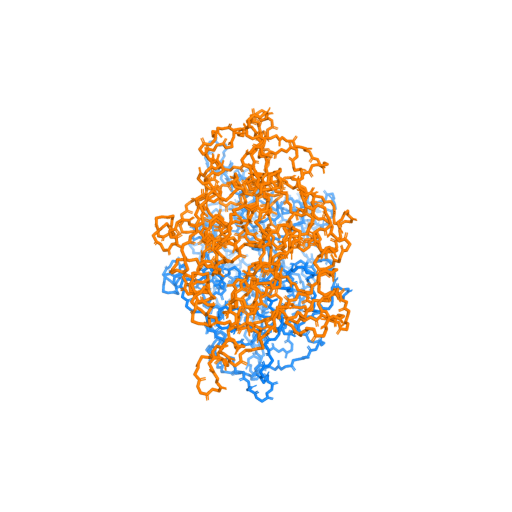 1 98.19 267 LEU B C 1
ATOM 5119 O O . LEU B 1 267 ? 10.93 -30.844 -5.281 1 98.19 267 LEU B O 1
ATOM 5123 N N . ARG B 1 268 ? 8.961 -31.859 -5.699 1 98.31 268 ARG B N 1
ATOM 5124 C CA . ARG B 1 268 ? 9.438 -33.25 -5.617 1 98.31 268 ARG B CA 1
ATOM 5125 C C . ARG B 1 268 ? 9.078 -34.031 -6.875 1 98.31 268 ARG B C 1
ATOM 5127 O O . ARG B 1 268 ? 8.141 -34.812 -6.875 1 98.31 268 ARG B O 1
ATOM 5134 N N . PRO B 1 269 ? 9.922 -33.844 -7.891 1 98.44 269 PRO B N 1
ATOM 5135 C CA . PRO B 1 269 ? 9.562 -34.438 -9.188 1 98.44 269 PRO B CA 1
ATOM 5136 C C . PRO B 1 269 ? 9.836 -35.938 -9.266 1 98.44 269 PRO B C 1
ATOM 5138 O O . PRO B 1 269 ? 10.812 -36.406 -8.695 1 98.44 269 PRO B O 1
ATOM 5141 N N . ILE B 1 270 ? 8.953 -36.656 -9.844 1 98.12 270 ILE B N 1
ATOM 5142 C CA . ILE B 1 270 ? 9.242 -37.969 -10.383 1 98.12 270 ILE B CA 1
ATOM 5143 C C . ILE B 1 270 ? 9.398 -37.906 -11.898 1 98.12 270 ILE B C 1
ATOM 5145 O O . ILE B 1 270 ? 8.586 -37.25 -12.578 1 98.12 270 ILE B O 1
ATOM 5149 N N . PHE B 1 271 ? 10.43 -38.469 -12.375 1 96.75 271 PHE B N 1
ATOM 5150 C CA . PHE B 1 271 ? 10.664 -38.469 -13.812 1 96.75 271 PHE B CA 1
ATOM 5151 C C . PHE B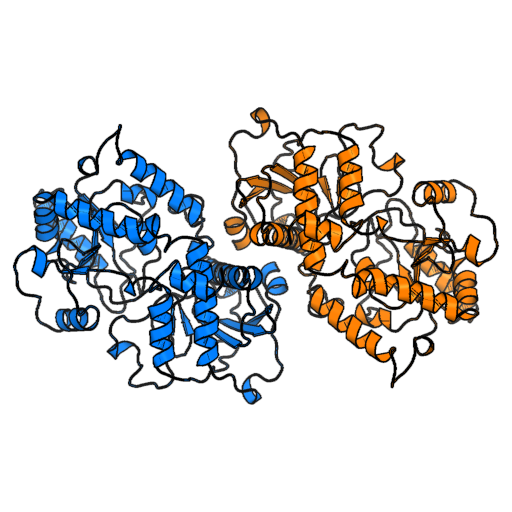 1 271 ? 9.828 -39.531 -14.5 1 96.75 271 PHE B C 1
ATOM 5153 O O . PHE B 1 271 ? 9.672 -40.656 -13.969 1 96.75 271 PHE B O 1
ATOM 5160 N N . SER B 1 272 ? 9.328 -39.219 -15.695 1 96.88 272 SER B N 1
ATOM 5161 C CA . SER B 1 272 ? 8.523 -40.156 -16.453 1 96.88 272 SER B CA 1
ATOM 5162 C C . SER B 1 272 ? 9.273 -41.469 -16.703 1 96.88 272 SER B C 1
ATOM 5164 O O . SER B 1 272 ? 8.672 -42.562 -16.719 1 96.88 272 SER B O 1
ATOM 5166 N N . ALA B 1 273 ? 10.57 -41.375 -16.891 1 94.19 273 ALA B N 1
ATOM 5167 C CA . ALA B 1 273 ? 11.383 -42.594 -17.062 1 94.19 273 ALA B CA 1
ATOM 5168 C C . ALA B 1 273 ? 11.188 -43.531 -15.891 1 94.19 273 ALA B C 1
ATOM 5170 O O . ALA B 1 273 ? 11.086 -44.75 -16.094 1 94.19 273 ALA B O 1
ATOM 5171 N N . SER B 1 274 ? 11.18 -43 -14.719 1 94.31 274 SER B N 1
ATOM 5172 C CA . SER B 1 274 ? 10.977 -43.812 -13.531 1 94.31 274 SER B CA 1
ATOM 5173 C C . SER B 1 274 ? 9.578 -44.406 -13.508 1 94.31 274 SER B C 1
ATOM 5175 O O . SER B 1 274 ? 9.398 -45.594 -13.125 1 94.31 274 SER B O 1
ATOM 5177 N N . LEU B 1 275 ? 8.57 -43.688 -13.883 1 95.75 275 LEU B N 1
ATOM 5178 C CA . LEU B 1 275 ? 7.191 -44.156 -13.914 1 95.75 275 LEU B CA 1
ATOM 5179 C C . LEU B 1 275 ? 7.023 -45.281 -14.93 1 95.75 275 LEU B C 1
ATOM 5181 O O . LEU B 1 275 ? 6.336 -46.281 -14.656 1 95.75 275 LEU B O 1
ATOM 5185 N N . LEU B 1 276 ? 7.66 -45.125 -16.062 1 96.06 276 LEU B N 1
ATOM 5186 C CA . LEU B 1 276 ? 7.465 -46 -17.203 1 96.06 276 LEU B CA 1
ATOM 5187 C C . LEU B 1 276 ? 8.453 -47.188 -17.156 1 96.06 276 LEU B C 1
ATOM 5189 O O . LEU B 1 276 ? 8.391 -48.094 -18 1 96.06 276 LEU B O 1
ATOM 5193 N N . GLY B 1 277 ? 9.305 -47.188 -16.203 1 93.44 277 GLY B N 1
ATOM 5194 C CA . GLY B 1 277 ? 10.289 -48.25 -16.094 1 93.44 277 GLY B CA 1
ATOM 5195 C C . GLY B 1 277 ? 11.312 -48.25 -17.219 1 93.44 277 GLY B C 1
ATOM 5196 O O . GLY B 1 277 ? 11.641 -49.281 -17.766 1 93.44 277 GLY B O 1
ATOM 5197 N N . ARG B 1 278 ? 11.797 -47 -17.594 1 91.88 278 ARG B N 1
ATOM 5198 C CA . ARG B 1 278 ? 12.789 -46.812 -18.641 1 91.88 278 ARG B CA 1
ATOM 5199 C C . ARG B 1 278 ? 14 -46.062 -18.109 1 91.88 278 ARG B C 1
ATOM 5201 O O . ARG B 1 278 ? 13.938 -45.438 -17.047 1 91.88 278 ARG B O 1
ATOM 5208 N N . PRO B 1 279 ? 15.047 -46.219 -18.828 1 87.12 279 PRO B N 1
ATOM 5209 C CA . PRO B 1 279 ? 16.203 -45.406 -18.438 1 87.12 279 PRO B CA 1
ATOM 5210 C C . PRO B 1 279 ? 16 -43.906 -18.703 1 87.12 279 PRO B C 1
ATOM 5212 O O . PRO B 1 279 ? 15.266 -43.562 -19.641 1 87.12 279 PRO B O 1
ATOM 5215 N N . GLN B 1 280 ? 16.656 -43.094 -17.906 1 83 280 GLN B N 1
ATOM 5216 C CA . GLN B 1 280 ? 16.641 -41.656 -18.156 1 83 280 GLN B CA 1
ATOM 5217 C C . GLN B 1 280 ? 17.266 -41.312 -19.516 1 83 280 GLN B C 1
ATOM 5219 O O . GLN B 1 280 ? 18.219 -41.969 -19.938 1 83 280 GLN B O 1
ATOM 5224 N N . PRO B 1 281 ? 16.594 -40.312 -20.094 1 80.31 281 PRO B N 1
ATOM 5225 C CA . PRO B 1 281 ? 17.172 -39.938 -21.375 1 80.31 281 PRO B CA 1
ATOM 5226 C C . PRO B 1 281 ? 18.656 -39.562 -21.281 1 80.31 281 PRO B C 1
ATOM 5228 O O . PRO B 1 281 ? 19.078 -38.938 -20.297 1 80.31 281 PRO B O 1
ATOM 5231 N N . ALA B 1 282 ? 19.297 -39.938 -22.281 1 78.31 282 ALA B N 1
ATOM 5232 C CA . ALA B 1 282 ? 20.703 -39.594 -22.391 1 78.31 282 ALA B CA 1
ATOM 5233 C C . ALA B 1 282 ? 20.891 -38.312 -23.188 1 78.31 282 ALA B C 1
ATOM 5235 O O . ALA B 1 282 ? 19.922 -37.688 -23.594 1 78.31 282 ALA B O 1
ATOM 5236 N N . GLY B 1 283 ? 22.109 -37.656 -23.172 1 80.75 283 GLY B N 1
ATOM 5237 C CA . GLY B 1 283 ? 22.422 -36.5 -23.984 1 80.75 283 GLY B CA 1
ATOM 5238 C C . GLY B 1 283 ? 22.469 -35.188 -23.188 1 80.75 283 GLY B C 1
ATOM 5239 O O . GLY B 1 283 ? 22.375 -35.219 -21.953 1 80.75 283 GLY B O 1
ATOM 5240 N N . ALA B 1 284 ? 22.547 -34.219 -23.969 1 79.75 284 ALA B N 1
ATOM 5241 C CA . ALA B 1 284 ? 22.781 -32.906 -23.359 1 79.75 284 ALA B CA 1
ATOM 5242 C C . ALA B 1 284 ? 21.562 -32.438 -22.578 1 79.75 284 ALA B C 1
ATOM 5244 O O . ALA B 1 284 ? 21.703 -31.891 -21.469 1 79.75 284 ALA B O 1
ATOM 5245 N N . SER B 1 285 ? 20.438 -32.625 -23.156 1 80.25 285 SER B N 1
ATOM 5246 C CA . SER B 1 285 ? 19.203 -32.219 -22.484 1 80.25 285 SER B CA 1
ATOM 5247 C C . SER B 1 285 ? 18.984 -33.031 -21.203 1 80.25 285 SER B C 1
ATOM 5249 O O . SER B 1 285 ? 18.578 -32.469 -20.188 1 80.25 285 SER B O 1
ATOM 5251 N N . GLY B 1 286 ? 19.234 -34.219 -21.328 1 80.75 286 GLY B N 1
ATOM 5252 C CA . GLY B 1 286 ? 19.109 -35.062 -20.156 1 80.75 286 GLY B CA 1
ATOM 5253 C C . GLY B 1 286 ? 20.094 -34.719 -19.062 1 80.75 286 GLY B C 1
ATOM 5254 O O . GLY B 1 286 ? 19.75 -34.719 -17.875 1 80.75 286 GLY B O 1
ATOM 5255 N N . ALA B 1 287 ? 21.25 -34.469 -19.5 1 85.69 287 ALA B N 1
ATOM 5256 C CA . ALA B 1 287 ? 22.297 -34.094 -18.531 1 85.69 287 ALA B CA 1
ATOM 5257 C C . ALA B 1 287 ? 21.953 -32.781 -17.812 1 85.69 287 ALA B C 1
ATOM 5259 O O . ALA B 1 287 ? 22.156 -32.656 -16.609 1 85.69 287 ALA B O 1
ATOM 5260 N N . ARG B 1 288 ? 21.516 -31.875 -18.516 1 88.19 288 ARG B N 1
ATOM 5261 C CA . ARG B 1 288 ? 21.125 -30.609 -17.922 1 88.19 288 ARG B CA 1
ATOM 5262 C C . ARG B 1 288 ? 19.969 -30.797 -16.938 1 88.19 288 ARG B C 1
ATOM 5264 O O . ARG B 1 288 ? 19.938 -30.172 -15.875 1 88.19 288 ARG B O 1
ATOM 5271 N N . ALA B 1 289 ? 19.016 -31.594 -17.375 1 88.06 289 ALA B N 1
ATOM 5272 C CA . ALA B 1 289 ? 17.891 -31.906 -16.5 1 88.06 289 ALA B CA 1
ATOM 5273 C C . ALA B 1 289 ? 18.375 -32.531 -15.188 1 88.06 289 ALA B C 1
ATOM 5275 O O . ALA B 1 289 ? 17.891 -32.156 -14.109 1 88.06 289 ALA B O 1
ATOM 5276 N N . ALA B 1 290 ? 19.312 -33.406 -15.344 1 87.62 290 ALA B N 1
ATOM 5277 C CA . ALA B 1 290 ? 19.828 -34.125 -14.18 1 87.62 290 ALA B CA 1
ATOM 5278 C C . ALA B 1 290 ? 20.594 -33.188 -13.25 1 87.62 290 ALA B C 1
ATOM 5280 O O . ALA B 1 290 ? 20.562 -33.344 -12.031 1 87.62 290 ALA B O 1
ATOM 5281 N N . ARG B 1 291 ? 21.281 -32.25 -13.828 1 90.56 291 ARG B N 1
ATOM 5282 C CA . ARG B 1 291 ? 22 -31.281 -13.016 1 90.56 291 ARG B CA 1
ATOM 5283 C C . ARG B 1 291 ? 21.031 -30.328 -12.32 1 90.56 291 ARG B C 1
ATOM 5285 O O . ARG B 1 291 ? 21.266 -29.922 -11.18 1 90.56 291 ARG B O 1
ATOM 5292 N N . SER B 1 292 ? 19.969 -30.062 -12.977 1 92.81 292 SER B N 1
ATOM 5293 C CA . SER B 1 292 ? 18.984 -29.125 -12.445 1 92.81 292 SER B CA 1
ATOM 5294 C C . SER B 1 292 ? 18.109 -29.781 -11.375 1 92.81 292 SER B C 1
ATOM 5296 O O . SER B 1 292 ? 17.734 -29.141 -10.391 1 92.81 292 SER B O 1
ATOM 5298 N N . TRP B 1 293 ? 17.812 -31.031 -11.617 1 95.5 293 TRP B N 1
ATOM 5299 C CA . TRP B 1 293 ? 16.969 -31.828 -10.727 1 95.5 293 TRP B CA 1
ATOM 5300 C C . TRP B 1 293 ? 17.562 -33.188 -10.484 1 95.5 293 TRP B C 1
ATOM 5302 O O . TRP B 1 293 ? 17.125 -34.188 -11.078 1 95.5 293 TRP B O 1
ATOM 5312 N N . PRO B 1 294 ? 18.438 -33.281 -9.516 1 91.38 294 PRO B N 1
ATOM 5313 C CA . PRO B 1 294 ? 19.25 -34.469 -9.359 1 91.38 294 PRO B CA 1
ATOM 5314 C C . PRO B 1 294 ? 18.484 -35.625 -8.688 1 91.38 294 PRO B C 1
ATOM 5316 O O . PRO B 1 294 ? 18.938 -36.781 -8.695 1 91.38 294 PRO B O 1
ATOM 5319 N N . VAL B 1 295 ? 17.375 -35.344 -8.141 1 90.06 295 VAL B N 1
ATOM 5320 C CA . VAL B 1 295 ? 16.656 -36.375 -7.395 1 90.06 295 VAL B CA 1
ATOM 5321 C C . VAL B 1 295 ? 15.32 -36.656 -8.086 1 90.06 295 VAL B C 1
ATOM 5323 O O . VAL B 1 295 ? 14.57 -35.75 -8.414 1 90.06 295 VAL B O 1
ATOM 5326 N N . SER B 1 296 ? 15.078 -37.875 -8.344 1 92.31 296 SER B N 1
ATOM 5327 C CA . SER B 1 296 ? 13.75 -38.344 -8.719 1 92.31 296 SER B CA 1
ATOM 5328 C C . SER B 1 296 ? 13.031 -39 -7.527 1 92.31 296 SER B C 1
ATOM 5330 O O . SER B 1 296 ? 13.492 -40 -6.977 1 92.31 296 SER B O 1
ATOM 5332 N N . PHE B 1 297 ? 11.914 -38.5 -7.203 1 97.25 297 PHE B N 1
ATOM 5333 C CA . PHE B 1 297 ? 11.188 -38.969 -6.031 1 97.25 297 PHE B CA 1
ATOM 5334 C C . PHE B 1 297 ? 10.312 -40.156 -6.387 1 97.25 297 PHE B C 1
ATOM 5336 O O . PHE B 1 297 ? 10.031 -40.406 -7.562 1 97.25 297 PHE B O 1
ATOM 5343 N N . SER B 1 298 ? 9.906 -40.906 -5.344 1 96.88 298 SER B N 1
ATOM 5344 C CA . SER B 1 298 ? 9.031 -42.062 -5.551 1 96.88 298 SER B CA 1
ATOM 5345 C C . SER B 1 298 ? 7.59 -41.625 -5.781 1 96.88 298 SER B C 1
ATOM 5347 O O . SER B 1 298 ? 7.234 -40.469 -5.531 1 96.88 298 SER B O 1
ATOM 5349 N N . VAL B 1 299 ? 6.766 -42.531 -6.297 1 96.25 299 VAL B N 1
ATOM 5350 C CA . VAL B 1 299 ? 5.355 -42.25 -6.562 1 96.25 299 VAL B CA 1
ATOM 5351 C C . VAL B 1 299 ? 4.66 -41.812 -5.273 1 96.25 299 VAL B C 1
ATOM 5353 O O . VAL B 1 299 ? 3.672 -41.094 -5.312 1 96.25 299 VAL B O 1
ATOM 5356 N N . GLY B 1 300 ? 5.238 -42.25 -4.121 1 97.25 300 GLY B N 1
ATOM 5357 C CA . GLY B 1 300 ? 4.625 -41.906 -2.842 1 97.25 300 GLY B CA 1
ATOM 5358 C C . GLY B 1 300 ? 5.062 -40.562 -2.285 1 97.25 300 GLY B C 1
ATOM 5359 O O . GLY B 1 300 ? 4.469 -40.062 -1.329 1 97.25 300 GLY B O 1
ATOM 5360 N N . GLU B 1 301 ? 6.008 -39.875 -2.957 1 98.31 301 GLU B N 1
ATOM 5361 C CA . GLU B 1 301 ? 6.57 -38.656 -2.436 1 98.31 301 GLU B CA 1
ATOM 5362 C C . GLU B 1 301 ? 6.418 -37.5 -3.438 1 98.31 301 GLU B C 1
ATOM 5364 O O . GLU B 1 301 ? 6.418 -36.344 -3.057 1 98.31 301 GLU B O 1
ATOM 5369 N N . ALA B 1 302 ? 6.266 -37.906 -4.676 1 98.75 302 ALA B N 1
ATOM 5370 C CA . ALA B 1 302 ? 6.328 -36.938 -5.758 1 98.75 302 ALA B CA 1
ATOM 5371 C C . ALA B 1 302 ? 5.098 -36.031 -5.754 1 98.75 302 ALA B C 1
ATOM 5373 O O . ALA B 1 302 ? 4.012 -36.438 -5.352 1 98.75 302 ALA B O 1
ATOM 5374 N N . ASN B 1 303 ? 5.297 -34.781 -6.137 1 98.75 303 ASN B N 1
ATOM 5375 C CA . ASN B 1 303 ? 4.18 -33.844 -6.266 1 98.75 303 ASN B CA 1
ATOM 5376 C C . ASN B 1 303 ? 4.137 -33.219 -7.652 1 98.75 303 ASN B C 1
ATOM 5378 O O . ASN B 1 303 ? 3.379 -32.281 -7.887 1 98.75 303 ASN B O 1
ATOM 5382 N N . ILE B 1 304 ? 4.98 -33.656 -8.562 1 98.88 304 ILE B N 1
ATOM 5383 C CA . ILE B 1 304 ? 4.996 -33.219 -9.961 1 98.88 304 ILE B CA 1
ATOM 5384 C C . ILE B 1 304 ? 5.637 -34.312 -10.812 1 98.88 304 ILE B C 1
ATOM 5386 O O . ILE B 1 304 ? 6.441 -35.125 -10.32 1 98.88 304 ILE B O 1
ATOM 5390 N N . VAL B 1 305 ? 5.266 -34.438 -12.109 1 98.81 305 VAL B N 1
ATOM 5391 C CA . VAL B 1 305 ? 5.855 -35.406 -13.031 1 98.81 305 VAL B CA 1
ATOM 5392 C C . VAL B 1 305 ? 6.641 -34.656 -14.117 1 98.81 305 VAL B C 1
ATOM 5394 O O . VAL B 1 305 ? 6.098 -33.781 -14.805 1 98.81 305 VAL B O 1
ATOM 5397 N N . PHE B 1 306 ? 7.895 -35.031 -14.211 1 98.06 306 PHE B N 1
ATOM 5398 C CA . PHE B 1 306 ? 8.742 -34.5 -15.273 1 98.06 306 PHE B CA 1
ATOM 5399 C C . PHE B 1 306 ? 8.797 -35.438 -16.453 1 98.06 306 PHE B C 1
ATOM 5401 O O . PHE B 1 306 ? 9.203 -36.594 -16.312 1 98.06 306 PHE B O 1
ATOM 5408 N N . VAL B 1 307 ? 8.367 -34.969 -17.609 1 97.25 307 VAL B N 1
ATOM 5409 C CA . VAL B 1 307 ? 8.477 -35.719 -18.859 1 97.25 307 VAL B CA 1
ATOM 5410 C C . VAL B 1 307 ? 9.703 -35.25 -19.625 1 97.25 307 VAL B C 1
ATOM 5412 O O . VAL B 1 307 ? 10.398 -34.312 -19.203 1 97.25 307 VAL B O 1
ATOM 5415 N N . THR B 1 308 ? 9.945 -35.875 -20.766 1 94.19 308 THR B N 1
ATOM 5416 C CA . THR B 1 308 ? 11.109 -35.5 -21.562 1 94.19 308 THR B CA 1
ATOM 5417 C C . THR B 1 308 ? 10.914 -34.125 -22.188 1 94.19 308 THR B C 1
ATOM 5419 O O . THR B 1 308 ? 9.781 -33.719 -22.453 1 94.19 308 THR B O 1
ATOM 5422 N N . GLN B 1 309 ? 11.969 -33.438 -22.453 1 92.38 309 GLN B N 1
ATOM 5423 C CA . GLN B 1 309 ? 11.953 -32.062 -22.953 1 92.38 309 GLN B CA 1
ATOM 5424 C C . GLN B 1 309 ? 11.242 -31.969 -24.297 1 92.38 309 GLN B C 1
ATOM 5426 O O . GLN B 1 309 ? 10.617 -30.953 -24.594 1 92.38 309 GLN B O 1
ATOM 5431 N N . ASP B 1 310 ? 11.352 -32.969 -25.109 1 92.31 310 ASP B N 1
ATOM 5432 C CA . ASP B 1 310 ? 10.734 -32.969 -26.438 1 92.31 310 ASP B CA 1
ATOM 5433 C C . ASP B 1 310 ? 9.328 -33.531 -26.391 1 92.31 310 ASP B C 1
ATOM 5435 O O . ASP B 1 310 ? 8.703 -33.75 -27.438 1 92.31 310 ASP B O 1
ATOM 5439 N N . TRP B 1 311 ? 8.82 -33.938 -25.266 1 96.31 311 TRP B N 1
ATOM 5440 C CA . TRP B 1 311 ? 7.465 -34.406 -25 1 96.31 311 TRP B CA 1
ATOM 5441 C C . TRP B 1 311 ? 7.258 -35.781 -25.594 1 96.31 311 TRP B C 1
ATOM 5443 O O . TRP B 1 311 ? 6.121 -36.25 -25.719 1 96.31 311 TRP B O 1
ATOM 5453 N N . SER B 1 312 ? 8.312 -36.5 -25.953 1 93.88 312 SER B N 1
ATOM 5454 C CA . SER B 1 312 ? 8.188 -37.781 -26.656 1 93.88 312 SER B CA 1
ATOM 5455 C C . SER B 1 312 ? 7.504 -38.844 -25.781 1 93.88 312 SER B C 1
ATOM 5457 O O . SER B 1 312 ? 6.859 -39.75 -26.297 1 93.88 312 SER B O 1
ATOM 5459 N N . ASP B 1 313 ? 7.645 -38.719 -24.516 1 96 313 ASP B N 1
ATOM 5460 C CA . ASP B 1 313 ? 7.082 -39.719 -23.641 1 96 313 ASP B CA 1
ATOM 5461 C C . ASP B 1 313 ? 5.781 -39.25 -23 1 96 313 ASP B C 1
ATOM 5463 O O . ASP B 1 313 ? 5.234 -39.906 -22.109 1 96 313 ASP B O 1
ATOM 5467 N N . LEU B 1 314 ? 5.277 -38.031 -23.375 1 98.19 314 LEU B N 1
ATOM 5468 C CA . LEU B 1 314 ? 4.082 -37.438 -22.766 1 98.19 314 LEU B CA 1
ATOM 5469 C C . LEU B 1 314 ? 2.877 -38.344 -22.984 1 98.19 314 LEU B C 1
ATOM 5471 O O . LEU B 1 314 ? 2.154 -38.656 -22.031 1 98.19 314 LEU B O 1
ATOM 5475 N N . PRO B 1 315 ? 2.584 -38.938 -24.234 1 97.75 315 PRO B N 1
ATOM 5476 C CA . PRO B 1 315 ? 1.417 -39.781 -24.422 1 97.75 315 PRO B CA 1
ATOM 5477 C C . PRO B 1 315 ? 1.448 -41.031 -23.531 1 97.75 315 PRO B C 1
ATOM 5479 O O . PRO B 1 315 ? 0.449 -41.344 -22.875 1 97.75 315 PRO B O 1
ATOM 5482 N N . GLU B 1 316 ? 2.602 -41.656 -23.438 1 97.38 316 GLU B N 1
ATOM 5483 C CA . GLU B 1 316 ? 2.729 -42.875 -22.641 1 97.38 316 GLU B CA 1
ATOM 5484 C C . GLU B 1 316 ? 2.609 -42.562 -21.141 1 97.38 316 GLU B C 1
ATOM 5486 O O . GLU B 1 316 ? 2.092 -43.375 -20.375 1 97.38 316 GLU B O 1
ATOM 5491 N N . THR B 1 317 ? 3.162 -41.438 -20.781 1 98.44 317 THR B N 1
ATOM 5492 C CA . THR B 1 317 ? 3.084 -41.031 -19.375 1 98.44 317 THR B CA 1
ATOM 5493 C C . THR B 1 317 ? 1.634 -40.812 -18.969 1 98.44 317 THR B C 1
ATOM 5495 O O . THR B 1 317 ? 1.198 -41.281 -17.922 1 98.44 317 THR B O 1
ATOM 5498 N N . VAL B 1 318 ? 0.853 -40.062 -19.781 1 98.69 318 VAL B N 1
ATOM 5499 C CA . VAL B 1 318 ? -0.554 -39.812 -19.484 1 98.69 318 VAL B CA 1
ATOM 5500 C C . VAL B 1 318 ? -1.315 -41.125 -19.438 1 98.69 318 VAL B C 1
ATOM 5502 O O . VAL B 1 318 ? -2.115 -41.375 -18.531 1 98.69 318 VAL B O 1
ATOM 5505 N N . ALA B 1 319 ? -1.058 -42.062 -20.391 1 97.88 319 ALA B N 1
ATOM 5506 C CA . ALA B 1 319 ? -1.71 -43.344 -20.422 1 97.88 319 ALA B CA 1
ATOM 5507 C C . ALA B 1 319 ? -1.407 -44.156 -19.141 1 97.88 319 ALA B C 1
ATOM 5509 O O . ALA B 1 319 ? -2.295 -44.781 -18.578 1 97.88 319 ALA B O 1
ATOM 5510 N N . TRP B 1 320 ? -0.167 -44.094 -18.766 1 98.38 320 TRP B N 1
ATOM 5511 C CA . TRP B 1 320 ? 0.233 -44.812 -17.547 1 98.38 320 TRP B CA 1
ATOM 5512 C C . TRP B 1 320 ? -0.491 -44.281 -16.328 1 98.38 320 TRP B C 1
ATOM 5514 O O . TRP B 1 320 ? -0.989 -45.031 -15.5 1 98.38 320 TRP B O 1
ATOM 5524 N N . LEU B 1 321 ? -0.542 -42.969 -16.172 1 98.69 321 LEU B N 1
ATOM 5525 C CA . LEU B 1 321 ? -1.206 -42.312 -15.031 1 98.69 321 LEU B CA 1
ATOM 5526 C C . LEU B 1 321 ? -2.695 -42.656 -15.023 1 98.69 321 LEU B C 1
ATOM 5528 O O . LEU B 1 321 ? -3.277 -42.875 -13.961 1 98.69 321 LEU B O 1
ATOM 5532 N N . GLU B 1 322 ? -3.344 -42.719 -16.219 1 98.12 322 GLU B N 1
ATOM 5533 C CA . GLU B 1 322 ? -4.754 -43.094 -16.312 1 98.12 322 GLU B CA 1
ATOM 5534 C C . GLU B 1 322 ? -4.973 -44.562 -15.883 1 98.12 322 GLU B C 1
ATOM 5536 O O . GLU B 1 322 ? -6.023 -44.875 -15.328 1 98.12 322 GLU B O 1
ATOM 5541 N N . ALA B 1 323 ? -4.016 -45.344 -16.109 1 97.81 323 ALA B N 1
ATOM 5542 C CA . ALA B 1 323 ? -4.098 -46.75 -15.711 1 97.81 323 ALA B CA 1
ATOM 5543 C C . ALA B 1 323 ? -3.826 -46.906 -14.219 1 97.81 323 ALA B C 1
ATOM 5545 O O . ALA B 1 323 ? -4.129 -47.969 -13.641 1 97.81 323 ALA B O 1
ATOM 5546 N N . HIS B 1 324 ? -3.246 -45.906 -13.609 1 97.62 324 HIS B N 1
ATOM 5547 C CA . HIS B 1 324 ? -2.934 -45.906 -12.18 1 97.62 324 HIS B CA 1
ATOM 5548 C C . HIS B 1 324 ? -3.502 -44.688 -11.477 1 97.62 324 HIS B C 1
ATOM 5550 O O . HIS B 1 324 ? -2.752 -43.906 -10.906 1 97.62 324 HIS B O 1
ATOM 5556 N N . PRO B 1 325 ? -4.82 -44.562 -11.375 1 96.56 325 PRO B N 1
ATOM 5557 C CA . PRO B 1 325 ? -5.461 -43.344 -10.898 1 96.56 325 PRO B CA 1
ATOM 5558 C C . PRO B 1 325 ? -5.113 -43.031 -9.453 1 96.56 325 PRO B C 1
ATOM 5560 O O . PRO B 1 325 ? -5.059 -41.844 -9.07 1 96.56 325 PRO B O 1
ATOM 5563 N N . HIS B 1 326 ? -4.797 -44 -8.656 1 96.81 326 HIS B N 1
ATOM 5564 C CA . HIS B 1 326 ? -4.434 -43.75 -7.27 1 96.81 326 HIS B CA 1
ATOM 5565 C C . HIS B 1 326 ? -3.088 -43.031 -7.176 1 96.81 326 HIS B C 1
ATOM 5567 O O . HIS B 1 326 ? -2.898 -42.156 -6.316 1 96.81 326 HIS B O 1
ATOM 5573 N N . VAL B 1 327 ? -2.154 -43.438 -8 1 98.12 327 VAL B N 1
ATOM 5574 C CA . VAL B 1 327 ? -0.851 -42.781 -8.047 1 98.12 327 VAL B CA 1
ATOM 5575 C C . VAL B 1 327 ? -1.01 -41.344 -8.547 1 98.12 327 VAL B C 1
ATOM 5577 O O . VAL B 1 327 ? -0.459 -40.406 -7.953 1 98.12 327 VAL B O 1
ATOM 5580 N N . ALA B 1 328 ? -1.809 -41.188 -9.578 1 98.56 328 ALA B N 1
ATOM 5581 C CA . ALA B 1 328 ? -2.031 -39.875 -10.164 1 98.56 328 ALA B CA 1
ATOM 5582 C C . ALA B 1 328 ? -2.67 -38.938 -9.148 1 98.56 328 ALA B C 1
ATOM 5584 O O . ALA B 1 328 ? -2.182 -37.812 -8.93 1 98.56 328 ALA B O 1
ATOM 5585 N N . GLU B 1 329 ? -3.703 -39.406 -8.523 1 98.12 329 GLU B N 1
ATOM 5586 C CA . GLU B 1 329 ? -4.383 -38.625 -7.512 1 98.12 329 GLU B CA 1
ATOM 5587 C C . GLU B 1 329 ? -3.445 -38.281 -6.355 1 98.12 329 GLU B C 1
ATOM 5589 O O . GLU B 1 329 ? -3.502 -37.188 -5.805 1 98.12 329 GLU B O 1
ATOM 5594 N N . GLY B 1 330 ? -2.658 -39.25 -5.938 1 98.44 330 GLY B N 1
ATOM 5595 C CA . GLY B 1 330 ? -1.696 -39 -4.871 1 98.44 330 GLY B CA 1
ATOM 5596 C C . GLY B 1 330 ? -0.726 -37.875 -5.184 1 98.44 330 GLY B C 1
ATOM 5597 O O . GLY B 1 330 ? -0.491 -37 -4.348 1 98.44 330 GLY B O 1
ATOM 5598 N N . ILE B 1 331 ? -0.15 -37.875 -6.379 1 98.75 331 ILE B N 1
ATOM 5599 C CA . ILE B 1 331 ? 0.789 -36.844 -6.816 1 98.75 331 ILE B CA 1
ATOM 5600 C C . ILE B 1 331 ? 0.097 -35.5 -6.824 1 98.75 331 ILE B C 1
ATOM 5602 O O . ILE B 1 331 ? 0.627 -34.531 -6.293 1 98.75 331 ILE B O 1
ATOM 5606 N N . ALA B 1 332 ? -1.109 -35.438 -7.395 1 98.62 332 ALA B N 1
ATOM 5607 C CA . ALA B 1 332 ? -1.898 -34.219 -7.461 1 98.62 332 ALA B CA 1
ATOM 5608 C C . ALA B 1 332 ? -2.209 -33.688 -6.066 1 98.62 332 ALA B C 1
ATOM 5610 O O . ALA B 1 332 ? -2.072 -32.5 -5.809 1 98.62 332 ALA B O 1
ATOM 5611 N N . SER B 1 333 ? -2.578 -34.562 -5.164 1 98.12 333 SER B N 1
ATOM 5612 C CA . SER B 1 333 ? -2.979 -34.188 -3.814 1 98.12 333 SER B CA 1
ATOM 5613 C C . SER B 1 333 ? -1.792 -33.656 -3.014 1 98.12 333 SER B C 1
ATOM 5615 O O . SER B 1 333 ? -1.918 -32.688 -2.279 1 98.12 333 SER B O 1
ATOM 5617 N N . ARG B 1 334 ? -0.657 -34.281 -3.15 1 98.69 334 ARG B N 1
ATOM 5618 C CA . ARG B 1 334 ? 0.524 -33.875 -2.412 1 98.69 334 ARG B CA 1
ATOM 5619 C C . ARG B 1 334 ? 0.963 -32.469 -2.85 1 98.69 334 ARG B C 1
ATOM 5621 O O . ARG B 1 334 ? 1.418 -31.672 -2.027 1 98.69 334 ARG B O 1
ATOM 5628 N N . GLN B 1 335 ? 0.801 -32.219 -4.156 1 98.38 335 GLN B N 1
ATOM 5629 C CA . GLN B 1 335 ? 1.113 -30.891 -4.645 1 98.38 335 GLN B CA 1
ATOM 5630 C C . GLN B 1 335 ? 0.222 -29.844 -3.986 1 98.38 335 GLN B C 1
ATOM 5632 O O . GLN B 1 335 ? 0.718 -28.859 -3.424 1 98.38 335 GLN B O 1
ATOM 5637 N N . ARG B 1 336 ? -1.042 -30.047 -4.074 1 98.25 336 ARG B N 1
ATOM 5638 C CA . ARG B 1 336 ? -2 -29.078 -3.539 1 98.25 336 ARG B CA 1
ATOM 5639 C C . ARG B 1 336 ? -1.893 -28.984 -2.02 1 98.25 336 ARG B C 1
ATOM 5641 O O . ARG B 1 336 ? -2.033 -27.906 -1.447 1 98.25 336 ARG B O 1
ATOM 5648 N N . GLU B 1 337 ? -1.639 -30.109 -1.355 1 97.88 337 GLU B N 1
ATOM 5649 C CA . GLU B 1 337 ? -1.488 -30.125 0.097 1 97.88 337 GLU B CA 1
ATOM 5650 C C . GLU B 1 337 ? -0.294 -29.297 0.538 1 97.88 337 GLU B C 1
ATOM 5652 O O . GLU B 1 337 ? -0.353 -28.609 1.564 1 97.88 337 GLU B O 1
ATOM 5657 N N . LEU B 1 338 ? 0.705 -29.328 -0.236 1 97.94 338 LEU B N 1
ATOM 5658 C CA . LEU B 1 338 ? 1.884 -28.531 0.102 1 97.94 338 LEU B CA 1
ATOM 5659 C C . LEU B 1 338 ? 1.622 -27.047 -0.113 1 97.94 338 LEU B C 1
ATOM 5661 O O . LEU B 1 338 ? 1.736 -26.25 0.822 1 97.94 338 LEU B O 1
ATOM 5665 N N . PHE B 1 339 ? 1.215 -26.672 -1.242 1 98.31 339 PHE B N 1
ATOM 5666 C CA . PHE B 1 339 ? 1.229 -25.266 -1.625 1 98.31 339 PHE B CA 1
ATOM 5667 C C . PHE B 1 339 ? -0.017 -24.562 -1.111 1 98.31 339 PHE B C 1
ATOM 5669 O O . PHE B 1 339 ? 0.043 -23.391 -0.733 1 98.31 339 PHE B O 1
ATOM 5676 N N . VAL B 1 340 ? -1.182 -25.266 -1.119 1 98.12 340 VAL B N 1
ATOM 5677 C CA . VAL B 1 340 ? -2.42 -24.672 -0.614 1 98.12 340 VAL B CA 1
ATOM 5678 C C . VAL B 1 340 ? -2.619 -25.078 0.848 1 98.12 340 VAL B C 1
ATOM 5680 O O . VAL B 1 340 ? -2.707 -24.203 1.725 1 98.12 340 VAL B O 1
ATOM 5683 N N . GLY B 1 341 ? -2.572 -26.359 1.145 1 97.69 341 GLY B N 1
ATOM 5684 C CA . GLY B 1 341 ? -2.771 -26.844 2.5 1 97.69 341 GLY B CA 1
ATOM 5685 C C . GLY B 1 341 ? -1.709 -26.359 3.469 1 97.69 341 GLY B C 1
ATOM 5686 O O . GLY B 1 341 ? -2.018 -25.984 4.602 1 97.69 341 GLY B O 1
ATOM 5687 N N . GLY B 1 342 ? -0.478 -26.406 2.957 1 97.94 342 GLY B N 1
ATOM 5688 C CA . GLY B 1 342 ? 0.647 -25.984 3.773 1 97.94 342 GLY B CA 1
ATOM 5689 C C . GLY B 1 342 ? 0.8 -24.469 3.838 1 97.94 342 GLY B C 1
ATOM 5690 O O . GLY B 1 342 ? 1.563 -23.953 4.656 1 97.94 342 GLY B O 1
ATOM 5691 N N . GLY B 1 343 ? 0.129 -23.766 2.979 1 98.06 343 GLY B N 1
ATOM 5692 C CA . GLY B 1 343 ? 0.069 -22.312 3.035 1 98.06 343 GLY B CA 1
ATOM 5693 C C . GLY B 1 343 ? 1.232 -21.641 2.33 1 98.06 343 GLY B C 1
ATOM 5694 O O . GLY B 1 343 ? 1.519 -20.469 2.576 1 98.06 343 GLY B O 1
ATOM 5695 N N . TYR B 1 344 ? 1.955 -22.297 1.452 1 98.5 344 TYR B N 1
ATOM 5696 C CA . TYR B 1 344 ? 3.141 -21.719 0.822 1 98.5 344 TYR B CA 1
ATOM 5697 C C . TYR B 1 344 ? 2.754 -20.688 -0.23 1 98.5 344 TYR B C 1
ATOM 5699 O O . TYR B 1 344 ? 3.594 -19.906 -0.678 1 98.5 344 TYR B O 1
ATOM 5707 N N . PHE B 1 345 ? 1.431 -20.688 -0.627 1 98 345 PHE B N 1
ATOM 5708 C CA . PHE B 1 345 ? 0.909 -19.672 -1.529 1 98 345 PHE B CA 1
ATOM 5709 C C . PHE B 1 345 ? -0.031 -18.719 -0.791 1 98 345 PHE B C 1
ATOM 5711 O O . PHE B 1 345 ? -0.89 -18.094 -1.405 1 98 345 PHE B O 1
ATOM 5718 N N . SER B 1 346 ? 0.147 -18.594 0.54 1 96.94 346 SER B N 1
ATOM 5719 C CA . SER B 1 346 ? -0.633 -17.672 1.353 1 96.94 346 SER B CA 1
ATOM 5720 C C . SER B 1 346 ? 0.028 -16.297 1.413 1 96.94 346 SER B C 1
ATOM 5722 O O . SER B 1 346 ? 1.228 -16.172 1.159 1 96.94 346 SER B O 1
ATOM 5724 N N . PRO B 1 347 ? -0.774 -15.266 1.756 1 95 347 PRO B N 1
ATOM 5725 C CA . PRO B 1 347 ? -0.181 -13.945 2 1 95 347 PRO B CA 1
ATOM 5726 C C . PRO B 1 347 ? 0.879 -13.977 3.098 1 95 347 PRO B C 1
ATOM 5728 O O . PRO B 1 347 ? 1.866 -13.234 3.025 1 95 347 PRO B O 1
ATOM 5731 N N . ALA B 1 348 ? 0.682 -14.789 4.07 1 96.62 348 ALA B N 1
ATOM 5732 C CA . ALA B 1 348 ? 1.646 -14.914 5.16 1 96.62 348 ALA B CA 1
ATOM 5733 C C . ALA B 1 348 ? 2.992 -15.414 4.652 1 96.62 348 ALA B C 1
ATOM 5735 O O . ALA B 1 348 ? 4.043 -14.875 5.012 1 96.62 348 ALA B O 1
ATOM 5736 N N . ALA B 1 349 ? 2.957 -16.438 3.812 1 98.5 349 ALA B N 1
ATOM 5737 C CA . ALA B 1 349 ? 4.195 -16.984 3.26 1 98.5 349 ALA B CA 1
ATOM 5738 C C . ALA B 1 349 ? 4.891 -15.961 2.361 1 98.5 349 ALA B C 1
ATOM 5740 O O . ALA B 1 349 ? 6.121 -15.867 2.363 1 98.5 349 ALA B O 1
ATOM 5741 N N . GLU B 1 350 ? 4.094 -15.273 1.601 1 98.19 350 GLU B N 1
ATOM 5742 C CA . GLU B 1 350 ? 4.645 -14.25 0.722 1 98.19 350 GLU B CA 1
ATOM 5743 C C . GLU B 1 350 ? 5.363 -13.164 1.521 1 98.19 350 GLU B C 1
ATOM 5745 O O . GLU B 1 350 ? 6.477 -12.773 1.177 1 98.19 350 GLU B O 1
ATOM 5750 N N . ALA B 1 351 ? 4.766 -12.68 2.596 1 98 351 ALA B N 1
ATOM 5751 C CA . ALA B 1 351 ? 5.375 -11.656 3.447 1 98 351 ALA B CA 1
ATOM 5752 C C . ALA B 1 351 ? 6.641 -12.188 4.121 1 98 351 ALA B C 1
ATOM 5754 O O . ALA B 1 351 ? 7.66 -11.5 4.172 1 98 351 ALA B O 1
ATOM 5755 N N . CYS B 1 352 ? 6.512 -13.43 4.637 1 98.62 352 CYS B N 1
ATOM 5756 C CA . CYS B 1 352 ? 7.672 -14.086 5.23 1 98.62 352 CYS B CA 1
ATOM 5757 C C . CYS B 1 352 ? 8.828 -14.148 4.242 1 98.62 352 CYS B C 1
ATOM 5759 O O . CYS B 1 352 ? 9.977 -13.859 4.598 1 98.62 352 CYS B O 1
ATOM 5761 N N . TYR B 1 353 ? 8.539 -14.539 3.016 1 98.88 353 TYR B N 1
ATOM 5762 C CA . TYR B 1 353 ? 9.578 -14.688 2.006 1 98.88 353 TYR B CA 1
ATOM 5763 C C . TYR B 1 353 ? 10.25 -13.352 1.712 1 98.88 353 TYR B C 1
ATOM 5765 O O . TYR B 1 353 ? 11.477 -13.258 1.677 1 98.88 353 TYR B O 1
ATOM 5773 N N . TRP B 1 354 ? 9.469 -12.281 1.516 1 98.81 354 TRP B N 1
ATOM 5774 C CA . TRP B 1 354 ? 10.016 -10.961 1.237 1 98.81 354 TRP B CA 1
ATOM 5775 C C . TRP B 1 354 ? 10.945 -10.508 2.361 1 98.81 354 TRP B C 1
ATOM 5777 O O . TRP B 1 354 ? 12.023 -9.977 2.105 1 98.81 354 TRP B O 1
ATOM 5787 N N . ARG B 1 355 ? 10.508 -10.688 3.588 1 98.81 355 ARG B N 1
ATOM 5788 C CA . ARG B 1 355 ? 11.32 -10.258 4.719 1 98.81 355 ARG B CA 1
ATOM 5789 C C . ARG B 1 355 ? 12.617 -11.062 4.797 1 98.81 355 ARG B C 1
ATOM 5791 O O . ARG B 1 355 ? 13.688 -10.5 5.035 1 98.81 355 ARG B O 1
ATOM 5798 N N . SER B 1 356 ? 12.492 -12.375 4.531 1 98.69 356 SER B N 1
ATOM 5799 C CA . SER B 1 356 ? 13.695 -13.203 4.477 1 98.69 356 SER B CA 1
ATOM 5800 C C . SER B 1 356 ? 14.617 -12.773 3.342 1 98.69 356 SER B C 1
ATOM 5802 O O . SER B 1 356 ? 15.844 -12.805 3.482 1 98.69 356 SER B O 1
ATOM 5804 N N . LEU B 1 357 ? 14.039 -12.43 2.24 1 98.56 357 LEU B N 1
ATOM 5805 C CA . LEU B 1 357 ? 14.797 -11.977 1.079 1 98.56 357 LEU B CA 1
ATOM 5806 C C . LEU B 1 357 ? 15.578 -10.703 1.403 1 98.56 357 LEU B C 1
ATOM 5808 O O . LEU B 1 357 ? 16.766 -10.617 1.1 1 98.56 357 LEU B O 1
ATOM 5812 N N . ILE B 1 358 ? 14.922 -9.703 2.061 1 98.44 358 ILE B N 1
ATOM 5813 C CA . ILE B 1 358 ? 15.594 -8.453 2.428 1 98.44 358 ILE B CA 1
ATOM 5814 C C . ILE B 1 358 ? 16.734 -8.75 3.395 1 98.44 358 ILE B C 1
ATOM 5816 O O . ILE B 1 358 ? 17.844 -8.227 3.234 1 98.44 358 ILE B O 1
ATOM 5820 N N . ARG B 1 359 ? 16.453 -9.602 4.367 1 98.12 359 ARG B N 1
ATOM 5821 C CA . ARG B 1 359 ? 17.469 -9.938 5.359 1 98.12 359 ARG B CA 1
ATOM 5822 C C . ARG B 1 359 ? 18.656 -10.664 4.719 1 98.12 359 ARG B C 1
ATOM 5824 O O . ARG B 1 359 ? 19.812 -10.305 4.953 1 98.12 359 ARG B O 1
ATOM 5831 N N . GLY B 1 360 ? 18.312 -11.734 3.928 1 97.56 360 GLY B N 1
ATOM 5832 C CA . GLY B 1 360 ? 19.375 -12.445 3.234 1 97.56 360 GLY B CA 1
ATOM 5833 C C . GLY B 1 360 ? 20.188 -11.555 2.312 1 97.56 360 GLY B C 1
ATOM 5834 O O . GLY B 1 360 ? 21.422 -11.578 2.348 1 97.56 360 GLY B O 1
ATOM 5835 N N . TRP B 1 361 ? 19.547 -10.773 1.516 1 97.06 361 TRP B N 1
ATOM 5836 C CA . TRP B 1 361 ? 20.203 -9.828 0.62 1 97.06 361 TRP B CA 1
ATOM 5837 C C . TRP B 1 361 ? 21.141 -8.891 1.396 1 97.06 361 TRP B C 1
ATOM 5839 O O . TRP B 1 361 ? 22.281 -8.688 1.011 1 97.06 361 TRP B O 1
ATOM 5849 N N . SER B 1 362 ? 20.656 -8.312 2.49 1 96.81 362 SER B N 1
ATOM 5850 C CA . SER B 1 362 ? 21.375 -7.289 3.242 1 96.81 362 SER B CA 1
ATOM 5851 C C . SER B 1 362 ? 22.656 -7.859 3.865 1 96.81 362 SER B C 1
ATOM 5853 O O . SER B 1 362 ? 23.594 -7.117 4.156 1 96.81 362 SER B O 1
ATOM 5855 N N . THR B 1 363 ? 22.672 -9.156 4.09 1 96.38 363 THR B N 1
ATOM 5856 C CA . THR B 1 363 ? 23.844 -9.766 4.719 1 96.38 363 THR B CA 1
ATOM 5857 C C . THR B 1 363 ? 25 -9.875 3.725 1 96.38 363 THR B C 1
ATOM 5859 O O . THR B 1 363 ? 26.156 -9.891 4.121 1 96.38 363 THR B O 1
ATOM 5862 N N . VAL B 1 364 ? 24.641 -9.906 2.428 1 94.44 364 VAL B N 1
ATOM 5863 C CA . VAL B 1 364 ? 25.719 -10.219 1.488 1 94.44 364 VAL B CA 1
ATOM 5864 C C . VAL B 1 364 ? 25.875 -9.086 0.481 1 94.44 364 VAL B C 1
ATOM 5866 O O . VAL B 1 364 ? 26.875 -9.008 -0.233 1 94.44 364 VAL B O 1
ATOM 5869 N N . ALA B 1 365 ? 24.891 -8.195 0.394 1 93.69 365 ALA B N 1
ATOM 5870 C CA . ALA B 1 365 ? 24.984 -7.043 -0.502 1 93.69 365 ALA B CA 1
ATOM 5871 C C . ALA B 1 365 ? 25.828 -5.934 0.115 1 93.69 365 ALA B C 1
ATOM 5873 O O . ALA B 1 365 ? 25.453 -5.344 1.131 1 93.69 365 ALA B O 1
ATOM 5874 N N . HIS B 1 366 ? 26.938 -5.66 -0.449 1 92.81 366 HIS B N 1
ATOM 5875 C CA . HIS B 1 366 ? 27.797 -4.562 0.007 1 92.81 366 HIS B CA 1
ATOM 5876 C C . HIS B 1 366 ? 27.375 -3.244 -0.642 1 92.81 366 HIS B C 1
ATOM 5878 O O . HIS B 1 366 ? 27.391 -3.125 -1.869 1 92.81 366 HIS B O 1
ATOM 5884 N N . VAL B 1 367 ? 26.984 -2.332 0.12 1 93.12 367 VAL B N 1
ATOM 5885 C CA . VAL B 1 367 ? 26.609 -0.992 -0.319 1 93.12 367 VAL B CA 1
ATOM 5886 C C . VAL B 1 367 ? 27.75 -0.016 -0.022 1 93.12 367 VAL B C 1
ATOM 5888 O O . VAL B 1 367 ? 27.984 0.348 1.135 1 93.12 367 VAL B O 1
ATOM 5891 N N . ASP B 1 368 ? 28.438 0.433 -1.049 1 93.25 368 ASP B N 1
ATOM 5892 C CA . ASP B 1 368 ? 29.578 1.33 -0.912 1 93.25 368 ASP B CA 1
ATOM 5893 C C . ASP B 1 368 ? 29.125 2.766 -0.658 1 93.25 368 ASP B C 1
ATOM 5895 O O . ASP B 1 368 ? 28.516 3.391 -1.526 1 93.25 368 ASP B O 1
ATOM 5899 N N . PRO B 1 369 ? 29.453 3.254 0.464 1 91.94 369 PRO B N 1
ATOM 5900 C CA . PRO B 1 369 ? 29.047 4.625 0.765 1 91.94 369 PRO B CA 1
ATOM 5901 C C . PRO B 1 369 ? 29.594 5.641 -0.231 1 91.94 369 PRO B C 1
ATOM 5903 O O . PRO B 1 369 ? 29 6.699 -0.442 1 91.94 369 PRO B O 1
ATOM 5906 N N . ASP B 1 370 ? 30.719 5.383 -0.85 1 92.81 370 ASP B N 1
ATOM 5907 C CA . ASP B 1 370 ? 31.312 6.297 -1.816 1 92.81 370 ASP B CA 1
ATOM 5908 C C . ASP B 1 370 ? 30.516 6.332 -3.113 1 92.81 370 ASP B C 1
ATOM 5910 O O . ASP B 1 370 ? 30.531 7.328 -3.842 1 92.81 370 ASP B O 1
ATOM 5914 N N . VAL B 1 371 ? 29.859 5.23 -3.357 1 89.94 371 VAL B N 1
ATOM 5915 C CA . VAL B 1 371 ? 29.062 5.125 -4.57 1 89.94 371 VAL B CA 1
ATOM 5916 C C . VAL B 1 371 ? 27.656 5.664 -4.312 1 89.94 371 VAL B C 1
ATOM 5918 O O . VAL B 1 371 ? 27.125 6.438 -5.113 1 89.94 371 VAL B O 1
ATOM 5921 N N . TRP B 1 372 ? 27.094 5.312 -3.246 1 91.31 372 TRP B N 1
ATOM 5922 C CA . TRP B 1 372 ? 25.672 5.586 -3 1 91.31 372 TRP B CA 1
ATOM 5923 C C . TRP B 1 372 ? 25.5 6.82 -2.125 1 91.31 372 TRP B C 1
ATOM 5925 O O . TRP B 1 372 ? 24.469 7.484 -2.172 1 91.31 372 TRP B O 1
ATOM 5935 N N . GLY B 1 373 ? 26.469 7.254 -1.532 1 84.44 373 GLY B N 1
ATOM 5936 C CA . GLY B 1 373 ? 26.453 8.469 -0.732 1 84.44 373 GLY B CA 1
ATOM 5937 C C . GLY B 1 373 ? 25.25 8.547 0.198 1 84.44 373 GLY B C 1
ATOM 5938 O O . GLY B 1 373 ? 24.875 7.555 0.821 1 84.44 373 GLY B O 1
ATOM 5939 N N . THR B 1 374 ? 24.719 9.812 0.206 1 83.81 374 THR B N 1
ATOM 5940 C CA . THR B 1 374 ? 23.609 10.07 1.116 1 83.81 374 THR B CA 1
ATOM 5941 C C . THR B 1 374 ? 22.281 10.133 0.354 1 83.81 374 THR B C 1
ATOM 5943 O O . THR B 1 374 ? 21.25 10.492 0.923 1 83.81 374 THR B O 1
ATOM 5946 N N . ARG B 1 375 ? 22.375 9.734 -0.873 1 87.31 375 ARG B N 1
ATOM 5947 C CA . ARG B 1 375 ? 21.188 9.758 -1.716 1 87.31 375 ARG B CA 1
ATOM 5948 C C . ARG B 1 375 ? 20.125 8.789 -1.195 1 87.31 375 ARG B C 1
ATOM 5950 O O . ARG B 1 375 ? 20.359 7.582 -1.146 1 87.31 375 ARG B O 1
ATOM 5957 N N . LEU B 1 376 ? 19 9.195 -0.827 1 91.75 376 LEU B N 1
ATOM 5958 C CA . LEU B 1 376 ? 17.969 8.344 -0.265 1 91.75 376 LEU B CA 1
ATOM 5959 C C . LEU B 1 376 ? 17.031 7.84 -1.356 1 91.75 376 LEU B C 1
ATOM 5961 O O . LEU B 1 376 ? 16.609 6.68 -1.332 1 91.75 376 LEU B O 1
ATOM 5965 N N . GLY B 1 377 ? 16.797 8.664 -2.414 1 94.81 377 GLY B N 1
ATOM 5966 C CA . GLY B 1 377 ? 15.75 8.391 -3.387 1 94.81 377 GLY B CA 1
ATOM 5967 C C . GLY B 1 377 ? 14.406 8.984 -2.998 1 94.81 377 GLY B C 1
ATOM 5968 O O . GLY B 1 377 ? 14.328 9.836 -2.115 1 94.81 377 GLY B O 1
ATOM 5969 N N . THR B 1 378 ? 13.398 8.648 -3.748 1 96.88 378 THR B N 1
ATOM 5970 C CA . THR B 1 378 ? 12.031 9.102 -3.516 1 96.88 378 THR B CA 1
ATOM 5971 C C . THR B 1 378 ? 11.258 8.078 -2.684 1 96.88 378 THR B C 1
ATOM 5973 O O . THR B 1 378 ? 11.289 6.883 -2.979 1 96.88 378 THR B O 1
ATOM 5976 N N . ARG B 1 379 ? 10.602 8.578 -1.656 1 98.25 379 ARG B N 1
ATOM 5977 C CA . ARG B 1 379 ? 9.773 7.691 -0.844 1 98.25 379 ARG B CA 1
ATOM 5978 C C . ARG B 1 379 ? 8.766 6.941 -1.706 1 98.25 379 ARG B C 1
ATOM 5980 O O . ARG B 1 379 ? 8.172 7.516 -2.621 1 98.25 379 ARG B O 1
ATOM 5987 N N . PHE B 1 380 ? 8.57 5.707 -1.387 1 98.56 380 PHE B N 1
ATOM 5988 C CA . PHE B 1 380 ? 7.59 4.906 -2.107 1 98.56 380 PHE B CA 1
ATOM 5989 C C . PHE B 1 380 ? 6.219 5.57 -2.072 1 98.56 380 PHE B C 1
ATOM 5991 O O . PHE B 1 380 ? 5.473 5.52 -3.053 1 98.56 380 PHE B O 1
ATOM 5998 N N . GLU B 1 381 ? 5.844 6.156 -0.935 1 98.5 381 GLU B N 1
ATOM 5999 C CA . GLU B 1 381 ? 4.551 6.82 -0.794 1 98.5 381 GLU B CA 1
ATOM 6000 C C . GLU B 1 381 ? 4.359 7.891 -1.864 1 98.5 381 GLU B C 1
ATOM 6002 O O . GLU B 1 381 ? 3.275 8.016 -2.438 1 98.5 381 GLU B O 1
ATOM 6007 N N . VAL B 1 382 ? 5.414 8.617 -2.109 1 97.88 382 VAL B N 1
ATOM 6008 C CA . VAL B 1 382 ? 5.379 9.648 -3.139 1 97.88 382 VAL B CA 1
ATOM 6009 C C . VAL B 1 382 ? 5.34 9 -4.52 1 97.88 382 VAL B C 1
ATOM 6011 O O . VAL B 1 382 ? 4.508 9.352 -5.359 1 97.88 382 VAL B O 1
ATOM 6014 N N . PHE B 1 383 ? 6.188 8 -4.742 1 97.25 383 PHE B N 1
ATOM 6015 C CA . PHE B 1 383 ? 6.293 7.293 -6.016 1 97.25 383 PHE B CA 1
ATOM 6016 C C . PHE B 1 383 ? 4.965 6.641 -6.383 1 97.25 383 PHE B C 1
ATOM 6018 O O . PHE B 1 383 ? 4.59 6.594 -7.555 1 97.25 383 PHE B O 1
ATOM 6025 N N . SER B 1 384 ? 4.234 6.086 -5.41 1 96.44 384 SER B N 1
ATOM 6026 C CA . SER B 1 384 ? 3.02 5.301 -5.613 1 96.44 384 SER B CA 1
ATOM 6027 C C . SER B 1 384 ? 1.889 6.168 -6.156 1 96.44 384 SER B C 1
ATOM 6029 O O . SER B 1 384 ? 0.881 5.652 -6.641 1 96.44 384 SER B O 1
ATOM 6031 N N . LEU B 1 385 ? 1.988 7.465 -6.047 1 94.94 385 LEU B N 1
ATOM 6032 C CA . LEU B 1 385 ? 0.923 8.352 -6.504 1 94.94 385 LEU B CA 1
ATOM 6033 C C . LEU B 1 385 ? 0.913 8.453 -8.023 1 94.94 385 LEU B C 1
ATOM 6035 O O . LEU B 1 385 ? -0.152 8.422 -8.648 1 94.94 385 LEU B O 1
ATOM 6039 N N . LYS B 1 386 ? 2.129 8.492 -8.664 1 87.88 386 LYS B N 1
ATOM 6040 C CA . LYS B 1 386 ? 2.205 8.711 -10.109 1 87.88 386 LYS B CA 1
ATOM 6041 C C . LYS B 1 386 ? 2.895 7.539 -10.805 1 87.88 386 LYS B C 1
ATOM 6043 O O . LYS B 1 386 ? 2.797 7.391 -12.023 1 87.88 386 LYS B O 1
ATOM 6048 N N . GLY B 1 387 ? 3.65 6.801 -10.047 1 87.56 387 GLY B N 1
ATOM 6049 C CA . GLY B 1 387 ? 4.406 5.699 -10.609 1 87.56 387 GLY B CA 1
ATOM 6050 C C . GLY B 1 387 ? 5.641 6.148 -11.375 1 87.56 387 GLY B C 1
ATOM 6051 O O . GLY B 1 387 ? 6.078 5.473 -12.305 1 87.56 387 GLY B O 1
ATOM 6052 N N . GLU B 1 388 ? 6.086 7.316 -11.086 1 88.94 388 GLU B N 1
ATOM 6053 C CA . GLU B 1 388 ? 7.289 7.836 -11.727 1 88.94 388 GLU B CA 1
ATOM 6054 C C . GLU B 1 388 ? 8.031 8.805 -10.812 1 88.94 388 GLU B C 1
ATOM 6056 O O . GLU B 1 388 ? 7.438 9.367 -9.883 1 88.94 388 GLU B O 1
ATOM 6061 N N . LEU B 1 389 ? 9.375 8.922 -11.062 1 89.88 389 LEU B N 1
ATOM 6062 C CA . LEU B 1 389 ? 10.211 9.82 -10.273 1 89.88 389 LEU B CA 1
ATOM 6063 C C . LEU B 1 389 ? 10.031 11.266 -10.727 1 89.88 389 LEU B C 1
ATOM 6065 O O . LEU B 1 389 ? 9.758 11.523 -11.898 1 89.88 389 LEU B O 1
#

pLDDT: mean 92.63, std 9.0, range [49.22, 98.88]

Secondary structure (DSSP, 8-state):
--HHHHHHHSTTTTHHHHHHHTT--EE----GGGSSEEEEEETTEEEEEE---GGGS-HHHHHHHHHHHHHHHHHHHT-SSPPPPEEEEEE-S--S--SSSEEES-EESSGGGTTTTT-TT--EEE---GGGT----TTSTTSSHHHHHHHHHHHHHTTSSSS--GGGSEEEEEEEE-TT---SSSTTHHHHHHHHHHHHHHTT--SEEEEE-STTT---GGGGGGEEEEE----SS--TTHHHHTTSSSEEEESPPSEE-TTGGG--EEEHHHHHT-PPPPHHHHHHHHHH---PPPTTT-SEEE--TT-TTHHHHHHHHHH-HHHHHHHHHHHHIIIIIT-TTSHHHHHHHHHHHHHHHHHHEE--HHHHTT---EEHHHHHHHS--/--HHHHHHHSTTTTHHHHHHHTT--EE-----TTSSEEEEEETTEEEEEE---GGGS-HHHHHHHHHHHHHHHHHHHT-SSPPPPEEEEEE-S--S--SSSEEES-EESSGGGTTTTT-TT--EEE---GGGT----TTSTTSSHHHHHHHHHHHHHTTSBTTB-GGGSEEEEEEEE-TT---SSSTTHHHHHHHHHHHHHHTT--SEEEEE-STTT---GGGGGGEEEEE----SS--TTHHHHTTSSSEEEESPPSEE-TTGGG--EEEHHHHHT-PPPPHHHHHHHHHH---PPPTTT-SEEE--TT-TTHHHHHHHHHH-HHHHHHHHHHHHIIIIIT-TTSHHHHHHHHHHHHHHHHHHEE--HHHHTT---EEHHHHHHHS--

Solvent-accessible surface area (backbone atoms only — not comparable to full-atom values): 41279 Å² total; per-residue (Å²): 111,48,72,69,52,33,51,68,66,40,69,70,59,57,46,68,45,51,56,54,42,72,73,47,61,35,73,60,75,86,63,53,68,85,33,57,32,25,34,25,35,51,88,65,38,54,17,43,60,30,60,59,55,61,87,79,41,53,72,67,48,47,39,30,45,51,21,39,50,50,48,52,50,52,30,53,72,52,42,82,57,90,55,74,56,41,70,50,35,41,40,64,55,88,57,81,72,64,96,41,56,28,36,20,50,54,40,56,35,31,65,85,68,46,31,57,86,79,34,80,53,38,40,74,43,58,36,77,62,27,42,74,38,25,43,80,44,94,39,34,47,85,10,28,41,67,47,31,49,50,48,31,49,55,52,47,50,47,33,63,49,100,76,30,44,69,82,67,31,44,83,26,36,34,36,69,41,63,59,83,46,45,21,75,89,43,71,53,44,54,54,41,48,46,50,53,39,50,53,36,46,74,70,71,46,71,49,58,51,61,45,65,50,45,90,86,60,58,63,44,61,38,58,53,44,45,21,40,24,34,52,54,67,60,21,49,40,60,45,93,55,52,69,61,57,43,54,19,70,20,30,42,38,23,42,66,67,58,43,32,42,53,64,51,84,74,62,32,37,19,39,41,31,69,77,70,74,46,76,71,67,73,59,70,69,33,48,49,39,40,64,38,49,76,64,67,40,52,74,90,63,14,32,32,38,24,36,48,75,73,42,79,50,43,68,60,46,53,53,50,37,67,75,34,54,67,53,38,49,46,18,5,44,47,26,15,42,45,36,55,70,54,34,65,74,32,72,65,39,52,34,42,45,51,50,48,43,54,49,41,46,46,74,23,49,40,74,50,60,88,79,52,57,86,70,60,53,45,42,42,60,50,31,68,70,76,57,48,136,111,48,72,70,53,33,50,68,66,40,69,70,57,57,46,67,45,50,57,53,41,72,73,48,64,38,73,59,74,86,63,53,69,84,33,58,34,25,34,25,35,51,88,64,37,54,18,43,60,30,59,60,56,59,89,77,40,55,72,66,47,48,41,29,44,52,20,40,51,51,49,51,50,51,30,51,73,53,41,82,56,91,53,73,58,41,70,48,35,40,39,63,55,88,56,86,74,64,96,39,56,27,35,20,51,53,40,55,35,32,64,83,67,44,31,60,86,78,34,79,55,37,41,73,43,59,34,77,61,26,41,73,39,26,43,80,43,93,40,35,46,85,10,29,40,68,48,30,50,50,47,31,49,56,53,47,49,48,32,64,50,100,78,30,44,70,81,68,30,44,82,26,36,35,36,67,41,61,59,84,45,45,21,75,87,43,72,52,45,53,53,41,48,46,49,52,39,48,51,37,46,73,71,72,47,72,50,57,49,59,46,67,49,44,89,86,61,57,63,43,60,41,59,54,42,47,22,41,24,33,51,54,68,60,21,51,42,58,44,93,57,52,69,62,56,43,55,18,68,18,31,42,39,23,41,64,65,58,41,32,41,54,63,51,85,74,64,32,36,20,40,41,32,68,76,71,72,45,75,71,67,72,61,70,68,32,48,49,40,40,63,38,49,76,63,68,40,51,74,90,64,14,33,32,39,24,34,48,74,73,44,80,49,44,67,60,45,53,54,52,37,68,75,34,53,68,53,38,49,45,18,3,44,48,26,17,42,46,37,56,70,54,34,64,75,32,73,66,39,51,34,41,44,50,49,50,42,53,48,41,45,45,74,23,50,40,74,50,56,87,78,52,58,85,69,59,53,43,42,42,60,50,31,68,72,75,57,48,136

Radius of gyration: 31.19 Å; Cα contacts (8 Å, |Δi|>4): 1543; chains: 2; bounding box: 65×101×67 Å

Nearest PDB structures (foldseek):
  5ub5-assembly1_A  TM=7.439E-01  e=7.596E-15  Homo sapiens
  5f87-assembly3_C  TM=7.067E-01  e=5.555E-13  Drosophila melanogaster
  1rzv-assembly2_B  TM=4.441E-01  e=1.183E-02  Agrobacterium tumefaciens
  8dti-assembly1_B  TM=5.041E-01  e=4.569E-01  Arabidopsis thaliana
  7ec0-assembly1_A  TM=3.159E-01  e=4.388E+00  Bombyx mori

Organism: Pyricularia oryzae (strain 70-15 / ATCC MYA-4617 / FGSC 8958) (NCBI:txid242507)

Sequence (778 aa):
MTERECRVRFPGLAQSIDDVVAQGPFEVMDTGDAGPLQGRIKNGKLYIVNAQRRSDLSAEMLNSRTGSLHQLHRAIVTSPEPIPDTIFSLNFQDSPLSDGYSIGYSRPADPRLRGDDLNKNRRTFLMPHFSFWAWPIRHVAGGTFDEAAAAIDEVEAGYDGGGGDWTSKTARAVWRGTVRFESALQPGLRRNLIQVAARAAAAGESWADVLPLNDSTALAIQAFCRYRYVLHTEGVAYSGRFHFLQMCRSVVLSPPLLWMQHTSHLLRPIFSASLLGRPQPAGASGARAARSWPVSFSVGEANIVFVTQDWSDLPETVAWLEAHPHVAEGIASRQRELFVGGGYFSPAAEACYWRSLIRGWSTVAHVDPDVWGTRLGTRFEVFSLKGELMTERECRVRFPGLAQSIDDVVAQGPFEVMDTGDAGPLQGRIKNGKLYIVNAQRRSDLSAEMLNSRTGSLHQLHRAIVTSPEPIPDTIFSLNFQDSPLSDGYSIGYSRPADPRLRGDDLNKNRRTFLMPHFSFWAWPIRHVAGGTFDEAAAAIDEVEAGYDGGGGDWTSKTARAVWRGTVRFESALQPGLRRNLIQVAARAAAAGESWADVLPLNDSTALAIQAFCRYRYVLHTEGVAYSGRFHFLQMCRSVVLSPPLLWMQHTSHLLRPIFSASLLGRPQPAGASGARAARSWPVSFSVGEANIVFVTQDWSDLPETVAWLEAHPHVAEGIASRQRELFVGGGYFSPAAEACYWRSLIRGWSTVAHVDPDVWGTRLGTRFEVFSLKGEL

=== Feature glossary ===
The record interleaves many kinds of information about one protein. Here is each kind framed as the question it answers.

Q: What known structures does this most resemble?
A: Structural nearest neighbors (via Foldseek easy-search vs the PDB). Reported per hit: target PDB id, E-value, and alignment TM-score. A TM-score above ~0.5 is the conventional threshold for 'same fold'.

Q: Where is each backbone atom in 3D?
A: The mmCIF table is the protein's shape written out atom by atom. For each backbone N, Cα, C, and carbonyl O, it records an (x, y, z) coordinate triple in Å plus the residue type, chain letter, and residue number.

Q: What are the backbone torsion angles?
A: The φ/ψ torsion pair specifies the backbone conformation at each residue. φ rotates about the N–Cα bond, ψ about the Cα–C bond. Steric clashes forbid most of the (φ, ψ) plane — the allowed regions (α-helix basin, β-sheet basin, left-handed helix) are the Ramachandran-allowed regions.

Q: Which residues are buried vs exposed?
A: Solvent-accessible surface area (SASA) is the area in Å² traced out by the centre of a 1.4 Å probe sphere (a water molecule) rolled over the protein's van der Waals surface (Shrake–Rupley / Lee–Richards construction). Buried residues have near-zero SASA; fully exposed residues can exceed 200 Å². The total SASA scales roughly with the number of surface residues.

Q: How confident is the AlphaFold model at each residue?
A: pLDDT is the predicted lDDT-Cα score: AlphaFold's confidence that the local environment of each residue (all inter-atomic distances within 15 Å) is correctly placed. It is a per-residue number between 0 and 100, with higher meaning more reliable.

Q: What does the local fold look like, residue by residue?
A: 3Di is Foldseek's structural alphabet. Each residue is assigned one of twenty discrete states based on how its Cα sits relative to its spatial (not sequential) neighbors. Aligning 3Di strings finds structural homologs roughly as well as full 3D superposition, but orders of magnitude faster.

Q: How big and how compact is the whole molecule?
A: Radius of gyration (Rg) is the root-mean-square distance of Cα atoms from their centroid — a single number for overall size and compactness. A globular domain of N residues has Rg ≈ 2.2·N^0.38 Å; an extended or disordered chain has a much larger Rg. The Cα contact count is the number of residue pairs whose Cα atoms are within 8 Å and are more than four positions apart in sequence — a standard proxy for tertiary packing density. The bounding box is the smallest axis-aligned box enclosing all Cα atoms.

Q: Which residues are in helices, strands, or loops?
A: DSSP 8-state secondary structure assigns each residue one of H (α-helix), G (3₁₀-helix), I (π-helix), E (extended β-strand), B (isolated β-bridge), T (hydrogen-bonded turn), S (bend), or '-' (coil). The assignment is computed from backbone hydrogen-bond geometry via the Kabsch–Sander algorithm.

Q: How mobile is each atom in the crystal?
A: Crystallographic B-factors measure how much each atom's electron density is smeared out, in Å². They rise in mobile loops and surface residues and fall in the buried interior. In AlphaFold models this column is repurposed to hold pLDDT instead.

Q: What if only a Cα trace is available?
A: P-SEA three-state annotation labels each residue as helix, strand, or coil based purely on the geometry of the Cα trace. It serves as a fallback when the full backbone (and thus DSSP) is unavailable.

Q: What family and function is it annotated with?
A: Database cross-references. InterPro integrates a dozen domain/family signature databases into unified entries with residue-range hits. GO terms attach function/process/location labels with evidence codes. CATH codes position the fold in a four-level structural taxonomy. Organism is the NCBI-taxonomy species name.

Q: Are the domains correctly placed relative to each other?
A: Predicted Aligned Error (PAE) is an AlphaFold confidence matrix: entry (i, j) is the expected error in the position of residue j, in ångströms, when the prediction is superimposed on the true structure at residue i. Low PAE within a block of residues means that block is internally rigid and well-predicted; high PAE between two blocks means their relative placement is uncertain even if each block individually is confident.

Q: What do the diagnostic plots show?
A: Three diagnostic plots accompany the record. The Cα contact map visualizes the tertiary structure as a 2D adjacency matrix (8 Å cutoff, sequence-local contacts suppressed). The Ramachandran plot shows the distribution of backbone (φ, ψ) torsions, with points in the α and β basins reflecting secondary structure content. The PAE plot shows AlphaFold's inter-residue confidence as a color matrix.

Q: What is the amino-acid chain?
A: Primary structure: the covalent order of the twenty standard amino acids along the backbone. Two proteins with the same sequence will (almost always) fold to the same structure; two with 30% identity often share a fold but not the details.

Q: What do the rendered images show?
A: The six renders are orthographic views along the three Cartesian axes in both directions. Representation (cartoon, sticks, or surface) and color scheme (sequence-rainbow or by-chain) vary across proteins so the training set covers all the common visualization conventions.